Protein 3GGW (pdb70)

Secondary structure (DSSP, 8-state):
---EE--SB---EETTS-EEEEEEESS--B-TTS-B-EEEEEE-TTS-EEEEEETTTEEPTT--TTEEEEE-SSEEEEEESS--GGG-EEEEEEE-SSSS--B---EEE-EE---BPPEEEEEPPPHHHHTTTEEEEEEEEEEEBSS--EEEEEETTEEE-TTEEEEEPPPPTTT--EEEEEEEEEEHHHHHT--EEEEEEE-TT-SSPEEEEEETT-/--EEEEE--EEE-TT--EEEEEEEESS-GGGS-EEEEEEETTTEEEEEEEE--GGGTT-EEE-GGGTTTEEEEEEGGGTEEEEEE-S--GGG-EEEEEEETTTEE---EEEEE-SSPPBPPEEEEE---EEEEEEEEEEEBSS--EEEEGGGTB-TTEEEPPPEEETTEEEEEEEEEEEGGGTTTS--EEEEEEGGGTEEEEEE---/-PPEE--SBPPPEETTS-EEEEEEESS--B-TTS-B-EEEEEE-TTS--EEEEETTTEEPTT--TTEEEEE-SSEEEEEE-S--GGG-EEEEEEE-SSSSP-B---EEE-EE---BPPEEEEEPPPHHHHTTTEEEEEEEEEEEBSS--EEEEEETTEEE-TTEEEEEPPPPTTT--EEEEEEEEEEHHHHTT--EEEEEEE-TT-SS-EEEEEES---/--EEEEE---EE-TT--EEEEEEEESS-GGGS-EEEEEEETTTEEEEEEEE--GGGTT-EEE-GGGTTTEEEEEETTTTEEEEEE-S--GGG-EEEEEEETTTEE---EEEEE-SSPPBPPEEEEE----EEEEEEEEEEEBSS--EEEEGGGTB-TTEEEPPPEEETTEEEEEEEEEEEGGGTTTS--EEEEEEGGGTEEEEEE----/-HHHHHHHHH-/-HHHHHHHHHH-

B-factor: mean 26.29, std 7.73, range [11.34, 58.55]

Structure (mmCIF, N/CA/C/O backbone):
data_3GGW
#
_entry.id   3GGW
#
_cell.length_a   66.880
_cell.length_b   69.530
_cell.length_c   110.190
_cell.angle_alpha   90.00
_cell.angle_beta   97.71
_cell.angle_gamma   90.00
#
_symmetry.space_group_name_H-M   'P 1 21 1'
#
loop_
_entity.id
_entity.type
_entity.pdbx_description
1 polymer 'FAB F22-4 LIGHT CHAIN'
2 polymer 'FAB F22-4 HEAVY CHAIN'
3 polymer 'PEPTIDE B1'
4 water water
#
loop_
_atom_site.group_PDB
_atom_site.id
_atom_site.type_symbol
_atom_site.label_atom_id
_atom_site.label_alt_id
_atom_site.label_comp_id
_atom_site.label_asym_id
_atom_site.label_entity_id
_atom_site.label_seq_id
_atom_site.pdbx_PDB_ins_code
_atom_site.Cartn_x
_atom_site.Cartn_y
_atom_site.Cartn_z
_atom_site.occupancy
_atom_site.B_iso_or_equiv
_atom_site.auth_seq_id
_atom_site.auth_comp_id
_atom_site.auth_asym_id
_atom_site.auth_atom_id
_atom_site.pdbx_PDB_model_num
ATOM 1 N N . ASP A 1 1 ? 25.411 -25.245 67.865 1.00 33.16 1 ASP A N 1
ATOM 2 C CA . ASP A 1 1 ? 24.638 -24.132 67.238 1.00 31.38 1 ASP A CA 1
ATOM 3 C C . ASP A 1 1 ? 23.300 -23.933 67.922 1.00 29.86 1 ASP A C 1
ATOM 4 O O . ASP A 1 1 ? 22.639 -24.884 68.369 1.00 32.58 1 ASP A O 1
ATOM 9 N N . ILE A 1 2 ? 22.881 -22.690 68.022 1.00 22.65 2 ILE A N 1
ATOM 10 C CA . ILE A 1 2 ? 21.618 -22.410 68.632 1.00 21.04 2 ILE A CA 1
ATOM 11 C C . ILE A 1 2 ? 20.506 -22.541 67.621 1.00 20.73 2 ILE A C 1
ATOM 12 O O . ILE A 1 2 ? 20.554 -21.954 66.534 1.00 21.75 2 ILE A O 1
ATOM 17 N N . VAL A 1 3 ? 19.471 -23.283 68.005 1.00 18.66 3 VAL A N 1
ATOM 18 C CA . VAL A 1 3 ? 18.243 -23.348 67.253 1.00 18.95 3 VAL A CA 1
ATOM 19 C C . VAL A 1 3 ? 17.246 -22.325 67.779 1.00 20.97 3 VAL A C 1
ATOM 20 O O . VAL A 1 3 ? 16.953 -22.292 68.981 1.00 20.44 3 VAL A O 1
ATOM 24 N N . MET A 1 4 ? 16.751 -21.497 66.871 1.00 19.35 4 MET A N 1
ATOM 25 C CA . MET A 1 4 ? 15.759 -20.492 67.204 1.00 19.27 4 MET A CA 1
ATOM 26 C C . MET A 1 4 ? 14.468 -20.980 66.608 1.00 21.10 4 MET A C 1
ATOM 27 O O . MET A 1 4 ? 14.385 -21.192 65.391 1.00 20.00 4 MET A O 1
ATOM 32 N N . THR A 1 5 ? 13.445 -21.175 67.446 1.00 22.14 5 THR A N 1
ATOM 33 C CA . THR A 1 5 ? 12.198 -21.782 67.010 1.00 21.99 5 THR A CA 1
ATOM 34 C C . THR A 1 5 ? 11.042 -20.783 66.984 1.00 22.08 5 THR A C 1
ATOM 35 O O . THR A 1 5 ? 10.703 -20.188 68.001 1.00 22.64 5 THR A O 1
ATOM 39 N N . GLN A 1 6 ? 10.436 -20.653 65.809 1.00 22.84 6 GLN A N 1
ATOM 40 C CA . GLN A 1 6 ? 9.229 -19.891 65.588 1.00 22.32 6 GLN A CA 1
ATOM 41 C C . GLN A 1 6 ? 8.193 -20.669 64.775 1.00 24.00 6 GLN A C 1
ATOM 42 O O . GLN A 1 6 ? 8.527 -21.370 63.802 1.00 22.65 6 GLN A O 1
ATOM 48 N N . ALA A 1 7 ? 6.933 -20.496 65.142 1.00 26.04 7 ALA A N 1
ATOM 49 C CA . ALA A 1 7 ? 5.821 -20.990 64.333 1.00 27.29 7 ALA A CA 1
ATOM 50 C C . ALA A 1 7 ? 5.712 -20.205 63.019 1.00 26.96 7 ALA A C 1
ATOM 51 O O . ALA A 1 7 ? 5.896 -18.982 62.963 1.00 26.78 7 ALA A O 1
ATOM 53 N N . ALA A 1 8 ? 5.398 -20.901 61.935 1.00 28.23 8 ALA A N 1
ATOM 54 C CA . ALA A 1 8 ? 5.315 -20.241 60.637 1.00 28.10 8 ALA A CA 1
ATOM 55 C C . ALA A 1 8 ? 4.215 -19.166 60.558 1.00 27.89 8 ALA A C 1
ATOM 56 O O . ALA A 1 8 ? 4.345 -18.167 59.849 1.00 26.59 8 ALA A O 1
ATOM 58 N N . PHE A 1 9 ? 3.136 -19.369 61.315 1.00 30.66 9 PHE A N 1
ATOM 59 C CA . PHE A 1 9 ? 1.986 -18.471 61.304 1.00 32.67 9 PHE A CA 1
ATOM 60 C C . PHE A 1 9 ? 1.471 -18.149 62.704 1.00 33.46 9 PHE A C 1
ATOM 61 O O . PHE A 1 9 ? 1.798 -18.814 63.681 1.00 31.88 9 PHE A O 1
ATOM 69 N N . SER A 1 10 ? 0.666 -17.103 62.770 1.00 35.44 10 SER A N 1
ATOM 70 C CA . SER A 1 10 ? -0.005 -16.695 64.003 1.00 37.33 10 SER A CA 1
ATOM 71 C C . SER A 1 10 ? -1.507 -16.675 63.727 1.00 38.28 10 SER A C 1
ATOM 72 O O . SER A 1 10 ? -1.921 -16.739 62.566 1.00 38.36 10 SER A O 1
ATOM 75 N N . ASN A 1 11 ? -2.325 -16.593 64.783 1.00 39.19 11 ASN A N 1
ATOM 76 C CA . ASN A 1 11 ? -3.776 -16.447 64.594 1.00 39.84 11 ASN A CA 1
ATOM 77 C C . ASN A 1 11 ? -4.024 -15.123 63.885 1.00 37.95 11 ASN A C 1
ATOM 78 O O . ASN A 1 11 ? -3.369 -14.123 64.203 1.00 37.66 11 ASN A O 1
ATOM 83 N N . PRO A 1 12 ? -4.923 -15.109 62.888 1.00 36.41 12 PRO A N 1
ATOM 84 C CA . PRO A 1 12 ? -5.170 -13.816 62.273 1.00 36.16 12 PRO A CA 1
ATOM 85 C C . PRO A 1 12 ? -5.583 -12.782 63.301 1.00 34.65 12 PRO A C 1
ATOM 86 O O . PRO A 1 12 ? -6.235 -13.107 64.291 1.00 34.07 12 PRO A O 1
ATOM 90 N N . VAL A 1 13 ? -5.160 -11.550 63.082 1.00 33.98 13 VAL A N 1
ATOM 91 C CA . VAL A 1 13 ? -5.386 -10.491 64.052 1.00 33.20 13 VAL A CA 1
ATOM 92 C C . VAL A 1 13 ? -6.258 -9.436 63.403 1.00 32.75 13 VAL A C 1
ATOM 93 O O . VAL A 1 13 ? -6.013 -9.033 62.285 1.00 32.74 13 VAL A O 1
ATOM 97 N N . THR A 1 14 ? -7.299 -9.008 64.109 1.00 32.44 14 THR A N 1
ATOM 98 C CA . THR A 1 14 ? -8.111 -7.900 63.659 1.00 32.14 14 THR A CA 1
ATOM 99 C C . THR A 1 14 ? -7.347 -6.587 63.773 1.00 31.94 14 THR A C 1
ATOM 100 O O . THR A 1 14 ? -6.616 -6.352 64.735 1.00 31.71 14 THR A O 1
ATOM 104 N N . LEU A 1 15 ? -7.528 -5.715 62.802 1.00 32.36 15 LEU A N 1
ATOM 105 C CA . LEU A 1 15 ? -6.939 -4.390 62.867 1.00 33.32 15 LEU A CA 1
ATOM 106 C C . LEU A 1 15 ? -7.265 -3.667 64.161 1.00 33.72 15 LEU A C 1
ATOM 107 O O . LEU A 1 15 ? -8.393 -3.694 64.630 1.00 34.02 15 LEU A O 1
ATOM 112 N N . GLY A 1 16 ? -6.263 -2.999 64.715 1.00 33.53 16 GLY A N 1
ATOM 113 C CA . GLY A 1 16 ? -6.426 -2.249 65.955 1.00 32.84 16 GLY A CA 1
ATOM 114 C C . GLY A 1 16 ? -6.271 -3.069 67.212 1.00 33.14 16 GLY A C 1
ATOM 115 O O . GLY A 1 16 ? -6.254 -2.513 68.312 1.00 35.49 16 GLY A O 1
ATOM 116 N N . THR A 1 17 ? -6.160 -4.384 67.083 1.00 30.95 17 THR A N 1
ATOM 117 C CA . THR A 1 17 ? -5.980 -5.240 68.248 1.00 31.11 17 THR A CA 1
ATOM 118 C C . THR A 1 17 ? -4.533 -5.729 68.325 1.00 30.41 17 THR A C 1
ATOM 119 O O . THR A 1 17 ? -3.718 -5.449 67.439 1.00 28.79 17 THR A O 1
ATOM 123 N N . SER A 1 18 ? -4.230 -6.465 69.392 1.00 29.57 18 SER A N 1
ATOM 124 C CA . SER A 1 18 ? -2.866 -6.863 69.679 1.00 29.41 18 SER A CA 1
ATOM 125 C C . SER A 1 18 ? -2.509 -8.227 69.070 1.00 29.47 18 SER A C 1
ATOM 126 O O . SER A 1 18 ? -3.280 -9.195 69.187 1.00 28.43 18 SER A O 1
ATOM 129 N N . ALA A 1 19 ? -1.329 -8.284 68.440 1.00 28.22 19 ALA A N 1
ATOM 130 C CA . ALA A 1 19 ? -0.736 -9.548 67.965 1.00 27.64 19 ALA A CA 1
ATOM 131 C C . ALA A 1 19 ? 0.499 -9.912 68.781 1.00 27.06 19 ALA A C 1
ATOM 132 O O . ALA A 1 19 ? 1.257 -9.024 69.120 1.00 25.73 19 ALA A O 1
ATOM 134 N N . SER A 1 20 ? 0.689 -11.203 69.091 1.00 26.41 20 SER A N 1
ATOM 135 C CA . SER A 1 20 ? 1.878 -11.686 69.794 1.00 27.78 20 SER A CA 1
ATOM 136 C C . SER A 1 20 ? 2.629 -12.722 68.916 1.00 28.43 20 SER A C 1
ATOM 137 O O . SER A 1 20 ? 2.004 -13.627 68.376 1.00 30.50 20 SER A O 1
ATOM 140 N N . ILE A 1 21 ? 3.932 -12.522 68.734 1.00 26.77 21 ILE A N 1
ATOM 141 C CA . ILE A 1 21 ? 4.786 -13.423 67.931 1.00 26.94 21 ILE A CA 1
ATOM 142 C C . ILE A 1 21 ? 5.830 -13.995 68.859 1.00 26.06 21 ILE A C 1
ATOM 143 O O . ILE A 1 21 ? 6.504 -13.261 69.570 1.00 25.74 21 ILE A O 1
ATOM 148 N N . SER A 1 22 ? 5.962 -15.321 68.887 1.00 24.82 22 SER A N 1
ATOM 149 C CA . SER A 1 22 ? 6.807 -15.965 69.868 1.00 26.36 22 SER A CA 1
ATOM 150 C C . SER A 1 22 ? 8.043 -16.558 69.227 1.00 24.55 22 SER A C 1
ATOM 151 O O . SER A 1 22 ? 8.066 -16.809 68.030 1.00 24.57 22 SER A O 1
ATOM 154 N N . CYS A 1 23 ? 9.047 -16.769 70.055 1.00 23.16 23 CYS A N 1
ATOM 155 C CA . CYS A 1 23 ? 10.300 -17.330 69.646 1.00 22.98 23 CYS A CA 1
ATOM 156 C C . CYS A 1 23 ? 10.871 -18.002 70.853 1.00 24.23 23 CYS A C 1
ATOM 157 O O . CYS A 1 23 ? 10.630 -17.553 71.981 1.00 23.77 23 CYS A O 1
ATOM 160 N N . ARG A 1 24 ? 11.600 -19.089 70.644 1.00 24.40 24 ARG A N 1
ATOM 161 C CA . ARG A 1 24 ? 12.363 -19.680 71.732 1.00 25.63 24 ARG A CA 1
ATOM 162 C C . ARG A 1 24 ? 13.750 -20.061 71.254 1.00 24.24 24 ARG A C 1
ATOM 163 O O . ARG A 1 24 ? 13.991 -20.313 70.066 1.00 24.13 24 ARG A O 1
ATOM 171 N N . SER A 1 25 ? 14.682 -20.095 72.173 1.00 23.19 25 SER A N 1
ATOM 172 C CA . SER A 1 25 ? 16.032 -20.503 71.844 1.00 23.50 25 SER A CA 1
ATOM 173 C C . SER A 1 25 ? 16.398 -21.741 72.618 1.00 23.79 25 SER A C 1
ATOM 174 O O . SER A 1 25 ? 15.926 -21.951 73.733 1.00 25.84 25 SER A O 1
ATOM 177 N N . SER A 1 26 ? 17.296 -22.532 72.041 1.00 24.42 26 SER A N 1
ATOM 178 C CA . SER A 1 26 ? 17.739 -23.781 72.627 1.00 24.54 26 SER A CA 1
ATOM 179 C C . SER A 1 26 ? 18.796 -23.545 73.721 1.00 24.10 26 SER A C 1
ATOM 180 O O . SER A 1 26 ? 19.185 -24.491 74.418 1.00 25.87 26 SER A O 1
ATOM 183 N N . LYS A 1 27 ? 19.290 -22.305 73.838 1.00 23.41 27 LYS A N 1
ATOM 184 C CA . LYS A 1 27 ? 20.237 -21.948 74.880 1.00 24.21 27 LYS A CA 1
ATOM 185 C C . LYS A 1 27 ? 19.814 -20.608 75.414 1.00 23.26 27 LYS A C 1
ATOM 186 O O . LYS A 1 27 ? 19.291 -19.785 74.673 1.00 24.65 27 LYS A O 1
ATOM 192 N N . SER A 1 28 A 20.079 -20.356 76.693 1.00 23.05 27 SER A N 1
ATOM 193 C CA . SER A 1 28 A 19.808 -19.020 77.236 1.00 21.22 27 SER A CA 1
ATOM 194 C C . SER A 1 28 A 20.636 -17.951 76.529 1.00 19.87 27 SER A C 1
ATOM 195 O O . SER A 1 28 A 21.853 -18.119 76.309 1.00 19.79 27 SER A O 1
ATOM 198 N N . LEU A 1 29 B 19.969 -16.831 76.256 1.00 19.96 27 LEU A N 1
ATOM 199 C CA . LEU A 1 29 B 20.585 -15.656 75.642 1.00 19.71 27 LEU A CA 1
ATOM 200 C C . LEU A 1 29 B 20.897 -14.571 76.653 1.00 20.59 27 LEU A C 1
ATOM 201 O O . LEU A 1 29 B 21.397 -13.491 76.301 1.00 19.69 27 LEU A O 1
ATOM 206 N N . LEU A 1 30 C 20.608 -14.860 77.917 1.00 21.17 27 LEU A N 1
ATOM 207 C CA . LEU A 1 30 C 21.018 -13.972 79.013 1.00 22.05 27 LEU A CA 1
ATOM 208 C C . LEU A 1 30 C 22.530 -14.115 79.254 1.00 22.60 27 LEU A C 1
ATOM 209 O O . LEU A 1 30 C 23.056 -15.227 79.448 1.00 24.59 27 LEU A O 1
ATOM 214 N N . HIS A 1 31 D 23.217 -12.977 79.263 1.00 22.08 27 HIS A N 1
ATOM 215 C CA . HIS A 1 31 D 24.614 -12.895 79.560 1.00 22.14 27 HIS A CA 1
ATOM 216 C C . HIS A 1 31 D 24.852 -12.363 80.978 1.00 22.40 27 HIS A C 1
ATOM 217 O O . HIS A 1 31 D 23.948 -11.840 81.610 1.00 23.02 27 HIS A O 1
ATOM 224 N N . SER A 1 32 E 26.075 -12.537 81.451 1.00 25.90 27 SER A N 1
ATOM 225 C CA . SER A 1 32 E 26.466 -12.150 82.811 1.00 26.92 27 SER A CA 1
ATOM 226 C C . SER A 1 32 E 26.442 -10.644 83.048 1.00 26.11 27 SER A C 1
ATOM 227 O O . SER A 1 32 E 26.464 -10.217 84.215 1.00 27.44 27 SER A O 1
ATOM 230 N N . ASP A 1 33 ? 26.393 -9.855 81.965 1.00 23.71 28 ASP A N 1
ATOM 231 C CA . ASP A 1 33 ? 26.167 -8.410 82.016 1.00 23.46 28 ASP A CA 1
ATOM 232 C C . ASP A 1 33 ? 24.715 -8.001 82.230 1.00 21.39 28 ASP A C 1
ATOM 233 O O . ASP A 1 33 ? 24.404 -6.818 82.283 1.00 25.38 28 ASP A O 1
ATOM 238 N N . GLY A 1 34 ? 23.816 -8.961 82.361 1.00 22.81 29 GLY A N 1
ATOM 239 C CA . GLY A 1 34 ? 22.432 -8.641 82.607 1.00 21.60 29 GLY A CA 1
ATOM 240 C C . GLY A 1 34 ? 21.627 -8.375 81.359 1.00 21.94 29 GLY A C 1
ATOM 241 O O . GLY A 1 34 ? 20.430 -8.166 81.448 1.00 22.89 29 GLY A O 1
ATOM 242 N N . ILE A 1 35 ? 22.282 -8.411 80.203 1.00 22.14 30 ILE A N 1
ATOM 243 C CA . ILE A 1 35 ? 21.612 -8.184 78.930 1.00 20.15 30 ILE A CA 1
ATOM 244 C C . ILE A 1 35 ? 21.263 -9.545 78.306 1.00 19.89 30 ILE A C 1
ATOM 245 O O . ILE A 1 35 ? 22.023 -10.531 78.409 1.00 20.81 30 ILE A O 1
ATOM 250 N N . THR A 1 36 ? 20.116 -9.574 77.659 1.00 19.55 31 THR A N 1
ATOM 251 C CA . THR A 1 36 ? 19.654 -10.775 76.942 1.00 18.26 31 THR A CA 1
ATOM 252 C C . THR A 1 36 ? 19.744 -10.416 75.468 1.00 18.41 31 THR A C 1
ATOM 253 O O . THR A 1 36 ? 19.044 -9.509 75.003 1.00 17.27 31 THR A O 1
ATOM 257 N N . TYR A 1 37 ? 20.635 -11.112 74.755 1.00 17.58 32 TYR A N 1
ATOM 258 C CA . TYR A 1 37 ? 21.030 -10.731 73.398 1.00 17.34 32 TYR A CA 1
ATOM 259 C C . TYR A 1 37 ? 20.077 -11.352 72.361 1.00 18.30 32 TYR A C 1
ATOM 260 O O . TYR A 1 37 ? 20.470 -12.223 71.553 1.00 16.57 32 TYR A O 1
ATOM 269 N N . LEU A 1 38 ? 18.818 -10.918 72.431 1.00 18.58 33 LEU A N 1
ATOM 270 C CA . LEU A 1 38 ? 17.729 -11.375 71.571 1.00 18.36 33 LEU A CA 1
ATOM 271 C C . LEU A 1 38 ? 17.302 -10.180 70.739 1.00 18.22 33 LEU A C 1
ATOM 272 O O . LEU A 1 38 ? 17.093 -9.091 71.265 1.00 18.31 33 LEU A O 1
ATOM 277 N N . TYR A 1 39 ? 17.140 -10.403 69.440 1.00 18.82 34 TYR A N 1
ATOM 278 C CA . TYR A 1 39 ? 16.804 -9.368 68.470 1.00 18.21 34 TYR A CA 1
ATOM 279 C C . TYR A 1 39 ? 15.588 -9.800 67.635 1.00 18.67 34 TYR A C 1
ATOM 280 O O . TYR A 1 39 ? 15.384 -11.019 67.387 1.00 18.56 34 TYR A O 1
ATOM 289 N N . TRP A 1 40 ? 14.804 -8.797 67.218 1.00 17.86 35 TRP A N 1
ATOM 290 C CA . TRP A 1 40 ? 13.688 -8.993 66.296 1.00 17.55 35 TRP A CA 1
ATOM 291 C C . TRP A 1 40 ? 13.859 -8.191 65.033 1.00 16.76 35 TRP A C 1
ATOM 292 O O . TRP A 1 40 ? 14.213 -6.985 65.069 1.00 17.40 35 TRP A O 1
ATOM 303 N N . TYR A 1 41 ? 13.572 -8.840 63.904 1.00 17.68 36 TYR A N 1
ATOM 304 C CA . TYR A 1 41 ? 13.588 -8.193 62.586 1.00 17.21 36 TYR A CA 1
ATOM 305 C C . TYR A 1 41 ? 12.241 -8.418 61.903 1.00 18.78 36 TYR A C 1
ATOM 306 O O . TYR A 1 41 ? 11.590 -9.428 62.130 1.00 18.65 36 TYR A O 1
ATOM 315 N N . LEU A 1 42 ? 11.864 -7.477 61.052 1.00 19.26 37 LEU A N 1
ATOM 316 C CA . LEU A 1 42 ? 10.717 -7.580 60.169 1.00 19.28 37 LEU A CA 1
ATOM 317 C C . LEU A 1 42 ? 11.159 -7.514 58.716 1.00 19.68 37 LEU A C 1
ATOM 318 O O . LEU A 1 42 ? 11.906 -6.610 58.306 1.00 21.10 37 LEU A O 1
ATOM 323 N N . GLN A 1 43 ? 10.675 -8.490 57.957 1.00 21.67 38 GLN A N 1
ATOM 324 C CA . GLN A 1 43 ? 10.838 -8.518 56.525 1.00 23.25 38 GLN A CA 1
ATOM 325 C C . GLN A 1 43 ? 9.485 -8.395 55.851 1.00 23.73 38 GLN A C 1
ATOM 326 O O . GLN A 1 43 ? 8.679 -9.307 55.889 1.00 24.79 38 GLN A O 1
ATOM 332 N N . LYS A 1 44 ? 9.286 -7.258 55.219 1.00 27.51 39 LYS A N 1
ATOM 333 C CA . LYS A 1 44 ? 8.061 -6.979 54.463 1.00 30.44 39 LYS A CA 1
ATOM 334 C C . LYS A 1 44 ? 8.222 -7.582 53.080 1.00 31.90 39 LYS A C 1
ATOM 335 O O . LYS A 1 44 ? 9.348 -7.798 52.628 1.00 30.34 39 LYS A O 1
ATOM 341 N N . PRO A 1 45 ? 7.093 -7.917 52.415 1.00 35.28 40 PRO A N 1
ATOM 342 C CA . PRO A 1 45 ? 7.196 -8.486 51.064 1.00 36.87 40 PRO A CA 1
ATOM 343 C C . PRO A 1 45 ? 8.021 -7.632 50.107 1.00 37.46 40 PRO A C 1
ATOM 344 O O . PRO A 1 45 ? 7.829 -6.419 50.039 1.00 38.92 40 PRO A O 1
ATOM 348 N N . GLY A 1 46 ? 8.963 -8.271 49.420 1.00 37.75 41 GLY A N 1
ATOM 349 C CA . GLY A 1 46 ? 9.821 -7.613 48.435 1.00 38.12 41 GLY A CA 1
ATOM 350 C C . GLY A 1 46 ? 11.006 -6.862 49.008 1.00 38.54 41 GLY A C 1
ATOM 351 O O . GLY A 1 46 ? 11.739 -6.196 48.278 1.00 40.49 41 GLY A O 1
ATOM 352 N N . GLN A 1 47 ? 11.211 -6.982 50.319 1.00 36.92 42 GLN A N 1
ATOM 353 C CA . GLN A 1 47 ? 12.206 -6.186 51.022 1.00 35.77 42 GLN A CA 1
ATOM 354 C C . GLN A 1 47 ? 13.169 -7.048 51.827 1.00 32.72 42 GLN A C 1
ATOM 355 O O . GLN A 1 47 ? 12.996 -8.268 51.971 1.00 31.47 42 GLN A O 1
ATOM 361 N N . SER A 1 48 ? 14.205 -6.407 52.331 1.00 31.15 43 SER A N 1
ATOM 362 C CA . SER A 1 48 ? 15.125 -7.089 53.245 1.00 31.12 43 SER A CA 1
ATOM 363 C C . SER A 1 48 ? 14.623 -7.043 54.690 1.00 27.95 43 SER A C 1
ATOM 364 O O . SER A 1 48 ? 13.691 -6.298 55.036 1.00 27.26 43 SER A O 1
ATOM 367 N N . PRO A 1 49 ? 15.222 -7.860 55.557 1.00 25.72 44 PRO A N 1
ATOM 368 C CA . PRO A 1 49 ? 14.820 -7.686 56.950 1.00 23.61 44 PRO A CA 1
ATOM 369 C C . PRO A 1 49 ? 15.238 -6.307 57.460 1.00 23.23 44 PRO A C 1
ATOM 370 O O . PRO A 1 49 ? 16.159 -5.699 56.905 1.00 24.07 44 PRO A O 1
ATOM 374 N N . HIS A 1 50 ? 14.536 -5.775 58.440 1.00 21.03 45 HIS A N 1
ATOM 375 C CA . HIS A 1 50 ? 14.978 -4.549 59.113 1.00 22.01 45 HIS A CA 1
ATOM 376 C C . HIS A 1 50 ? 14.771 -4.691 60.607 1.00 19.92 45 HIS A C 1
ATOM 377 O O . HIS A 1 50 ? 13.859 -5.370 61.044 1.00 19.71 45 HIS A O 1
ATOM 384 N N . LEU A 1 51 ? 15.697 -4.101 61.358 1.00 19.85 46 LEU A N 1
ATOM 385 C CA . LEU A 1 51 ? 15.764 -4.291 62.808 1.00 18.58 46 LEU A CA 1
ATOM 386 C C . LEU A 1 51 ? 14.643 -3.578 63.538 1.00 18.22 46 LEU A C 1
ATOM 387 O O . LEU A 1 51 ? 14.433 -2.376 63.310 1.00 19.58 46 LEU A O 1
ATOM 392 N N . LEU A 1 52 ? 13.944 -4.302 64.419 1.00 19.34 47 LEU A N 1
ATOM 393 C CA . LEU A 1 52 ? 12.863 -3.710 65.241 1.00 18.91 47 LEU A CA 1
ATOM 394 C C . LEU A 1 52 ? 13.266 -3.544 66.693 1.00 18.29 47 LEU A C 1
ATOM 395 O O . LEU A 1 52 ? 13.021 -2.506 67.323 1.00 19.55 47 LEU A O 1
ATOM 400 N N . ILE A 1 53 ? 13.823 -4.604 67.246 1.00 18.43 48 ILE A N 1
ATOM 401 C CA . ILE A 1 53 ? 14.153 -4.643 68.648 1.00 18.20 48 ILE A CA 1
ATOM 402 C C . ILE A 1 53 ? 15.536 -5.199 68.843 1.00 18.89 48 ILE A C 1
ATOM 403 O O . ILE A 1 53 ? 15.895 -6.206 68.214 1.00 17.35 48 ILE A O 1
ATOM 408 N N . TYR A 1 54 ? 16.274 -4.638 69.800 1.00 17.87 49 TYR A N 1
ATOM 409 C CA . TYR A 1 54 ? 17.552 -5.199 70.236 1.00 17.58 49 TYR A CA 1
ATOM 410 C C . TYR A 1 54 ? 17.592 -5.407 71.762 1.00 17.67 49 TYR A C 1
ATOM 411 O O . TYR A 1 54 ? 16.797 -4.811 72.506 1.00 17.90 49 TYR A O 1
ATOM 420 N N . HIS A 1 55 ? 18.446 -6.331 72.189 1.00 17.41 50 HIS A N 1
ATOM 421 C CA . HIS A 1 55 ? 18.635 -6.643 73.610 1.00 18.22 50 HIS A CA 1
ATOM 422 C C . HIS A 1 55 ? 17.287 -6.898 74.314 1.00 19.84 50 HIS A C 1
ATOM 423 O O . HIS A 1 55 ? 16.955 -6.285 75.350 1.00 20.15 50 HIS A O 1
ATOM 430 N N . LEU A 1 56 ? 16.487 -7.783 73.702 1.00 19.18 51 LEU A N 1
ATOM 431 C CA . LEU A 1 56 ? 15.214 -8.274 74.241 1.00 19.95 51 LEU A CA 1
ATOM 432 C C . LEU A 1 56 ? 14.021 -7.304 74.138 1.00 20.00 51 LEU A C 1
ATOM 433 O O . LEU A 1 56 ? 12.948 -7.694 73.743 1.00 18.59 51 LEU A O 1
ATOM 438 N N . SER A 1 57 ? 14.188 -6.040 74.529 1.00 20.02 52 SER A N 1
ATOM 439 C CA . SER A 1 57 ? 13.046 -5.185 74.671 1.00 20.88 52 SER A CA 1
ATOM 440 C C . SER A 1 57 ? 13.263 -3.760 74.194 1.00 20.26 52 SER A C 1
ATOM 441 O O . SER A 1 57 ? 12.338 -2.945 74.251 1.00 22.04 52 SER A O 1
ATOM 444 N N . ASN A 1 58 ? 14.454 -3.453 73.710 1.00 19.62 53 ASN A N 1
ATOM 445 C CA . ASN A 1 58 ? 14.715 -2.086 73.259 1.00 20.71 53 ASN A CA 1
ATOM 446 C C . ASN A 1 58 ? 14.375 -1.839 71.808 1.00 20.61 53 ASN A C 1
ATOM 447 O O . ASN A 1 58 ? 14.809 -2.584 70.924 1.00 21.11 53 ASN A O 1
ATOM 452 N N . LEU A 1 59 ? 13.622 -0.766 71.582 1.00 20.50 54 LEU A N 1
ATOM 453 C CA . LEU A 1 59 ? 13.167 -0.398 70.258 1.00 21.58 54 LEU A CA 1
ATOM 454 C C . LEU A 1 59 ? 14.274 0.298 69.487 1.00 21.94 54 LEU A C 1
ATOM 455 O O . LEU A 1 59 ? 14.965 1.194 70.010 1.00 22.50 54 LEU A O 1
ATOM 460 N N . ALA A 1 60 ? 14.466 -0.121 68.228 1.00 21.65 55 ALA A N 1
ATOM 461 C CA . ALA A 1 60 ? 15.382 0.535 67.338 1.00 20.34 55 ALA A CA 1
ATOM 462 C C . ALA A 1 60 ? 14.819 1.903 66.984 1.00 21.55 55 ALA A C 1
ATOM 463 O O . ALA A 1 60 ? 13.613 2.133 67.095 1.00 20.46 55 ALA A O 1
ATOM 465 N N . SER A 1 61 ? 15.706 2.794 66.597 1.00 22.95 56 SER A N 1
ATOM 466 C CA . SER A 1 61 ? 15.315 4.176 66.314 1.00 25.44 56 SER A CA 1
ATOM 467 C C . SER A 1 61 ? 14.220 4.201 65.276 1.00 25.98 56 SER A C 1
ATOM 468 O O . SER A 1 61 ? 14.303 3.513 64.274 1.00 27.43 56 SER A O 1
ATOM 471 N N . GLY A 1 62 ? 13.176 4.993 65.512 1.00 27.13 57 GLY A N 1
ATOM 472 C CA . GLY A 1 62 ? 12.137 5.176 64.507 1.00 26.31 57 GLY A CA 1
ATOM 473 C C . GLY A 1 62 ? 11.074 4.095 64.496 1.00 25.88 57 GLY A C 1
ATOM 474 O O . GLY A 1 62 ? 10.051 4.265 63.863 1.00 26.39 57 GLY A O 1
ATOM 475 N N . VAL A 1 63 ? 11.279 2.997 65.221 1.00 26.39 58 VAL A N 1
ATOM 476 C CA . VAL A 1 63 ? 10.226 1.995 65.369 1.00 26.62 58 VAL A CA 1
ATOM 477 C C . VAL A 1 63 ? 9.050 2.507 66.231 1.00 27.91 58 VAL A C 1
ATOM 478 O O . VAL A 1 63 ? 9.250 2.948 67.352 1.00 27.39 58 VAL A O 1
ATOM 482 N N . PRO A 1 64 ? 7.809 2.387 65.724 1.00 31.36 59 PRO A N 1
ATOM 483 C CA . PRO A 1 64 ? 6.670 2.859 66.502 1.00 32.36 59 PRO A CA 1
ATOM 484 C C . PRO A 1 64 ? 6.497 2.176 67.863 1.00 32.49 59 PRO A C 1
ATOM 485 O O . PRO A 1 64 ? 6.792 1.003 68.011 1.00 30.28 59 PRO A O 1
ATOM 489 N N . ASP A 1 65 ? 6.002 2.942 68.831 1.00 34.13 60 ASP A N 1
ATOM 490 C CA . ASP A 1 65 ? 5.643 2.467 70.176 1.00 35.22 60 ASP A CA 1
ATOM 491 C C . ASP A 1 65 ? 4.575 1.373 70.198 1.00 33.69 60 ASP A C 1
ATOM 492 O O . ASP A 1 65 ? 4.333 0.753 71.218 1.00 34.12 60 ASP A O 1
ATOM 497 N N . ARG A 1 66 ? 3.942 1.127 69.065 1.00 34.23 61 ARG A N 1
ATOM 498 C CA . ARG A 1 66 ? 3.057 -0.016 68.917 1.00 33.06 61 ARG A CA 1
ATOM 499 C C . ARG A 1 66 ? 3.816 -1.345 69.167 1.00 31.62 61 ARG A C 1
ATOM 500 O O . ARG A 1 66 ? 3.235 -2.315 69.630 1.00 29.78 61 ARG A O 1
ATOM 508 N N . PHE A 1 67 ? 5.128 -1.349 68.910 1.00 29.51 62 PHE A N 1
ATOM 509 C CA . PHE A 1 67 ? 5.942 -2.565 69.086 1.00 27.43 62 PHE A CA 1
ATOM 510 C C . PHE A 1 67 ? 6.576 -2.642 70.467 1.00 26.87 62 PHE A C 1
ATOM 511 O O . PHE A 1 67 ? 7.155 -1.671 70.911 1.00 27.04 62 PHE A O 1
ATOM 519 N N . SER A 1 68 ? 6.488 -3.803 71.119 1.00 25.31 63 SER A N 1
ATOM 520 C CA . SER A 1 68 ? 7.214 -4.049 72.348 1.00 25.13 63 SER A CA 1
ATOM 521 C C . SER A 1 68 ? 7.600 -5.506 72.419 1.00 24.21 63 SER A C 1
ATOM 522 O O . SER A 1 68 ? 7.074 -6.321 71.663 1.00 24.64 63 SER A O 1
ATOM 525 N N . SER A 1 69 ? 8.475 -5.841 73.343 1.00 22.78 64 SER A N 1
ATOM 526 C CA . SER A 1 69 ? 8.973 -7.229 73.423 1.00 22.88 64 SER A CA 1
ATOM 527 C C . SER A 1 69 ? 9.445 -7.559 74.837 1.00 22.48 64 SER A C 1
ATOM 528 O O . SER A 1 69 ? 9.996 -6.700 75.503 1.00 21.14 64 SER A O 1
ATOM 531 N N . SER A 1 70 ? 9.251 -8.796 75.319 1.00 21.44 65 SER A N 1
ATOM 532 C CA . SER A 1 70 ? 9.955 -9.255 76.545 1.00 23.26 65 SER A CA 1
ATOM 533 C C . SER A 1 70 ? 10.202 -10.746 76.401 1.00 22.63 65 SER A C 1
ATOM 534 O O . SER A 1 70 ? 10.066 -11.296 75.306 1.00 23.15 65 SER A O 1
ATOM 537 N N . GLY A 1 71 ? 10.653 -11.356 77.482 1.00 22.58 66 GLY A N 1
ATOM 538 C CA . GLY A 1 71 ? 11.011 -12.739 77.502 1.00 22.25 66 GLY A CA 1
ATOM 539 C C . GLY A 1 71 ? 11.888 -13.083 78.667 1.00 21.14 66 GLY A C 1
ATOM 540 O O . GLY A 1 71 ? 12.251 -12.211 79.458 1.00 22.23 66 GLY A O 1
ATOM 541 N N . SER A 1 72 ? 12.159 -14.371 78.772 1.00 21.27 67 SER A N 1
ATOM 542 C CA . SER A 1 72 ? 13.123 -14.947 79.692 1.00 21.57 67 SER A CA 1
ATOM 543 C C . SER A 1 72 ? 14.486 -15.019 78.981 1.00 21.42 67 SER A C 1
ATOM 544 O O . SER A 1 72 ? 14.699 -14.293 78.034 1.00 22.70 67 SER A O 1
ATOM 547 N N . GLY A 1 73 ? 15.391 -15.903 79.390 1.00 23.38 68 GLY A N 1
ATOM 548 C CA . GLY A 1 73 ? 16.598 -16.160 78.606 1.00 22.03 68 GLY A CA 1
ATOM 549 C C . GLY A 1 73 ? 16.337 -17.049 77.376 1.00 21.69 68 GLY A C 1
ATOM 550 O O . GLY A 1 73 ? 17.151 -17.113 76.488 1.00 22.32 68 GLY A O 1
ATOM 551 N N . THR A 1 74 ? 15.207 -17.759 77.367 1.00 21.05 69 THR A N 1
ATOM 552 C CA . THR A 1 74 ? 14.911 -18.754 76.347 1.00 20.44 69 THR A CA 1
ATOM 553 C C . THR A 1 74 ? 13.588 -18.621 75.615 1.00 20.49 69 THR A C 1
ATOM 554 O O . THR A 1 74 ? 13.383 -19.272 74.582 1.00 20.50 69 THR A O 1
ATOM 558 N N . ASP A 1 75 ? 12.659 -17.827 76.114 1.00 19.93 70 ASP A N 1
ATOM 559 C CA . ASP A 1 75 ? 11.308 -17.746 75.540 1.00 20.77 70 ASP A CA 1
ATOM 560 C C . ASP A 1 75 ? 10.950 -16.322 75.398 1.00 22.17 70 ASP A C 1
ATOM 561 O O . ASP A 1 75 ? 10.977 -15.582 76.395 1.00 25.48 70 ASP A O 1
ATOM 566 N N . PHE A 1 76 ? 10.604 -15.906 74.191 1.00 20.56 71 PHE A N 1
ATOM 567 C CA . PHE A 1 76 ? 10.475 -14.476 73.920 1.00 20.18 71 PHE A CA 1
ATOM 568 C C . PHE A 1 76 ? 9.204 -14.195 73.169 1.00 22.16 71 PHE A C 1
ATOM 569 O O . PHE A 1 76 ? 8.697 -15.055 72.423 1.00 22.74 71 PHE A O 1
ATOM 577 N N . THR A 1 77 ? 8.687 -12.989 73.355 1.00 21.36 72 THR A N 1
ATOM 578 C CA . THR A 1 77 ? 7.454 -12.583 72.714 1.00 22.32 72 THR A CA 1
ATOM 579 C C . THR A 1 77 ? 7.495 -11.131 72.236 1.00 23.00 72 THR A C 1
ATOM 580 O O . THR A 1 77 ? 7.754 -10.206 73.007 1.00 23.80 72 THR A O 1
ATOM 584 N N . LEU A 1 78 ? 7.267 -10.950 70.940 1.00 22.94 73 LEU A N 1
ATOM 585 C CA . LEU A 1 78 ? 7.087 -9.638 70.323 1.00 23.71 73 LEU A CA 1
ATOM 586 C C . LEU A 1 78 ? 5.592 -9.354 70.292 1.00 25.07 73 LEU A C 1
ATOM 587 O O . LEU A 1 78 ? 4.795 -10.224 69.908 1.00 25.21 73 LEU A O 1
ATOM 592 N N . ARG A 1 79 ? 5.209 -8.159 70.753 1.00 25.25 74 ARG A N 1
ATOM 593 C CA . ARG A 1 79 ? 3.817 -7.719 70.757 1.00 25.97 74 ARG A CA 1
ATOM 594 C C . ARG A 1 79 ? 3.689 -6.556 69.814 1.00 25.66 74 ARG A C 1
ATOM 595 O O . ARG A 1 79 ? 4.487 -5.635 69.873 1.00 26.10 74 ARG A O 1
ATOM 603 N N . ILE A 1 80 ? 2.669 -6.601 68.957 1.00 26.14 75 ILE A N 1
ATOM 604 C CA . ILE A 1 80 ? 2.246 -5.452 68.149 1.00 26.72 75 ILE A CA 1
ATOM 605 C C . ILE A 1 80 ? 0.866 -5.110 68.707 1.00 27.82 75 ILE A C 1
ATOM 606 O O . ILE A 1 80 ? -0.096 -5.837 68.501 1.00 26.20 75 ILE A O 1
ATOM 611 N N . SER A 1 81 ? 0.790 -4.041 69.487 1.00 29.33 76 SER A N 1
ATOM 612 C CA . SER A 1 81 ? -0.369 -3.852 70.376 1.00 31.25 76 SER A CA 1
ATOM 613 C C . SER A 1 81 ? -1.641 -3.416 69.648 1.00 33.09 76 SER A C 1
ATOM 614 O O . SER A 1 81 ? -2.752 -3.792 70.071 1.00 35.37 76 SER A O 1
ATOM 617 N N . ARG A 1 82 ? -1.474 -2.607 68.600 1.00 33.94 77 ARG A N 1
ATOM 618 C CA . ARG A 1 82 ? -2.590 -2.103 67.784 1.00 33.85 77 ARG A CA 1
ATOM 619 C C . ARG A 1 82 ? -2.238 -2.279 66.325 1.00 32.89 77 ARG A C 1
ATOM 620 O O . ARG A 1 82 ? -1.752 -1.356 65.683 1.00 32.40 77 ARG A O 1
ATOM 628 N N . VAL A 1 83 ? -2.484 -3.467 65.793 1.00 31.64 78 VAL A N 1
ATOM 629 C CA . VAL A 1 83 ? -1.975 -3.783 64.446 1.00 31.98 78 VAL A CA 1
ATOM 630 C C . VAL A 1 83 ? -2.584 -2.902 63.344 1.00 31.37 78 VAL A C 1
ATOM 631 O O . VAL A 1 83 ? -3.790 -2.588 63.348 1.00 29.98 78 VAL A O 1
ATOM 635 N N . GLU A 1 84 ? -1.725 -2.524 62.408 1.00 30.57 79 GLU A N 1
ATOM 636 C CA . GLU A 1 84 ? -2.120 -1.808 61.208 1.00 31.13 79 GLU A CA 1
ATOM 637 C C . GLU A 1 84 ? -1.905 -2.712 59.993 1.00 30.98 79 GLU A C 1
ATOM 638 O O . GLU A 1 84 ? -1.147 -3.674 60.047 1.00 29.87 79 GLU A O 1
ATOM 644 N N . ALA A 1 85 ? -2.532 -2.372 58.877 1.00 30.71 80 ALA A N 1
ATOM 645 C CA . ALA A 1 85 ? -2.472 -3.239 57.704 1.00 31.36 80 ALA A CA 1
ATOM 646 C C . ALA A 1 85 ? -1.050 -3.394 57.161 1.00 30.57 80 ALA A C 1
ATOM 647 O O . ALA A 1 85 ? -0.683 -4.478 56.677 1.00 30.44 80 ALA A O 1
ATOM 649 N N . GLU A 1 86 ? -0.255 -2.339 57.293 1.00 30.08 81 GLU A N 1
ATOM 650 C CA . GLU A 1 86 ? 1.129 -2.283 56.794 1.00 30.71 81 GLU A CA 1
ATOM 651 C C . GLU A 1 86 ? 2.095 -3.168 57.580 1.00 29.19 81 GLU A C 1
ATOM 652 O O . GLU A 1 86 ? 3.243 -3.356 57.183 1.00 29.50 81 GLU A O 1
ATOM 658 N N . ASP A 1 87 ? 1.645 -3.722 58.698 1.00 27.34 82 ASP A N 1
ATOM 659 C CA . ASP A 1 87 ? 2.522 -4.536 59.528 1.00 27.29 82 ASP A CA 1
ATOM 660 C C . ASP A 1 87 ? 2.624 -5.970 59.000 1.00 25.15 82 ASP A C 1
ATOM 661 O O . ASP A 1 87 ? 3.384 -6.760 59.535 1.00 25.81 82 ASP A O 1
ATOM 666 N N . VAL A 1 88 ? 1.836 -6.335 57.984 1.00 25.69 83 VAL A N 1
ATOM 667 C CA . VAL A 1 88 ? 1.976 -7.670 57.410 1.00 24.84 83 VAL A CA 1
ATOM 668 C C . VAL A 1 88 ? 3.413 -7.872 56.936 1.00 23.30 83 VAL A C 1
ATOM 669 O O . VAL A 1 88 ? 4.055 -6.954 56.405 1.00 21.43 83 VAL A O 1
ATOM 673 N N . GLY A 1 89 ? 3.910 -9.085 57.166 1.00 22.38 84 GLY A N 1
ATOM 674 C CA . GLY A 1 89 ? 5.295 -9.425 56.877 1.00 20.88 84 GLY A CA 1
ATOM 675 C C . GLY A 1 89 ? 5.695 -10.630 57.673 1.00 21.43 84 GLY A C 1
ATOM 676 O O . GLY A 1 89 ? 4.869 -11.253 58.320 1.00 22.74 84 GLY A O 1
ATOM 677 N N . ILE A 1 90 ? 6.978 -10.963 57.643 1.00 20.76 85 ILE A N 1
ATOM 678 C CA . ILE A 1 90 ? 7.495 -12.080 58.417 1.00 21.60 85 ILE A CA 1
ATOM 679 C C . ILE A 1 90 ? 8.436 -11.496 59.473 1.00 20.73 85 ILE A C 1
ATOM 680 O O . ILE A 1 90 ? 9.297 -10.669 59.149 1.00 22.16 85 ILE A O 1
ATOM 685 N N . TYR A 1 91 ? 8.248 -11.934 60.713 1.00 21.07 86 TYR A N 1
ATOM 686 C CA . TYR A 1 91 ? 8.980 -11.416 61.862 1.00 19.71 86 TYR A CA 1
ATOM 687 C C . TYR A 1 91 ? 9.915 -12.519 62.290 1.00 19.09 86 TYR A C 1
ATOM 688 O O . TYR A 1 91 ? 9.457 -13.641 62.539 1.00 19.90 86 TYR A O 1
ATOM 697 N N . TYR A 1 92 ? 11.208 -12.189 62.351 1.00 18.88 87 TYR A N 1
ATOM 698 C CA . TYR A 1 92 ? 12.287 -13.109 62.680 1.00 18.75 87 TYR A CA 1
ATOM 699 C C . TYR A 1 92 ? 12.976 -12.783 63.992 1.00 18.81 87 TYR A C 1
ATOM 700 O O . TYR A 1 92 ? 13.298 -11.622 64.244 1.00 19.89 87 TYR A O 1
ATOM 709 N N . CYS A 1 93 ? 13.257 -13.797 64.795 1.00 18.62 88 CYS A N 1
ATOM 710 C CA . CYS A 1 93 ? 14.131 -13.617 65.935 1.00 19.81 88 CYS A CA 1
ATOM 711 C C . CYS A 1 93 ? 15.556 -14.068 65.600 1.00 20.14 88 CYS A C 1
ATOM 712 O O . CYS A 1 93 ? 15.795 -14.901 64.711 1.00 18.70 88 CYS A O 1
ATOM 715 N N . ALA A 1 94 ? 16.515 -13.474 66.301 1.00 18.36 89 ALA A N 1
ATOM 716 C CA . ALA A 1 94 ? 17.906 -13.842 66.185 1.00 19.40 89 ALA A CA 1
ATOM 717 C C . ALA A 1 94 ? 18.594 -13.631 67.504 1.00 19.97 89 ALA A C 1
ATOM 718 O O . ALA A 1 94 ? 18.196 -12.748 68.266 1.00 19.23 89 ALA A O 1
ATOM 720 N N . HIS A 1 95 ? 19.672 -14.372 67.723 1.00 17.93 90 HIS A N 1
ATOM 721 C CA . HIS A 1 95 ? 20.484 -14.202 68.905 1.00 19.04 90 HIS A CA 1
ATOM 722 C C . HIS A 1 95 ? 21.762 -13.484 68.495 1.00 18.77 90 HIS A C 1
ATOM 723 O O . HIS A 1 95 ? 22.099 -13.435 67.291 1.00 19.43 90 HIS A O 1
ATOM 730 N N . ASN A 1 96 ? 22.497 -12.995 69.496 1.00 19.58 91 ASN A N 1
ATOM 731 C CA . ASN A 1 96 ? 23.848 -12.481 69.305 1.00 18.66 91 ASN A CA 1
ATOM 732 C C . ASN A 1 96 ? 24.750 -12.897 70.496 1.00 18.97 91 ASN A C 1
ATOM 733 O O . ASN A 1 96 ? 25.332 -12.052 71.169 1.00 17.54 91 ASN A O 1
ATOM 738 N N . VAL A 1 97 ? 24.880 -14.211 70.729 1.00 18.31 92 VAL A N 1
ATOM 739 C CA . VAL A 1 97 ? 25.671 -14.757 71.831 1.00 18.78 92 VAL A CA 1
ATOM 740 C C . VAL A 1 97 ? 26.825 -15.633 71.422 1.00 18.47 92 VAL A C 1
ATOM 741 O O . VAL A 1 97 ? 27.676 -15.952 72.254 1.00 19.76 92 VAL A O 1
ATOM 745 N N . GLU A 1 98 ? 26.850 -16.032 70.147 1.00 18.53 93 GLU A N 1
ATOM 746 C CA . GLU A 1 98 ? 27.915 -16.822 69.602 1.00 18.84 93 GLU A CA 1
ATOM 747 C C . GLU A 1 98 ? 27.802 -16.859 68.079 1.00 19.04 93 GLU A C 1
ATOM 748 O O . GLU A 1 98 ? 26.822 -16.358 67.505 1.00 20.29 93 GLU A O 1
ATOM 754 N N . LEU A 1 99 ? 28.790 -17.494 67.466 1.00 19.50 94 LEU A N 1
ATOM 755 C CA . LEU A 1 99 ? 28.749 -17.870 66.067 1.00 18.86 94 LEU A CA 1
ATOM 756 C C . LEU A 1 99 ? 28.576 -19.377 66.038 1.00 20.43 94 LEU A C 1
ATOM 757 O O . LEU A 1 99 ? 29.122 -20.067 66.885 1.00 21.96 94 LEU A O 1
ATOM 762 N N . PRO A 1 100 ? 27.836 -19.880 65.060 1.00 19.88 95 PRO A N 1
ATOM 763 C CA . PRO A 1 100 ? 27.233 -19.169 63.948 1.00 19.14 95 PRO A CA 1
ATOM 764 C C . PRO A 1 100 ? 26.036 -18.338 64.381 1.00 17.98 95 PRO A C 1
ATOM 765 O O . PRO A 1 100 ? 25.361 -18.671 65.349 1.00 17.08 95 PRO A O 1
ATOM 769 N N . ARG A 1 101 ? 25.806 -17.204 63.712 1.00 17.47 96 ARG A N 1
ATOM 770 C CA . ARG A 1 101 ? 24.582 -16.473 63.880 1.00 17.65 96 ARG A CA 1
ATOM 771 C C . ARG A 1 101 ? 23.448 -17.303 63.320 1.00 17.22 96 ARG A C 1
ATOM 772 O O . ARG A 1 101 ? 23.605 -17.921 62.240 1.00 17.41 96 ARG A O 1
ATOM 780 N N . THR A 1 102 ? 22.349 -17.377 64.050 1.00 16.77 97 THR A N 1
ATOM 781 C CA . THR A 1 102 ? 21.179 -18.127 63.603 1.00 18.06 97 THR A CA 1
ATOM 782 C C . THR A 1 102 ? 19.920 -17.306 63.842 1.00 19.34 97 THR A C 1
ATOM 783 O O . THR A 1 102 ? 19.891 -16.391 64.694 1.00 18.27 97 THR A O 1
ATOM 787 N N . PHE A 1 103 ? 18.904 -17.629 63.050 1.00 17.58 98 PHE A N 1
ATOM 788 C CA . PHE A 1 103 ? 17.650 -16.899 62.942 1.00 18.48 98 PHE A CA 1
ATOM 789 C C . PHE A 1 103 ? 16.525 -17.886 63.126 1.00 17.95 98 PHE A C 1
ATOM 790 O O . PHE A 1 103 ? 16.661 -19.090 62.818 1.00 18.61 98 PHE A O 1
ATOM 798 N N . GLY A 1 104 ? 15.387 -17.387 63.558 1.00 18.22 99 GLY A N 1
ATOM 799 C CA . GLY A 1 104 ? 14.231 -18.222 63.614 1.00 19.17 99 GLY A CA 1
ATOM 800 C C . GLY A 1 104 ? 13.619 -18.280 62.219 1.00 21.03 99 GLY A C 1
ATOM 801 O O . GLY A 1 104 ? 14.107 -17.597 61.284 1.00 20.00 99 GLY A O 1
ATOM 802 N N . GLY A 1 105 ? 12.668 -19.196 62.039 1.00 21.13 100 GLY A N 1
ATOM 803 C CA . GLY A 1 105 ? 12.258 -19.574 60.686 1.00 22.44 100 GLY A CA 1
ATOM 804 C C . GLY A 1 105 ? 11.314 -18.450 60.210 1.00 21.01 100 GLY A C 1
ATOM 805 O O . GLY A 1 105 ? 10.947 -18.394 59.048 1.00 21.41 100 GLY A O 1
ATOM 806 N N . GLY A 1 106 ? 10.915 -17.511 61.088 1.00 21.86 101 GLY A N 1
ATOM 807 C CA . GLY A 1 106 ? 10.026 -16.408 60.706 1.00 22.38 101 GLY A CA 1
ATOM 808 C C . GLY A 1 106 ? 8.551 -16.757 60.931 1.00 23.76 101 GLY A C 1
ATOM 809 O O . GLY A 1 106 ? 8.116 -17.872 60.638 1.00 23.83 101 GLY A O 1
ATOM 810 N N . THR A 1 107 ? 7.786 -15.819 61.501 1.00 23.35 102 THR A N 1
ATOM 811 C CA . THR A 1 107 ? 6.343 -15.967 61.694 1.00 23.06 102 THR A CA 1
ATOM 812 C C . THR A 1 107 ? 5.663 -14.911 60.851 1.00 23.80 102 THR A C 1
ATOM 813 O O . THR A 1 107 ? 5.936 -13.720 60.979 1.00 22.31 102 THR A O 1
ATOM 817 N N . LYS A 1 108 ? 4.772 -15.337 59.963 1.00 25.10 103 LYS A N 1
ATOM 818 C CA . LYS A 1 108 ? 4.039 -14.387 59.136 1.00 24.59 103 LYS A CA 1
ATOM 819 C C . LYS A 1 108 ? 2.816 -13.868 59.870 1.00 25.89 103 LYS A C 1
ATOM 820 O O . LYS A 1 108 ? 2.008 -14.651 60.389 1.00 25.94 103 LYS A O 1
ATOM 826 N N . LEU A 1 109 ? 2.679 -12.555 59.908 1.00 26.07 104 LEU A N 1
ATOM 827 C CA . LEU A 1 109 ? 1.500 -11.944 60.496 1.00 27.49 104 LEU A CA 1
ATOM 828 C C . LEU A 1 109 ? 0.379 -11.929 59.474 1.00 29.53 104 LEU A C 1
ATOM 829 O O . LEU A 1 109 ? 0.546 -11.379 58.375 1.00 29.97 104 LEU A O 1
ATOM 834 N N . GLU A 1 110 ? -0.760 -12.517 59.838 1.00 31.66 105 GLU A N 1
ATOM 835 C CA . GLU A 1 110 ? -1.974 -12.405 58.998 1.00 33.10 105 GLU A CA 1
ATOM 836 C C . GLU A 1 110 ? -3.033 -11.532 59.656 1.00 33.71 105 GLU A C 1
ATOM 837 O O . GLU A 1 110 ? -3.410 -11.799 60.780 1.00 31.83 105 GLU A O 1
ATOM 843 N N . ILE A 1 111 ? -3.479 -10.496 58.943 1.00 34.44 106 ILE A N 1
ATOM 844 C CA . ILE A 1 111 ? -4.573 -9.630 59.388 1.00 35.54 106 ILE A CA 1
ATOM 845 C C . ILE A 1 111 ? -5.913 -10.294 59.091 1.00 36.41 106 ILE A C 1
ATOM 846 O O . ILE A 1 111 ? -6.142 -10.790 57.967 1.00 36.49 106 ILE A O 1
ATOM 851 N N . LYS A 1 112 ? -6.813 -10.264 60.069 1.00 37.06 107 LYS A N 1
ATOM 852 C CA . LYS A 1 112 ? -8.199 -10.704 59.871 1.00 37.27 107 LYS A CA 1
ATOM 853 C C . LYS A 1 112 ? -9.069 -9.505 59.533 1.00 36.75 107 LYS A C 1
ATOM 854 O O . LYS A 1 112 ? -9.078 -8.500 60.241 1.00 36.50 107 LYS A O 1
ATOM 860 N N . ARG A 1 113 ? -9.792 -9.613 58.426 1.00 36.74 108 ARG A N 1
ATOM 861 C CA . ARG A 1 113 ? -10.699 -8.560 57.995 1.00 35.65 108 ARG A CA 1
ATOM 862 C C . ARG A 1 113 ? -12.011 -9.174 57.559 1.00 35.28 108 ARG A C 1
ATOM 863 O O . ARG A 1 113 ? -12.198 -10.401 57.628 1.00 32.92 108 ARG A O 1
ATOM 871 N N . ALA A 1 114 ? -12.939 -8.313 57.141 1.00 36.28 109 ALA A N 1
ATOM 872 C CA . ALA A 1 114 ? -14.273 -8.753 56.757 1.00 36.78 109 ALA A CA 1
ATOM 873 C C . ALA A 1 114 ? -14.172 -9.517 55.458 1.00 36.65 109 ALA A C 1
ATOM 874 O O . ALA A 1 114 ? -13.517 -9.065 54.537 1.00 36.63 109 ALA A O 1
ATOM 876 N N . ASP A 1 115 ? -14.824 -10.672 55.401 1.00 36.07 110 ASP A N 1
ATOM 877 C CA . ASP A 1 115 ? -14.903 -11.438 54.161 1.00 36.20 110 ASP A CA 1
ATOM 878 C C . ASP A 1 115 ? -15.276 -10.545 52.977 1.00 35.18 110 ASP A C 1
ATOM 879 O O . ASP A 1 115 ? -16.075 -9.630 53.105 1.00 34.95 110 ASP A O 1
ATOM 884 N N . ALA A 1 116 ? -14.635 -10.802 51.836 1.00 33.92 111 ALA A N 1
ATOM 885 C CA . ALA A 1 116 ? -14.816 -10.015 50.622 1.00 32.72 111 ALA A CA 1
ATOM 886 C C . ALA A 1 116 ? -14.728 -10.976 49.446 1.00 32.67 111 ALA A C 1
ATOM 887 O O . ALA A 1 116 ? -13.822 -11.810 49.405 1.00 31.85 111 ALA A O 1
ATOM 889 N N . ALA A 1 117 ? -15.708 -10.916 48.538 1.00 32.31 112 ALA A N 1
ATOM 890 C CA . ALA A 1 117 ? -15.728 -11.816 47.379 1.00 30.18 112 ALA A CA 1
ATOM 891 C C . ALA A 1 117 ? -14.681 -11.340 46.353 1.00 29.34 112 ALA A C 1
ATOM 892 O O . ALA A 1 117 ? -14.335 -10.148 46.281 1.00 26.17 112 ALA A O 1
ATOM 894 N N . PRO A 1 118 ? -14.177 -12.263 45.528 1.00 28.08 113 PRO A N 1
ATOM 895 C CA . PRO A 1 118 ? -13.220 -11.846 44.518 1.00 28.72 113 PRO A CA 1
ATOM 896 C C . PRO A 1 118 ? -13.810 -11.043 43.346 1.00 28.01 113 PRO A C 1
ATOM 897 O O . PRO A 1 118 ? -14.986 -11.202 43.006 1.00 31.00 113 PRO A O 1
ATOM 901 N N . THR A 1 119 ? -13.012 -10.162 42.769 1.00 29.27 114 THR A N 1
ATOM 902 C CA . THR A 1 119 ? -13.290 -9.585 41.461 1.00 28.79 114 THR A CA 1
ATOM 903 C C . THR A 1 119 ? -12.597 -10.478 40.426 1.00 28.72 114 THR A C 1
ATOM 904 O O . THR A 1 119 ? -11.346 -10.582 40.413 1.00 26.44 114 THR A O 1
ATOM 908 N N . VAL A 1 120 ? -13.421 -11.099 39.576 1.00 27.42 115 VAL A N 1
ATOM 909 C CA . VAL A 1 120 ? -12.976 -12.056 38.562 1.00 26.01 115 VAL A CA 1
ATOM 910 C C . VAL A 1 120 ? -12.883 -11.449 37.153 1.00 26.64 115 VAL A C 1
ATOM 911 O O . VAL A 1 120 ? -13.823 -10.828 36.661 1.00 26.96 115 VAL A O 1
ATOM 915 N N . SER A 1 121 ? -11.740 -11.648 36.498 1.00 24.63 116 SER A N 1
ATOM 916 C CA . SER A 1 121 ? -11.501 -11.153 35.144 1.00 25.26 116 SER A CA 1
ATOM 917 C C . SER A 1 121 ? -10.818 -12.248 34.314 1.00 25.43 116 SER A C 1
ATOM 918 O O . SER A 1 121 ? -9.879 -12.883 34.786 1.00 24.02 116 SER A O 1
ATOM 921 N N . ILE A 1 122 ? -11.295 -12.428 33.084 1.00 24.85 117 ILE A N 1
ATOM 922 C CA . ILE A 1 122 ? -10.808 -13.467 32.180 1.00 24.97 117 ILE A CA 1
ATOM 923 C C . ILE A 1 122 ? -10.249 -12.800 30.923 1.00 24.22 117 ILE A C 1
ATOM 924 O O . ILE A 1 122 ? -10.741 -11.724 30.474 1.00 22.99 117 ILE A O 1
ATOM 929 N N . PHE A 1 123 ? -9.166 -13.403 30.398 1.00 21.74 118 PHE A N 1
ATOM 930 C CA . PHE A 1 123 ? -8.423 -12.856 29.273 1.00 23.93 118 PHE A CA 1
ATOM 931 C C . PHE A 1 123 ? -8.110 -13.988 28.324 1.00 23.22 118 PHE A C 1
ATOM 932 O O . PHE A 1 123 ? -7.531 -14.986 28.733 1.00 23.16 118 PHE A O 1
ATOM 940 N N . PRO A 1 124 ? -8.493 -13.844 27.051 1.00 23.53 119 PRO A N 1
ATOM 941 C CA . PRO A 1 124 ? -8.076 -14.835 26.079 1.00 23.29 119 PRO A CA 1
ATOM 942 C C . PRO A 1 124 ? -6.591 -14.700 25.726 1.00 22.75 119 PRO A C 1
ATOM 943 O O . PRO A 1 124 ? -5.957 -13.687 26.049 1.00 24.14 119 PRO A O 1
ATOM 947 N N . PRO A 1 125 ? -6.026 -15.729 25.090 1.00 24.18 120 PRO A N 1
ATOM 948 C CA . PRO A 1 125 ? -4.668 -15.653 24.571 1.00 25.01 120 PRO A CA 1
ATOM 949 C C . PRO A 1 125 ? -4.536 -14.446 23.684 1.00 26.07 120 PRO A C 1
ATOM 950 O O . PRO A 1 125 ? -5.413 -14.179 22.871 1.00 26.46 120 PRO A O 1
ATOM 954 N N . SER A 1 126 ? -3.443 -13.713 23.828 1.00 26.56 121 SER A N 1
ATOM 955 C CA . SER A 1 126 ? -3.215 -12.555 22.976 1.00 28.47 121 SER A CA 1
ATOM 956 C C . SER A 1 126 ? -2.896 -13.016 21.561 1.00 29.47 121 SER A C 1
ATOM 957 O O . SER A 1 126 ? -2.448 -14.140 21.345 1.00 30.27 121 SER A O 1
ATOM 960 N N . SER A 1 127 ? -3.130 -12.130 20.602 1.00 32.45 122 SER A N 1
ATOM 961 C CA . SER A 1 127 ? -2.841 -12.424 19.199 1.00 33.94 122 SER A CA 1
ATOM 962 C C . SER A 1 127 ? -1.359 -12.739 19.056 1.00 33.25 122 SER A C 1
ATOM 963 O O . SER A 1 127 ? -0.989 -13.693 18.401 1.00 32.62 122 SER A O 1
ATOM 966 N N . GLU A 1 128 ? -0.528 -11.962 19.746 1.00 34.89 123 GLU A N 1
ATOM 967 C CA . GLU A 1 128 ? 0.932 -12.136 19.693 1.00 34.11 123 GLU A CA 1
ATOM 968 C C . GLU A 1 128 ? 1.325 -13.544 20.094 1.00 32.21 123 GLU A C 1
ATOM 969 O O . GLU A 1 128 ? 2.103 -14.196 19.410 1.00 32.75 123 GLU A O 1
ATOM 975 N N . GLN A 1 129 ? 0.765 -14.047 21.186 1.00 30.81 124 GLN A N 1
ATOM 976 C CA . GLN A 1 129 ? 1.088 -15.411 21.597 1.00 30.28 124 GLN A CA 1
ATOM 977 C C . GLN A 1 129 ? 0.573 -16.418 20.585 1.00 30.76 124 GLN A C 1
ATOM 978 O O . GLN A 1 129 ? 1.234 -17.397 20.311 1.00 30.26 124 GLN A O 1
ATOM 984 N N . LEU A 1 130 ? -0.624 -16.183 20.057 1.00 33.75 125 LEU A N 1
ATOM 985 C CA . LEU A 1 130 ? -1.195 -17.097 19.071 1.00 35.57 125 LEU A CA 1
ATOM 986 C C . LEU A 1 130 ? -0.311 -17.204 17.841 1.00 37.62 125 LEU A C 1
ATOM 987 O O . LEU A 1 130 ? -0.229 -18.277 17.235 1.00 39.46 125 LEU A O 1
ATOM 992 N N . THR A 1 131 ? 0.361 -16.109 17.476 1.00 39.33 126 THR A N 1
ATOM 993 C CA . THR A 1 131 ? 1.351 -16.184 16.387 1.00 39.97 126 THR A CA 1
ATOM 994 C C . THR A 1 131 ? 2.433 -17.237 16.634 1.00 39.97 126 THR A C 1
ATOM 995 O O . THR A 1 131 ? 3.116 -17.622 15.698 1.00 40.64 126 THR A O 1
ATOM 999 N N . SER A 1 132 ? 2.612 -17.664 17.885 1.00 40.24 127 SER A N 1
ATOM 1000 C CA . SER A 1 132 ? 3.707 -18.558 18.287 1.00 40.59 127 SER A CA 1
ATOM 1001 C C . SER A 1 132 ? 3.342 -20.024 18.545 1.00 40.33 127 SER A C 1
ATOM 1002 O O . SER A 1 132 ? 4.219 -20.815 18.900 1.00 41.49 127 SER A O 1
ATOM 1005 N N . GLY A 1 133 ? 2.076 -20.406 18.429 1.00 39.19 128 GLY A N 1
ATOM 1006 C CA . GLY A 1 133 ? 1.729 -21.833 18.638 1.00 38.42 128 GLY A CA 1
ATOM 1007 C C . GLY A 1 133 ? 1.437 -22.316 20.063 1.00 37.15 128 GLY A C 1
ATOM 1008 O O . GLY A 1 133 ? 1.249 -23.517 20.303 1.00 36.68 128 GLY A O 1
ATOM 1009 N N . GLY A 1 134 ? 1.396 -21.385 21.018 1.00 35.41 129 GLY A N 1
ATOM 1010 C CA . GLY A 1 134 ? 0.874 -21.662 22.360 1.00 33.42 129 GLY A CA 1
ATOM 1011 C C . GLY A 1 134 ? -0.298 -20.740 22.646 1.00 30.68 129 GLY A C 1
ATOM 1012 O O . GLY A 1 134 ? -0.525 -19.753 21.932 1.00 29.85 129 GLY A O 1
ATOM 1013 N N . ALA A 1 135 ? -1.060 -21.081 23.685 1.00 28.01 130 ALA A N 1
ATOM 1014 C CA . ALA A 1 135 ? -2.278 -20.350 24.016 1.00 26.95 130 ALA A CA 1
ATOM 1015 C C . ALA A 1 135 ? -2.526 -20.402 25.496 1.00 25.84 130 ALA A C 1
ATOM 1016 O O . ALA A 1 135 ? -2.938 -21.437 26.011 1.00 26.47 130 ALA A O 1
ATOM 1018 N N . SER A 1 136 ? -2.288 -19.282 26.169 1.00 24.30 131 SER A N 1
ATOM 1019 C CA . SER A 1 136 ? -2.490 -19.153 27.605 1.00 23.15 131 SER A CA 1
ATOM 1020 C C . SER A 1 136 ? -3.746 -18.329 27.896 1.00 22.75 131 SER A C 1
ATOM 1021 O O . SER A 1 136 ? -3.882 -17.205 27.413 1.00 22.33 131 SER A O 1
ATOM 1024 N N . VAL A 1 137 ? -4.663 -18.937 28.642 1.00 20.65 132 VAL A N 1
ATOM 1025 C CA . VAL A 1 137 ? -5.873 -18.319 29.067 1.00 19.16 132 VAL A CA 1
ATOM 1026 C C . VAL A 1 137 ? -5.666 -17.927 30.531 1.00 18.59 132 VAL A C 1
ATOM 1027 O O . VAL A 1 137 ? -5.252 -18.759 31.343 1.00 18.84 132 VAL A O 1
ATOM 1031 N N . VAL A 1 138 ? -5.992 -16.678 30.849 1.00 19.02 133 VAL A N 1
ATOM 1032 C CA . VAL A 1 138 ? -5.676 -16.099 32.159 1.00 21.62 133 VAL A CA 1
ATOM 1033 C C . VAL A 1 138 ? -6.952 -15.610 32.861 1.00 22.33 133 VAL A C 1
ATOM 1034 O O . VAL A 1 138 ? -7.842 -14.999 32.258 1.00 22.53 133 VAL A O 1
ATOM 1038 N N . CYS A 1 139 ? -7.053 -15.924 34.138 1.00 22.73 134 CYS A N 1
ATOM 1039 C CA A CYS A 1 139 ? -8.157 -15.473 34.949 0.50 22.64 134 CYS A CA 1
ATOM 1040 C CA B CYS A 1 139 ? -8.181 -15.504 34.961 0.50 23.15 134 CYS A CA 1
ATOM 1041 C C . CYS A 1 139 ? -7.618 -14.961 36.272 1.00 23.07 134 CYS A C 1
ATOM 1042 O O . CYS A 1 139 ? -6.879 -15.657 36.953 1.00 22.88 134 CYS A O 1
ATOM 1047 N N . PHE A 1 140 ? -7.974 -13.725 36.623 1.00 23.74 135 PHE A N 1
ATOM 1048 C CA . PHE A 1 140 ? -7.560 -13.167 37.905 1.00 24.91 135 PHE A CA 1
ATOM 1049 C C . PHE A 1 140 ? -8.748 -13.270 38.844 1.00 25.80 135 PHE A C 1
ATOM 1050 O O . PHE A 1 140 ? -9.857 -12.920 38.446 1.00 26.00 135 PHE A O 1
ATOM 1058 N N . LEU A 1 141 ? -8.502 -13.777 40.058 1.00 26.17 136 LEU A N 1
ATOM 1059 C CA . LEU A 1 141 ? -9.449 -13.714 41.193 1.00 26.33 136 LEU A CA 1
ATOM 1060 C C . LEU A 1 141 ? -8.833 -12.764 42.204 1.00 27.61 136 LEU A C 1
ATOM 1061 O O . LEU A 1 141 ? -7.939 -13.169 42.962 1.00 27.87 136 LEU A O 1
ATOM 1066 N N . ASN A 1 142 ? -9.278 -11.508 42.212 1.00 27.85 137 ASN A N 1
ATOM 1067 C CA . ASN A 1 142 ? -8.563 -10.441 42.912 1.00 28.07 137 ASN A CA 1
ATOM 1068 C C . ASN A 1 142 ? -9.262 -9.917 44.161 1.00 29.46 137 ASN A C 1
ATOM 1069 O O . ASN A 1 142 ? -10.474 -9.836 44.200 1.00 31.34 137 ASN A O 1
ATOM 1074 N N . ASN A 1 143 ? -8.465 -9.603 45.186 1.00 29.67 138 ASN A N 1
ATOM 1075 C CA . ASN A 1 143 ? -8.912 -8.835 46.376 1.00 30.55 138 ASN A CA 1
ATOM 1076 C C . ASN A 1 143 ? -10.041 -9.468 47.135 1.00 29.45 138 ASN A C 1
ATOM 1077 O O . ASN A 1 143 ? -11.094 -8.868 47.325 1.00 30.23 138 ASN A O 1
ATOM 1082 N N . PHE A 1 144 ? -9.810 -10.699 47.550 1.00 30.47 139 PHE A N 1
ATOM 1083 C CA . PHE A 1 144 ? -10.756 -11.441 48.339 1.00 30.29 139 PHE A CA 1
ATOM 1084 C C . PHE A 1 144 ? -10.193 -11.743 49.724 1.00 31.55 139 PHE A C 1
ATOM 1085 O O . PHE A 1 144 ? -8.980 -11.700 49.951 1.00 30.78 139 PHE A O 1
ATOM 1093 N N . TYR A 1 145 ? -11.094 -12.025 50.652 1.00 33.28 140 TYR A N 1
ATOM 1094 C CA . TYR A 1 145 ? -10.719 -12.466 51.996 1.00 33.64 140 TYR A CA 1
ATOM 1095 C C . TYR A 1 145 ? -11.801 -13.388 52.486 1.00 33.09 140 TYR A C 1
ATOM 1096 O O . TYR A 1 145 ? -12.969 -13.072 52.338 1.00 32.20 140 TYR A O 1
ATOM 1105 N N . PRO A 1 146 ? -11.430 -14.545 53.062 1.00 33.81 141 PRO A N 1
ATOM 1106 C CA . PRO A 1 146 ? -10.112 -15.121 53.359 1.00 33.94 141 PRO A CA 1
ATOM 1107 C C . PRO A 1 146 ? -9.433 -15.723 52.116 1.00 33.45 141 PRO A C 1
ATOM 1108 O O . PRO A 1 146 ? -10.010 -15.701 51.020 1.00 32.22 141 PRO A O 1
ATOM 1112 N N . LYS A 1 147 ? -8.237 -16.276 52.325 1.00 33.46 142 LYS A N 1
ATOM 1113 C CA . LYS A 1 147 ? -7.342 -16.743 51.264 1.00 32.65 142 LYS A CA 1
ATOM 1114 C C . LYS A 1 147 ? -7.854 -17.978 50.517 1.00 31.82 142 LYS A C 1
ATOM 1115 O O . LYS A 1 147 ? -7.488 -18.207 49.358 1.00 30.25 142 LYS A O 1
ATOM 1121 N N . ASP A 1 148 ? -8.662 -18.793 51.183 1.00 30.39 143 ASP A N 1
ATOM 1122 C CA . ASP A 1 148 ? -9.134 -20.039 50.594 1.00 31.56 143 ASP A CA 1
ATOM 1123 C C . ASP A 1 148 ? -10.129 -19.765 49.452 1.00 30.81 143 ASP A C 1
ATOM 1124 O O . ASP A 1 148 ? -11.119 -19.052 49.638 1.00 27.99 143 ASP A O 1
ATOM 1129 N N . ILE A 1 149 ? -9.889 -20.382 48.299 1.00 29.09 144 ILE A N 1
ATOM 1130 C CA . ILE A 1 149 ? -10.714 -20.140 47.114 1.00 28.54 144 ILE A CA 1
ATOM 1131 C C . ILE A 1 149 ? -10.497 -21.243 46.098 1.00 29.06 144 ILE A C 1
ATOM 1132 O O . ILE A 1 149 ? -9.425 -21.849 46.051 1.00 28.98 144 ILE A O 1
ATOM 1137 N N . ASN A 1 150 ? -11.511 -21.512 45.285 1.00 28.35 145 ASN A N 1
ATOM 1138 C CA . ASN A 1 150 ? -11.413 -22.559 44.261 1.00 29.38 145 ASN A CA 1
ATOM 1139 C C . ASN A 1 150 ? -11.653 -21.836 42.930 1.00 27.41 145 ASN A C 1
ATOM 1140 O O . ASN A 1 150 ? -12.617 -21.096 42.765 1.00 27.21 145 ASN A O 1
ATOM 1145 N N . VAL A 1 151 ? -10.831 -22.176 41.952 1.00 26.93 146 VAL A N 1
ATOM 1146 C CA . VAL A 1 151 ? -11.211 -21.959 40.533 1.00 25.51 146 VAL A CA 1
ATOM 1147 C C . VAL A 1 151 ? -11.418 -23.163 39.675 1.00 25.16 146 VAL A C 1
ATOM 1148 O O . VAL A 1 151 ? -10.763 -24.196 39.863 1.00 26.14 146 VAL A O 1
ATOM 1152 N N . LYS A 1 152 ? -12.339 -23.023 38.719 1.00 24.72 147 LYS A N 1
ATOM 1153 C CA . LYS A 1 152 ? -12.648 -24.062 37.774 1.00 25.03 147 LYS A CA 1
ATOM 1154 C C . LYS A 1 152 ? -12.638 -23.489 36.368 1.00 23.86 147 LYS A C 1
ATOM 1155 O O . LYS A 1 152 ? -13.095 -22.380 36.144 1.00 26.00 147 LYS A O 1
ATOM 1161 N N . TRP A 1 153 ? -12.101 -24.270 35.437 1.00 22.44 148 TRP A N 1
ATOM 1162 C CA . TRP A 1 153 ? -12.113 -23.961 34.015 1.00 21.98 148 TRP A CA 1
ATOM 1163 C C . TRP A 1 153 ? -13.068 -24.927 33.296 1.00 22.64 148 TRP A C 1
ATOM 1164 O O . TRP A 1 153 ? -12.981 -26.165 33.456 1.00 22.89 148 TRP A O 1
ATOM 1175 N N . LYS A 1 154 ? -13.984 -24.349 32.519 1.00 22.16 149 LYS A N 1
ATOM 1176 C CA . LYS A 1 154 ? -14.887 -25.110 31.666 1.00 24.30 149 LYS A CA 1
ATOM 1177 C C . LYS A 1 154 ? -14.731 -24.582 30.238 1.00 23.30 149 LYS A C 1
ATOM 1178 O O . LYS A 1 154 ? -14.735 -23.353 29.988 1.00 23.30 149 LYS A O 1
ATOM 1184 N N . ILE A 1 155 ? -14.546 -25.535 29.337 1.00 23.53 150 ILE A N 1
ATOM 1185 C CA . ILE A 1 155 ? -14.375 -25.295 27.932 1.00 23.40 150 ILE A CA 1
ATOM 1186 C C . ILE A 1 155 ? -15.543 -25.994 27.225 1.00 24.07 150 ILE A C 1
ATOM 1187 O O . ILE A 1 155 ? -15.666 -27.211 27.273 1.00 22.85 150 ILE A O 1
ATOM 1192 N N . ASP A 1 156 ? -16.393 -25.218 26.559 1.00 22.32 151 ASP A N 1
ATOM 1193 C CA . ASP A 1 156 ? -17.582 -25.777 25.893 1.00 23.64 151 ASP A CA 1
ATOM 1194 C C . ASP A 1 156 ? -18.355 -26.672 26.851 1.00 23.15 151 ASP A C 1
ATOM 1195 O O . ASP A 1 156 ? -18.764 -27.788 26.506 1.00 25.14 151 ASP A O 1
ATOM 1200 N N . GLY A 1 157 ? -18.459 -26.240 28.091 1.00 25.25 152 GLY A N 1
ATOM 1201 C CA . GLY A 1 157 ? -19.191 -27.007 29.092 1.00 27.85 152 GLY A CA 1
ATOM 1202 C C . GLY A 1 157 ? -18.435 -28.065 29.877 1.00 28.99 152 GLY A C 1
ATOM 1203 O O . GLY A 1 157 ? -18.963 -28.556 30.874 1.00 31.28 152 GLY A O 1
ATOM 1204 N N . SER A 1 158 ? -17.231 -28.432 29.441 1.00 28.88 153 SER A N 1
ATOM 1205 C CA . SER A 1 158 ? -16.472 -29.523 30.088 1.00 29.91 153 SER A CA 1
ATOM 1206 C C . SER A 1 158 ? -15.398 -28.946 30.993 1.00 29.33 153 SER A C 1
ATOM 1207 O O . SER A 1 158 ? -14.681 -28.039 30.590 1.00 27.79 153 SER A O 1
ATOM 1210 N N . GLU A 1 159 ? -15.291 -29.469 32.212 1.00 29.22 154 GLU A N 1
ATOM 1211 C CA . GLU A 1 159 ? -14.249 -29.042 33.131 1.00 28.74 154 GLU A CA 1
ATOM 1212 C C . GLU A 1 159 ? -12.900 -29.462 32.577 1.00 28.43 154 GLU A C 1
ATOM 1213 O O . GLU A 1 159 ? -12.755 -30.565 32.053 1.00 27.17 154 GLU A O 1
ATOM 1219 N N . ARG A 1 160 ? -11.932 -28.559 32.663 1.00 27.21 155 ARG A N 1
ATOM 1220 C CA . ARG A 1 160 ? -10.551 -28.832 32.281 1.00 28.64 155 ARG A CA 1
ATOM 1221 C C . ARG A 1 160 ? -9.663 -28.637 33.507 1.00 28.38 155 ARG A C 1
ATOM 1222 O O . ARG A 1 160 ? -9.674 -27.571 34.126 1.00 27.60 155 ARG A O 1
ATOM 1230 N N . GLN A 1 161 ? -8.916 -29.674 33.873 1.00 30.53 156 GLN A N 1
ATOM 1231 C CA . GLN A 1 161 ? -7.914 -29.538 34.927 1.00 31.73 156 GLN A CA 1
ATOM 1232 C C . GLN A 1 161 ? -6.473 -29.585 34.398 1.00 29.70 156 GLN A C 1
ATOM 1233 O O . GLN A 1 161 ? -5.587 -28.929 34.975 1.00 31.00 156 GLN A O 1
ATOM 1239 N N . ASN A 1 162 ? -6.243 -30.306 33.305 1.00 28.17 157 ASN A N 1
ATOM 1240 C CA A ASN A 1 162 ? -4.896 -30.399 32.760 0.50 28.43 157 ASN A CA 1
ATOM 1241 C CA B ASN A 1 162 ? -4.910 -30.419 32.657 0.50 27.88 157 ASN A CA 1
ATOM 1242 C C . ASN A 1 162 ? -4.436 -29.042 32.215 1.00 27.39 157 ASN A C 1
ATOM 1243 O O . ASN A 1 162 ? -5.151 -28.361 31.510 1.00 27.20 157 ASN A O 1
ATOM 1252 N N . GLY A 1 163 ? -3.237 -28.638 32.625 1.00 26.47 158 GLY A N 1
ATOM 1253 C CA . GLY A 1 163 ? -2.637 -27.383 32.153 1.00 24.65 158 GLY A CA 1
ATOM 1254 C C . GLY A 1 163 ? -2.950 -26.127 32.921 1.00 23.51 158 GLY A C 1
ATOM 1255 O O . GLY A 1 163 ? -2.613 -25.037 32.470 1.00 22.71 158 GLY A O 1
ATOM 1256 N N . VAL A 1 164 ? -3.560 -26.275 34.085 1.00 24.25 159 VAL A N 1
ATOM 1257 C CA . VAL A 1 164 ? -3.903 -25.140 34.925 1.00 23.25 159 VAL A CA 1
ATOM 1258 C C . VAL A 1 164 ? -2.918 -24.976 36.054 1.00 23.82 159 VAL A C 1
ATOM 1259 O O . VAL A 1 164 ? -2.632 -25.933 36.783 1.00 24.27 159 VAL A O 1
ATOM 1263 N N . LEU A 1 165 ? -2.437 -23.749 36.224 1.00 22.84 160 LEU A N 1
ATOM 1264 C CA . LEU A 1 165 ? -1.509 -23.416 37.288 1.00 22.46 160 LEU A CA 1
ATOM 1265 C C . LEU A 1 165 ? -1.956 -22.152 37.986 1.00 22.40 160 LEU A C 1
ATOM 1266 O O . LEU A 1 165 ? -2.231 -21.153 37.321 1.00 22.17 160 LEU A O 1
ATOM 1271 N N . ASN A 1 166 ? -2.013 -22.224 39.321 1.00 23.93 161 ASN A N 1
ATOM 1272 C CA . ASN A 1 166 ? -2.509 -21.146 40.167 1.00 23.43 161 ASN A CA 1
ATOM 1273 C C . ASN A 1 166 ? -1.431 -20.487 41.035 1.00 24.83 161 ASN A C 1
ATOM 1274 O O . ASN A 1 166 ? -0.568 -21.186 41.575 1.00 26.76 161 ASN A O 1
ATOM 1279 N N . SER A 1 167 ? -1.498 -19.163 41.192 1.00 23.08 162 SER A N 1
ATOM 1280 C CA . SER A 1 167 ? -0.520 -18.433 42.012 1.00 24.76 162 SER A CA 1
ATOM 1281 C C . SER A 1 167 ? -1.207 -17.437 42.908 1.00 25.00 162 SER A C 1
ATOM 1282 O O . SER A 1 167 ? -1.868 -16.531 42.411 1.00 24.76 162 SER A O 1
ATOM 1285 N N . TRP A 1 168 ? -1.009 -17.578 44.217 1.00 25.49 163 TRP A N 1
ATOM 1286 C CA . TRP A 1 168 ? -1.511 -16.595 45.207 1.00 26.54 163 TRP A CA 1
ATOM 1287 C C . TRP A 1 168 ? -0.529 -15.491 45.582 1.00 27.61 163 TRP A C 1
ATOM 1288 O O . TRP A 1 168 ? 0.669 -15.732 45.776 1.00 27.12 163 TRP A O 1
ATOM 1299 N N . THR A 1 169 ? -1.027 -14.267 45.726 1.00 26.54 164 THR A N 1
ATOM 1300 C CA . THR A 1 169 ? -0.224 -13.211 46.305 1.00 27.70 164 THR A CA 1
ATOM 1301 C C . THR A 1 169 ? -0.141 -13.324 47.832 1.00 27.61 164 THR A C 1
ATOM 1302 O O . THR A 1 169 ? -0.853 -14.084 48.485 1.00 27.73 164 THR A O 1
ATOM 1306 N N . ASP A 1 170 ? 0.801 -12.569 48.359 1.00 29.22 165 ASP A N 1
ATOM 1307 C CA . ASP A 1 170 ? 0.894 -12.303 49.768 1.00 30.35 165 ASP A CA 1
ATOM 1308 C C . ASP A 1 170 ? -0.260 -11.402 50.156 1.00 30.11 165 ASP A C 1
ATOM 1309 O O . ASP A 1 170 ? -0.832 -10.722 49.302 1.00 30.37 165 ASP A O 1
ATOM 1314 N N . GLN A 1 171 ? -0.576 -11.362 51.444 1.00 29.63 166 GLN A N 1
ATOM 1315 C CA . GLN A 1 171 ? -1.632 -10.446 51.914 1.00 30.52 166 GLN A CA 1
ATOM 1316 C C . GLN A 1 171 ? -1.308 -8.985 51.588 1.00 30.88 166 GLN A C 1
ATOM 1317 O O . GLN A 1 171 ? -0.196 -8.513 51.823 1.00 29.97 166 GLN A O 1
ATOM 1323 N N . ASP A 1 172 ? -2.276 -8.265 51.017 1.00 31.75 167 ASP A N 1
ATOM 1324 C CA . ASP A 1 172 ? -2.060 -6.885 50.587 1.00 32.21 167 ASP A CA 1
ATOM 1325 C C . ASP A 1 172 ? -1.850 -5.964 51.806 1.00 33.28 167 ASP A C 1
ATOM 1326 O O . ASP A 1 172 ? -2.578 -6.063 52.806 1.00 33.06 167 ASP A O 1
ATOM 1331 N N . SER A 1 173 ? -0.856 -5.082 51.706 1.00 34.43 168 SER A N 1
ATOM 1332 C CA . SER A 1 173 ? -0.439 -4.215 52.803 1.00 35.47 168 SER A CA 1
ATOM 1333 C C . SER A 1 173 ? -1.409 -3.063 53.008 1.00 35.99 168 SER A C 1
ATOM 1334 O O . SER A 1 173 ? -1.306 -2.379 54.016 1.00 36.19 168 SER A O 1
ATOM 1337 N N . LYS A 1 174 ? -2.324 -2.857 52.052 1.00 36.16 169 LYS A N 1
ATOM 1338 C CA . LYS A 1 174 ? -3.323 -1.779 52.120 1.00 36.88 169 LYS A CA 1
ATOM 1339 C C . LYS A 1 174 ? -4.707 -2.230 52.556 1.00 36.28 169 LYS A C 1
ATOM 1340 O O . LYS A 1 174 ? -5.290 -1.626 53.476 1.00 37.28 169 LYS A O 1
ATOM 1346 N N . ASP A 1 175 ? -5.236 -3.264 51.905 1.00 34.41 170 ASP A N 1
ATOM 1347 C CA . ASP A 1 175 ? -6.599 -3.720 52.164 1.00 33.69 170 ASP A CA 1
ATOM 1348 C C . ASP A 1 175 ? -6.699 -5.109 52.742 1.00 32.49 170 ASP A C 1
ATOM 1349 O O . ASP A 1 175 ? -7.800 -5.605 52.939 1.00 31.66 170 ASP A O 1
ATOM 1354 N N . SER A 1 176 ? -5.560 -5.754 53.002 1.00 30.96 171 SER A N 1
ATOM 1355 C CA . SER A 1 176 ? -5.533 -6.999 53.773 1.00 29.25 171 SER A CA 1
ATOM 1356 C C . SER A 1 176 ? -6.230 -8.186 53.083 1.00 27.27 171 SER A C 1
ATOM 1357 O O . SER A 1 176 ? -6.540 -9.190 53.711 1.00 27.67 171 SER A O 1
ATOM 1360 N N . THR A 1 177 ? -6.443 -8.053 51.772 1.00 29.54 172 THR A N 1
ATOM 1361 C CA . THR A 1 177 ? -6.972 -9.120 50.917 1.00 28.86 172 THR A CA 1
ATOM 1362 C C . THR A 1 177 ? -5.890 -9.908 50.203 1.00 29.31 172 THR A C 1
ATOM 1363 O O . THR A 1 177 ? -4.715 -9.529 50.186 1.00 30.65 172 THR A O 1
ATOM 1367 N N . TYR A 1 178 ? -6.325 -11.012 49.615 1.00 28.61 173 TYR A N 1
ATOM 1368 C CA . TYR A 1 178 ? -5.491 -11.813 48.745 1.00 28.38 173 TYR A CA 1
ATOM 1369 C C . TYR A 1 178 ? -5.961 -11.731 47.296 1.00 28.83 173 TYR A C 1
ATOM 1370 O O . TYR A 1 178 ? -7.080 -11.300 46.996 1.00 26.92 173 TYR A O 1
ATOM 1379 N N . SER A 1 179 ? -5.081 -12.159 46.394 1.00 28.59 174 SER A N 1
ATOM 1380 C CA . SER A 1 179 ? -5.436 -12.339 44.982 1.00 27.25 174 SER A CA 1
ATOM 1381 C C . SER A 1 179 ? -4.851 -13.654 44.502 1.00 27.30 174 SER A C 1
ATOM 1382 O O . SER A 1 179 ? -3.945 -14.204 45.137 1.00 25.13 174 SER A O 1
ATOM 1385 N N . MET A 1 180 ? -5.388 -14.167 43.401 1.00 27.15 175 MET A N 1
ATOM 1386 C CA . MET A 1 180 ? -4.921 -15.426 42.842 1.00 27.10 175 MET A CA 1
ATOM 1387 C C . MET A 1 180 ? -4.981 -15.286 41.335 1.00 25.41 175 MET A C 1
ATOM 1388 O O . MET A 1 180 ? -5.890 -14.656 40.818 1.00 23.75 175 MET A O 1
ATOM 1393 N N . SER A 1 181 ? -3.991 -15.827 40.630 1.00 23.24 176 SER A N 1
ATOM 1394 C CA . SER A 1 181 ? -4.136 -15.946 39.170 1.00 21.36 176 SER A CA 1
ATOM 1395 C C . SER A 1 181 ? -4.261 -17.422 38.857 1.00 21.55 176 SER A C 1
ATOM 1396 O O . SER A 1 181 ? -3.689 -18.298 39.532 1.00 20.83 176 SER A O 1
ATOM 1399 N N . SER A 1 182 ? -5.038 -17.704 37.837 1.00 20.16 177 SER A N 1
ATOM 1400 C CA . SER A 1 182 ? -5.158 -19.066 37.334 1.00 20.45 177 SER A CA 1
ATOM 1401 C C . SER A 1 182 ? -4.864 -18.937 35.857 1.00 20.57 177 SER A C 1
ATOM 1402 O O . SER A 1 182 ? -5.438 -18.097 35.161 1.00 21.45 177 SER A O 1
ATOM 1405 N N . THR A 1 183 ? -3.919 -19.739 35.386 1.00 20.69 178 THR A N 1
ATOM 1406 C CA . THR A 1 183 ? -3.462 -19.659 34.015 1.00 21.23 178 THR A CA 1
ATOM 1407 C C . THR A 1 183 ? -3.591 -21.058 33.427 1.00 20.85 178 THR A C 1
ATOM 1408 O O . THR A 1 183 ? -3.003 -22.002 33.942 1.00 19.91 178 THR A O 1
ATOM 1412 N N . LEU A 1 184 ? -4.359 -21.159 32.353 1.00 20.99 179 LEU A N 1
ATOM 1413 C CA . LEU A 1 184 ? -4.566 -22.385 31.601 1.00 22.40 179 LEU A CA 1
ATOM 1414 C C . LEU A 1 184 ? -3.735 -22.337 30.332 1.00 22.45 179 LEU A C 1
ATOM 1415 O O . LEU A 1 184 ? -3.992 -21.504 29.460 1.00 22.19 179 LEU A O 1
ATOM 1420 N N . THR A 1 185 ? -2.760 -23.236 30.227 1.00 23.28 180 THR A N 1
ATOM 1421 C CA . THR A 1 185 ? -1.896 -23.240 29.065 1.00 23.66 180 THR A CA 1
ATOM 1422 C C . THR A 1 185 ? -2.217 -24.407 28.145 1.00 22.77 180 THR A C 1
ATOM 1423 O O . THR A 1 185 ? -2.197 -25.569 28.568 1.00 23.35 180 THR A O 1
ATOM 1427 N N . LEU A 1 186 ? -2.500 -24.070 26.895 1.00 21.58 181 LEU A N 1
ATOM 1428 C CA . LEU A 1 186 ? -2.943 -25.000 25.844 1.00 23.72 181 LEU A CA 1
ATOM 1429 C C . LEU A 1 186 ? -2.022 -24.871 24.657 1.00 23.92 181 LEU A C 1
ATOM 1430 O O . LEU A 1 186 ? -1.310 -23.875 24.501 1.00 24.74 181 LEU A O 1
ATOM 1435 N N . THR A 1 187 ? -2.042 -25.870 23.777 1.00 25.66 182 THR A N 1
ATOM 1436 C CA . THR A 1 187 ? -1.405 -25.705 22.487 1.00 25.57 182 THR A CA 1
ATOM 1437 C C . THR A 1 187 ? -2.339 -24.862 21.644 1.00 25.02 182 THR A C 1
ATOM 1438 O O . THR A 1 187 ? -3.549 -24.839 21.881 1.00 23.74 182 THR A O 1
ATOM 1442 N N . LYS A 1 188 ? -1.804 -24.138 20.673 1.00 26.01 183 LYS A N 1
ATOM 1443 C CA . LYS A 1 188 ? -2.648 -23.437 19.713 1.00 26.34 183 LYS A CA 1
ATOM 1444 C C . LYS A 1 188 ? -3.783 -24.314 19.117 1.00 25.82 183 LYS A C 1
ATOM 1445 O O . LYS A 1 188 ? -4.950 -23.951 19.156 1.00 24.65 183 LYS A O 1
ATOM 1451 N N . ASP A 1 189 ? -3.441 -25.485 18.594 1.00 25.52 184 ASP A N 1
ATOM 1452 C CA . ASP A 1 189 ? -4.450 -26.392 18.048 1.00 24.35 184 ASP A CA 1
ATOM 1453 C C . ASP A 1 189 ? -5.575 -26.716 19.040 1.00 22.38 184 ASP A C 1
ATOM 1454 O O . ASP A 1 189 ? -6.752 -26.659 18.680 1.00 22.22 184 ASP A O 1
ATOM 1459 N N . GLU A 1 190 ? -5.224 -26.971 20.301 1.00 21.43 185 GLU A N 1
ATOM 1460 C CA . GLU A 1 190 ? -6.217 -27.367 21.293 1.00 20.95 185 GLU A CA 1
ATOM 1461 C C . GLU A 1 190 ? -7.107 -26.183 21.592 1.00 22.49 185 GLU A C 1
ATOM 1462 O O . GLU A 1 190 ? -8.329 -26.328 21.671 1.00 20.68 185 GLU A O 1
ATOM 1468 N N . TYR A 1 191 ? -6.499 -25.007 21.716 1.00 21.82 186 TYR A N 1
ATOM 1469 C CA . TYR A 1 191 ? -7.267 -23.779 21.899 1.00 21.96 186 TYR A CA 1
ATOM 1470 C C . TYR A 1 191 ? -8.271 -23.548 20.765 1.00 23.11 186 TYR A C 1
ATOM 1471 O O . TYR A 1 191 ? -9.443 -23.239 21.005 1.00 23.08 186 TYR A O 1
ATOM 1480 N N . GLU A 1 192 ? -7.816 -23.743 19.535 1.00 22.94 187 GLU A N 1
ATOM 1481 C CA . GLU A 1 192 ? -8.649 -23.526 18.354 1.00 23.27 187 GLU A CA 1
ATOM 1482 C C . GLU A 1 192 ? -9.740 -24.589 18.154 1.00 24.54 187 GLU A C 1
ATOM 1483 O O . GLU A 1 192 ? -10.673 -24.397 17.357 1.00 23.39 187 GLU A O 1
ATOM 1489 N N . ARG A 1 193 ? -9.610 -25.698 18.863 1.00 24.72 188 ARG A N 1
ATOM 1490 C CA . ARG A 1 193 ? -10.582 -26.771 18.787 1.00 25.42 188 ARG A CA 1
ATOM 1491 C C . ARG A 1 193 ? -11.837 -26.457 19.581 1.00 24.88 188 ARG A C 1
ATOM 1492 O O . ARG A 1 193 ? -12.798 -27.215 19.493 1.00 25.73 188 ARG A O 1
ATOM 1500 N N . HIS A 1 194 ? -11.841 -25.385 20.392 1.00 21.37 189 HIS A N 1
ATOM 1501 C CA . HIS A 1 194 ? -12.985 -25.072 21.233 1.00 20.78 189 HIS A CA 1
ATOM 1502 C C . HIS A 1 194 ? -13.233 -23.590 21.235 1.00 21.10 189 HIS A C 1
ATOM 1503 O O . HIS A 1 194 ? -12.321 -22.824 20.980 1.00 22.79 189 HIS A O 1
ATOM 1510 N N . ASN A 1 195 ? -14.478 -23.184 21.468 1.00 22.48 190 ASN A N 1
ATOM 1511 C CA . ASN A 1 195 ? -14.817 -21.774 21.301 1.00 22.72 190 ASN A CA 1
ATOM 1512 C C . ASN A 1 195 ? -15.238 -21.033 22.576 1.00 21.81 190 ASN A C 1
ATOM 1513 O O . ASN A 1 195 ? -14.989 -19.833 22.666 1.00 22.70 190 ASN A O 1
ATOM 1518 N N . SER A 1 196 ? -15.857 -21.711 23.541 1.00 21.87 191 SER A N 1
ATOM 1519 C CA . SER A 1 196 ? -16.403 -21.042 24.739 1.00 21.31 191 SER A CA 1
ATOM 1520 C C . SER A 1 196 ? -15.597 -21.393 25.999 1.00 21.36 191 SER A C 1
ATOM 1521 O O . SER A 1 196 ? -15.532 -22.574 26.408 1.00 22.13 191 SER A O 1
ATOM 1524 N N . TYR A 1 197 ? -14.969 -20.373 26.577 1.00 19.64 192 TYR A N 1
ATOM 1525 C CA . TYR A 1 197 ? -14.056 -20.500 27.720 1.00 20.45 192 TYR A CA 1
ATOM 1526 C C . TYR A 1 197 ? -14.625 -19.820 28.919 1.00 20.04 192 TYR A C 1
ATOM 1527 O O . TYR A 1 197 ? -15.005 -18.656 28.856 1.00 19.87 192 TYR A O 1
ATOM 1536 N N . THR A 1 198 ? -14.616 -20.527 30.037 1.00 20.18 193 THR A N 1
ATOM 1537 C CA . THR A 1 198 ? -15.192 -19.997 31.260 1.00 20.30 193 THR A CA 1
ATOM 1538 C C . THR A 1 198 ? -14.248 -20.255 32.435 1.00 19.95 193 THR A C 1
ATOM 1539 O O . THR A 1 198 ? -13.682 -21.343 32.564 1.00 20.61 193 THR A O 1
ATOM 1543 N N . CYS A 1 199 ? -14.082 -19.241 33.266 1.00 20.11 194 CYS A N 1
ATOM 1544 C CA A CYS A 1 199 ? -13.448 -19.332 34.576 0.50 20.29 194 CYS A CA 1
ATOM 1545 C CA B CYS A 1 199 ? -13.476 -19.434 34.580 0.50 21.91 194 CYS A CA 1
ATOM 1546 C C . CYS A 1 199 ? -14.522 -19.117 35.645 1.00 22.63 194 CYS A C 1
ATOM 1547 O O . CYS A 1 199 ? -15.267 -18.150 35.545 1.00 22.22 194 CYS A O 1
ATOM 1552 N N . GLU A 1 200 ? -14.582 -19.996 36.649 1.00 24.47 195 GLU A N 1
ATOM 1553 C CA . GLU A 1 200 ? -15.583 -19.952 37.704 1.00 25.72 195 GLU A CA 1
ATOM 1554 C C . GLU A 1 200 ? -14.832 -19.950 39.022 1.00 26.05 195 GLU A C 1
ATOM 1555 O O . GLU A 1 200 ? -13.980 -20.803 39.280 1.00 25.96 195 GLU A O 1
ATOM 1561 N N . ALA A 1 201 ? -15.162 -18.972 39.835 1.00 25.38 196 ALA A N 1
ATOM 1562 C CA . ALA A 1 201 ? -14.563 -18.804 41.155 1.00 25.71 196 ALA A CA 1
ATOM 1563 C C . ALA A 1 201 ? -15.584 -19.097 42.238 1.00 26.89 196 ALA A C 1
ATOM 1564 O O . ALA A 1 201 ? -16.685 -18.549 42.214 1.00 27.89 196 ALA A O 1
ATOM 1566 N N . THR A 1 202 ? -15.218 -19.956 43.187 1.00 28.56 197 THR A N 1
ATOM 1567 C CA . THR A 1 202 ? -16.106 -20.337 44.275 1.00 29.62 197 THR A CA 1
ATOM 1568 C C . THR A 1 202 ? -15.407 -19.910 45.551 1.00 30.78 197 THR A C 1
ATOM 1569 O O . THR A 1 202 ? -14.305 -20.365 45.825 1.00 30.48 197 THR A O 1
ATOM 1573 N N . HIS A 1 203 ? -16.033 -19.000 46.291 1.00 31.86 198 HIS A N 1
ATOM 1574 C CA . HIS A 1 203 ? -15.475 -18.423 47.521 1.00 32.55 198 HIS A CA 1
ATOM 1575 C C . HIS A 1 203 ? -16.534 -18.479 48.622 1.00 33.57 198 HIS A C 1
ATOM 1576 O O . HIS A 1 203 ? -17.708 -18.476 48.315 1.00 33.61 198 HIS A O 1
ATOM 1583 N N . LYS A 1 204 ? -16.120 -18.514 49.894 1.00 35.42 199 LYS A N 1
ATOM 1584 C CA . LYS A 1 204 ? -17.079 -18.698 51.007 1.00 37.40 199 LYS A CA 1
ATOM 1585 C C . LYS A 1 204 ? -18.142 -17.599 51.052 1.00 38.23 199 LYS A C 1
ATOM 1586 O O . LYS A 1 204 ? -19.201 -17.773 51.659 1.00 40.33 199 LYS A O 1
ATOM 1592 N N . THR A 1 205 ? -17.845 -16.462 50.431 1.00 38.55 200 THR A N 1
ATOM 1593 C CA . THR A 1 205 ? -18.757 -15.330 50.396 1.00 38.87 200 THR A CA 1
ATOM 1594 C C . THR A 1 205 ? -20.016 -15.544 49.546 1.00 39.54 200 THR A C 1
ATOM 1595 O O . THR A 1 205 ? -20.908 -14.681 49.531 1.00 40.10 200 THR A O 1
ATOM 1599 N N . SER A 1 206 ? -20.098 -16.666 48.840 1.00 38.84 201 SER A N 1
ATOM 1600 C CA . SER A 1 206 ? -21.356 -17.073 48.226 1.00 38.63 201 SER A CA 1
ATOM 1601 C C . SER A 1 206 ? -21.383 -18.542 47.820 1.00 38.09 201 SER A C 1
ATOM 1602 O O . SER A 1 206 ? -20.364 -19.155 47.458 1.00 37.94 201 SER A O 1
ATOM 1605 N N . THR A 1 207 ? -22.575 -19.109 47.883 1.00 38.02 202 THR A N 1
ATOM 1606 C CA . THR A 1 207 ? -22.810 -20.459 47.381 1.00 38.21 202 THR A CA 1
ATOM 1607 C C . THR A 1 207 ? -22.829 -20.445 45.846 1.00 36.32 202 THR A C 1
ATOM 1608 O O . THR A 1 207 ? -22.746 -21.484 45.222 1.00 36.64 202 THR A O 1
ATOM 1612 N N . SER A 1 208 ? -22.960 -19.268 45.252 1.00 34.82 203 SER A N 1
ATOM 1613 C CA . SER A 1 208 ? -22.971 -19.126 43.800 1.00 35.91 203 SER A CA 1
ATOM 1614 C C . SER A 1 208 ? -21.558 -18.875 43.272 1.00 34.10 203 SER A C 1
ATOM 1615 O O . SER A 1 208 ? -20.938 -17.899 43.654 1.00 34.49 203 SER A O 1
ATOM 1618 N N . PRO A 1 209 ? -21.050 -19.742 42.383 1.00 33.05 204 PRO A N 1
ATOM 1619 C CA . PRO A 1 209 ? -19.771 -19.333 41.785 1.00 32.16 204 PRO A CA 1
ATOM 1620 C C . PRO A 1 209 ? -19.896 -18.070 40.954 1.00 30.99 204 PRO A C 1
ATOM 1621 O O . PRO A 1 209 ? -20.961 -17.777 40.415 1.00 31.30 204 PRO A O 1
ATOM 1625 N N . ILE A 1 210 ? -18.820 -17.306 40.889 1.00 28.52 205 ILE A N 1
ATOM 1626 C CA . ILE A 1 210 ? -18.747 -16.124 40.058 1.00 27.83 205 ILE A CA 1
ATOM 1627 C C . ILE A 1 210 ? -18.153 -16.532 38.720 1.00 27.89 205 ILE A C 1
ATOM 1628 O O . ILE A 1 210 ? -17.072 -17.096 38.671 1.00 25.02 205 ILE A O 1
ATOM 1633 N N . VAL A 1 211 ? -18.868 -16.259 37.630 1.00 29.06 206 VAL A N 1
ATOM 1634 C CA . VAL A 1 211 ? -18.536 -16.834 36.319 1.00 29.06 206 VAL A CA 1
ATOM 1635 C C . VAL A 1 211 ? -18.109 -15.728 35.362 1.00 29.24 206 VAL A C 1
ATOM 1636 O O . VAL A 1 211 ? -18.764 -14.690 35.283 1.00 30.45 206 VAL A O 1
ATOM 1640 N N . LYS A 1 212 ? -16.995 -15.944 34.651 1.00 26.26 207 LYS A N 1
ATOM 1641 C CA . LYS A 1 212 ? -16.567 -15.028 33.602 1.00 25.94 207 LYS A CA 1
ATOM 1642 C C . LYS A 1 212 ? -16.254 -15.866 32.357 1.00 24.53 207 LYS A C 1
ATOM 1643 O O . LYS A 1 212 ? -15.726 -16.956 32.462 1.00 24.22 207 LYS A O 1
ATOM 1649 N N . SER A 1 213 ? -16.651 -15.369 31.196 1.00 23.52 208 SER A N 1
ATOM 1650 C CA . SER A 1 213 ? -16.543 -16.146 29.957 1.00 22.26 208 SER A CA 1
ATOM 1651 C C . SER A 1 213 ? -16.112 -15.296 28.783 1.00 21.08 208 SER A C 1
ATOM 1652 O O . SER A 1 213 ? -16.228 -14.057 28.795 1.00 18.99 208 SER A O 1
ATOM 1655 N N . PHE A 1 214 ? -15.552 -15.960 27.779 1.00 20.55 209 PHE A N 1
ATOM 1656 C CA . PHE A 1 214 ? -15.360 -15.357 26.460 1.00 21.36 209 PHE A CA 1
ATOM 1657 C C . PHE A 1 214 ? -15.553 -16.401 25.380 1.00 19.04 209 PHE A C 1
ATOM 1658 O O . PHE A 1 214 ? -15.519 -17.617 25.642 1.00 21.99 209 PHE A O 1
ATOM 1666 N N . ASN A 1 215 ? -15.745 -15.916 24.167 1.00 19.67 210 ASN A N 1
ATOM 1667 C CA . ASN A 1 215 ? -15.762 -16.773 23.014 1.00 20.99 210 ASN A CA 1
ATOM 1668 C C . ASN A 1 215 ? -14.590 -16.480 22.112 1.00 21.48 210 ASN A C 1
ATOM 1669 O O . ASN A 1 215 ? -14.336 -15.330 21.755 1.00 17.91 210 ASN A O 1
ATOM 1674 N N . ARG A 1 216 ? -13.919 -17.538 21.696 1.00 21.11 211 ARG A N 1
ATOM 1675 C CA . ARG A 1 216 ? -12.724 -17.438 20.874 1.00 22.51 211 ARG A CA 1
ATOM 1676 C C . ARG A 1 216 ? -12.935 -16.644 19.565 1.00 23.82 211 ARG A C 1
ATOM 1677 O O . ARG A 1 216 ? -12.040 -15.908 19.144 1.00 23.42 211 ARG A O 1
ATOM 1685 N N . ASN A 1 217 ? -14.094 -16.791 18.934 1.00 24.54 212 ASN A N 1
ATOM 1686 C CA . ASN A 1 217 ? -14.332 -16.182 17.608 1.00 27.59 212 ASN A CA 1
ATOM 1687 C C . ASN A 1 217 ? -14.891 -14.744 17.647 1.00 28.27 212 ASN A C 1
ATOM 1688 O O . ASN A 1 217 ? -15.220 -14.193 16.602 1.00 30.25 212 ASN A O 1
ATOM 1693 N N . GLU A 1 218 ? -14.998 -14.132 18.826 1.00 28.27 213 GLU A N 1
ATOM 1694 C CA . GLU A 1 218 ? -15.610 -12.805 18.927 1.00 29.06 213 GLU A CA 1
ATOM 1695 C C . GLU A 1 218 ? -14.570 -11.698 18.923 1.00 29.89 213 GLU A C 1
ATOM 1696 O O . GLU A 1 218 ? -13.588 -11.836 19.637 1.00 32.66 213 GLU A O 1
ATOM 1702 N N . GLU B 2 1 ? 20.300 7.638 55.322 1.00 22.55 1 GLU B N 1
ATOM 1703 C CA . GLU B 2 1 ? 20.841 6.725 56.358 1.00 22.12 1 GLU B CA 1
ATOM 1704 C C . GLU B 2 1 ? 21.984 5.846 55.844 1.00 21.54 1 GLU B C 1
ATOM 1705 O O . GLU B 2 1 ? 22.352 5.887 54.672 1.00 20.93 1 GLU B O 1
ATOM 1711 N N . VAL B 2 2 ? 22.531 5.054 56.753 1.00 21.29 2 VAL B N 1
ATOM 1712 C CA . VAL B 2 2 ? 23.439 3.980 56.409 1.00 21.39 2 VAL B CA 1
ATOM 1713 C C . VAL B 2 2 ? 22.772 3.181 55.277 1.00 21.25 2 VAL B C 1
ATOM 1714 O O . VAL B 2 2 ? 21.580 2.927 55.299 1.00 21.31 2 VAL B O 1
ATOM 1718 N N . LYS B 2 3 ? 23.550 2.830 54.271 1.00 20.81 3 LYS B N 1
ATOM 1719 C CA . LYS B 2 3 ? 23.022 2.122 53.135 1.00 21.56 3 LYS B CA 1
ATOM 1720 C C . LYS B 2 3 ? 23.993 1.008 52.698 1.00 19.60 3 LYS B C 1
ATOM 1721 O O . LYS B 2 3 ? 25.192 1.215 52.578 1.00 19.23 3 LYS B O 1
ATOM 1727 N N . VAL B 2 4 ? 23.430 -0.178 52.500 1.00 20.77 4 VAL B N 1
ATOM 1728 C CA . VAL B 2 4 ? 24.198 -1.346 52.127 1.00 18.41 4 VAL B CA 1
ATOM 1729 C C . VAL B 2 4 ? 23.647 -1.773 50.748 1.00 16.57 4 VAL B C 1
ATOM 1730 O O . VAL B 2 4 ? 22.445 -1.949 50.583 1.00 16.80 4 VAL B O 1
ATOM 1734 N N . GLU B 2 5 ? 24.514 -1.911 49.754 1.00 18.56 5 GLU B N 1
ATOM 1735 C CA . GLU B 2 5 ? 24.059 -2.273 48.398 1.00 18.79 5 GLU B CA 1
ATOM 1736 C C . GLU B 2 5 ? 24.916 -3.344 47.749 1.00 15.93 5 GLU B C 1
ATOM 1737 O O . GLU B 2 5 ? 26.065 -3.124 47.397 1.00 14.85 5 GLU B O 1
ATOM 1743 N N . GLU B 2 6 ? 24.311 -4.515 47.545 1.00 17.74 6 GLU B N 1
ATOM 1744 C CA . GLU B 2 6 ? 25.007 -5.636 46.939 1.00 17.23 6 GLU B CA 1
ATOM 1745 C C . GLU B 2 6 ? 24.932 -5.583 45.419 1.00 16.67 6 GLU B C 1
ATOM 1746 O O . GLU B 2 6 ? 24.054 -4.922 44.823 1.00 17.92 6 GLU B O 1
ATOM 1752 N N . SER B 2 7 ? 25.855 -6.292 44.789 1.00 18.42 7 SER B N 1
ATOM 1753 C CA . SER B 2 7 ? 25.868 -6.494 43.355 1.00 18.38 7 SER B CA 1
ATOM 1754 C C . SER B 2 7 ? 26.619 -7.756 43.012 1.00 16.70 7 SER B C 1
ATOM 1755 O O . SER B 2 7 ? 27.269 -8.346 43.886 1.00 19.00 7 SER B O 1
ATOM 1758 N N . GLY B 2 8 ? 26.501 -8.175 41.752 1.00 17.51 8 GLY B N 1
ATOM 1759 C CA . GLY B 2 8 ? 27.275 -9.304 41.233 1.00 18.39 8 GLY B CA 1
ATOM 1760 C C . GLY B 2 8 ? 26.569 -10.653 41.004 1.00 18.46 8 GLY B C 1
ATOM 1761 O O . GLY B 2 8 ? 27.199 -11.577 40.504 1.00 19.70 8 GLY B O 1
ATOM 1762 N N . GLY B 2 9 ? 25.308 -10.745 41.395 1.00 18.56 9 GLY B N 1
ATOM 1763 C CA . GLY B 2 9 ? 24.485 -11.948 41.225 1.00 18.09 9 GLY B CA 1
ATOM 1764 C C . GLY B 2 9 ? 24.209 -12.253 39.758 1.00 17.77 9 GLY B C 1
ATOM 1765 O O . GLY B 2 9 ? 24.558 -11.470 38.846 1.00 20.47 9 GLY B O 1
ATOM 1766 N N . GLY B 2 10 ? 23.593 -13.406 39.516 1.00 18.09 10 GLY B N 1
ATOM 1767 C CA . GLY B 2 10 ? 23.362 -13.920 38.195 1.00 16.56 10 GLY B CA 1
ATOM 1768 C C . GLY B 2 10 ? 23.397 -15.416 38.301 1.00 15.48 10 GLY B C 1
ATOM 1769 O O . GLY B 2 10 ? 23.356 -15.959 39.370 1.00 14.95 10 GLY B O 1
ATOM 1770 N N . LEU B 2 11 ? 23.542 -16.037 37.150 1.00 17.15 11 LEU B N 1
ATOM 1771 C CA . LEU B 2 11 ? 23.510 -17.480 37.006 1.00 17.93 11 LEU B CA 1
ATOM 1772 C C . LEU B 2 11 ? 24.889 -18.087 36.753 1.00 18.22 11 LEU B C 1
ATOM 1773 O O . LEU B 2 11 ? 25.720 -17.500 36.071 1.00 15.01 11 LEU B O 1
ATOM 1778 N N . VAL B 2 12 ? 25.136 -19.256 37.349 1.00 18.32 12 VAL B N 1
ATOM 1779 C CA . VAL B 2 12 ? 26.311 -20.081 36.991 1.00 16.96 12 VAL B CA 1
ATOM 1780 C C . VAL B 2 12 ? 25.929 -21.551 37.133 1.00 17.05 12 VAL B C 1
ATOM 1781 O O . VAL B 2 12 ? 24.928 -21.885 37.744 1.00 16.91 12 VAL B O 1
ATOM 1785 N N . GLN B 2 13 ? 26.708 -22.374 36.474 1.00 15.86 13 GLN B N 1
ATOM 1786 C CA . GLN B 2 13 ? 26.481 -23.824 36.423 1.00 15.47 13 GLN B CA 1
ATOM 1787 C C . GLN B 2 13 ? 27.007 -24.459 37.682 1.00 16.40 13 GLN B C 1
ATOM 1788 O O . GLN B 2 13 ? 27.953 -23.991 38.299 1.00 15.02 13 GLN B O 1
ATOM 1794 N N . PRO B 2 14 ? 26.428 -25.590 38.066 1.00 16.03 14 PRO B N 1
ATOM 1795 C CA . PRO B 2 14 ? 26.996 -26.296 39.223 1.00 16.77 14 PRO B CA 1
ATOM 1796 C C . PRO B 2 14 ? 28.481 -26.610 39.023 1.00 16.70 14 PRO B C 1
ATOM 1797 O O . PRO B 2 14 ? 28.887 -26.981 37.923 1.00 18.38 14 PRO B O 1
ATOM 1801 N N . GLY B 2 15 ? 29.285 -26.409 40.068 1.00 16.07 15 GLY B N 1
ATOM 1802 C CA . GLY B 2 15 ? 30.698 -26.622 40.048 1.00 16.74 15 GLY B CA 1
ATOM 1803 C C . GLY B 2 15 ? 31.433 -25.349 39.720 1.00 15.10 15 GLY B C 1
ATOM 1804 O O . GLY B 2 15 ? 32.613 -25.275 39.904 1.00 16.68 15 GLY B O 1
ATOM 1805 N N . GLY B 2 16 ? 30.682 -24.354 39.262 1.00 16.84 16 GLY B N 1
ATOM 1806 C CA . GLY B 2 16 ? 31.245 -23.058 38.946 1.00 16.43 16 GLY B CA 1
ATOM 1807 C C . GLY B 2 16 ? 31.344 -22.127 40.131 1.00 16.66 16 GLY B C 1
ATOM 1808 O O . GLY B 2 16 ? 31.145 -22.523 41.270 1.00 16.74 16 GLY B O 1
ATOM 1809 N N . SER B 2 17 ? 31.628 -20.863 39.832 1.00 16.19 17 SER B N 1
ATOM 1810 C CA . SER B 2 17 ? 32.007 -19.902 40.829 1.00 18.07 17 SER B CA 1
ATOM 1811 C C . SER B 2 17 ? 31.288 -18.586 40.584 1.00 18.13 17 SER B C 1
ATOM 1812 O O . SER B 2 17 ? 30.854 -18.279 39.479 1.00 18.37 17 SER B O 1
ATOM 1815 N N . MET B 2 18 ? 31.176 -17.806 41.643 1.00 17.15 18 MET B N 1
ATOM 1816 C CA . MET B 2 18 ? 30.650 -16.443 41.513 1.00 17.55 18 MET B CA 1
ATOM 1817 C C . MET B 2 18 ? 31.412 -15.577 42.463 1.00 17.12 18 MET B C 1
ATOM 1818 O O . MET B 2 18 ? 31.865 -16.019 43.476 1.00 16.97 18 MET B O 1
ATOM 1823 N N . LYS B 2 19 ? 31.501 -14.294 42.156 1.00 17.36 19 LYS B N 1
ATOM 1824 C CA . LYS B 2 19 ? 32.073 -13.373 43.116 1.00 17.38 19 LYS B CA 1
ATOM 1825 C C . LYS B 2 19 ? 31.084 -12.203 43.228 1.00 16.33 19 LYS B C 1
ATOM 1826 O O . LYS B 2 19 ? 30.750 -11.541 42.237 1.00 19.47 19 LYS B O 1
ATOM 1832 N N . ILE B 2 20 ? 30.554 -12.005 44.425 1.00 14.36 20 ILE B N 1
ATOM 1833 C CA . ILE B 2 20 ? 29.603 -10.906 44.664 1.00 13.53 20 ILE B CA 1
ATOM 1834 C C . ILE B 2 20 ? 30.258 -9.907 45.634 1.00 14.22 20 ILE B C 1
ATOM 1835 O O . ILE B 2 20 ? 31.247 -10.218 46.321 1.00 12.27 20 ILE B O 1
ATOM 1840 N N . SER B 2 21 ? 29.679 -8.714 45.739 1.00 16.24 21 SER B N 1
ATOM 1841 C CA . SER B 2 21 ? 30.211 -7.668 46.629 1.00 17.55 21 SER B CA 1
ATOM 1842 C C . SER B 2 21 ? 29.076 -6.748 47.144 1.00 15.53 21 SER B C 1
ATOM 1843 O O . SER B 2 21 ? 27.920 -6.804 46.687 1.00 17.36 21 SER B O 1
ATOM 1846 N N . CYS B 2 22 ? 29.412 -5.912 48.126 1.00 15.21 22 CYS B N 1
ATOM 1847 C CA . CYS B 2 22 ? 28.499 -4.877 48.533 1.00 16.34 22 CYS B CA 1
ATOM 1848 C C . CYS B 2 22 ? 29.327 -3.674 48.926 1.00 16.54 22 CYS B C 1
ATOM 1849 O O . CYS B 2 22 ? 30.452 -3.814 49.378 1.00 15.71 22 CYS B O 1
ATOM 1852 N N . VAL B 2 23 ? 28.735 -2.498 48.735 1.00 17.83 23 VAL B N 1
ATOM 1853 C CA . VAL B 2 23 ? 29.342 -1.232 49.166 1.00 17.60 23 VAL B CA 1
ATOM 1854 C C . VAL B 2 23 ? 28.481 -0.674 50.289 1.00 14.63 23 VAL B C 1
ATOM 1855 O O . VAL B 2 23 ? 27.256 -0.745 50.246 1.00 15.83 23 VAL B O 1
ATOM 1859 N N . VAL B 2 24 ? 29.123 -0.191 51.347 1.00 18.10 24 VAL B N 1
ATOM 1860 C CA . VAL B 2 24 ? 28.399 0.384 52.457 1.00 18.55 24 VAL B CA 1
ATOM 1861 C C . VAL B 2 24 ? 28.785 1.873 52.562 1.00 19.50 24 VAL B C 1
ATOM 1862 O O . VAL B 2 24 ? 29.977 2.241 52.565 1.00 24.33 24 VAL B O 1
ATOM 1866 N N . SER B 2 25 ? 27.758 2.690 52.615 1.00 19.75 25 SER B N 1
ATOM 1867 C CA . SER B 2 25 ? 27.908 4.136 52.750 1.00 19.48 25 SER B CA 1
ATOM 1868 C C . SER B 2 25 ? 27.203 4.627 54.012 1.00 18.47 25 SER B C 1
ATOM 1869 O O . SER B 2 25 ? 26.395 3.940 54.595 1.00 20.38 25 SER B O 1
ATOM 1872 N N . GLY B 2 26 ? 27.486 5.857 54.428 1.00 18.98 26 GLY B N 1
ATOM 1873 C CA . GLY B 2 26 ? 26.835 6.370 55.609 1.00 17.85 26 GLY B CA 1
ATOM 1874 C C . GLY B 2 26 ? 27.476 6.084 56.956 1.00 17.16 26 GLY B C 1
ATOM 1875 O O . GLY B 2 26 ? 26.919 6.478 57.988 1.00 18.70 26 GLY B O 1
ATOM 1876 N N . LEU B 2 27 ? 28.666 5.486 56.961 1.00 17.78 27 LEU B N 1
ATOM 1877 C CA . LEU B 2 27 ? 29.433 5.229 58.145 1.00 18.59 27 LEU B CA 1
ATOM 1878 C C . LEU B 2 27 ? 30.834 4.945 57.693 1.00 19.70 27 LEU B C 1
ATOM 1879 O O . LEU B 2 27 ? 31.095 4.929 56.473 1.00 21.46 27 LEU B O 1
ATOM 1884 N N . THR B 2 28 ? 31.747 4.699 58.630 1.00 17.78 28 THR B N 1
ATOM 1885 C CA . THR B 2 28 ? 33.103 4.395 58.281 1.00 19.39 28 THR B CA 1
ATOM 1886 C C . THR B 2 28 ? 33.182 2.885 58.221 1.00 19.82 28 THR B C 1
ATOM 1887 O O . THR B 2 28 ? 33.260 2.251 59.270 1.00 20.97 28 THR B O 1
ATOM 1891 N N . PHE B 2 29 ? 33.214 2.351 57.003 1.00 19.98 29 PHE B N 1
ATOM 1892 C CA . PHE B 2 29 ? 33.172 0.890 56.766 1.00 19.91 29 PHE B CA 1
ATOM 1893 C C . PHE B 2 29 ? 34.220 0.092 57.524 1.00 19.81 29 PHE B C 1
ATOM 1894 O O . PHE B 2 29 ? 33.909 -0.945 58.135 1.00 17.87 29 PHE B O 1
ATOM 1902 N N . SER B 2 30 ? 35.461 0.573 57.519 1.00 20.16 30 SER B N 1
ATOM 1903 C CA . SER B 2 30 ? 36.586 -0.085 58.180 1.00 21.02 30 SER B CA 1
ATOM 1904 C C . SER B 2 30 ? 36.441 -0.348 59.687 1.00 19.52 30 SER B C 1
ATOM 1905 O O . SER B 2 30 ? 37.193 -1.172 60.257 1.00 21.62 30 SER B O 1
ATOM 1908 N N . ASN B 2 31 ? 35.491 0.288 60.337 1.00 19.22 31 ASN B N 1
ATOM 1909 C CA . ASN B 2 31 ? 35.325 0.100 61.769 1.00 19.86 31 ASN B CA 1
ATOM 1910 C C . ASN B 2 31 ? 34.269 -0.920 62.173 1.00 20.56 31 ASN B C 1
ATOM 1911 O O . ASN B 2 31 ? 33.981 -1.033 63.365 1.00 20.80 31 ASN B O 1
ATOM 1916 N N . TYR B 2 32 ? 33.698 -1.654 61.200 1.00 18.65 32 TYR B N 1
ATOM 1917 C CA . TYR B 2 32 ? 32.592 -2.560 61.460 1.00 17.57 32 TYR B CA 1
ATOM 1918 C C . TYR B 2 32 ? 32.874 -3.999 61.003 1.00 15.70 32 TYR B C 1
ATOM 1919 O O . TYR B 2 32 ? 33.424 -4.229 59.941 1.00 16.25 32 TYR B O 1
ATOM 1928 N N . TRP B 2 33 ? 32.467 -4.932 61.844 1.00 15.03 33 TRP B N 1
ATOM 1929 C CA . TRP B 2 33 ? 32.357 -6.349 61.415 1.00 15.25 33 TRP B CA 1
ATOM 1930 C C . TRP B 2 33 ? 31.265 -6.421 60.359 1.00 15.09 33 TRP B C 1
ATOM 1931 O O . TRP B 2 33 ? 30.263 -5.705 60.416 1.00 15.58 33 TRP B O 1
ATOM 1942 N N . MET B 2 34 ? 31.453 -7.295 59.380 1.00 14.56 34 MET B N 1
ATOM 1943 C CA . MET B 2 34 ? 30.586 -7.390 58.256 1.00 15.35 34 MET B CA 1
ATOM 1944 C C . MET B 2 34 ? 30.397 -8.888 57.968 1.00 13.84 34 MET B C 1
ATOM 1945 O O . MET B 2 34 ? 31.329 -9.674 58.165 1.00 13.86 34 MET B O 1
ATOM 1950 N N . SER B 2 35 ? 29.214 -9.188 57.507 1.00 14.53 35 SER B N 1
ATOM 1951 C CA . SER B 2 35 ? 28.796 -10.587 57.214 1.00 15.12 35 SER B CA 1
ATOM 1952 C C . SER B 2 35 ? 27.945 -10.712 55.969 1.00 14.88 35 SER B C 1
ATOM 1953 O O . SER B 2 35 ? 27.443 -9.727 55.442 1.00 14.15 35 SER B O 1
ATOM 1956 N N . TRP B 2 36 ? 27.842 -11.963 55.465 1.00 13.38 36 TRP B N 1
ATOM 1957 C CA . TRP B 2 36 ? 26.913 -12.326 54.430 1.00 12.78 36 TRP B CA 1
ATOM 1958 C C . TRP B 2 36 ? 25.928 -13.272 55.036 1.00 12.53 36 TRP B C 1
ATOM 1959 O O . TRP B 2 36 ? 26.339 -14.228 55.782 1.00 13.24 36 TRP B O 1
ATOM 1970 N N . VAL B 2 37 ? 24.679 -13.023 54.738 1.00 13.22 37 VAL B N 1
ATOM 1971 C CA . VAL B 2 37 ? 23.545 -13.848 55.135 1.00 14.18 37 VAL B CA 1
ATOM 1972 C C . VAL B 2 37 ? 22.745 -14.113 53.859 1.00 15.72 37 VAL B C 1
ATOM 1973 O O . VAL B 2 37 ? 22.389 -13.187 53.123 1.00 14.42 37 VAL B O 1
ATOM 1977 N N . ARG B 2 38 ? 22.501 -15.385 53.544 1.00 15.11 38 ARG B N 1
ATOM 1978 C CA . ARG B 2 38 ? 21.670 -15.719 52.388 1.00 15.08 38 ARG B CA 1
ATOM 1979 C C . ARG B 2 38 ? 20.257 -16.195 52.805 1.00 14.02 38 ARG B C 1
ATOM 1980 O O . ARG B 2 38 ? 20.023 -16.609 53.925 1.00 14.95 38 ARG B O 1
ATOM 1988 N N . GLN B 2 39 ? 19.318 -16.075 51.899 1.00 16.13 39 GLN B N 1
ATOM 1989 C CA . GLN B 2 39 ? 17.952 -16.526 52.118 1.00 17.91 39 GLN B CA 1
ATOM 1990 C C . GLN B 2 39 ? 17.440 -17.401 50.970 1.00 19.62 39 GLN B C 1
ATOM 1991 O O . GLN B 2 39 ? 17.628 -17.087 49.803 1.00 16.57 39 GLN B O 1
ATOM 1997 N N . SER B 2 40 ? 16.843 -18.526 51.362 1.00 20.52 40 SER B N 1
ATOM 1998 C CA . SER B 2 40 ? 16.277 -19.547 50.465 1.00 23.23 40 SER B CA 1
ATOM 1999 C C . SER B 2 40 ? 15.070 -20.183 51.140 1.00 24.48 40 SER B C 1
ATOM 2000 O O . SER B 2 40 ? 14.938 -20.106 52.353 1.00 20.94 40 SER B O 1
ATOM 2003 N N . PRO B 2 41 ? 14.170 -20.813 50.352 1.00 27.14 41 PRO B N 1
ATOM 2004 C CA . PRO B 2 41 ? 13.042 -21.586 50.896 1.00 28.58 41 PRO B CA 1
ATOM 2005 C C . PRO B 2 41 ? 13.455 -22.685 51.884 1.00 28.58 41 PRO B C 1
ATOM 2006 O O . PRO B 2 41 ? 12.911 -22.732 52.986 1.00 29.04 41 PRO B O 1
ATOM 2010 N N . GLU B 2 42 ? 14.430 -23.525 51.530 1.00 29.56 42 GLU B N 1
ATOM 2011 C CA . GLU B 2 42 ? 14.719 -24.704 52.335 1.00 29.84 42 GLU B CA 1
ATOM 2012 C C . GLU B 2 42 ? 15.382 -24.389 53.666 1.00 29.75 42 GLU B C 1
ATOM 2013 O O . GLU B 2 42 ? 15.061 -25.021 54.675 1.00 29.87 42 GLU B O 1
ATOM 2019 N N . LYS B 2 43 ? 16.267 -23.386 53.692 1.00 27.22 43 LYS B N 1
ATOM 2020 C CA . LYS B 2 43 ? 17.058 -23.112 54.878 1.00 25.20 43 LYS B CA 1
ATOM 2021 C C . LYS B 2 43 ? 16.789 -21.749 55.497 1.00 23.91 43 LYS B C 1
ATOM 2022 O O . LYS B 2 43 ? 17.397 -21.453 56.521 1.00 23.03 43 LYS B O 1
ATOM 2028 N N . GLY B 2 44 ? 15.860 -20.968 54.917 1.00 22.99 44 GLY B N 1
ATOM 2029 C CA . GLY B 2 44 ? 15.487 -19.640 55.429 1.00 21.33 44 GLY B CA 1
ATOM 2030 C C . GLY B 2 44 ? 16.680 -18.689 55.477 1.00 20.46 44 GLY B C 1
ATOM 2031 O O . GLY B 2 44 ? 17.579 -18.739 54.598 1.00 18.03 44 GLY B O 1
ATOM 2032 N N . LEU B 2 45 ? 16.747 -17.833 56.508 1.00 16.47 45 LEU B N 1
ATOM 2033 C CA . LEU B 2 45 ? 17.927 -16.961 56.686 1.00 17.20 45 LEU B CA 1
ATOM 2034 C C . LEU B 2 45 ? 19.091 -17.742 57.252 1.00 17.14 45 LEU B C 1
ATOM 2035 O O . LEU B 2 45 ? 19.009 -18.313 58.342 1.00 19.26 45 LEU B O 1
ATOM 2040 N N . GLU B 2 46 ? 20.196 -17.694 56.527 1.00 15.07 46 GLU B N 1
ATOM 2041 C CA . GLU B 2 46 ? 21.384 -18.426 56.791 1.00 16.97 46 GLU B CA 1
ATOM 2042 C C . GLU B 2 46 ? 22.639 -17.568 56.698 1.00 16.24 46 GLU B C 1
ATOM 2043 O O . GLU B 2 46 ? 23.132 -17.219 55.630 1.00 15.18 46 GLU B O 1
ATOM 2049 N N . TRP B 2 47 ? 23.184 -17.215 57.864 1.00 14.38 47 TRP B N 1
ATOM 2050 C CA . TRP B 2 47 ? 24.490 -16.614 57.968 1.00 15.70 47 TRP B CA 1
ATOM 2051 C C . TRP B 2 47 ? 25.532 -17.530 57.400 1.00 15.96 47 TRP B C 1
ATOM 2052 O O . TRP B 2 47 ? 25.533 -18.737 57.699 1.00 17.99 47 TRP B O 1
ATOM 2063 N N . VAL B 2 48 ? 26.388 -16.997 56.545 1.00 14.84 48 VAL B N 1
ATOM 2064 C CA . VAL B 2 48 ? 27.419 -17.826 55.922 1.00 14.71 48 VAL B CA 1
ATOM 2065 C C . VAL B 2 48 ? 28.857 -17.444 56.172 1.00 15.26 48 VAL B C 1
ATOM 2066 O O . VAL B 2 48 ? 29.751 -18.284 56.184 1.00 16.16 48 VAL B O 1
ATOM 2070 N N . ALA B 2 49 ? 29.126 -16.143 56.366 1.00 14.45 49 ALA B N 1
ATOM 2071 C CA . ALA B 2 49 ? 30.516 -15.724 56.505 1.00 14.45 49 ALA B CA 1
ATOM 2072 C C . ALA B 2 49 ? 30.606 -14.354 57.132 1.00 15.32 49 ALA B C 1
ATOM 2073 O O . ALA B 2 49 ? 29.634 -13.598 57.062 1.00 14.66 49 ALA B O 1
ATOM 2075 N N . GLU B 2 50 ? 31.727 -14.126 57.811 1.00 16.39 50 GLU B N 1
ATOM 2076 C CA . GLU B 2 50 ? 31.920 -12.889 58.563 1.00 15.05 50 GLU B CA 1
ATOM 2077 C C . GLU B 2 50 ? 33.390 -12.508 58.652 1.00 16.05 50 GLU B C 1
ATOM 2078 O O . GLU B 2 50 ? 34.265 -13.369 58.649 1.00 13.54 50 GLU B O 1
ATOM 2084 N N . ILE B 2 51 ? 33.652 -11.196 58.724 1.00 15.57 51 ILE B N 1
ATOM 2085 C CA . ILE B 2 51 ? 35.005 -10.675 58.744 1.00 16.10 51 ILE B CA 1
ATOM 2086 C C . ILE B 2 51 ? 35.064 -9.495 59.732 1.00 16.57 51 ILE B C 1
ATOM 2087 O O . ILE B 2 51 ? 34.131 -8.669 59.783 1.00 15.23 51 ILE B O 1
ATOM 2092 N N . ARG B 2 52 ? 36.129 -9.496 60.526 1.00 16.97 52 ARG B N 1
ATOM 2093 C CA . ARG B 2 52 ? 36.401 -8.464 61.524 1.00 18.59 52 ARG B CA 1
ATOM 2094 C C . ARG B 2 52 ? 37.352 -7.439 60.943 1.00 18.18 52 ARG B C 1
ATOM 2095 O O . ARG B 2 52 ? 37.396 -7.259 59.763 1.00 17.40 52 ARG B O 1
ATOM 2103 N N . LEU B 2 53 A 38.085 -6.721 61.790 1.00 20.08 52 LEU B N 1
ATOM 2104 C CA . LEU 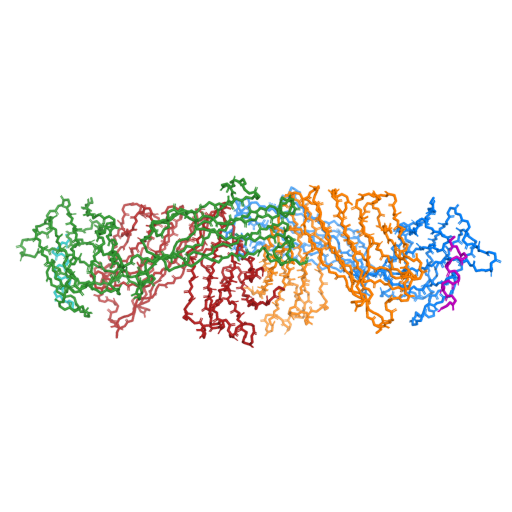B 2 53 A 38.740 -5.512 61.366 1.00 20.41 52 LEU B CA 1
ATOM 2105 C C . LEU B 2 53 A 40.231 -5.744 61.118 1.00 21.41 52 LEU B C 1
ATOM 2106 O O . LEU B 2 53 A 40.807 -6.776 61.467 1.00 23.35 52 LEU B O 1
ATOM 2111 N N . LYS B 2 54 B 40.850 -4.757 60.500 1.00 23.49 52 LYS B N 1
ATOM 2112 C CA . LYS B 2 54 B 42.281 -4.740 60.303 1.00 25.27 52 LYS B CA 1
ATOM 2113 C C . LYS B 2 54 B 43.026 -5.027 61.609 1.00 25.16 52 LYS B C 1
ATOM 2114 O O . LYS B 2 54 B 43.963 -5.834 61.628 1.00 25.52 52 LYS B O 1
ATOM 2120 N N . SER B 2 55 C 42.566 -4.419 62.705 1.00 25.59 52 SER B N 1
ATOM 2121 C CA . SER B 2 55 C 43.151 -4.617 64.024 1.00 26.60 52 SER B CA 1
ATOM 2122 C C . SER B 2 55 C 42.975 -6.036 64.568 1.00 26.40 52 SER B C 1
ATOM 2123 O O . SER B 2 55 C 43.650 -6.428 65.509 1.00 26.86 52 SER B O 1
ATOM 2126 N N . ASP B 2 56 ? 42.111 -6.826 63.926 1.00 25.30 53 ASP B N 1
ATOM 2127 C CA . ASP B 2 56 ? 41.926 -8.253 64.252 1.00 25.91 53 ASP B CA 1
ATOM 2128 C C . ASP B 2 56 ? 42.606 -9.158 63.216 1.00 25.19 53 ASP B C 1
ATOM 2129 O O . ASP B 2 56 ? 42.347 -10.372 63.117 1.00 24.62 53 ASP B O 1
ATOM 2134 N N . ASN B 2 57 ? 43.520 -8.565 62.455 1.00 25.35 54 ASN B N 1
ATOM 2135 C CA . ASN B 2 57 ? 44.139 -9.198 61.315 1.00 27.20 54 ASN B CA 1
ATOM 2136 C C . ASN B 2 57 ? 43.086 -9.766 60.374 1.00 24.39 54 ASN B C 1
ATOM 2137 O O . ASN B 2 57 ? 43.254 -10.848 59.833 1.00 22.81 54 ASN B O 1
ATOM 2142 N N . TYR B 2 58 ? 41.983 -9.035 60.218 1.00 23.03 55 TYR B N 1
ATOM 2143 C CA . TYR B 2 58 ? 40.947 -9.417 59.261 1.00 23.38 55 TYR B CA 1
ATOM 2144 C C . TYR B 2 58 ? 40.465 -10.854 59.483 1.00 22.19 55 TYR B C 1
ATOM 2145 O O . TYR B 2 58 ? 40.249 -11.593 58.526 1.00 20.44 55 TYR B O 1
ATOM 2154 N N . ALA B 2 59 ? 40.228 -11.190 60.743 1.00 22.51 56 ALA B N 1
ATOM 2155 C CA . ALA B 2 59 ? 39.781 -12.524 61.120 1.00 21.84 56 ALA B CA 1
ATOM 2156 C C . ALA B 2 59 ? 38.442 -12.864 60.443 1.00 20.78 56 ALA B C 1
ATOM 2157 O O . ALA B 2 59 ? 37.546 -12.042 60.380 1.00 20.45 56 ALA B O 1
ATOM 2159 N N . THR B 2 60 ? 38.380 -14.073 59.870 1.00 21.21 57 THR B N 1
ATOM 2160 C CA . THR B 2 60 ? 37.220 -14.546 59.159 1.00 18.56 57 THR B CA 1
ATOM 2161 C C . THR B 2 60 ? 36.616 -15.749 59.831 1.00 18.67 57 THR B C 1
ATOM 2162 O O . THR B 2 60 ? 37.281 -16.465 60.625 1.00 19.50 57 THR B O 1
ATOM 2166 N N . TYR B 2 61 ? 35.331 -15.901 59.544 1.00 19.05 58 TYR B N 1
ATOM 2167 C CA . TYR B 2 61 ? 34.430 -16.883 60.171 1.00 17.33 58 TYR B CA 1
ATOM 2168 C C . TYR B 2 61 ? 33.460 -17.374 59.104 1.00 18.07 58 TYR B C 1
ATOM 2169 O O . TYR B 2 61 ? 33.005 -16.605 58.280 1.00 16.88 58 TYR B O 1
ATOM 2178 N N . TYR B 2 62 ? 33.136 -18.668 59.143 1.00 16.68 59 TYR B N 1
ATOM 2179 C CA . TYR B 2 62 ? 32.316 -19.324 58.125 1.00 17.25 59 TYR B CA 1
ATOM 2180 C C . TYR B 2 62 ? 31.358 -20.296 58.786 1.00 16.94 59 TYR B C 1
ATOM 2181 O O . TYR B 2 62 ? 31.705 -20.897 59.822 1.00 17.60 59 TYR B O 1
ATOM 2190 N N . ALA B 2 63 ? 30.160 -20.401 58.202 1.00 15.16 60 ALA B N 1
ATOM 2191 C CA . ALA B 2 63 ? 29.184 -21.440 58.524 1.00 14.84 60 ALA B CA 1
ATOM 2192 C C . ALA B 2 63 ? 29.751 -22.714 57.970 1.00 15.26 60 ALA B C 1
ATOM 2193 O O . ALA B 2 63 ? 30.399 -22.700 56.953 1.00 16.70 60 ALA B O 1
ATOM 2195 N N . GLU B 2 64 ? 29.503 -23.823 58.666 1.00 15.90 61 GLU B N 1
ATOM 2196 C CA . GLU B 2 64 ? 30.036 -25.115 58.213 1.00 19.00 61 GLU B CA 1
ATOM 2197 C C . GLU B 2 64 ? 29.649 -25.414 56.788 1.00 18.19 61 GLU B C 1
ATOM 2198 O O . GLU B 2 64 ? 30.478 -25.912 56.040 1.00 19.35 61 GLU B O 1
ATOM 2204 N N . SER B 2 65 ? 28.410 -25.073 56.446 1.00 17.94 62 SER B N 1
ATOM 2205 C CA . SER B 2 65 ? 27.841 -25.299 55.102 1.00 19.44 62 SER B CA 1
ATOM 2206 C C . SER B 2 65 ? 28.820 -24.865 54.022 1.00 20.27 62 SER B C 1
ATOM 2207 O O . SER B 2 65 ? 29.027 -25.562 53.021 1.00 19.21 62 SER B O 1
ATOM 2210 N N . VAL B 2 66 ? 29.471 -23.723 54.214 1.00 19.62 63 VAL B N 1
ATOM 2211 C CA . VAL B 2 66 ? 30.256 -23.127 53.143 1.00 18.38 63 VAL B CA 1
ATOM 2212 C C . VAL B 2 66 ? 31.777 -23.149 53.346 1.00 18.92 63 VAL B C 1
ATOM 2213 O O . VAL B 2 66 ? 32.554 -22.685 52.518 1.00 17.86 63 VAL B O 1
ATOM 2217 N N . LYS B 2 67 ? 32.225 -23.712 54.460 1.00 21.48 64 LYS B N 1
ATOM 2218 C CA . LYS B 2 67 ? 33.653 -23.789 54.748 1.00 22.03 64 LYS B CA 1
ATOM 2219 C C . LYS B 2 67 ? 34.322 -24.530 53.620 1.00 22.18 64 LYS B C 1
ATOM 2220 O O . LYS B 2 67 ? 33.792 -25.535 53.134 1.00 22.80 64 LYS B O 1
ATOM 2226 N N . GLY B 2 68 ? 35.449 -24.021 53.162 1.00 21.84 65 GLY B N 1
ATOM 2227 C CA . GLY B 2 68 ? 36.141 -24.577 51.987 1.00 23.37 65 GLY B CA 1
ATOM 2228 C C . GLY B 2 68 ? 35.647 -24.152 50.614 1.00 24.30 65 GLY B C 1
ATOM 2229 O O . GLY B 2 68 ? 36.331 -24.413 49.619 1.00 27.29 65 GLY B O 1
ATOM 2230 N N . LYS B 2 69 ? 34.456 -23.556 50.543 1.00 20.55 66 LYS B N 1
ATOM 2231 C CA . LYS B 2 69 ? 33.825 -23.153 49.305 1.00 20.17 66 LYS B CA 1
ATOM 2232 C C . LYS B 2 69 ? 33.802 -21.622 49.150 1.00 18.08 66 LYS B C 1
ATOM 2233 O O . LYS B 2 69 ? 33.979 -21.093 48.032 1.00 18.72 66 LYS B O 1
ATOM 2239 N N . PHE B 2 70 ? 33.597 -20.937 50.272 1.00 16.52 67 PHE B N 1
ATOM 2240 C CA . PHE B 2 70 ? 33.428 -19.453 50.257 1.00 15.56 67 PHE B CA 1
ATOM 2241 C C . PHE B 2 70 ? 34.613 -18.763 50.923 1.00 16.23 67 PHE B C 1
ATOM 2242 O O . PHE B 2 70 ? 35.168 -19.250 51.931 1.00 15.99 67 PHE B O 1
ATOM 2250 N N . THR B 2 71 ? 34.973 -17.595 50.402 1.00 16.31 68 THR B N 1
ATOM 2251 C CA . THR B 2 71 ? 35.949 -16.730 51.059 1.00 16.79 68 THR B CA 1
ATOM 2252 C C . THR B 2 71 ? 35.448 -15.300 51.132 1.00 15.54 68 THR B C 1
ATOM 2253 O O . THR B 2 71 ? 35.158 -14.702 50.099 1.00 17.18 68 THR B O 1
ATOM 2257 N N . ILE B 2 72 ? 35.372 -14.780 52.349 1.00 15.43 69 ILE B N 1
ATOM 2258 C CA . ILE B 2 72 ? 34.927 -13.385 52.559 1.00 15.14 69 ILE B CA 1
ATOM 2259 C C . ILE B 2 72 ? 36.193 -12.517 52.627 1.00 16.30 69 ILE B C 1
ATOM 2260 O O . ILE B 2 72 ? 37.203 -12.917 53.216 1.00 16.76 69 ILE B O 1
ATOM 2265 N N . SER B 2 73 ? 36.095 -11.288 52.107 1.00 16.44 70 SER B N 1
ATOM 2266 C CA . SER B 2 73 ? 37.219 -10.387 52.133 1.00 16.22 70 SER B CA 1
ATOM 2267 C C . SER B 2 73 ? 36.643 -8.988 52.115 1.00 15.24 70 SER B C 1
ATOM 2268 O O . SER B 2 73 ? 35.454 -8.792 51.819 1.00 14.81 70 SER B O 1
ATOM 2271 N N . ARG B 2 74 ? 37.494 -8.033 52.439 1.00 16.98 71 ARG B N 1
ATOM 2272 C CA . ARG B 2 74 ? 37.063 -6.627 52.497 1.00 16.57 71 ARG B CA 1
ATOM 2273 C C . ARG B 2 74 ? 38.158 -5.713 51.911 1.00 16.38 71 ARG B C 1
ATOM 2274 O O . ARG B 2 74 ? 39.348 -5.986 52.053 1.00 18.62 71 ARG B O 1
ATOM 2282 N N . ASP B 2 75 ? 37.736 -4.647 51.252 1.00 18.10 72 ASP B N 1
ATOM 2283 C CA . ASP B 2 75 ? 38.646 -3.602 50.818 1.00 18.85 72 ASP B CA 1
ATOM 2284 C C . ASP B 2 75 ? 38.185 -2.298 51.456 1.00 17.86 72 ASP B C 1
ATOM 2285 O O . ASP B 2 75 ? 37.228 -1.682 50.986 1.00 20.80 72 ASP B O 1
ATOM 2290 N N . ASP B 2 76 ? 38.815 -1.966 52.568 1.00 19.85 73 ASP B N 1
ATOM 2291 C CA . ASP B 2 76 ? 38.403 -0.835 53.405 1.00 19.80 73 ASP B CA 1
ATOM 2292 C C . ASP B 2 76 ? 38.454 0.462 52.634 1.00 21.65 73 ASP B C 1
ATOM 2293 O O . ASP B 2 76 ? 37.647 1.355 52.872 1.00 22.84 73 ASP B O 1
ATOM 2298 N N . SER B 2 77 ? 39.393 0.535 51.703 1.00 23.31 74 SER B N 1
ATOM 2299 C CA . SER B 2 77 ? 39.586 1.766 50.917 1.00 24.26 74 SER B CA 1
ATOM 2300 C C . SER B 2 77 ? 38.433 2.017 49.966 1.00 24.93 74 SER B C 1
ATOM 2301 O O . SER B 2 77 ? 38.197 3.177 49.555 1.00 28.22 74 SER B O 1
ATOM 2304 N N . LYS B 2 78 ? 37.711 0.948 49.584 1.00 22.26 75 LYS B N 1
ATOM 2305 C CA . LYS B 2 78 ? 36.532 1.062 48.736 1.00 21.33 75 LYS B CA 1
ATOM 2306 C C . LYS B 2 78 ? 35.196 0.905 49.453 1.00 20.34 75 LYS B C 1
ATOM 2307 O O . LYS B 2 78 ? 34.140 0.951 48.815 1.00 19.06 75 LYS B O 1
ATOM 2313 N N . SER B 2 79 ? 35.251 0.732 50.770 1.00 19.73 76 SER B N 1
ATOM 2314 C CA . SER B 2 79 ? 34.083 0.424 51.576 1.00 19.45 76 SER B CA 1
ATOM 2315 C C . SER B 2 79 ? 33.353 -0.770 50.993 1.00 18.70 76 SER B C 1
ATOM 2316 O O . SER B 2 79 ? 32.131 -0.766 50.908 1.00 18.59 76 SER B O 1
ATOM 2319 N N . ARG B 2 80 ? 34.108 -1.772 50.555 1.00 18.05 77 ARG B N 1
ATOM 2320 C CA . ARG B 2 80 ? 33.508 -2.873 49.818 1.00 19.20 77 ARG B CA 1
ATOM 2321 C C . ARG B 2 80 ? 33.826 -4.201 50.508 1.00 18.30 77 ARG B C 1
ATOM 2322 O O . ARG B 2 80 ? 34.940 -4.400 50.960 1.00 18.89 77 ARG B O 1
ATOM 2330 N N . LEU B 2 81 ? 32.795 -5.030 50.622 1.00 18.10 78 LEU B N 1
ATOM 2331 C CA . LEU B 2 81 ? 32.862 -6.424 51.072 1.00 15.53 78 LEU B CA 1
ATOM 2332 C C . LEU B 2 81 ? 32.691 -7.351 49.883 1.00 15.30 78 LEU B C 1
ATOM 2333 O O . LEU B 2 81 ? 31.885 -7.103 48.982 1.00 16.98 78 LEU B O 1
ATOM 2338 N N . TYR B 2 82 ? 33.428 -8.453 49.903 1.00 15.75 79 TYR B N 1
ATOM 2339 C CA . TYR B 2 82 ? 33.329 -9.452 48.844 1.00 15.75 79 TYR B CA 1
ATOM 2340 C C . TYR B 2 82 ? 33.030 -10.838 49.376 1.00 15.32 79 TYR B C 1
ATOM 2341 O O . TYR B 2 82 ? 33.367 -11.167 50.494 1.00 14.96 79 TYR B O 1
ATOM 2350 N N . LEU B 2 83 ? 32.444 -11.648 48.506 1.00 15.58 80 LEU B N 1
ATOM 2351 C CA . LEU B 2 83 ? 32.290 -13.094 48.769 1.00 15.03 80 LEU B CA 1
ATOM 2352 C C . LEU B 2 83 ? 32.641 -13.847 47.494 1.00 14.70 80 LEU B C 1
ATOM 2353 O O . LEU B 2 83 ? 31.967 -13.717 46.477 1.00 16.34 80 LEU B O 1
ATOM 2358 N N . GLN B 2 84 ? 33.737 -14.575 47.554 1.00 15.43 81 GLN B N 1
ATOM 2359 C CA . GLN B 2 84 ? 34.133 -15.477 46.442 1.00 16.53 81 GLN B CA 1
ATOM 2360 C C . GLN B 2 84 ? 33.497 -16.821 46.772 1.00 15.56 81 GLN B C 1
ATOM 2361 O O . GLN B 2 84 ? 33.761 -17.353 47.842 1.00 17.38 81 GLN B O 1
ATOM 2367 N N . MET B 2 85 ? 32.741 -17.389 45.826 1.00 15.05 82 MET B N 1
ATOM 2368 C CA . MET B 2 85 ? 31.899 -18.533 46.062 1.00 17.00 82 MET B CA 1
ATOM 2369 C C . MET B 2 85 ? 32.273 -19.602 45.040 1.00 16.96 82 MET B C 1
ATOM 2370 O O . MET B 2 85 ? 31.952 -19.469 43.873 1.00 16.30 82 MET B O 1
ATOM 2375 N N . ASN B 2 86 A 32.967 -20.659 45.471 1.00 17.87 82 ASN B N 1
ATOM 2376 C CA . ASN B 2 86 A 33.466 -21.675 44.551 1.00 16.43 82 ASN B CA 1
ATOM 2377 C C . ASN B 2 86 A 32.784 -23.011 44.709 1.00 16.69 82 ASN B C 1
ATOM 2378 O O . ASN B 2 86 A 32.146 -23.275 45.707 1.00 16.35 82 ASN B O 1
ATOM 2383 N N . ASN B 2 87 B 32.941 -23.828 43.680 1.00 17.07 82 ASN B N 1
ATOM 2384 C CA . ASN B 2 87 B 32.408 -25.203 43.669 1.00 18.08 82 ASN B CA 1
ATOM 2385 C C . ASN B 2 87 B 30.914 -25.252 44.088 1.00 18.07 82 ASN B C 1
ATOM 2386 O O . ASN B 2 87 B 30.459 -26.051 44.959 1.00 17.38 82 ASN B O 1
ATOM 2391 N N . LEU B 2 88 C 30.134 -24.392 43.434 1.00 17.23 82 LEU B N 1
ATOM 2392 C CA . LEU B 2 88 C 28.751 -24.184 43.818 1.00 16.47 82 LEU B CA 1
ATOM 2393 C C . LEU B 2 88 C 27.870 -25.358 43.483 1.00 16.90 82 LEU B C 1
ATOM 2394 O O . LEU B 2 88 C 28.083 -26.090 42.486 1.00 17.45 82 LEU B O 1
ATOM 2399 N N . ARG B 2 89 ? 26.881 -25.553 44.336 1.00 17.38 83 ARG B N 1
ATOM 2400 C CA . ARG B 2 89 ? 25.853 -26.558 44.127 1.00 17.61 83 ARG B CA 1
ATOM 2401 C C . ARG B 2 89 ? 24.485 -25.883 43.995 1.00 17.69 83 ARG B C 1
ATOM 2402 O O . ARG B 2 89 ? 24.313 -24.696 44.354 1.00 17.41 83 ARG B O 1
ATOM 2410 N N . THR B 2 90 ? 23.476 -26.620 43.543 1.00 18.12 84 THR B N 1
ATOM 2411 C CA . THR B 2 90 ? 22.181 -25.989 43.321 1.00 20.04 84 THR B CA 1
ATOM 2412 C C . THR B 2 90 ? 21.665 -25.354 44.609 1.00 18.88 84 THR B C 1
ATOM 2413 O O . THR B 2 90 ? 20.972 -24.301 44.555 1.00 18.69 84 THR B O 1
ATOM 2417 N N . GLU B 2 91 ? 21.973 -25.945 45.775 1.00 17.47 85 GLU B N 1
ATOM 2418 C CA . GLU B 2 91 ? 21.500 -25.388 47.041 1.00 18.19 85 GLU B CA 1
ATOM 2419 C C . GLU B 2 91 ? 22.136 -24.080 47.430 1.00 16.43 85 GLU B C 1
ATOM 2420 O O . GLU B 2 91 ? 21.694 -23.473 48.415 1.00 19.56 85 GLU B O 1
ATOM 2426 N N . ASP B 2 92 ? 23.178 -23.648 46.714 1.00 15.55 86 ASP B N 1
ATOM 2427 C CA . ASP B 2 92 ? 23.732 -22.326 46.947 1.00 15.66 86 ASP B CA 1
ATOM 2428 C C . ASP B 2 92 ? 22.924 -21.216 46.260 1.00 16.46 86 ASP B C 1
ATOM 2429 O O . ASP B 2 92 ? 23.218 -20.017 46.425 1.00 16.74 86 ASP B O 1
ATOM 2434 N N . THR B 2 93 ? 21.920 -21.601 45.507 1.00 16.48 87 THR B N 1
ATOM 2435 C CA . THR B 2 93 ? 20.937 -20.640 45.004 1.00 16.53 87 THR B CA 1
ATOM 2436 C C . THR B 2 93 ? 20.253 -19.879 46.150 1.00 17.09 87 THR B C 1
ATOM 2437 O O . THR B 2 93 ? 19.791 -20.472 47.126 1.00 15.89 87 THR B O 1
ATOM 2441 N N . GLY B 2 94 ? 20.132 -18.547 46.024 1.00 14.02 88 GLY B N 1
ATOM 2442 C CA . GLY B 2 94 ? 19.424 -17.800 47.046 1.00 14.58 88 GLY B CA 1
ATOM 2443 C C . GLY B 2 94 ? 19.716 -16.331 46.873 1.00 14.58 88 GLY B C 1
ATOM 2444 O O . GLY B 2 94 ? 20.439 -15.954 45.969 1.00 14.32 88 GLY B O 1
ATOM 2445 N N . ILE B 2 95 ? 19.080 -15.538 47.744 1.00 14.70 89 ILE B N 1
ATOM 2446 C CA . ILE B 2 95 ? 19.362 -14.097 47.782 1.00 13.74 89 ILE B CA 1
ATOM 2447 C C . ILE B 2 95 ? 20.451 -13.842 48.793 1.00 12.57 89 ILE B C 1
ATOM 2448 O O . ILE B 2 95 ? 20.323 -14.259 49.950 1.00 15.03 89 ILE B O 1
ATOM 2453 N N . TYR B 2 96 ? 21.503 -13.133 48.392 1.00 14.52 90 TYR B N 1
ATOM 2454 C CA . TYR B 2 96 ? 22.647 -12.927 49.259 1.00 12.54 90 TYR B CA 1
ATOM 2455 C C . TYR B 2 96 ? 22.631 -11.494 49.738 1.00 14.98 90 TYR B C 1
ATOM 2456 O O . TYR B 2 96 ? 22.604 -10.594 48.900 1.00 15.68 90 TYR B O 1
ATOM 2465 N N . TYR B 2 97 ? 22.613 -11.326 51.067 1.00 15.69 91 TYR B N 1
ATOM 2466 C CA . TYR B 2 97 ? 22.624 -10.002 51.758 1.00 15.55 91 TYR B CA 1
ATOM 2467 C C . TYR B 2 97 ? 23.932 -9.758 52.453 1.00 17.12 91 TYR B C 1
ATOM 2468 O O . TYR B 2 97 ? 24.528 -10.674 53.081 1.00 14.98 91 TYR B O 1
ATOM 2477 N N . CYS B 2 98 ? 24.426 -8.518 52.337 1.00 14.69 92 CYS B N 1
ATOM 2478 C CA . CYS B 2 98 ? 25.382 -8.074 53.311 1.00 15.67 92 CYS B CA 1
ATOM 2479 C C . CYS B 2 98 ? 24.558 -7.655 54.562 1.00 13.61 92 CYS B C 1
ATOM 2480 O O . CYS B 2 98 ? 23.509 -7.004 54.437 1.00 13.85 92 CYS B O 1
ATOM 2483 N N . PHE B 2 99 ? 25.019 -8.100 55.730 1.00 13.22 93 PHE B N 1
ATOM 2484 C CA . PHE B 2 99 ? 24.483 -7.808 57.051 1.00 13.42 93 PHE B CA 1
ATOM 2485 C C . PHE B 2 99 ? 25.606 -7.293 57.933 1.00 15.22 93 PHE B C 1
ATOM 2486 O O . PHE B 2 99 ? 26.572 -7.957 58.198 1.00 14.77 93 PHE B O 1
ATOM 2494 N N . LEU B 2 100 ? 25.491 -6.039 58.357 1.00 15.72 94 LEU B N 1
ATOM 2495 C CA . LEU B 2 100 ? 26.353 -5.486 59.344 1.00 14.67 94 LEU B CA 1
ATOM 2496 C C . LEU B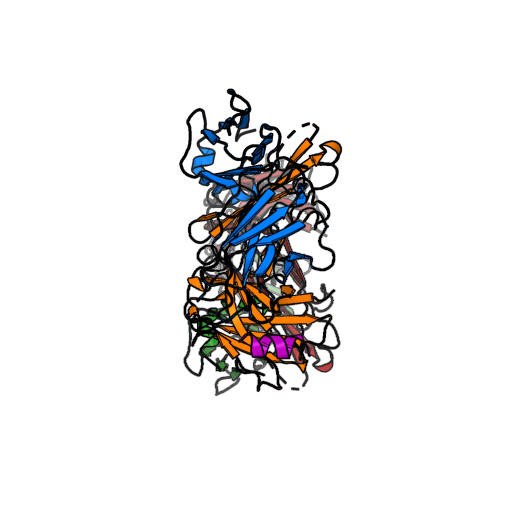 2 100 ? 25.755 -5.785 60.727 1.00 14.97 94 LEU B C 1
ATOM 2497 O O . LEU B 2 100 ? 24.757 -5.172 61.120 1.00 14.38 94 LEU B O 1
ATOM 2502 N N . PRO B 2 101 ? 26.293 -6.806 61.440 1.00 13.86 95 PRO B N 1
ATOM 2503 C CA . PRO B 2 101 ? 25.663 -7.214 62.677 1.00 15.36 95 PRO B CA 1
ATOM 2504 C C . PRO B 2 101 ? 25.644 -6.062 63.682 1.00 14.76 95 PRO B C 1
ATOM 2505 O O . PRO B 2 101 ? 26.682 -5.438 63.892 1.00 17.09 95 PRO B O 1
ATOM 2509 N N . MET B 2 102 ? 24.502 -5.784 64.308 1.00 16.59 96 MET B N 1
ATOM 2510 C CA . MET B 2 102 ? 23.240 -6.484 64.148 1.00 15.86 96 MET B CA 1
ATOM 2511 C C . MET B 2 102 ? 22.174 -5.592 63.503 1.00 17.78 96 MET B C 1
ATOM 2512 O O . MET B 2 102 ? 20.979 -5.904 63.457 1.00 18.91 96 MET B O 1
ATOM 2517 N N . ASP B 2 103 ? 22.651 -4.385 63.010 1.00 17.51 101 ASP B N 1
ATOM 2518 C CA . ASP B 2 103 ? 21.774 -3.250 62.647 1.00 17.93 101 ASP B CA 1
ATOM 2519 C C . ASP B 2 103 ? 21.332 -3.152 61.186 1.00 16.96 101 ASP B C 1
ATOM 2520 O O . ASP B 2 103 ? 20.289 -2.538 60.965 1.00 17.68 101 ASP B O 1
ATOM 2525 N N . TYR B 2 104 ? 22.132 -3.570 60.192 1.00 16.74 102 TYR B N 1
ATOM 2526 C CA . TYR B 2 104 ? 21.898 -3.066 58.817 1.00 16.35 102 TYR B CA 1
ATOM 2527 C C . TYR B 2 104 ? 21.934 -4.249 57.809 1.00 16.52 102 TYR B C 1
ATOM 2528 O O . TYR B 2 104 ? 22.840 -5.085 57.839 1.00 16.17 102 TYR B O 1
ATOM 2537 N N . TRP B 2 105 ? 20.976 -4.261 56.891 1.00 15.66 103 TRP B N 1
ATOM 2538 C CA . TRP B 2 105 ? 20.920 -5.229 55.775 1.00 16.20 103 TRP B CA 1
ATOM 2539 C C . TRP B 2 105 ? 20.882 -4.478 54.454 1.00 16.65 103 TRP B C 1
ATOM 2540 O O . TRP B 2 105 ? 20.317 -3.367 54.365 1.00 16.54 103 TRP B O 1
ATOM 2551 N N . GLY B 2 106 ? 21.443 -5.102 53.426 1.00 16.90 104 GLY B N 1
ATOM 2552 C CA . GLY B 2 106 ? 21.340 -4.623 52.023 1.00 16.67 104 GLY B CA 1
ATOM 2553 C C . GLY B 2 106 ? 20.031 -4.987 51.382 1.00 16.93 104 GLY B C 1
ATOM 2554 O O . GLY B 2 106 ? 19.120 -5.453 52.079 1.00 17.96 104 GLY B O 1
ATOM 2555 N N . GLN B 2 107 ? 19.889 -4.746 50.078 1.00 17.39 105 GLN B N 1
ATOM 2556 C CA . GLN B 2 107 ? 18.698 -5.147 49.330 1.00 17.85 105 GLN B CA 1
ATOM 2557 C C . GLN B 2 107 ? 18.747 -6.584 48.818 1.00 17.34 105 GLN B C 1
ATOM 2558 O O . GLN B 2 107 ? 17.728 -7.100 48.427 1.00 18.67 105 GLN B O 1
ATOM 2564 N N . GLY B 2 108 ? 19.936 -7.162 48.814 1.00 17.97 10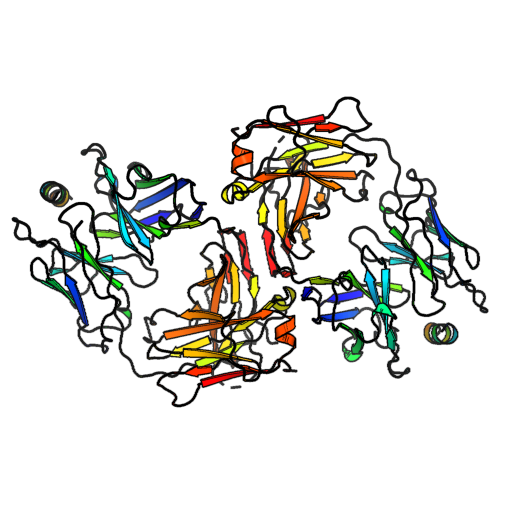6 GLY B N 1
ATOM 2565 C CA . GLY B 2 108 ? 20.167 -8.550 48.364 1.00 16.57 106 GLY B CA 1
ATOM 2566 C C . GLY B 2 108 ? 20.501 -8.622 46.894 1.00 17.38 106 GLY B C 1
ATOM 2567 O O . GLY B 2 108 ? 20.024 -7.787 46.097 1.00 18.34 106 GLY B O 1
ATOM 2568 N N . THR B 2 109 ? 21.349 -9.582 46.502 1.00 15.63 107 THR B N 1
ATOM 2569 C CA . THR B 2 109 ? 21.602 -9.855 45.116 1.00 15.36 107 THR B CA 1
ATOM 2570 C C . THR B 2 109 ? 21.321 -11.343 44.903 1.00 15.72 107 THR B C 1
ATOM 2571 O O . THR B 2 109 ? 21.662 -12.140 45.768 1.00 14.87 107 THR B O 1
ATOM 2575 N N . SER B 2 110 ? 20.657 -11.676 43.814 1.00 15.77 108 SER B N 1
ATOM 2576 C CA . SER B 2 110 ? 20.167 -13.049 43.591 1.00 15.24 108 SER B CA 1
ATOM 2577 C C . SER B 2 110 ? 21.208 -13.863 42.852 1.00 15.29 108 SER B C 1
ATOM 2578 O O . SER B 2 110 ? 21.707 -13.445 41.819 1.00 15.07 108 SER B O 1
ATOM 2581 N N . VAL B 2 111 ? 21.435 -15.100 43.335 1.00 15.39 109 VAL B N 1
ATOM 2582 C CA . VAL B 2 111 ? 22.391 -16.030 42.769 1.00 16.27 109 VAL B CA 1
ATOM 2583 C C . VAL B 2 111 ? 21.619 -17.330 42.461 1.00 15.31 109 VAL B C 1
ATOM 2584 O O . VAL B 2 111 ? 20.944 -17.848 43.322 1.00 14.32 109 VAL B O 1
ATOM 2588 N N . THR B 2 112 ? 21.692 -17.760 41.212 1.00 15.28 110 THR B N 1
ATOM 2589 C CA . THR B 2 112 ? 21.094 -19.028 40.776 1.00 15.07 110 THR B CA 1
ATOM 2590 C C . THR B 2 112 ? 22.215 -19.944 40.289 1.00 14.47 110 THR B C 1
ATOM 2591 O O . THR B 2 112 ? 23.098 -19.533 39.539 1.00 14.59 110 THR B O 1
ATOM 2595 N N . VAL B 2 113 ? 22.181 -21.195 40.761 1.00 13.71 111 VAL B N 1
ATOM 2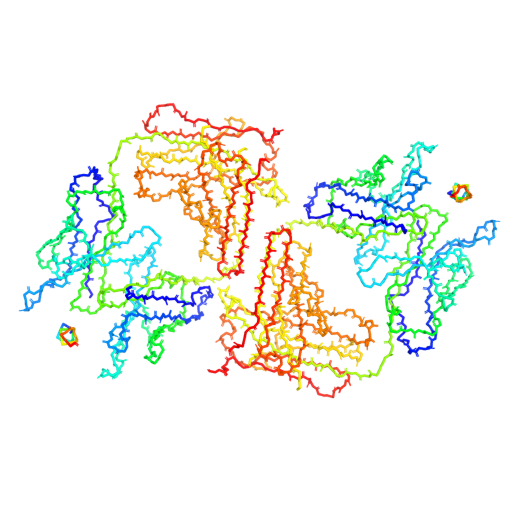596 C CA . VAL B 2 113 ? 23.156 -22.205 40.362 1.00 15.27 111 VAL B CA 1
ATOM 2597 C C . VAL B 2 113 ? 22.334 -23.285 39.661 1.00 17.85 111 VAL B C 1
ATOM 2598 O O . VAL B 2 113 ? 21.502 -23.989 40.284 1.00 17.62 111 VAL B O 1
ATOM 2602 N N . SER B 2 114 ? 22.535 -23.385 38.358 1.00 16.61 112 SER B N 1
ATOM 2603 C CA . SER B 2 114 ? 21.724 -24.268 37.493 1.00 17.63 112 SER B CA 1
ATOM 2604 C C . SER B 2 114 ? 22.393 -24.503 36.159 1.00 19.40 112 SER B C 1
ATOM 2605 O O . SER B 2 114 ? 23.086 -23.652 35.641 1.00 18.73 112 SER B O 1
ATOM 2608 N N . SER B 2 115 ? 22.156 -25.678 35.575 1.00 19.83 113 SER B N 1
ATOM 2609 C CA . SER B 2 115 ? 22.583 -25.897 34.191 1.00 21.90 113 SER B CA 1
ATOM 2610 C C . SER B 2 115 ? 21.602 -25.397 33.122 1.00 20.66 113 SER B C 1
ATOM 2611 O O . SER B 2 115 ? 21.940 -25.363 31.923 1.00 22.24 113 SER B O 1
ATOM 2614 N N . ALA B 2 116 ? 20.419 -24.949 33.535 1.00 19.58 114 ALA B N 1
ATOM 2615 C CA . ALA B 2 116 ? 19.418 -24.468 32.599 1.00 20.13 114 ALA B CA 1
ATOM 2616 C C . ALA B 2 116 ? 19.889 -23.148 32.002 1.00 21.23 114 ALA B C 1
ATOM 2617 O O . ALA B 2 116 ? 20.637 -22.412 32.628 1.00 22.24 114 ALA B O 1
ATOM 2619 N N . LYS B 2 117 ? 19.393 -22.837 30.820 1.00 22.21 115 LYS B N 1
ATOM 2620 C CA A LYS B 2 117 ? 19.851 -21.661 30.099 0.50 22.22 115 LYS B CA 1
ATOM 2621 C CA B LYS B 2 117 ? 19.861 -21.659 30.110 0.50 22.37 115 LYS B CA 1
ATOM 2622 C C . LYS B 2 117 ? 19.032 -20.423 30.402 1.00 22.28 115 LYS B C 1
ATOM 2623 O O . LYS B 2 117 ? 17.800 -20.486 30.586 1.00 21.52 115 LYS B O 1
ATOM 2634 N N . THR B 2 118 ? 19.719 -19.296 30.414 1.00 21.40 116 THR B N 1
ATOM 2635 C CA . THR B 2 118 ? 19.070 -18.028 30.568 1.00 20.99 116 THR B CA 1
ATOM 2636 C C . THR B 2 118 ? 18.246 -17.815 29.318 1.00 21.08 116 THR B C 1
ATOM 2637 O O . THR B 2 118 ? 18.734 -17.970 28.203 1.00 22.88 116 THR B O 1
ATOM 2641 N N . THR B 2 119 ? 16.997 -17.419 29.531 1.00 22.05 117 THR B N 1
ATOM 2642 C CA . THR B 2 119 ? 16.017 -17.197 28.483 1.00 20.61 117 THR B CA 1
ATOM 2643 C C . THR B 2 119 ? 15.231 -15.936 28.852 1.00 19.57 117 THR B C 1
ATOM 2644 O O . THR B 2 119 ? 14.712 -15.860 29.960 1.00 18.64 117 THR B O 1
ATOM 2648 N N . PRO B 2 120 ? 15.146 -14.925 27.960 1.00 18.59 118 PRO B N 1
ATOM 2649 C CA . PRO B 2 120 ? 14.287 -13.804 28.325 1.00 18.28 118 PRO B CA 1
ATOM 2650 C C . PRO B 2 120 ? 12.783 -14.186 28.216 1.00 18.15 118 PRO B C 1
ATOM 2651 O O . PRO B 2 120 ? 12.442 -15.139 27.464 1.00 18.91 118 PRO B O 1
ATOM 2655 N N . PRO B 2 121 ? 11.909 -13.450 28.918 1.00 20.04 119 PRO B N 1
ATOM 2656 C CA . PRO B 2 121 ? 10.482 -13.687 28.844 1.00 20.84 119 PRO B CA 1
ATOM 2657 C C . PRO B 2 121 ? 9.876 -13.215 27.545 1.00 21.74 119 PRO B C 1
ATOM 2658 O O . PRO B 2 121 ? 10.377 -12.269 26.935 1.00 22.19 119 PRO B O 1
ATOM 2662 N N . SER B 2 122 ? 8.828 -13.917 27.109 1.00 22.39 120 SER B N 1
ATOM 2663 C CA . SER B 2 122 ? 7.875 -13.329 26.180 1.00 22.67 120 SER B CA 1
ATOM 2664 C C . SER B 2 122 ? 6.840 -12.588 26.995 1.00 24.28 120 SER B C 1
ATOM 2665 O O . SER B 2 122 ? 6.362 -13.092 27.997 1.00 24.75 120 SER B O 1
ATOM 2668 N N . VAL B 2 123 ? 6.499 -11.377 26.579 1.00 22.82 121 VAL B N 1
ATOM 2669 C CA . VAL B 2 123 ? 5.615 -10.512 27.316 1.00 24.64 121 VAL B CA 1
ATOM 2670 C C . VAL B 2 123 ? 4.377 -10.236 26.449 1.00 25.57 121 VAL B C 1
ATOM 2671 O O . VAL B 2 123 ? 4.508 -9.718 25.339 1.00 26.39 121 VAL B O 1
ATOM 2675 N N . TYR B 2 124 ? 3.206 -10.623 26.958 1.00 24.43 122 TYR B N 1
ATOM 2676 C CA . TYR B 2 124 ? 1.945 -10.535 26.214 1.00 25.11 122 TYR B CA 1
ATOM 2677 C C . TYR B 2 124 ? 0.927 -9.681 26.898 1.00 27.36 122 TYR B C 1
ATOM 2678 O O . TYR B 2 124 ? 0.706 -9.814 28.101 1.00 25.86 122 TYR B O 1
ATOM 2687 N N . PRO B 2 125 ? 0.228 -8.837 26.113 1.00 31.08 123 PRO B N 1
ATOM 2688 C CA . PRO B 2 125 ? -0.775 -7.945 26.671 1.00 31.68 123 PRO B CA 1
ATOM 2689 C C . PRO B 2 125 ? -1.996 -8.744 27.041 1.00 31.81 123 PRO B C 1
ATOM 2690 O O . PRO B 2 125 ? -2.363 -9.663 26.317 1.00 34.65 123 PRO B O 1
ATOM 2694 N N . LEU B 2 126 ? -2.594 -8.424 28.174 1.00 30.92 124 LEU B N 1
ATOM 2695 C CA . LEU B 2 126 ? -3.871 -8.976 28.541 1.00 31.66 124 LEU B CA 1
ATOM 2696 C C . LEU B 2 126 ? -4.896 -7.830 28.527 1.00 32.40 124 LEU B C 1
ATOM 2697 O O . LEU B 2 126 ? -5.017 -7.061 29.482 1.00 30.19 124 LEU B O 1
ATOM 2702 N N . ALA B 2 127 ? -5.623 -7.732 27.415 1.00 35.32 125 ALA B N 1
ATOM 2703 C CA . ALA B 2 127 ? -6.648 -6.701 27.249 1.00 35.90 125 ALA B CA 1
ATOM 2704 C C . ALA B 2 127 ? -8.021 -7.351 27.388 1.00 37.65 125 ALA B C 1
ATOM 2705 O O . ALA B 2 127 ? -8.229 -8.491 26.941 1.00 38.35 125 ALA B O 1
ATOM 2707 N N . PRO B 2 128 ? -8.967 -6.645 28.017 1.00 39.69 126 PRO B N 1
ATOM 2708 C CA . PRO B 2 128 ? -10.328 -7.141 28.029 1.00 40.55 126 PRO B CA 1
ATOM 2709 C C . PRO B 2 128 ? -11.012 -6.878 26.689 1.00 41.78 126 PRO B C 1
ATOM 2710 O O . PRO B 2 128 ? -10.731 -5.851 26.047 1.00 43.50 126 PRO B O 1
ATOM 2714 N N . SER B 2 136 ? -16.691 1.395 35.066 1.00 51.53 136 SER B N 1
ATOM 2715 C CA . SER B 2 136 ? -16.460 1.678 36.488 1.00 51.29 136 SER B CA 1
ATOM 2716 C C . SER B 2 136 ? -14.977 1.488 36.849 1.00 50.48 136 SER B C 1
ATOM 2717 O O . SER B 2 136 ? -14.218 2.461 36.950 1.00 50.10 136 SER B O 1
ATOM 2720 N N . MET B 2 137 ? -14.585 0.229 37.049 1.00 49.34 137 MET B N 1
ATOM 2721 C CA . MET B 2 137 ? -13.176 -0.151 37.162 1.00 48.05 137 MET B CA 1
ATOM 2722 C C . MET B 2 137 ? -12.886 -1.161 36.058 1.00 46.08 137 MET B C 1
ATOM 2723 O O . MET B 2 137 ? -13.751 -1.955 35.696 1.00 45.67 137 MET B O 1
ATOM 2728 N N . VAL B 2 138 ? -11.672 -1.119 35.514 1.00 43.54 138 VAL B N 1
ATOM 2729 C CA . VAL B 2 138 ? -11.265 -2.044 34.454 1.00 40.75 138 VAL B CA 1
ATOM 2730 C C . VAL B 2 138 ? -9.951 -2.703 34.891 1.00 38.48 138 VAL B C 1
ATOM 2731 O O . VAL B 2 138 ? -9.049 -2.021 35.387 1.00 36.44 138 VAL B O 1
ATOM 2735 N N . THR B 2 139 ? -9.878 -4.030 34.752 1.00 35.44 139 THR B N 1
ATOM 2736 C CA . THR B 2 139 ? -8.666 -4.770 35.110 1.00 33.88 139 THR B CA 1
ATOM 2737 C C . THR B 2 139 ? -7.937 -5.172 33.843 1.00 33.10 139 THR B C 1
ATOM 2738 O O . THR B 2 139 ? -8.537 -5.738 32.925 1.00 33.18 139 THR B O 1
ATOM 2742 N N . LEU B 2 140 ? -6.656 -4.799 33.777 1.00 32.01 140 LEU B N 1
ATOM 2743 C CA . LEU B 2 140 ? -5.762 -5.180 32.683 1.00 31.23 140 LEU B CA 1
ATOM 2744 C C . LEU B 2 140 ? -4.614 -6.068 33.207 1.00 28.84 140 LEU B C 1
ATOM 2745 O O . LEU B 2 140 ? -4.455 -6.248 34.429 1.00 26.81 140 LEU B O 1
ATOM 2750 N N . GLY B 2 141 ? -3.803 -6.583 32.291 1.00 27.43 141 GLY B N 1
ATOM 2751 C CA . GLY B 2 141 ? -2.585 -7.279 32.686 1.00 27.04 141 GLY B CA 1
ATOM 2752 C C . GLY B 2 141 ? -1.533 -7.548 31.627 1.00 25.36 141 GLY B C 1
ATOM 2753 O O . GLY B 2 141 ? -1.675 -7.194 30.446 1.00 25.73 141 GLY B O 1
ATOM 2754 N N . CYS B 2 142 ? -0.441 -8.158 32.070 1.00 26.20 142 CYS B N 1
ATOM 2755 C CA A CYS B 2 142 ? 0.572 -8.735 31.190 0.50 25.42 142 CYS B CA 1
ATOM 2756 C CA B CYS B 2 142 ? 0.445 -8.810 31.114 0.50 25.94 142 CYS B CA 1
ATOM 2757 C C . CYS B 2 142 ? 0.972 -10.127 31.654 1.00 24.88 142 CYS B C 1
ATOM 2758 O O . CYS B 2 142 ? 1.074 -10.362 32.874 1.00 21.91 142 CYS B O 1
ATOM 2763 N N . LEU B 2 143 ? 1.222 -10.984 30.682 1.00 22.57 143 LEU B N 1
ATOM 2764 C CA . LEU B 2 143 ? 1.648 -12.332 30.874 1.00 22.85 143 LEU B CA 1
ATOM 2765 C C . LEU B 2 143 ? 3.133 -12.346 30.552 1.00 20.89 143 LEU B C 1
ATOM 2766 O O . LEU B 2 143 ? 3.552 -11.957 29.456 1.00 19.84 143 LEU B O 1
ATOM 2771 N N . VAL B 2 144 ? 3.927 -12.794 31.524 1.00 19.56 144 VAL B N 1
ATOM 2772 C CA . VAL B 2 144 ? 5.369 -12.809 31.391 1.00 18.84 144 VAL B CA 1
ATOM 2773 C C . VAL B 2 144 ? 5.779 -14.278 31.376 1.00 18.55 144 VAL B C 1
ATOM 2774 O O . VAL B 2 144 ? 5.968 -14.880 32.443 1.00 18.22 144 VAL B O 1
ATOM 2778 N N . LYS B 2 145 ? 5.968 -14.826 30.182 1.00 17.33 145 LYS B N 1
ATOM 2779 C CA . LYS B 2 145 ? 6.039 -16.279 30.023 1.00 19.19 145 LYS B CA 1
ATOM 2780 C C . LYS B 2 145 ? 7.395 -16.762 29.554 1.00 17.46 145 LYS B C 1
ATOM 2781 O O . LYS B 2 145 ? 7.992 -16.247 28.602 1.00 18.51 145 LYS B O 1
ATOM 2787 N N . GLY B 2 146 ? 7.864 -17.801 30.229 1.00 15.99 146 GLY B N 1
ATOM 2788 C CA . GLY B 2 146 ? 8.963 -18.622 29.736 1.00 16.35 146 GLY B CA 1
ATOM 2789 C C . GLY B 2 146 ? 10.338 -18.001 29.861 1.00 16.89 146 GLY B C 1
ATOM 2790 O O . GLY B 2 146 ? 11.085 -17.966 28.883 1.00 17.54 146 GLY B O 1
ATOM 2791 N N . TYR B 2 147 ? 10.664 -17.499 31.053 1.00 16.07 147 TYR B N 1
ATOM 2792 C CA . TYR B 2 147 ? 11.987 -16.914 31.313 1.00 15.88 147 TYR B CA 1
ATOM 2793 C C . TYR B 2 147 ? 12.795 -17.773 32.323 1.00 17.01 147 TYR B C 1
ATOM 2794 O O . TYR B 2 147 ? 12.263 -18.629 33.067 1.00 18.43 147 TYR B O 1
ATOM 2803 N N . PHE B 2 148 ? 14.108 -17.588 32.313 1.00 15.30 148 PHE B N 1
ATOM 2804 C CA . PHE B 2 148 ? 14.960 -18.199 33.298 1.00 16.01 148 PHE B CA 1
ATOM 2805 C C . PHE B 2 148 ? 16.280 -17.407 33.373 1.00 16.56 148 PHE B C 1
ATOM 2806 O O . PHE B 2 148 ? 16.755 -16.940 32.329 1.00 16.54 148 PHE B O 1
ATOM 2814 N N . PRO B 2 149 ? 16.859 -17.244 34.578 1.00 16.86 149 PRO B N 1
ATOM 2815 C CA . PRO B 2 149 ? 16.372 -17.553 35.930 1.00 17.11 149 PRO B CA 1
ATOM 2816 C C . PRO B 2 149 ? 15.480 -16.408 36.434 1.00 16.25 149 PRO B C 1
ATOM 2817 O O . PRO B 2 149 ? 15.271 -15.465 35.717 1.00 16.79 149 PRO B O 1
ATOM 2821 N N . GLU B 2 150 ? 14.945 -16.558 37.633 1.00 18.36 150 GLU B N 1
ATOM 2822 C CA . GLU B 2 150 ? 14.440 -15.429 38.382 1.00 18.21 150 GLU B CA 1
ATOM 2823 C C . GLU B 2 150 ? 15.582 -14.501 38.697 1.00 18.67 150 GLU B C 1
ATOM 2824 O O . GLU B 2 150 ? 16.740 -14.914 38.773 1.00 19.71 150 GLU B O 1
ATOM 2830 N N . PRO B 2 151 ? 15.275 -13.206 38.899 1.00 19.84 151 PRO B N 1
ATOM 2831 C CA . PRO B 2 151 ? 14.004 -12.549 38.883 1.00 18.90 151 PRO B CA 1
ATOM 2832 C C . PRO B 2 151 ? 13.690 -11.788 37.603 1.00 17.93 151 PRO B C 1
ATOM 2833 O O . PRO B 2 151 ? 14.548 -11.663 36.741 1.00 17.67 151 PRO B O 1
ATOM 2837 N N . VAL B 2 152 ? 12.451 -11.304 37.514 1.00 20.19 152 VAL B N 1
ATOM 2838 C CA . VAL B 2 152 ? 12.026 -10.211 36.608 1.00 19.55 152 VAL B CA 1
ATOM 2839 C C . VAL B 2 152 ? 11.643 -9.061 37.539 1.00 20.67 152 VAL B C 1
ATOM 2840 O O . VAL B 2 152 ? 11.245 -9.284 38.675 1.00 21.68 152 VAL B O 1
ATOM 2844 N N . THR B 2 153 ? 11.636 -7.855 37.034 1.00 21.21 153 THR B N 1
ATOM 2845 C CA . THR B 2 153 ? 10.823 -6.802 37.640 1.00 24.37 153 THR B CA 1
ATOM 2846 C C . THR B 2 153 ? 9.823 -6.231 36.698 1.00 23.59 153 THR B C 1
ATOM 2847 O O . THR B 2 153 ? 10.150 -5.865 35.562 1.00 23.56 153 THR B O 1
ATOM 2851 N N . VAL B 2 154 ? 8.601 -6.191 37.192 1.00 25.30 154 VAL B N 1
ATOM 2852 C CA . VAL B 2 154 ? 7.459 -5.723 36.436 1.00 26.25 154 VAL B CA 1
ATOM 2853 C C . VAL B 2 154 ? 7.015 -4.388 37.045 1.00 26.84 154 VAL B C 1
ATOM 2854 O O . VAL B 2 154 ? 6.846 -4.270 38.276 1.00 26.09 154 VAL B O 1
ATOM 2858 N N . THR B 2 155 ? 6.832 -3.410 36.175 1.00 28.57 155 THR B N 1
ATOM 2859 C CA . THR B 2 155 ? 6.232 -2.129 36.562 1.00 29.95 155 THR B CA 1
ATOM 2860 C C . THR B 2 155 ? 5.125 -1.760 35.578 1.00 30.94 155 THR B C 1
ATOM 2861 O O . THR B 2 155 ? 5.021 -2.342 34.494 1.00 31.32 155 THR B O 1
ATOM 2865 N N . TRP B 2 156 ? 4.301 -0.782 35.968 1.00 32.81 156 TRP B N 1
ATOM 2866 C CA . TRP B 2 156 ? 3.330 -0.213 35.060 1.00 33.12 156 TRP B CA 1
ATOM 2867 C C . TRP B 2 156 ? 3.570 1.289 34.889 1.00 35.27 156 TRP B C 1
ATOM 2868 O O . TRP B 2 156 ? 3.859 1.989 35.856 1.00 35.23 156 TRP B O 1
ATOM 2879 N N . ASN B 2 157 ? 3.451 1.759 33.655 1.00 37.40 157 ASN B N 1
ATOM 2880 C CA . ASN B 2 157 ? 3.701 3.165 33.327 1.00 39.27 157 ASN B CA 1
ATOM 2881 C C . ASN B 2 157 ? 4.999 3.641 33.978 1.00 40.43 157 ASN B C 1
ATOM 2882 O O . ASN B 2 157 ? 5.037 4.665 34.693 1.00 38.90 157 ASN B O 1
ATOM 2887 N N . SER B 2 158 ? 6.049 2.856 33.732 1.00 41.82 158 SER B N 1
ATOM 2888 C CA . SER B 2 158 ? 7.404 3.123 34.228 1.00 42.20 158 SER B CA 1
ATOM 2889 C C . SER B 2 158 ? 7.473 3.312 35.743 1.00 42.55 158 SER B C 1
ATOM 2890 O O . SER B 2 158 ? 8.383 3.961 36.235 1.00 42.99 158 SER B O 1
ATOM 2893 N N . GLY B 2 159 ? 6.533 2.729 36.481 1.00 43.07 159 GLY B N 1
ATOM 2894 C CA . GLY B 2 159 ? 6.510 2.860 37.940 1.00 43.29 159 GLY B CA 1
ATOM 2895 C C . GLY B 2 159 ? 5.520 3.895 38.459 1.00 43.73 159 GLY B C 1
ATOM 2896 O O . GLY B 2 159 ? 5.235 3.939 39.665 1.00 43.57 159 GLY B O 1
ATOM 2897 N N . SER B 2 160 ? 4.989 4.718 37.555 1.00 44.54 160 SER B N 1
ATOM 2898 C CA . SER B 2 160 ? 3.957 5.725 37.897 1.00 44.92 160 SER B CA 1
ATOM 2899 C C . SER B 2 160 ? 2.691 5.079 38.437 1.00 44.68 160 SER B C 1
ATOM 2900 O O . SER B 2 160 ? 2.067 5.579 39.380 1.00 44.21 160 SER B O 1
ATOM 2903 N N . LEU B 2 161 ? 2.319 3.961 37.822 1.00 43.95 161 LEU B N 1
ATOM 2904 C CA . LEU B 2 161 ? 1.117 3.257 38.178 1.00 42.85 161 LEU B CA 1
ATOM 2905 C C . LEU B 2 161 ? 1.531 2.140 39.121 1.00 42.80 161 LEU B C 1
ATOM 2906 O O . LEU B 2 161 ? 2.160 1.174 38.695 1.00 41.72 161 LEU B O 1
ATOM 2911 N N . SER B 2 162 ? 1.192 2.294 40.399 1.00 42.22 162 SER B N 1
ATOM 2912 C CA . SER B 2 162 ? 1.683 1.414 41.456 1.00 41.98 162 SER B CA 1
ATOM 2913 C C . SER B 2 162 ? 0.558 0.813 42.266 1.00 41.40 162 SER B C 1
ATOM 2914 O O . SER B 2 162 ? 0.620 -0.354 42.653 1.00 41.49 162 SER B O 1
ATOM 2917 N N . SER B 2 163 ? -0.459 1.618 42.557 1.00 40.21 163 SER B N 1
ATOM 2918 C CA . SER B 2 163 ? -1.620 1.130 43.271 1.00 40.05 163 SER B CA 1
ATOM 2919 C C . SER B 2 163 ? -2.537 0.330 42.340 1.00 38.60 163 SER B C 1
ATOM 2920 O O . SER B 2 163 ? -2.565 0.533 41.123 1.00 37.33 163 SER B O 1
ATOM 2923 N N . GLY B 2 164 ? -3.277 -0.584 42.943 1.00 37.55 164 GLY B N 1
ATOM 2924 C CA . GLY B 2 164 ? -4.165 -1.469 42.219 1.00 37.39 164 GLY B CA 1
ATOM 2925 C C . GLY B 2 164 ? -3.462 -2.578 41.451 1.00 36.60 164 GLY B C 1
ATOM 2926 O O . GLY B 2 164 ? -4.099 -3.217 40.608 1.00 36.78 164 GLY B O 1
ATOM 2927 N N . VAL B 2 165 ? -2.170 -2.798 41.739 1.00 35.57 165 VAL B N 1
ATOM 2928 C CA . VAL B 2 165 ? -1.329 -3.767 41.009 1.00 34.05 165 VAL B CA 1
ATOM 2929 C C . VAL B 2 165 ? -1.159 -5.089 41.770 1.00 32.89 165 VAL B C 1
ATOM 2930 O O . VAL B 2 165 ? -0.923 -5.109 42.978 1.00 31.62 165 VAL B O 1
ATOM 2934 N N . HIS B 2 166 ? -1.288 -6.199 41.051 1.00 31.94 166 HIS B N 1
ATOM 2935 C CA . HIS B 2 166 ? -0.993 -7.512 41.592 1.00 31.52 166 HIS B CA 1
ATOM 2936 C C . HIS B 2 166 ? -0.032 -8.235 40.655 1.00 29.94 166 HIS B C 1
ATOM 2937 O O . HIS B 2 166 ? -0.431 -8.661 39.590 1.00 28.26 166 HIS B O 1
ATOM 2944 N N . THR B 2 167 ? 1.231 -8.356 41.066 1.00 28.44 167 THR B N 1
ATOM 2945 C CA . THR B 2 167 ? 2.197 -9.184 40.336 1.00 26.79 167 THR B CA 1
ATOM 2946 C C . THR B 2 167 ? 2.349 -10.489 41.085 1.00 24.35 167 THR B C 1
ATOM 2947 O O . THR B 2 167 ? 2.763 -10.509 42.235 1.00 26.43 167 THR B O 1
ATOM 2951 N N . PHE B 2 168 ? 1.964 -11.582 40.446 1.00 22.34 168 PHE B N 1
ATOM 2952 C CA . PHE B 2 168 ? 1.866 -12.860 41.087 1.00 22.74 168 PHE B CA 1
ATOM 2953 C C . PHE B 2 168 ? 3.232 -13.558 41.153 1.00 22.97 168 PHE B C 1
ATOM 2954 O O . PHE B 2 168 ? 4.057 -13.359 40.286 1.00 23.79 168 PHE B O 1
ATOM 2962 N N . PRO B 2 169 ? 3.458 -14.381 42.183 1.00 22.37 169 PRO B N 1
ATOM 2963 C CA . PRO B 2 169 ? 4.678 -15.201 42.181 1.00 22.24 169 PRO B CA 1
ATOM 2964 C C . PRO B 2 169 ? 4.772 -16.084 40.989 1.00 21.15 169 PRO B C 1
ATOM 2965 O O . PRO B 2 169 ? 3.767 -16.642 40.574 1.00 21.94 169 PRO B O 1
ATOM 2969 N N . ALA B 2 170 ? 5.982 -16.268 40.485 1.00 19.58 170 ALA B N 1
ATOM 2970 C CA . ALA B 2 170 ? 6.207 -17.086 39.310 1.00 18.43 170 ALA B CA 1
ATOM 2971 C C . ALA B 2 170 ? 6.022 -18.549 39.642 1.00 19.27 170 ALA B C 1
ATOM 2972 O O . ALA B 2 170 ? 6.102 -18.982 40.823 1.00 19.70 170 ALA B O 1
ATOM 2974 N N . VAL B 2 171 ? 5.701 -19.290 38.608 1.00 20.06 171 VAL B N 1
ATOM 2975 C CA . VAL B 2 171 ? 5.717 -20.723 38.689 1.00 21.10 171 VAL B CA 1
ATOM 2976 C C . VAL B 2 171 ? 6.770 -21.252 37.741 1.00 21.51 171 VAL B C 1
ATOM 2977 O O . VAL B 2 171 ? 6.907 -20.756 36.631 1.00 20.76 171 VAL B O 1
ATOM 2981 N N . LEU B 2 172 ? 7.471 -22.300 38.199 1.00 21.98 172 LEU B N 1
ATOM 2982 C CA . LEU B 2 172 ? 8.497 -22.974 37.448 1.00 22.75 172 LEU B CA 1
ATOM 2983 C C . LEU B 2 172 ? 7.926 -24.256 36.808 1.00 23.21 172 LEU B C 1
ATOM 2984 O O . LEU B 2 172 ? 7.319 -25.082 37.478 1.00 23.98 172 LEU B O 1
ATOM 2989 N N . GLN B 2 173 ? 8.141 -24.413 35.516 1.00 23.85 173 GLN B N 1
ATOM 2990 C CA . GLN B 2 173 ? 7.735 -25.612 34.783 1.00 25.65 173 GLN B CA 1
ATOM 2991 C C . GLN B 2 173 ? 8.794 -25.849 33.720 1.00 26.76 173 GLN B C 1
ATOM 2992 O O . GLN B 2 173 ? 9.056 -24.983 32.897 1.00 24.29 173 GLN B O 1
ATOM 2998 N N . SER B 2 174 ? 9.431 -27.016 33.730 1.00 28.19 174 SER B N 1
ATOM 2999 C CA . SER B 2 174 ? 10.366 -27.380 32.637 1.00 28.58 174 SER B CA 1
ATOM 3000 C C . SER B 2 174 ? 11.474 -26.345 32.442 1.00 27.84 174 SER B C 1
ATOM 3001 O O . SER B 2 174 ? 11.788 -25.916 31.322 1.00 27.80 174 SER B O 1
ATOM 3004 N N . ASP B 2 175 ? 12.034 -25.955 33.571 1.00 26.95 175 ASP B N 1
ATOM 3005 C CA . ASP B 2 175 ? 13.111 -24.983 33.653 1.00 25.96 175 ASP B CA 1
ATOM 3006 C C . ASP B 2 175 ? 12.779 -23.635 33.090 1.00 21.99 175 ASP B C 1
ATOM 3007 O O . ASP B 2 175 ? 13.666 -22.911 32.719 1.00 20.41 175 ASP B O 1
ATOM 3012 N N . LEU B 2 176 ? 11.493 -23.290 33.039 1.00 21.16 176 LEU B N 1
ATOM 3013 C CA . LEU B 2 176 ? 11.085 -21.920 32.663 1.00 18.24 176 LEU B CA 1
ATOM 3014 C C . LEU B 2 176 ? 10.050 -21.414 33.657 1.00 18.29 176 LEU B C 1
ATOM 3015 O O . LEU B 2 176 ? 9.206 -22.168 34.133 1.00 18.53 176 LEU B O 1
ATOM 3020 N N . TYR B 2 177 ? 10.149 -20.126 33.970 1.00 16.98 177 TYR B N 1
ATOM 3021 C CA . TYR B 2 177 ? 9.210 -19.449 34.861 1.00 16.88 177 TYR B CA 1
ATOM 3022 C C . TYR B 2 177 ? 8.164 -18.654 34.071 1.00 14.92 177 TYR B C 1
ATOM 3023 O O . TYR B 2 177 ? 8.432 -18.154 32.981 1.00 15.09 177 TYR B O 1
ATOM 3032 N N . THR B 2 178 ? 6.978 -18.550 34.664 1.00 15.95 178 THR B N 1
ATOM 3033 C CA . THR B 2 178 ? 5.892 -17.726 34.163 1.00 16.04 178 THR B CA 1
ATOM 3034 C C . THR B 2 178 ? 5.172 -17.018 35.292 1.00 17.38 178 THR B C 1
ATOM 3035 O O . THR B 2 178 ? 4.882 -17.597 36.348 1.00 16.58 178 THR B O 1
ATOM 3039 N N . LEU B 2 179 ? 4.896 -15.746 35.077 1.00 17.88 179 LEU B N 1
ATOM 3040 C CA . LEU B 2 179 ? 4.003 -14.990 35.973 1.00 18.52 179 LEU B CA 1
ATOM 3041 C C . LEU B 2 179 ? 3.108 -14.010 35.181 1.00 18.94 179 LEU B C 1
ATOM 3042 O O . LEU B 2 179 ? 3.341 -13.735 34.029 1.00 19.93 179 LEU B O 1
ATOM 3047 N N . SER B 2 180 ? 2.083 -13.489 35.839 1.00 19.55 180 SER B N 1
ATOM 3048 C CA . SER B 2 180 ? 1.288 -12.399 35.293 1.00 19.87 180 SER B CA 1
ATOM 3049 C C . SER B 2 180 ? 1.226 -11.299 36.298 1.00 21.33 180 SER B C 1
ATOM 3050 O O . SER B 2 180 ? 1.441 -11.523 37.494 1.00 20.76 180 SER B O 1
ATOM 3053 N N . SER B 2 181 ? 0.883 -10.122 35.802 1.00 22.19 181 SER B N 1
ATOM 3054 C CA . SER B 2 181 ? 0.622 -8.981 36.646 1.00 24.81 181 SER B CA 1
ATOM 3055 C C . SER B 2 181 ? -0.708 -8.408 36.193 1.00 24.76 181 SER B C 1
ATOM 3056 O O . SER B 2 181 ? -0.940 -8.315 34.997 1.00 25.17 181 SER B O 1
ATOM 3059 N N . SER B 2 182 ? -1.567 -8.052 37.148 1.00 26.80 182 SER B N 1
ATOM 3060 C CA . SER B 2 182 ? -2.805 -7.330 36.823 1.00 28.16 182 SER B CA 1
ATOM 3061 C C . SER B 2 182 ? -2.668 -5.925 37.340 1.00 29.95 182 SER B C 1
ATOM 3062 O O . SER B 2 182 ? -1.969 -5.682 38.320 1.00 30.02 182 SER B O 1
ATOM 3065 N N . VAL B 2 183 ? -3.317 -5.005 36.652 1.00 32.26 183 VAL B N 1
ATOM 3066 C CA . VAL B 2 183 ? -3.570 -3.692 37.205 1.00 34.55 183 VAL B CA 1
ATOM 3067 C C . VAL B 2 183 ? -5.056 -3.357 37.040 1.00 34.98 183 VAL B C 1
ATOM 3068 O O . VAL B 2 183 ? -5.634 -3.601 35.987 1.00 34.84 183 VAL B O 1
ATOM 3072 N N . THR B 2 184 ? -5.654 -2.807 38.095 1.00 36.39 184 THR B N 1
ATOM 3073 C CA . THR B 2 184 ? -7.035 -2.321 38.079 1.00 37.03 184 THR B CA 1
ATOM 3074 C C . THR B 2 184 ? -7.040 -0.795 38.144 1.00 38.26 184 THR B C 1
ATOM 3075 O O . THR B 2 184 ? -6.441 -0.201 39.043 1.00 38.46 184 THR B O 1
ATOM 3079 N N . VAL B 2 185 ? -7.700 -0.158 37.185 1.00 39.42 185 VAL B N 1
ATOM 3080 C CA . VAL B 2 185 ? -7.751 1.301 37.155 1.00 40.74 185 VAL B CA 1
ATOM 3081 C C . VAL B 2 185 ? -9.181 1.791 36.924 1.00 41.99 185 VAL B C 1
ATOM 3082 O O . VAL B 2 185 ? -10.057 1.007 36.542 1.00 40.99 185 VAL B O 1
ATOM 3086 N N . PRO B 2 186 ? -9.440 3.085 37.183 1.00 43.34 186 PRO B N 1
ATOM 3087 C CA . PRO B 2 186 ? -10.741 3.610 36.759 1.00 44.28 186 PRO B CA 1
ATOM 3088 C C . PRO B 2 186 ? -10.940 3.510 35.239 1.00 45.53 186 PRO B C 1
ATOM 3089 O O . PRO B 2 186 ? -10.012 3.800 34.462 1.00 44.80 186 PRO B O 1
ATOM 3093 N N . SER B 2 187 ? -12.139 3.101 34.822 1.00 46.76 187 SER B N 1
ATOM 3094 C CA . SER B 2 187 ? -12.487 3.056 33.398 1.00 47.61 187 SER B CA 1
ATOM 3095 C C . SER B 2 187 ? -12.326 4.433 32.752 1.00 48.52 187 SER B C 1
ATOM 3096 O O . SER B 2 187 ? -11.970 4.545 31.576 1.00 47.51 187 SER B O 1
ATOM 3099 N N . SER B 2 188 ? -12.601 5.477 33.539 1.00 49.51 188 SER B N 1
ATOM 3100 C CA . SER B 2 188 ? -12.395 6.862 33.108 1.00 49.73 188 SER B CA 1
ATOM 3101 C C . SER B 2 188 ? -10.920 7.149 32.768 1.00 49.94 188 SER B C 1
ATOM 3102 O O . SER B 2 188 ? -10.623 8.127 32.076 1.00 50.64 188 SER B O 1
ATOM 3105 N N . THR B 2 189 ? -10.011 6.286 33.244 1.00 49.25 189 THR B N 1
ATOM 3106 C CA . THR B 2 189 ? -8.576 6.411 32.964 1.00 48.08 189 THR B CA 1
ATOM 3107 C C . THR B 2 189 ? -8.044 5.581 31.779 1.00 46.70 189 THR B C 1
ATOM 3108 O O . THR B 2 189 ? -6.986 5.910 31.256 1.00 46.75 189 THR B O 1
ATOM 3112 N N . TRP B 2 190 ? -8.754 4.523 31.366 1.00 44.48 190 TRP B N 1
ATOM 3113 C CA . TRP B 2 190 ? -8.310 3.657 30.236 1.00 41.74 190 TRP B CA 1
ATOM 3114 C C . TRP B 2 190 ? -9.478 3.285 29.266 1.00 36.82 190 TRP B C 1
ATOM 3115 O O . TRP B 2 190 ? -10.570 3.026 29.755 1.00 39.01 190 TRP B O 1
ATOM 3126 N N . PRO B 2 191 ? -9.245 3.194 27.902 1.00 27.61 191 PRO B N 1
ATOM 3127 C CA . PRO B 2 191 ? -8.071 3.349 27.115 1.00 27.96 191 PRO B CA 1
ATOM 3128 C C . PRO B 2 191 ? -7.619 4.748 26.774 1.00 28.10 191 PRO B C 1
ATOM 3129 O O . PRO B 2 191 ? -7.011 4.936 25.724 1.00 29.59 191 PRO B O 1
ATOM 3133 N N . SER B 2 192 ? -7.868 5.715 27.630 1.00 30.17 192 SER B N 1
ATOM 3134 C CA . SER B 2 192 ? -7.850 7.085 27.174 1.00 30.02 192 SER B CA 1
ATOM 3135 C C . SER B 2 192 ? -6.709 7.885 27.704 1.00 31.19 192 SER B C 1
ATOM 3136 O O . SER B 2 192 ? -6.280 8.860 27.073 1.00 32.36 192 SER B O 1
ATOM 3139 N N . GLU B 2 193 ? -6.106 7.446 28.796 1.00 31.92 193 GLU B N 1
ATOM 3140 C CA . GLU B 2 193 ? -4.665 7.383 28.897 1.00 31.31 193 GLU B CA 1
ATOM 3141 C C . GLU B 2 193 ? -4.111 6.006 29.003 1.00 32.44 193 GLU B C 1
ATOM 3142 O O . GLU B 2 193 ? -4.783 5.048 29.495 1.00 31.57 193 GLU B O 1
ATOM 3148 N N . THR B 2 194 ? -2.864 5.908 28.592 1.00 31.00 194 THR B N 1
ATOM 3149 C CA . THR B 2 194 ? -2.372 4.633 28.142 1.00 31.57 194 THR B CA 1
ATOM 3150 C C . THR B 2 194 ? -1.984 3.860 29.382 1.00 31.38 194 THR B C 1
ATOM 3151 O O . THR B 2 194 ? -1.816 4.425 30.434 1.00 29.79 194 THR B O 1
ATOM 3155 N N . VAL B 2 195 ? -1.944 2.531 29.350 1.00 36.38 195 VAL B N 1
ATOM 3156 C CA . VAL B 2 195 ? -1.419 1.764 30.464 1.00 37.83 195 VAL B CA 1
ATOM 3157 C C . VAL B 2 195 ? -0.401 0.853 29.816 1.00 37.42 195 VAL B C 1
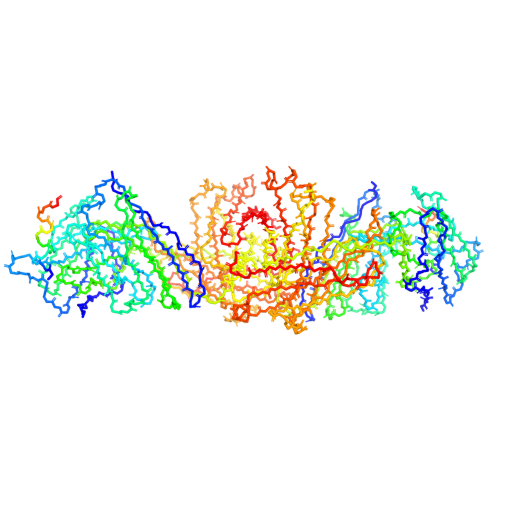ATOM 3158 O O . VAL B 2 195 ? -0.705 0.210 28.813 1.00 37.56 195 VAL B O 1
ATOM 3162 N N . THR B 2 196 ? 0.814 0.853 30.358 1.00 36.95 196 THR B N 1
ATOM 3163 C CA . THR B 2 196 ? 1.920 0.067 29.812 1.00 36.37 196 THR B CA 1
ATOM 3164 C C . THR B 2 196 ? 2.591 -0.791 30.889 1.00 35.06 196 THR B C 1
ATOM 3165 O O . THR B 2 196 ? 2.872 -0.295 31.985 1.00 33.90 196 THR B O 1
ATOM 3169 N N . CYS B 2 197 ? 2.846 -2.072 30.589 1.00 33.82 197 CYS B N 1
ATOM 3170 C CA A CYS B 2 197 ? 3.659 -2.912 31.488 0.50 32.90 197 CYS B CA 1
ATOM 3171 C CA B CYS B 2 197 ? 3.647 -2.907 31.499 0.50 33.26 197 CYS B CA 1
ATOM 3172 C C . CYS B 2 197 ? 5.107 -2.914 31.013 1.00 32.26 197 CYS B C 1
ATOM 3173 O O . CYS B 2 197 ? 5.381 -2.974 29.813 1.00 32.59 197 CYS B O 1
ATOM 3178 N N . ASN B 2 198 ? 6.035 -2.786 31.957 1.00 31.29 198 ASN B N 1
ATOM 3179 C CA . ASN B 2 198 ? 7.454 -2.778 31.664 1.00 29.26 198 ASN B CA 1
ATOM 3180 C C . ASN B 2 198 ? 8.050 -3.972 32.391 1.00 27.02 198 ASN B C 1
ATOM 3181 O O . ASN B 2 198 ? 7.796 -4.167 33.594 1.00 26.04 198 ASN B O 1
ATOM 3186 N N . VAL B 2 199 ? 8.851 -4.743 31.673 1.00 25.41 199 VAL B N 1
ATOM 3187 C CA . VAL B 2 199 ? 9.407 -5.988 32.216 1.00 24.47 199 VAL B CA 1
ATOM 3188 C C . VAL B 2 199 ? 10.902 -6.037 31.982 1.00 23.69 199 VAL B C 1
ATOM 3189 O O . VAL B 2 199 ? 11.346 -6.154 30.852 1.00 23.90 199 VAL B O 1
ATOM 3193 N N . ALA B 2 200 ? 11.666 -5.936 33.067 1.00 21.97 200 ALA B N 1
ATOM 3194 C CA . ALA B 2 200 ? 13.116 -6.127 33.013 1.00 21.76 200 ALA B CA 1
ATOM 3195 C C . ALA B 2 200 ? 13.511 -7.529 33.468 1.00 20.73 200 ALA B C 1
ATOM 3196 O O . ALA B 2 200 ? 13.015 -8.021 34.479 1.00 20.80 200 ALA B O 1
ATOM 3198 N N . HIS B 2 201 ? 14.431 -8.135 32.730 1.00 20.63 201 HIS B N 1
ATOM 3199 C CA . HIS B 2 201 ? 15.018 -9.427 33.115 1.00 20.42 201 HIS B CA 1
ATOM 3200 C C . HIS B 2 201 ? 16.551 -9.275 33.175 1.00 20.07 201 HIS B C 1
ATOM 3201 O O . HIS B 2 201 ? 17.240 -9.377 32.159 1.00 19.89 201 HIS B O 1
ATOM 3208 N N . PRO B 2 202 ? 17.082 -9.008 34.373 1.00 20.38 202 PRO B N 1
ATOM 3209 C CA . PRO B 2 202 ? 18.497 -8.742 34.531 1.00 21.83 202 PRO B CA 1
ATOM 3210 C C . PRO B 2 202 ? 19.430 -9.805 33.942 1.00 20.71 202 PRO B C 1
ATOM 3211 O O . PRO B 2 202 ? 20.434 -9.467 33.309 1.00 20.07 202 PRO B O 1
ATOM 3215 N N . ALA B 2 203 ? 19.122 -11.091 34.126 1.00 19.05 203 ALA B N 1
ATOM 3216 C CA . ALA B 2 203 ? 20.022 -12.107 33.609 1.00 19.11 203 ALA B CA 1
ATOM 3217 C C . ALA B 2 203 ? 20.252 -12.058 32.101 1.00 19.05 203 ALA B C 1
ATOM 3218 O O . ALA B 2 203 ? 21.321 -12.440 31.629 1.00 20.73 203 ALA B O 1
ATOM 3220 N N . SER B 2 204 ? 19.262 -11.624 31.336 1.00 18.57 204 SER B N 1
ATOM 3221 C CA . SER B 2 204 ? 19.371 -11.578 29.876 1.00 18.62 204 SER B CA 1
ATOM 3222 C C . SER B 2 204 ? 19.659 -10.159 29.404 1.00 20.57 204 SER B C 1
ATOM 3223 O O . SER B 2 204 ? 19.800 -9.917 28.210 1.00 23.35 204 SER B O 1
ATOM 3226 N N . SER B 2 205 ? 19.777 -9.242 30.340 1.00 20.92 205 SER B N 1
ATOM 3227 C CA . SER B 2 205 ? 19.983 -7.822 30.013 1.00 22.75 205 SER B CA 1
ATOM 3228 C C . SER B 2 205 ? 18.877 -7.243 29.113 1.00 23.64 205 SER B C 1
ATOM 3229 O O . SER B 2 205 ? 19.137 -6.422 28.216 1.00 24.17 205 SER B O 1
ATOM 3232 N N . THR B 2 206 ? 17.630 -7.647 29.345 1.00 22.26 206 THR B N 1
ATOM 3233 C CA . THR B 2 206 ? 16.522 -7.224 28.459 1.00 23.15 206 THR B CA 1
ATOM 3234 C C . THR B 2 206 ? 15.509 -6.410 29.244 1.00 24.16 206 THR B C 1
ATOM 3235 O O . THR B 2 206 ? 15.353 -6.601 30.447 1.00 23.17 206 THR B O 1
ATOM 3239 N N . LYS B 2 207 ? 14.892 -5.449 28.567 1.00 25.53 207 LYS B N 1
ATOM 3240 C CA . LYS B 2 207 ? 13.766 -4.703 29.114 1.00 29.08 207 LYS B CA 1
ATOM 3241 C C . LYS B 2 207 ? 12.739 -4.544 28.004 1.00 29.90 207 LYS B C 1
ATOM 3242 O O . LYS B 2 207 ? 13.081 -4.214 26.868 1.00 28.80 207 LYS B O 1
ATOM 3248 N N . VAL B 2 208 ? 11.480 -4.773 28.308 1.00 31.13 208 VAL B N 1
ATOM 3249 C CA . VAL B 2 208 ? 10.476 -4.600 27.280 1.00 34.13 208 VAL B CA 1
ATOM 3250 C C . VAL B 2 208 ? 9.243 -3.926 27.845 1.00 35.84 208 VAL B C 1
ATOM 3251 O O . VAL B 2 208 ? 8.916 -4.085 29.024 1.00 34.60 208 VAL B O 1
ATOM 3255 N N . ASP B 2 209 ? 8.588 -3.133 26.999 1.00 37.89 209 ASP B N 1
ATOM 3256 C CA . ASP B 2 209 ? 7.342 -2.484 27.362 1.00 39.32 209 ASP B CA 1
ATOM 3257 C C . ASP B 2 209 ? 6.259 -3.025 26.446 1.00 39.55 209 ASP B C 1
ATOM 3258 O O . ASP B 2 209 ? 6.509 -3.279 25.276 1.00 39.67 209 ASP B O 1
ATOM 3263 N N . LYS B 2 210 ? 5.058 -3.186 26.986 1.00 40.05 210 LYS B N 1
ATOM 3264 C CA . LYS B 2 210 ? 3.910 -3.583 26.194 1.00 40.06 210 LYS B CA 1
ATOM 3265 C C . LYS B 2 210 ? 2.726 -2.733 26.554 1.00 40.05 210 LYS B C 1
ATOM 3266 O O . LYS B 2 210 ? 2.265 -2.781 27.692 1.00 37.20 210 LYS B O 1
ATOM 3272 N N . LYS B 2 211 ? 2.245 -1.948 25.584 1.00 41.51 211 LYS B N 1
ATOM 3273 C CA . LYS B 2 211 ? 1.043 -1.134 25.780 1.00 42.02 211 LYS B CA 1
ATOM 3274 C C . LYS B 2 211 ? -0.176 -2.036 25.699 1.00 41.63 211 LYS B C 1
ATOM 3275 O O . LYS B 2 211 ? -0.304 -2.838 24.774 1.00 41.09 211 LYS B O 1
ATOM 3281 N N . ILE B 2 212 ? -1.063 -1.920 26.683 1.00 41.79 212 ILE B N 1
ATOM 3282 C CA . ILE B 2 212 ? -2.321 -2.671 26.658 1.00 42.18 212 ILE B CA 1
ATOM 3283 C C . ILE B 2 212 ? -3.266 -1.903 25.736 1.00 42.99 212 ILE B C 1
ATOM 3284 O O . ILE B 2 212 ? -3.676 -0.784 26.065 1.00 42.68 212 ILE B O 1
ATOM 3289 N N . VAL B 2 213 ? -3.577 -2.480 24.579 1.00 44.32 213 VAL B N 1
ATOM 3290 C CA . VAL B 2 213 ? -4.540 -1.864 23.649 1.00 45.53 213 VAL B CA 1
ATOM 3291 C C . VAL B 2 213 ? -5.783 -2.742 23.424 1.00 46.20 213 VAL B C 1
ATOM 3292 O O . VAL B 2 213 ? -5.666 -3.971 23.310 1.00 46.08 213 VAL B O 1
ATOM 3296 N N . PRO B 2 214 ? -6.977 -2.117 23.360 1.00 47.17 214 PRO B N 1
ATOM 3297 C CA . PRO B 2 214 ? -8.221 -2.842 23.035 1.00 47.68 214 PRO B CA 1
ATOM 3298 C C . PRO B 2 214 ? -8.104 -3.813 21.849 1.00 48.09 214 PRO B C 1
ATOM 3299 O O . PRO B 2 214 ? -7.390 -3.530 20.877 1.00 48.32 214 PRO B O 1
ATOM 3303 N N . ASP C 1 1 ? 9.758 -24.438 -17.925 1.00 35.41 1 ASP C N 1
ATOM 3304 C CA . ASP C 1 1 ? 10.414 -23.178 -17.492 1.00 34.08 1 ASP C CA 1
ATOM 3305 C C . ASP C 1 1 ? 11.747 -22.956 -18.201 1.00 32.20 1 ASP C C 1
ATOM 3306 O O . ASP C 1 1 ? 12.588 -23.861 -18.254 1.00 33.10 1 ASP C O 1
ATOM 3311 N N . ILE C 1 2 ? 11.956 -21.743 -18.701 1.00 29.16 2 ILE C N 1
ATOM 3312 C CA . ILE C 1 2 ? 13.265 -21.389 -19.211 1.00 28.26 2 ILE C CA 1
ATOM 3313 C C . ILE C 1 2 ? 14.284 -21.379 -18.070 1.00 26.32 2 ILE C C 1
ATOM 3314 O O . ILE C 1 2 ? 14.081 -20.733 -17.011 1.00 27.18 2 ILE C O 1
ATOM 3319 N N . VAL C 1 3 ? 15.389 -22.064 -18.294 1.00 24.18 3 VAL C N 1
ATOM 3320 C CA . VAL C 1 3 ? 16.521 -22.043 -17.376 1.00 23.92 3 VAL C CA 1
ATOM 3321 C C . VAL C 1 3 ? 17.591 -21.030 -17.803 1.00 23.92 3 VAL C C 1
ATOM 3322 O O . VAL C 1 3 ? 18.155 -21.104 -18.900 1.00 22.38 3 VAL C O 1
ATOM 3326 N N . MET C 1 4 ? 17.853 -20.068 -16.916 1.00 24.18 4 MET C N 1
ATOM 3327 C CA . MET C 1 4 ? 18.885 -19.072 -17.136 1.00 21.91 4 MET C CA 1
ATOM 3328 C C . MET C 1 4 ? 20.113 -19.382 -16.311 1.00 23.02 4 MET C C 1
ATOM 3329 O O . MET C 1 4 ? 20.064 -19.403 -15.070 1.00 22.17 4 MET C O 1
ATOM 3334 N N . THR C 1 5 ? 21.228 -19.653 -16.994 1.00 21.89 5 THR C N 1
ATOM 3335 C CA . THR C 1 5 ? 22.448 -20.107 -16.328 1.00 21.00 5 THR C CA 1
ATOM 3336 C C . THR C 1 5 ? 23.558 -19.069 -16.248 1.00 20.76 5 THR C C 1
ATOM 3337 O O . THR C 1 5 ? 24.079 -18.617 -17.282 1.00 21.84 5 THR C O 1
ATOM 3341 N N . GLN C 1 6 ? 23.905 -18.722 -15.005 1.00 22.16 6 GLN C N 1
ATOM 3342 C CA . GLN C 1 6 ? 25.028 -17.865 -14.680 1.00 22.48 6 GLN C CA 1
ATOM 3343 C C . GLN C 1 6 ? 25.969 -18.459 -13.653 1.00 23.44 6 GLN C C 1
ATOM 3344 O O . GLN C 1 6 ? 25.520 -19.097 -12.720 1.00 23.76 6 GLN C O 1
ATOM 3350 N N . ALA C 1 7 ? 27.264 -18.186 -13.766 1.00 23.25 7 ALA C N 1
ATOM 3351 C CA . ALA C 1 7 ? 28.200 -18.515 -12.702 1.00 24.17 7 ALA C CA 1
ATOM 3352 C C . ALA C 1 7 ? 27.968 -17.620 -11.509 1.00 24.91 7 ALA C C 1
ATOM 3353 O O . ALA C 1 7 ? 27.645 -16.423 -11.651 1.00 25.09 7 ALA C O 1
ATOM 3355 N N . ALA C 1 8 ? 28.175 -18.166 -10.326 1.00 22.89 8 ALA C N 1
ATOM 3356 C CA . ALA C 1 8 ? 27.972 -17.397 -9.089 1.00 22.83 8 ALA C CA 1
ATOM 3357 C C . ALA C 1 8 ? 28.979 -16.255 -8.893 1.00 23.73 8 ALA C C 1
ATOM 3358 O O . ALA C 1 8 ? 28.632 -15.251 -8.272 1.00 23.16 8 ALA C O 1
ATOM 3360 N N . PHE C 1 9 ? 30.234 -16.429 -9.347 1.00 26.13 9 PHE C N 1
ATOM 3361 C CA . PHE C 1 9 ? 31.272 -15.384 -9.218 1.00 27.92 9 PHE C CA 1
ATOM 3362 C C . PHE C 1 9 ? 32.011 -15.041 -10.515 1.00 28.46 9 PHE C C 1
ATOM 3363 O O . PHE C 1 9 ? 32.143 -15.859 -11.434 1.00 29.42 9 PHE C O 1
ATOM 3371 N N . SER C 1 10 ? 32.455 -13.780 -10.581 1.00 29.97 10 SER C N 1
ATOM 3372 C CA . SER C 1 10 ? 33.347 -13.279 -11.632 1.00 30.24 10 SER C CA 1
ATOM 3373 C C . SER C 1 10 ? 34.776 -13.650 -11.223 1.00 31.06 10 SER C C 1
ATOM 3374 O O . SER C 1 10 ? 35.044 -13.835 -10.026 1.00 31.73 10 SER C O 1
ATOM 3377 N N . ASN C 1 11 ? 35.704 -13.740 -12.171 1.00 32.21 11 ASN C N 1
ATOM 3378 C CA . ASN C 1 11 ? 37.123 -13.649 -11.773 1.00 34.40 11 ASN C CA 1
ATOM 3379 C C . ASN C 1 11 ? 37.320 -12.235 -11.208 1.00 33.65 11 ASN C C 1
ATOM 3380 O O . ASN C 1 11 ? 36.671 -11.293 -11.700 1.00 32.56 11 ASN C O 1
ATOM 3385 N N . PRO C 1 12 ? 38.145 -12.087 -10.146 1.00 32.02 12 PRO C N 1
ATOM 3386 C CA . PRO C 1 12 ? 38.472 -10.748 -9.664 1.00 31.36 12 PRO C CA 1
ATOM 3387 C C . PRO C 1 12 ? 38.972 -9.865 -10.778 1.00 29.62 12 PRO C C 1
ATOM 3388 O O . PRO C 1 12 ? 39.832 -10.277 -11.548 1.00 29.95 12 PRO C O 1
ATOM 3392 N N . VAL C 1 13 ? 38.399 -8.672 -10.843 1.00 27.99 13 VAL C N 1
ATOM 3393 C CA . VAL C 1 13 ? 38.617 -7.716 -11.914 1.00 27.83 13 VAL C CA 1
ATOM 3394 C C . VAL C 1 13 ? 39.421 -6.538 -11.433 1.00 27.57 13 VAL C C 1
ATOM 3395 O O . VAL C 1 13 ? 39.052 -5.885 -10.473 1.00 27.54 13 VAL C O 1
ATOM 3399 N N . THR C 1 14 ? 40.514 -6.237 -12.134 1.00 27.61 14 THR C N 1
ATOM 3400 C CA . THR C 1 14 ? 41.340 -5.075 -11.827 1.00 29.36 14 THR C CA 1
ATOM 3401 C C . THR C 1 14 ? 40.595 -3.781 -12.111 1.00 28.29 14 THR C C 1
ATOM 3402 O O . THR C 1 14 ? 39.979 -3.673 -13.162 1.00 25.51 14 THR C O 1
ATOM 3406 N N . LEU C 1 15 ? 40.692 -2.801 -11.210 1.00 26.88 15 LEU C N 1
ATOM 3407 C CA . LEU C 1 15 ? 40.002 -1.520 -11.409 1.00 27.87 15 LEU C CA 1
ATOM 3408 C C . LEU C 1 15 ? 40.434 -0.900 -12.735 1.00 28.78 15 LEU C C 1
ATOM 3409 O O . LEU C 1 15 ? 41.594 -1.004 -13.137 1.00 28.47 15 LEU C O 1
ATOM 3414 N N . GLY C 1 16 ? 39.469 -0.305 -13.426 1.00 29.32 16 GLY C N 1
ATOM 3415 C CA . GLY C 1 16 ? 39.697 0.333 -14.736 1.00 28.24 16 GLY C CA 1
ATOM 3416 C C . GLY C 1 16 ? 39.685 -0.555 -15.951 1.00 28.29 16 GLY C C 1
ATOM 3417 O O . GLY C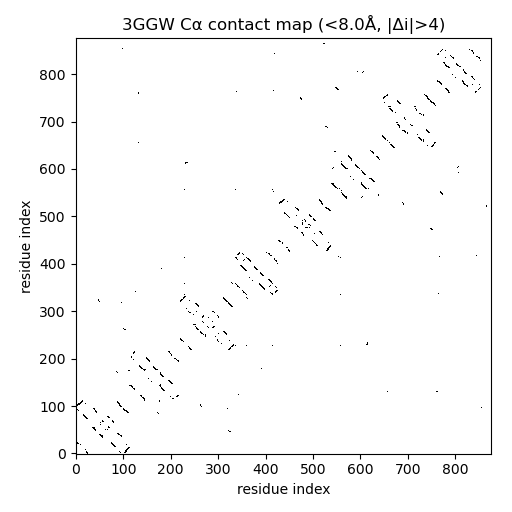 1 16 ? 39.681 -0.053 -17.081 1.00 29.89 16 GLY C O 1
ATOM 3418 N N . THR C 1 17 ? 39.665 -1.868 -15.747 1.00 27.05 17 THR C N 1
ATOM 3419 C CA . THR C 1 17 ? 39.608 -2.820 -16.848 1.00 27.78 17 THR C CA 1
ATOM 3420 C C . THR C 1 17 ? 38.146 -3.253 -17.085 1.00 26.55 17 THR C C 1
ATOM 3421 O O . THR C 1 17 ? 37.246 -2.853 -16.350 1.00 24.26 17 THR C O 1
ATOM 3425 N N . SER C 1 18 ? 37.906 -4.097 -18.076 1.00 26.65 18 SER C N 1
ATOM 3426 C CA . SER C 1 18 ? 36.546 -4.491 -18.400 1.00 26.54 18 SER C CA 1
ATOM 3427 C C . SER C 1 18 ? 36.202 -5.812 -17.732 1.00 26.56 18 SER C C 1
ATOM 3428 O O . SER C 1 18 ? 36.985 -6.755 -17.780 1.00 26.72 18 SER C O 1
ATOM 3431 N N . ALA C 1 19 ? 35.026 -5.884 -17.128 1.00 25.75 19 ALA C N 1
ATOM 3432 C CA . ALA C 1 19 ? 34.509 -7.161 -16.604 1.00 25.42 19 ALA C CA 1
ATOM 3433 C C . ALA C 1 19 ? 33.511 -7.693 -17.567 1.00 26.26 19 ALA C C 1
ATOM 3434 O O . ALA C 1 19 ? 32.818 -6.926 -18.236 1.00 24.14 19 ALA C O 1
ATOM 3436 N N . SER C 1 20 ? 33.411 -9.009 -17.661 1.00 26.72 20 SER C N 1
ATOM 3437 C CA . SER C 1 20 ? 32.384 -9.592 -18.489 1.00 28.10 20 SER C CA 1
ATOM 3438 C C . SER C 1 20 ? 31.586 -10.557 -17.654 1.00 29.10 20 SER C C 1
ATOM 3439 O O . SER C 1 20 ? 32.148 -11.300 -16.841 1.00 31.07 20 SER C O 1
ATOM 3442 N N . ILE C 1 21 ? 30.276 -10.521 -17.842 1.00 27.32 21 ILE C N 1
ATOM 3443 C CA . ILE C 1 21 ? 29.373 -11.400 -17.138 1.00 26.22 21 ILE C CA 1
ATOM 3444 C C . ILE C 1 21 ? 28.535 -12.170 -18.137 1.00 25.41 21 ILE C C 1
ATOM 3445 O O . ILE C 1 21 ? 27.892 -11.609 -19.020 1.00 23.38 21 ILE C O 1
ATOM 3450 N N . SER C 1 22 ? 28.587 -13.486 -17.992 1.00 26.32 22 SER C N 1
ATOM 3451 C CA . SER C 1 22 ? 27.920 -14.393 -18.912 1.00 26.84 22 SER C CA 1
ATOM 3452 C C . SER C 1 22 ? 26.567 -14.884 -18.400 1.00 23.86 22 SER C C 1
ATOM 3453 O O . SER C 1 22 ? 26.352 -15.078 -17.199 1.00 22.34 22 SER C O 1
ATOM 3456 N N . CYS C 1 23 ? 25.655 -15.083 -19.345 1.00 21.91 23 CYS C N 1
ATOM 3457 C CA . CYS C 1 23 ? 24.408 -15.750 -19.106 1.00 23.42 23 CYS C CA 1
ATOM 3458 C C . CYS C 1 23 ? 24.083 -16.608 -20.318 1.00 21.85 23 CYS C C 1
ATOM 3459 O O . CYS C 1 23 ? 24.394 -16.228 -21.442 1.00 21.00 23 CYS C O 1
ATOM 3462 N N . ARG C 1 24 ? 23.520 -17.785 -20.068 1.00 22.46 24 ARG C N 1
ATOM 3463 C CA . ARG C 1 24 ? 22.972 -18.626 -21.138 1.00 24.46 24 ARG C CA 1
ATOM 3464 C C . ARG C 1 24 ? 21.514 -18.993 -20.843 1.00 24.92 24 ARG C C 1
ATOM 3465 O O . ARG C 1 24 ? 21.132 -19.182 -19.696 1.00 25.40 24 ARG C O 1
ATOM 3473 N N . SER C 1 25 ? 20.687 -19.088 -21.879 1.00 24.69 25 SER C N 1
ATOM 3474 C CA . SER C 1 25 ? 19.325 -19.534 -21.715 1.00 25.41 25 SER C CA 1
ATOM 3475 C C . SER C 1 25 ? 19.129 -20.879 -22.406 1.00 26.11 25 SER C C 1
ATOM 3476 O O . SER C 1 25 ? 19.785 -21.174 -23.416 1.00 27.09 25 SER C O 1
ATOM 3479 N N . SER C 1 26 ? 18.225 -21.672 -21.836 1.00 26.26 26 SER C N 1
ATOM 3480 C CA . SER C 1 26 ? 17.890 -22.987 -22.344 1.00 26.67 26 SER C CA 1
ATOM 3481 C C . SER C 1 26 ? 17.104 -22.931 -23.640 1.00 27.72 26 SER C C 1
ATOM 3482 O O . SER C 1 26 ? 17.026 -23.940 -24.350 1.00 30.06 26 SER C O 1
ATOM 3485 N N . LYS C 1 27 ? 16.493 -21.787 -23.932 1.00 28.15 27 LYS C N 1
ATOM 3486 C CA . LYS C 1 27 ? 15.678 -21.579 -25.128 1.00 28.53 27 LYS C CA 1
ATOM 3487 C C . LYS C 1 27 ? 16.094 -20.265 -25.775 1.00 28.28 27 LYS C C 1
ATOM 3488 O O . LYS C 1 27 ? 16.440 -19.310 -25.070 1.00 28.21 27 LYS C O 1
ATOM 3494 N N . SER C 1 28 A 16.068 -20.198 -27.109 1.00 26.68 27 SER C N 1
ATOM 3495 C CA . SER C 1 28 A 16.385 -18.930 -27.783 1.00 25.44 27 SER C CA 1
ATOM 3496 C C . SER C 1 28 A 15.388 -17.858 -27.385 1.00 24.01 27 SER C C 1
ATOM 3497 O O . SER C 1 28 A 14.203 -18.129 -27.282 1.00 24.83 27 SER C O 1
ATOM 3500 N N . LEU C 1 29 B 15.884 -16.642 -27.133 1.00 25.21 27 LEU C N 1
ATOM 3501 C CA . LEU C 1 29 B 15.041 -15.508 -26.730 1.00 24.94 27 LEU C CA 1
ATOM 3502 C C . LEU C 1 29 B 14.818 -14.545 -27.881 1.00 25.90 27 LEU C C 1
ATOM 3503 O O . LEU C 1 29 B 14.210 -13.497 -27.693 1.00 25.01 27 LEU C O 1
ATOM 3508 N N . LEU C 1 30 C 15.310 -14.914 -29.070 1.00 27.48 27 LEU C N 1
ATOM 3509 C CA . LEU C 1 30 C 15.059 -14.158 -30.291 1.00 28.87 27 LEU C CA 1
ATOM 3510 C C . LEU C 1 30 C 13.647 -14.445 -30.762 1.00 30.07 27 LEU C C 1
ATOM 3511 O O . LEU C 1 30 C 13.243 -15.606 -30.889 1.00 32.18 27 LEU C O 1
ATOM 3516 N N . HIS C 1 31 D 12.888 -13.393 -31.018 1.00 29.85 27 HIS C N 1
ATOM 3517 C CA . HIS C 1 31 D 11.511 -13.507 -31.456 1.00 30.89 27 HIS C CA 1
ATOM 3518 C C . HIS C 1 31 D 11.479 -13.166 -32.953 1.00 31.01 27 HIS C C 1
ATOM 3519 O O . HIS C 1 31 D 12.475 -12.725 -33.524 1.00 29.83 27 HIS C O 1
ATOM 3526 N N . SER C 1 32 E 10.316 -13.369 -33.551 1.00 33.28 27 SER C N 1
ATOM 3527 C CA . SER C 1 32 E 10.079 -13.119 -34.976 1.00 33.74 27 SER C CA 1
ATOM 3528 C C . SER C 1 32 E 10.045 -11.642 -35.337 1.00 33.69 27 SER C C 1
ATOM 3529 O O . SER C 1 32 E 10.142 -11.296 -36.515 1.00 34.81 27 SER C O 1
ATOM 3532 N N . ASP C 1 33 ? 9.907 -10.763 -34.346 1.00 32.00 28 ASP C N 1
ATOM 3533 C CA . ASP C 1 33 ? 10.052 -9.324 -34.596 1.00 31.25 28 ASP C CA 1
ATOM 3534 C C . ASP C 1 33 ? 11.520 -8.880 -34.682 1.00 30.48 28 ASP C C 1
ATOM 3535 O O . ASP C 1 33 ? 11.823 -7.709 -34.943 1.00 29.60 28 ASP C O 1
ATOM 3540 N N . GLY C 1 34 ? 12.450 -9.807 -34.469 1.00 29.91 29 GLY C N 1
ATOM 3541 C CA . GLY C 1 34 ? 13.861 -9.492 -34.559 1.00 29.41 29 GLY C CA 1
ATOM 3542 C C . GLY C 1 34 ? 14.493 -9.084 -33.241 1.00 28.91 29 GLY C C 1
ATOM 3543 O O . GLY C 1 34 ? 15.691 -8.819 -33.176 1.00 30.37 29 GLY C O 1
ATOM 3544 N N . ILE C 1 35 ? 13.660 -8.986 -32.209 1.00 29.45 30 ILE C N 1
ATOM 3545 C CA . ILE C 1 35 ? 14.118 -8.594 -30.877 1.00 27.66 30 ILE C CA 1
ATOM 3546 C C . ILE C 1 35 ? 14.470 -9.854 -30.074 1.00 26.26 30 ILE C C 1
ATOM 3547 O O . ILE C 1 35 ? 13.747 -10.858 -30.109 1.00 28.01 30 ILE C O 1
ATOM 3552 N N . THR C 1 36 ? 15.584 -9.762 -29.353 1.00 25.78 31 THR C N 1
ATOM 3553 C CA . THR C 1 36 ? 16.034 -10.757 -28.403 1.00 25.65 31 THR C CA 1
ATOM 3554 C C . THR C 1 36 ? 15.681 -10.217 -27.009 1.00 24.64 31 THR C C 1
ATOM 3555 O O . THR C 1 36 ? 16.226 -9.186 -26.564 1.00 25.21 31 THR C O 1
ATOM 3559 N N . TYR C 1 37 ? 14.775 -10.934 -26.339 1.00 23.43 32 TYR C N 1
ATOM 3560 C CA . TYR C 1 37 ? 14.095 -10.410 -25.143 1.00 22.64 32 TYR C CA 1
ATOM 3561 C C . TYR C 1 37 ? 14.920 -10.801 -23.921 1.00 21.40 32 TYR C C 1
ATOM 3562 O O . TYR C 1 37 ? 14.498 -11.599 -23.079 1.00 20.02 32 TYR C O 1
ATOM 3571 N N . LEU C 1 38 ? 16.115 -10.241 -23.882 1.00 19.46 33 LEU C N 1
ATOM 3572 C CA . LEU C 1 38 ? 17.114 -10.501 -22.829 1.00 19.32 33 LEU C CA 1
ATOM 3573 C C . LEU C 1 38 ? 17.335 -9.191 -22.087 1.00 17.97 33 LEU C C 1
ATOM 3574 O O . LEU C 1 38 ? 17.590 -8.152 -22.683 1.00 18.52 33 LEU C O 1
ATOM 3579 N N . TYR C 1 39 ? 17.298 -9.285 -20.756 1.00 17.07 34 TYR C N 1
ATOM 3580 C CA . TYR C 1 39 ? 17.429 -8.160 -19.859 1.00 17.65 34 TYR C CA 1
ATOM 3581 C C . TYR C 1 39 ? 18.496 -8.432 -18.803 1.00 17.33 34 TYR C C 1
ATOM 3582 O O . TYR C 1 39 ? 18.615 -9.581 -18.335 1.00 17.44 34 TYR C O 1
ATOM 3591 N N . TRP C 1 40 ? 19.215 -7.372 -18.408 1.00 14.94 35 TRP C N 1
ATOM 3592 C CA . TRP C 1 40 ? 20.168 -7.407 -17.312 1.00 17.47 35 TRP C CA 1
ATOM 3593 C C . TRP C 1 40 ? 19.732 -6.494 -16.166 1.00 17.27 35 TRP C C 1
ATOM 3594 O O . TRP C 1 40 ? 19.359 -5.327 -16.394 1.00 14.63 35 TRP C O 1
ATOM 3605 N N . TYR C 1 41 ? 19.856 -7.008 -14.941 1.00 16.33 36 TYR C N 1
ATOM 3606 C CA . TYR C 1 41 ? 19.607 -6.264 -13.682 1.00 17.23 36 TYR C CA 1
ATOM 3607 C C . TYR C 1 41 ? 20.829 -6.349 -12.771 1.00 17.75 36 TYR C C 1
ATOM 3608 O O . TYR C 1 41 ? 21.595 -7.299 -12.834 1.00 16.52 36 TYR C O 1
ATOM 3617 N N . LEU C 1 42 ? 20.989 -5.331 -11.936 1.00 17.14 37 LEU C N 1
ATOM 3618 C CA . LEU C 1 42 ? 22.006 -5.296 -10.919 1.00 17.44 37 LEU C CA 1
ATOM 3619 C C . LEU C 1 42 ? 21.325 -5.081 -9.559 1.00 18.05 37 LEU C C 1
ATOM 3620 O O . LEU C 1 42 ? 20.467 -4.191 -9.420 1.00 18.27 37 LEU C O 1
ATOM 3625 N N . GLN C 1 43 ? 21.744 -5.864 -8.564 1.00 18.37 38 GLN C N 1
ATOM 3626 C CA . GLN C 1 43 ? 21.392 -5.602 -7.173 1.00 19.52 38 GLN C CA 1
ATOM 3627 C C . GLN C 1 43 ? 22.663 -5.386 -6.366 1.00 20.02 38 GLN C C 1
ATOM 3628 O O . GLN C 1 43 ? 23.489 -6.297 -6.195 1.00 19.32 38 GLN C O 1
ATOM 3634 N N . LYS C 1 44 ? 22.851 -4.145 -5.930 1.00 20.91 39 LYS C N 1
ATOM 3635 C CA . LYS C 1 44 ? 23.905 -3.818 -5.002 1.00 24.12 39 LYS C CA 1
ATOM 3636 C C . LYS C 1 44 ? 23.417 -4.194 -3.614 1.00 25.91 39 LYS C C 1
ATOM 3637 O O . LYS C 1 44 ? 22.219 -4.262 -3.369 1.00 26.95 39 LYS C O 1
ATOM 3643 N N . PRO C 1 45 ? 24.346 -4.474 -2.695 1.00 30.65 40 PRO C N 1
ATOM 3644 C CA . PRO C 1 45 ? 23.965 -4.876 -1.330 1.00 32.94 40 PRO C CA 1
ATOM 3645 C C . PRO C 1 45 ? 22.993 -3.960 -0.643 1.00 34.53 40 PRO C C 1
ATOM 3646 O O . PRO C 1 45 ? 23.253 -2.753 -0.531 1.00 35.26 40 PRO C O 1
ATOM 3650 N N . GLY C 1 46 ? 21.870 -4.536 -0.217 1.00 37.27 41 GLY C N 1
ATOM 3651 C CA . GLY C 1 46 ? 20.805 -3.798 0.474 1.00 38.00 41 GLY C CA 1
ATOM 3652 C C . GLY C 1 46 ? 19.952 -2.877 -0.374 1.00 39.04 41 GLY C C 1
ATOM 3653 O O . GLY C 1 46 ? 19.142 -2.113 0.164 1.00 40.65 41 GLY C O 1
ATOM 3654 N N . GLN C 1 47 ? 20.117 -2.937 -1.693 1.00 37.43 42 GLN C N 1
ATOM 3655 C CA . GLN C 1 47 ? 19.435 -2.011 -2.596 1.00 37.29 42 GLN C CA 1
ATOM 3656 C C . GLN C 1 47 ? 18.406 -2.797 -3.386 1.00 35.72 42 GLN C C 1
ATOM 3657 O O . GLN C 1 47 ? 18.445 -4.018 -3.386 1.00 35.46 42 GLN C O 1
ATOM 3663 N N . SER C 1 48 ? 17.479 -2.091 -4.037 1.00 35.35 43 SER C N 1
ATOM 3664 C CA . SER C 1 48 ? 16.555 -2.767 -4.958 1.00 34.06 43 SER C CA 1
ATOM 3665 C C . SER C 1 48 ? 17.323 -3.156 -6.225 1.00 32.24 43 SER C C 1
ATOM 3666 O O . SER C 1 48 ? 18.205 -2.411 -6.636 1.00 32.62 43 SER C O 1
ATOM 3669 N N . PRO C 1 49 ? 16.954 -4.285 -6.863 1.00 29.95 44 PRO C N 1
ATOM 3670 C CA . PRO C 1 49 ? 17.469 -4.553 -8.212 1.00 26.99 44 PRO C CA 1
ATOM 3671 C C . PRO C 1 49 ? 17.072 -3.409 -9.120 1.00 25.67 44 PRO C C 1
ATOM 3672 O O . PRO C 1 49 ? 16.054 -2.760 -8.899 1.00 26.39 44 PRO C O 1
ATOM 3676 N N . HIS C 1 50 ? 17.881 -3.128 -10.119 1.00 23.06 45 HIS C N 1
ATOM 3677 C CA . HIS C 1 50 ? 17.513 -2.154 -11.110 1.00 23.88 45 HIS C CA 1
ATOM 3678 C C . HIS C 1 50 ? 17.979 -2.565 -12.468 1.00 20.37 45 HIS C C 1
ATOM 3679 O O . HIS C 1 50 ? 18.975 -3.314 -12.635 1.00 18.41 45 HIS C O 1
ATOM 3686 N N . LEU C 1 51 ? 17.235 -2.086 -13.440 1.00 18.80 46 LEU C N 1
ATOM 3687 C CA . LEU C 1 51 ? 17.421 -2.477 -14.823 1.00 18.75 46 LEU C CA 1
ATOM 3688 C C . LEU C 1 51 ? 18.665 -1.822 -15.351 1.00 18.52 46 LEU C C 1
ATOM 3689 O O . LEU C 1 51 ? 18.865 -0.584 -15.170 1.00 18.04 46 LEU C O 1
ATOM 3694 N N . LEU C 1 52 ? 19.496 -2.634 -16.004 1.00 18.08 47 LEU C N 1
ATOM 3695 C CA . LEU C 1 52 ? 20.693 -2.144 -16.728 1.00 20.07 47 LEU C CA 1
ATOM 3696 C C . LEU C 1 52 ? 20.531 -2.102 -18.234 1.00 19.79 47 LEU C C 1
ATOM 3697 O O . LEU C 1 52 ? 20.918 -1.138 -18.888 1.00 20.31 47 LEU C O 1
ATOM 3702 N N . ILE C 1 53 ? 20.060 -3.202 -18.789 1.00 19.75 48 ILE C N 1
ATOM 3703 C CA . ILE C 1 53 ? 19.979 -3.410 -20.217 1.00 20.10 48 ILE C CA 1
ATOM 3704 C C . ILE C 1 53 ? 18.654 -4.096 -20.558 1.00 19.26 48 ILE C C 1
ATOM 3705 O O . ILE C 1 53 ? 18.275 -5.058 -19.904 1.00 20.65 48 ILE C O 1
ATOM 3710 N N . TYR C 1 54 ? 17.971 -3.640 -21.620 1.00 19.26 49 TYR C N 1
ATOM 3711 C CA . TYR C 1 54 ? 16.765 -4.297 -22.119 1.00 21.31 49 TYR C CA 1
ATOM 3712 C C . TYR C 1 54 ? 16.974 -4.652 -23.596 1.00 20.97 49 TYR C C 1
ATOM 3713 O O . TYR C 1 54 ? 17.838 -4.051 -24.268 1.00 20.19 49 TYR C O 1
ATOM 3722 N N . HIS C 1 55 ? 16.254 -5.672 -24.036 1.00 22.01 50 HIS C N 1
ATOM 3723 C CA . HIS C 1 55 ? 16.286 -6.162 -25.411 1.00 23.45 50 HIS C CA 1
ATOM 3724 C C . HIS C 1 55 ? 17.693 -6.518 -25.847 1.00 22.96 50 HIS C C 1
ATOM 3725 O O . HIS C 1 55 ? 18.135 -6.135 -26.923 1.00 24.75 50 HIS C O 1
ATOM 3732 N N . LEU C 1 56 ? 18.415 -7.239 -25.004 1.00 22.79 51 LEU C N 1
ATOM 3733 C CA . LEU C 1 56 ? 19.792 -7.676 -25.339 1.00 22.43 51 LEU C CA 1
ATOM 3734 C C . LEU C 1 56 ? 20.900 -6.595 -25.317 1.00 22.32 51 LEU C C 1
ATOM 3735 O O . LEU C 1 56 ? 21.930 -6.787 -24.690 1.00 20.33 51 LEU C O 1
ATOM 3740 N N . SER C 1 57 ? 20.706 -5.448 -25.940 1.00 22.52 52 SER C N 1
ATOM 3741 C CA . SER C 1 57 ? 21.826 -4.535 -26.126 1.00 23.57 52 SER C CA 1
ATOM 3742 C C . SER C 1 57 ? 21.484 -3.112 -25.841 1.00 23.60 52 SER C C 1
ATOM 3743 O O . SER C 1 57 ? 22.338 -2.231 -26.005 1.00 23.80 52 SER C O 1
ATOM 3746 N N . ASN C 1 58 ? 20.262 -2.842 -25.377 1.00 24.36 53 ASN C N 1
ATOM 3747 C CA . ASN C 1 58 ? 19.859 -1.466 -25.188 1.00 25.80 53 ASN C CA 1
ATOM 3748 C C . ASN C 1 58 ? 20.031 -1.000 -23.757 1.00 25.89 53 ASN C C 1
ATOM 3749 O O . ASN C 1 58 ? 19.574 -1.645 -22.812 1.00 24.71 53 ASN C O 1
ATOM 3754 N N . LEU C 1 59 ? 20.676 0.150 -23.618 1.00 24.89 54 LEU C N 1
ATOM 3755 C CA . LEU C 1 59 ? 21.005 0.734 -22.327 1.00 25.95 54 LEU C CA 1
ATOM 3756 C C . LEU C 1 59 ? 19.776 1.341 -21.634 1.00 27.34 54 LEU C C 1
ATOM 3757 O O . LEU C 1 59 ? 19.045 2.126 -22.239 1.00 26.86 54 LEU C O 1
ATOM 3762 N N . ALA C 1 60 ? 19.582 1.009 -20.361 1.00 27.50 55 ALA C N 1
ATOM 3763 C CA . ALA C 1 60 ? 18.434 1.512 -19.596 1.00 27.00 55 ALA C CA 1
ATOM 3764 C C . ALA C 1 60 ? 18.669 2.917 -19.056 1.00 28.02 55 ALA C C 1
ATOM 3765 O O . ALA C 1 60 ? 19.792 3.405 -18.988 1.00 25.08 55 ALA C O 1
ATOM 3767 N N . SER C 1 61 ? 17.583 3.559 -18.650 1.00 29.42 56 SER C N 1
ATOM 3768 C CA . SER C 1 61 ? 17.664 4.865 -18.011 1.00 30.20 56 SER C CA 1
ATOM 3769 C C . SER C 1 61 ? 18.556 4.837 -16.798 1.00 29.81 56 SER C C 1
ATOM 3770 O O . SER C 1 61 ? 18.555 3.852 -16.037 1.00 31.31 56 SER C O 1
ATOM 3773 N N . GLY C 1 62 ? 19.347 5.892 -16.633 1.00 28.05 57 GLY C N 1
ATOM 3774 C CA . GLY C 1 62 ? 20.224 6.031 -15.479 1.00 27.04 57 GLY C CA 1
ATOM 3775 C C . GLY C 1 62 ? 21.493 5.206 -15.492 1.00 26.43 57 GLY C C 1
ATOM 3776 O O . GLY C 1 62 ? 22.204 5.144 -14.498 1.00 27.79 57 GLY C O 1
ATOM 3777 N N . VAL C 1 63 ? 21.779 4.543 -16.612 1.00 24.12 58 VAL C N 1
ATOM 3778 C CA . VAL C 1 63 ? 22.923 3.660 -16.714 1.00 23.91 58 VAL C CA 1
ATOM 3779 C C . VAL C 1 63 ? 23.946 4.290 -17.671 1.00 21.03 58 VAL C C 1
ATOM 3780 O O . VAL C 1 63 ? 23.585 4.608 -18.803 1.00 21.11 58 VAL C O 1
ATOM 3784 N N . PRO C 1 64 ? 25.218 4.441 -17.227 1.00 21.51 59 PRO C N 1
ATOM 3785 C CA . PRO C 1 64 ? 26.228 5.069 -18.088 1.00 19.34 59 PRO C CA 1
ATOM 3786 C C . PRO C 1 64 ? 26.662 4.156 -19.203 1.00 20.14 59 PRO C C 1
ATOM 3787 O O . PRO C 1 64 ? 26.594 2.933 -19.050 1.00 19.12 59 PRO C O 1
ATOM 3791 N N . ASP C 1 65 ? 27.083 4.746 -20.321 1.00 19.22 60 ASP C N 1
ATOM 3792 C CA . ASP C 1 65 ? 27.417 3.953 -21.524 1.00 19.39 60 ASP C CA 1
ATOM 3793 C C . ASP C 1 65 ? 28.661 3.025 -21.443 1.00 19.68 60 ASP C C 1
ATOM 3794 O O . ASP C 1 65 ? 28.990 2.369 -22.415 1.00 20.70 60 ASP C O 1
ATOM 3799 N N . ARG C 1 66 ? 29.340 2.965 -20.297 1.00 19.52 61 ARG C N 1
ATOM 3800 C CA . ARG C 1 66 ? 30.383 1.953 -20.078 1.00 21.09 61 ARG C CA 1
ATOM 3801 C C . ARG C 1 66 ? 29.795 0.572 -19.891 1.00 20.40 61 ARG C C 1
ATOM 3802 O O . ARG C 1 66 ? 30.535 -0.384 -19.927 1.00 21.97 61 ARG C O 1
ATOM 3810 N N . PHE C 1 67 ? 28.482 0.484 -19.716 1.00 18.94 62 PHE C N 1
ATOM 3811 C CA . PHE C 1 67 ? 27.783 -0.809 -19.739 1.00 18.56 62 PHE C CA 1
ATOM 3812 C C . PHE C 1 67 ? 27.323 -1.091 -21.174 1.00 18.54 62 PHE C C 1
ATOM 3813 O O . PHE C 1 67 ? 26.745 -0.229 -21.843 1.00 20.51 62 PHE C O 1
ATOM 3821 N N . SER C 1 68 ? 27.578 -2.290 -21.644 1.00 17.02 63 SER C N 1
ATOM 3822 C CA . SER C 1 68 ? 27.091 -2.734 -22.922 1.00 18.13 63 SER C CA 1
ATOM 3823 C C . SER C 1 68 ? 26.823 -4.223 -22.836 1.00 16.67 63 SER C C 1
ATOM 3824 O O . SER C 1 68 ? 27.275 -4.896 -21.911 1.00 17.19 63 SER C O 1
ATOM 3827 N N . SER C 1 69 ? 26.095 -4.721 -23.812 1.00 17.18 64 SER C N 1
ATOM 3828 C CA . SER C 1 69 ? 25.789 -6.177 -23.850 1.00 15.96 64 SER C CA 1
ATOM 3829 C C . SER C 1 69 ? 25.601 -6.669 -25.261 1.00 17.86 64 SER C C 1
ATOM 3830 O O . SER C 1 69 ? 25.147 -5.938 -26.136 1.00 21.04 64 SER C O 1
ATOM 3833 N N . SER C 1 70 ? 25.869 -7.963 -25.463 1.00 18.54 65 SER C N 1
ATOM 3834 C CA . SER C 1 70 ? 25.714 -8.559 -26.760 1.00 17.77 65 SER C CA 1
ATOM 3835 C C . SER C 1 70 ? 25.365 -10.002 -26.571 1.00 19.55 65 SER C C 1
ATOM 3836 O O . SER C 1 70 ? 25.562 -10.554 -25.487 1.00 19.78 65 SER C O 1
ATOM 3839 N N . GLY C 1 71 ? 24.906 -10.630 -27.647 1.00 18.22 66 GLY C N 1
ATOM 3840 C CA . GLY C 1 71 ? 24.695 -12.053 -27.592 1.00 19.03 66 GLY C CA 1
ATOM 3841 C C . GLY C 1 71 ? 23.966 -12.635 -28.762 1.00 20.49 66 GLY C C 1
ATOM 3842 O O . GLY C 1 71 ? 23.440 -11.933 -29.611 1.00 19.45 66 GLY C O 1
ATOM 3843 N N . SER C 1 72 ? 23.948 -13.965 -28.771 1.00 21.60 67 SER C N 1
ATOM 3844 C CA . SER C 1 72 ? 23.094 -14.721 -29.685 1.00 22.44 67 SER C CA 1
ATOM 3845 C C . SER C 1 72 ? 21.691 -14.788 -29.069 1.00 22.90 67 SER C C 1
ATOM 3846 O O . SER C 1 72 ? 21.323 -13.923 -28.235 1.00 24.51 67 SER C O 1
ATOM 3849 N N . GLY C 1 73 ? 20.904 -15.791 -29.469 1.00 24.04 68 GLY C N 1
ATOM 3850 C CA . GLY C 1 73 ? 19.582 -16.006 -28.883 1.00 23.35 68 GLY C CA 1
ATOM 3851 C C . GLY C 1 73 ? 19.662 -16.701 -27.537 1.00 23.24 68 GLY C C 1
ATOM 3852 O O . GLY C 1 73 ? 18.703 -16.669 -26.788 1.00 23.92 68 GLY C O 1
ATOM 3853 N N . THR C 1 74 ? 20.793 -17.350 -27.261 1.00 22.51 69 THR C N 1
ATOM 3854 C CA . THR C 1 74 ? 20.995 -18.192 -26.060 1.00 23.66 69 THR C CA 1
ATOM 3855 C C . THR C 1 74 ? 22.241 -17.926 -25.213 1.00 22.00 69 THR C C 1
ATOM 3856 O O . THR C 1 74 ? 22.379 -18.514 -24.124 1.00 22.07 69 THR C O 1
ATOM 3860 N N . ASP C 1 75 ? 23.154 -17.075 -25.682 1.00 21.78 70 ASP C N 1
ATOM 3861 C CA . ASP C 1 75 ? 24.442 -16.892 -25.056 1.00 21.74 70 ASP C CA 1
ATOM 3862 C C . ASP C 1 75 ? 24.762 -15.398 -25.012 1.00 21.86 70 ASP C C 1
ATOM 3863 O O . ASP C 1 75 ? 24.943 -14.799 -26.046 1.00 21.47 70 ASP C O 1
ATOM 3868 N N . PHE C 1 76 ? 24.787 -14.817 -23.820 1.00 21.50 71 PHE C N 1
ATOM 3869 C CA . PHE C 1 76 ? 24.768 -13.351 -23.654 1.00 20.50 71 PHE C CA 1
ATOM 3870 C C . PHE C 1 76 ? 25.939 -12.882 -22.799 1.00 19.72 71 PHE C C 1
ATOM 3871 O O . PHE C 1 76 ? 26.364 -13.558 -21.867 1.00 19.61 71 PHE C O 1
ATOM 3879 N N . THR C 1 77 ? 26.511 -11.746 -23.133 1.00 17.75 72 THR C N 1
ATOM 3880 C CA . THR C 1 77 ? 27.592 -11.212 -22.326 1.00 18.92 72 THR C CA 1
ATOM 3881 C C . THR C 1 77 ? 27.363 -9.726 -21.979 1.00 20.01 72 THR C C 1
ATOM 3882 O O . THR C 1 77 ? 27.263 -8.867 -22.866 1.00 21.48 72 THR C O 1
ATOM 3886 N N . LEU C 1 78 ? 27.310 -9.447 -20.684 1.00 19.81 73 LEU C N 1
ATOM 3887 C CA . LEU C 1 78 ? 27.325 -8.063 -20.211 1.00 19.27 73 LEU C CA 1
ATOM 3888 C C . LEU C 1 78 ? 28.758 -7.624 -20.052 1.00 19.87 73 LEU C C 1
ATOM 3889 O O . LEU C 1 78 ? 29.534 -8.257 -19.361 1.00 19.21 73 LEU C O 1
ATOM 3894 N N . ARG C 1 79 ? 29.105 -6.468 -20.607 1.00 18.17 74 ARG C N 1
ATOM 3895 C CA . ARG C 1 79 ? 30.442 -5.975 -20.480 1.00 19.30 74 ARG C CA 1
ATOM 3896 C C . ARG C 1 79 ? 30.411 -4.685 -19.679 1.00 21.18 74 ARG C C 1
ATOM 3897 O O . ARG C 1 79 ? 29.685 -3.768 -20.016 1.00 20.55 74 ARG C O 1
ATOM 3905 N N . ILE C 1 80 ? 31.226 -4.637 -18.637 1.00 20.50 75 ILE C N 1
ATOM 3906 C CA . ILE C 1 80 ? 31.384 -3.442 -17.817 1.00 20.80 75 ILE C CA 1
ATOM 3907 C C . ILE C 1 80 ? 32.766 -2.905 -18.038 1.00 22.70 75 ILE C C 1
ATOM 3908 O O . ILE C 1 80 ? 33.748 -3.457 -17.556 1.00 20.89 75 ILE C O 1
ATOM 3913 N N . SER C 1 81 ? 32.860 -1.809 -18.786 1.00 22.03 76 SER C N 1
ATOM 3914 C CA . SER C 1 81 ? 34.137 -1.189 -19.044 1.00 24.48 76 SER C CA 1
ATOM 3915 C C . SER C 1 81 ? 34.491 -0.245 -17.904 1.00 23.41 76 SER C C 1
ATOM 3916 O O . SER C 1 81 ? 33.626 0.238 -17.195 1.00 22.11 76 SER C O 1
ATOM 3919 N N . ARG C 1 82 ? 35.775 -0.004 -17.728 1.00 22.73 77 ARG C N 1
ATOM 3920 C CA . ARG C 1 82 ? 36.277 0.856 -16.683 1.00 23.39 77 ARG C CA 1
ATOM 3921 C C . ARG C 1 82 ? 35.632 0.556 -15.318 1.00 23.09 77 ARG C C 1
ATOM 3922 O O . ARG C 1 82 ? 35.036 1.423 -14.673 1.00 22.78 77 ARG C O 1
ATOM 3930 N N . VAL C 1 83 ? 35.777 -0.692 -14.898 1.00 22.43 78 VAL C N 1
ATOM 3931 C CA . VAL C 1 83 ? 35.201 -1.124 -13.644 1.00 22.21 78 VAL C CA 1
ATOM 3932 C C . VAL C 1 83 ? 35.696 -0.269 -12.482 1.00 21.94 78 VAL C C 1
ATOM 3933 O O . VAL C 1 83 ? 36.893 0.115 -12.417 1.00 20.63 78 VAL C O 1
ATOM 3937 N N . GLU C 1 84 ? 34.744 0.058 -11.604 1.00 21.98 79 GLU C N 1
ATOM 3938 C CA . GLU C 1 84 ? 34.981 0.840 -10.392 1.00 23.41 79 GLU C CA 1
ATOM 3939 C C . GLU C 1 84 ? 34.680 -0.024 -9.181 1.00 23.35 79 GLU C C 1
ATOM 3940 O O . GLU C 1 84 ? 33.929 -1.012 -9.266 1.00 20.01 79 GLU C O 1
ATOM 3946 N N . ALA C 1 85 ? 35.225 0.398 -8.046 1.00 24.54 80 ALA C N 1
ATOM 3947 C CA . ALA C 1 85 ? 35.002 -0.291 -6.768 1.00 24.52 80 ALA C CA 1
ATOM 3948 C C . ALA C 1 85 ? 33.515 -0.404 -6.464 1.00 24.60 80 ALA C C 1
ATOM 3949 O O . ALA C 1 85 ? 33.031 -1.430 -5.972 1.00 22.74 80 ALA C O 1
ATOM 3951 N N . GLU C 1 86 ? 32.780 0.668 -6.767 1.00 23.47 81 GLU C N 1
ATOM 3952 C CA . GLU C 1 86 ? 31.328 0.719 -6.537 1.00 23.79 81 GLU C CA 1
ATOM 3953 C C . GLU C 1 86 ? 30.463 -0.203 -7.418 1.00 22.18 81 GLU C C 1
ATOM 3954 O O . GLU C 1 86 ? 29.253 -0.288 -7.206 1.00 20.79 81 GLU C O 1
ATOM 3960 N N . ASP C 1 87 ? 31.067 -0.913 -8.376 1.00 21.27 82 ASP C N 1
ATOM 3961 C CA . ASP C 1 87 ? 30.330 -1.794 -9.285 1.00 21.85 82 ASP C CA 1
ATOM 3962 C C . ASP C 1 87 ? 30.103 -3.138 -8.599 1.00 19.36 82 ASP C C 1
ATOM 3963 O O . ASP C 1 87 ? 29.476 -4.033 -9.163 1.00 19.14 82 ASP C O 1
ATOM 3968 N N . VAL C 1 88 ? 30.627 -3.307 -7.388 1.00 19.41 83 VAL C N 1
ATOM 3969 C CA . VAL C 1 88 ? 30.363 -4.592 -6.719 1.00 19.88 83 VAL C CA 1
ATOM 3970 C C . VAL C 1 88 ? 28.871 -4.773 -6.520 1.00 19.72 83 VAL C C 1
ATOM 3971 O O . VAL C 1 88 ? 28.144 -3.849 -6.170 1.00 19.01 83 VAL C O 1
ATOM 3975 N N . GLY C 1 89 ? 28.427 -6.014 -6.714 1.00 17.47 84 GLY C N 1
ATOM 3976 C CA . GLY C 1 89 ? 27.055 -6.368 -6.600 1.00 17.89 84 GLY C CA 1
ATOM 3977 C C . GLY C 1 89 ? 26.831 -7.648 -7.379 1.00 18.38 84 GLY C C 1
ATOM 3978 O O . GLY C 1 89 ? 27.789 -8.229 -7.893 1.00 19.07 84 GLY C O 1
ATOM 3979 N N . ILE C 1 90 ? 25.558 -8.016 -7.500 1.00 18.90 85 ILE C N 1
ATOM 3980 C CA . ILE C 1 90 ? 25.127 -9.220 -8.208 1.00 17.95 85 ILE C CA 1
ATOM 3981 C C . ILE C 1 90 ? 24.329 -8.829 -9.471 1.00 18.69 85 ILE C C 1
ATOM 3982 O O . ILE C 1 90 ? 23.301 -8.117 -9.384 1.00 16.48 85 ILE C O 1
ATOM 3987 N N . TYR C 1 91 ? 24.788 -9.339 -10.619 1.00 17.11 86 TYR C N 1
ATOM 3988 C CA . TYR C 1 91 ? 24.269 -8.983 -11.945 1.00 14.82 86 TYR C CA 1
ATOM 3989 C C . TYR C 1 91 ? 23.437 -10.158 -12.400 1.00 16.93 86 TYR C C 1
ATOM 3990 O O . TYR C 1 91 ? 23.972 -11.250 -12.414 1.00 18.82 86 TYR C O 1
ATOM 3999 N N . TYR C 1 92 ? 22.157 -9.929 -12.721 1.00 17.25 87 TYR C N 1
ATOM 4000 C CA . TYR C 1 92 ? 21.185 -10.970 -13.082 1.00 15.84 87 TYR C CA 1
ATOM 4001 C C . TYR C 1 92 ? 20.703 -10.804 -14.515 1.00 16.93 87 TYR C C 1
ATOM 4002 O O . TYR C 1 92 ? 20.397 -9.682 -14.926 1.00 17.29 87 TYR C O 1
ATOM 4011 N N . CYS C 1 93 ? 20.591 -11.929 -15.231 1.00 18.14 88 CYS C N 1
ATOM 4012 C CA . CYS C 1 93 ? 19.910 -11.988 -16.512 1.00 19.18 88 CYS C CA 1
ATO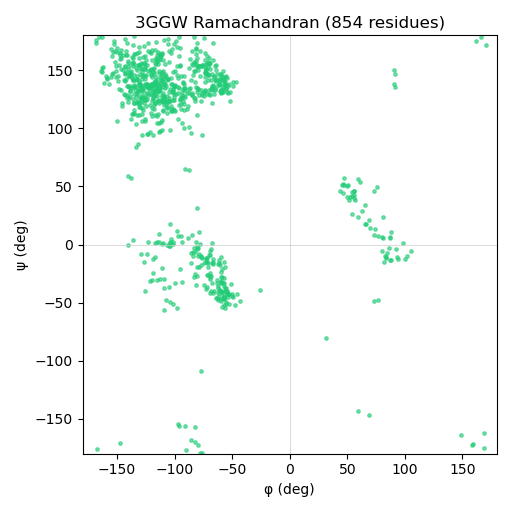M 4013 C C . CYS C 1 93 ? 18.459 -12.438 -16.290 1.00 18.99 88 CYS C C 1
ATOM 4014 O O . CYS C 1 93 ? 18.124 -13.073 -15.265 1.00 19.77 88 CYS C O 1
ATOM 4017 N N . ALA C 1 94 ? 17.596 -12.048 -17.227 1.00 18.92 89 ALA C N 1
ATOM 4018 C CA . ALA C 1 94 ? 16.186 -12.370 -17.229 1.00 20.04 89 ALA C CA 1
ATOM 4019 C C . ALA C 1 94 ? 15.684 -12.434 -18.667 1.00 19.23 89 ALA C C 1
ATOM 4020 O O . ALA C 1 94 ? 16.136 -11.641 -19.491 1.00 19.83 89 ALA C O 1
ATOM 4022 N N . HIS C 1 95 ? 14.748 -13.348 -18.942 1.00 19.39 90 HIS C N 1
ATOM 4023 C CA . HIS C 1 95 ? 14.009 -13.339 -20.204 1.00 20.91 90 HIS C CA 1
ATOM 4024 C C . HIS C 1 95 ? 12.640 -12.625 -20.093 1.00 20.98 90 HIS C C 1
ATOM 4025 O O . HIS C 1 95 ? 12.097 -12.390 -18.990 1.00 21.57 90 HIS C O 1
ATOM 4032 N N . ASN C 1 96 ? 12.084 -12.262 -21.236 1.00 21.50 91 ASN C N 1
ATOM 4033 C CA . ASN C 1 96 ? 10.699 -11.775 -21.333 1.00 22.06 91 ASN C CA 1
ATOM 4034 C C . ASN C 1 96 ? 9.990 -12.372 -22.573 1.00 23.19 91 ASN C C 1
ATOM 4035 O O . ASN C 1 96 ? 9.483 -11.657 -23.413 1.00 25.44 91 ASN C O 1
ATOM 4040 N N . VAL C 1 97 ? 9.943 -13.694 -22.649 1.00 24.16 92 VAL C N 1
ATOM 4041 C CA . VAL C 1 97 ? 9.355 -14.413 -23.793 1.00 25.50 92 VAL C CA 1
ATOM 4042 C C . VAL C 1 97 ? 8.251 -15.378 -23.412 1.00 27.32 92 VAL C C 1
ATOM 4043 O O . VAL C 1 97 ? 7.609 -15.941 -24.296 1.00 28.42 92 VAL C O 1
ATOM 4047 N N . GLU C 1 98 ? 8.050 -15.601 -22.117 1.00 27.28 93 GLU C N 1
ATOM 4048 C CA . GLU C 1 98 ? 6.901 -16.368 -21.646 1.00 28.07 93 GLU C CA 1
ATOM 4049 C C . GLU C 1 98 ? 6.746 -16.231 -20.147 1.00 27.84 93 GLU C C 1
ATOM 4050 O O . GLU C 1 98 ? 7.604 -15.637 -19.457 1.00 26.93 93 GLU C O 1
ATOM 4056 N N . LEU C 1 99 ? 5.641 -16.782 -19.645 1.00 28.37 94 LEU C N 1
ATOM 4057 C CA . LEU C 1 99 ? 5.494 -17.028 -18.225 1.00 27.74 94 LEU C CA 1
ATOM 4058 C C . LEU C 1 99 ? 5.716 -18.526 -17.984 1.00 28.25 94 LEU C C 1
ATOM 4059 O O . LEU C 1 99 ? 5.314 -19.338 -18.807 1.00 30.70 94 LEU C O 1
ATOM 4064 N N . PRO C 1 100 ? 6.359 -18.896 -16.863 1.00 28.35 95 PRO C N 1
ATOM 4065 C CA . PRO C 1 100 ? 6.758 -17.999 -15.785 1.00 26.88 95 PRO C CA 1
ATOM 4066 C C . PRO C 1 100 ? 7.972 -17.189 -16.138 1.00 26.16 95 PRO C C 1
ATOM 4067 O O . PRO C 1 100 ? 8.799 -17.610 -16.951 1.00 25.15 95 PRO C O 1
ATOM 4071 N N . ARG C 1 101 ? 8.083 -16.037 -15.492 1.00 25.00 96 ARG C N 1
ATOM 4072 C CA . ARG C 1 101 ? 9.265 -15.239 -15.627 1.00 23.01 96 ARG C CA 1
ATOM 4073 C C . ARG C 1 101 ? 10.363 -15.944 -14.845 1.00 22.20 96 ARG C C 1
ATOM 4074 O O . ARG C 1 101 ? 10.131 -16.385 -13.729 1.00 25.35 96 ARG C O 1
ATOM 4082 N N . THR C 1 102 ? 11.543 -16.099 -15.439 1.00 21.81 97 THR C N 1
ATOM 4083 C CA . THR C 1 102 ? 12.706 -16.635 -14.725 1.00 20.97 97 THR C CA 1
ATOM 4084 C C . THR C 1 102 ? 13.977 -15.825 -14.888 1.00 21.91 97 THR C C 1
ATOM 4085 O O . THR C 1 102 ? 14.150 -15.077 -15.847 1.00 20.95 97 THR C O 1
ATOM 4089 N N . PHE C 1 103 ? 14.886 -16.053 -13.945 1.00 21.38 98 PHE C N 1
ATOM 4090 C CA . PHE C 1 103 ? 16.087 -15.270 -13.755 1.00 21.12 98 PHE C CA 1
ATOM 4091 C C . PHE C 1 103 ? 17.261 -16.195 -13.650 1.00 21.10 98 PHE C C 1
ATOM 4092 O O . PHE C 1 103 ? 17.138 -17.348 -13.212 1.00 19.99 98 PHE C O 1
ATOM 4100 N N . GLY C 1 104 ? 18.437 -15.686 -14.000 1.00 20.15 99 GLY C N 1
ATOM 4101 C CA . GLY C 1 104 ? 19.626 -16.456 -13.751 1.00 20.32 99 GLY C CA 1
ATOM 4102 C C . GLY C 1 104 ? 20.005 -16.274 -12.286 1.00 20.18 99 GLY C C 1
ATOM 4103 O O . GLY C 1 104 ? 19.293 -15.569 -11.545 1.00 19.33 99 GLY C O 1
ATOM 4104 N N . GLY C 1 105 ? 21.013 -17.023 -11.840 1.00 20.75 100 GLY C N 1
ATOM 4105 C CA . GLY C 1 105 ? 21.210 -17.259 -10.398 1.00 20.18 100 GLY C CA 1
ATOM 4106 C C . GLY C 1 105 ? 21.999 -16.031 -9.889 1.00 19.57 100 GLY C C 1
ATOM 4107 O O . GLY C 1 105 ? 22.173 -15.839 -8.679 1.00 17.37 100 GLY C O 1
ATOM 4108 N N . GLY C 1 106 ? 22.488 -15.187 -10.819 1.00 18.79 101 GLY C N 1
ATOM 4109 C CA . GLY C 1 106 ? 23.252 -13.993 -10.478 1.00 19.08 101 GLY C CA 1
ATOM 4110 C C . GLY C 1 106 ? 24.759 -14.248 -10.398 1.00 19.96 101 GLY C C 1
ATOM 4111 O O . GLY C 1 106 ? 25.211 -15.267 -9.861 1.00 20.49 101 GLY C O 1
ATOM 4112 N N . THR C 1 107 ? 25.551 -13.328 -10.930 1.00 20.36 102 THR C N 1
ATOM 4113 C CA . THR C 1 107 ? 26.993 -13.394 -10.832 1.00 18.67 102 THR C CA 1
ATOM 4114 C C . THR C 1 107 ? 27.493 -12.232 -10.001 1.00 19.87 102 THR C C 1
ATOM 4115 O O . THR C 1 107 ? 27.249 -11.081 -10.350 1.00 16.93 102 THR C O 1
ATOM 4119 N N . LYS C 1 108 ? 28.223 -12.524 -8.936 1.00 18.58 103 LYS C N 1
ATOM 4120 C CA . LYS C 1 108 ? 28.785 -11.483 -8.111 1.00 19.64 103 LYS C CA 1
ATOM 4121 C C . LYS C 1 108 ? 30.061 -10.969 -8.724 1.00 19.21 103 LYS C C 1
ATOM 4122 O O . LYS C 1 108 ? 30.989 -11.738 -9.007 1.00 19.98 103 LYS C O 1
ATOM 4128 N N . LEU C 1 109 ? 30.144 -9.661 -8.922 1.00 18.13 104 LEU C N 1
ATOM 4129 C CA . LEU C 1 109 ? 31.353 -9.059 -9.416 1.00 19.96 104 LEU C CA 1
ATOM 4130 C C . LEU C 1 109 ? 32.289 -8.830 -8.237 1.00 20.67 104 LEU C C 1
ATOM 4131 O O . LEU C 1 109 ? 31.905 -8.188 -7.238 1.00 21.22 104 LEU C O 1
ATOM 4136 N N . GLU C 1 110 ? 33.510 -9.341 -8.353 1.00 21.97 105 GLU C N 1
ATOM 4137 C CA . GLU C 1 110 ? 34.553 -9.087 -7.368 1.00 24.06 105 GLU C CA 1
ATOM 4138 C C . GLU C 1 110 ? 35.638 -8.181 -7.952 1.00 23.11 105 GLU C C 1
ATOM 4139 O O . GLU C 1 110 ? 36.086 -8.397 -9.057 1.00 23.19 105 GLU C O 1
ATOM 4145 N N . ILE C 1 111 ? 36.062 -7.196 -7.184 1.00 23.81 106 ILE C N 1
ATOM 4146 C CA . ILE C 1 111 ? 37.170 -6.324 -7.563 1.00 24.58 106 ILE C CA 1
ATOM 4147 C C . ILE C 1 111 ? 38.507 -6.861 -7.010 1.00 26.49 106 ILE C C 1
ATOM 4148 O O . ILE C 1 111 ? 38.585 -7.333 -5.856 1.00 25.68 106 ILE C O 1
ATOM 4153 N N . LYS C 1 112 ? 39.546 -6.775 -7.840 1.00 26.78 107 LYS C N 1
ATOM 4154 C CA . LYS C 1 112 ? 40.917 -7.064 -7.438 1.00 26.83 107 LYS C CA 1
ATOM 4155 C C . LYS C 1 112 ? 41.578 -5.830 -6.869 1.00 27.05 107 LYS C C 1
ATOM 4156 O O . LYS C 1 112 ? 41.484 -4.727 -7.421 1.00 26.43 107 LYS C O 1
ATOM 4162 N N . ARG C 1 113 ? 42.249 -6.023 -5.739 1.00 24.97 108 ARG C N 1
ATOM 4163 C CA . ARG C 1 113 ? 43.058 -5.012 -5.171 1.00 24.30 108 ARG C CA 1
ATOM 4164 C C . ARG C 1 113 ? 44.297 -5.633 -4.551 1.00 23.03 108 ARG C C 1
ATOM 4165 O O . ARG C 1 113 ? 44.489 -6.866 -4.592 1.00 23.28 108 ARG C O 1
ATOM 4173 N N . ALA C 1 114 ? 45.162 -4.773 -4.040 1.00 24.91 109 ALA C N 1
ATOM 4174 C CA . ALA C 1 114 ? 46.406 -5.188 -3.410 1.00 24.99 109 ALA C CA 1
ATOM 4175 C C . ALA C 1 114 ? 46.080 -5.930 -2.125 1.00 24.21 109 ALA C C 1
ATOM 4176 O O . ALA C 1 114 ? 45.095 -5.632 -1.458 1.00 22.26 109 ALA C O 1
ATOM 4178 N N . ASP C 1 115 ? 46.909 -6.910 -1.796 1.00 26.33 110 ASP C N 1
ATOM 4179 C CA . ASP C 1 115 ? 46.708 -7.693 -0.599 1.00 26.10 110 ASP C CA 1
ATOM 4180 C C . ASP C 1 115 ? 46.728 -6.755 0.599 1.00 26.47 110 ASP C C 1
ATOM 4181 O O . ASP C 1 115 ? 47.473 -5.748 0.631 1.00 24.56 110 ASP C O 1
ATOM 4186 N N . ALA C 1 116 ? 45.899 -7.080 1.585 1.00 26.28 111 ALA C N 1
ATOM 4187 C CA . ALA C 1 116 ? 45.793 -6.302 2.801 1.00 25.49 111 ALA C CA 1
ATOM 4188 C C . ALA C 1 116 ? 45.626 -7.260 3.979 1.00 25.97 111 ALA C C 1
ATOM 4189 O O . ALA C 1 116 ? 44.773 -8.149 3.967 1.00 23.78 111 ALA C O 1
ATOM 4191 N N . ALA C 1 117 ? 46.474 -7.059 4.979 1.00 25.55 112 ALA C N 1
ATOM 4192 C CA . ALA C 1 117 ? 46.462 -7.867 6.190 1.00 25.46 112 ALA C CA 1
ATOM 4193 C C . ALA C 1 117 ? 45.251 -7.465 7.024 1.00 24.40 112 ALA C C 1
ATOM 4194 O O . ALA C 1 117 ? 44.911 -6.289 7.090 1.00 22.66 112 ALA C O 1
ATOM 4196 N N . PRO C 1 118 ? 44.611 -8.434 7.707 1.00 22.29 113 PRO C N 1
ATOM 4197 C CA . PRO C 1 118 ? 43.514 -7.970 8.541 1.00 22.53 113 PRO C CA 1
ATOM 4198 C C . PRO C 1 118 ? 43.987 -7.238 9.781 1.00 22.07 113 PRO C C 1
ATOM 4199 O O . PRO C 1 118 ? 45.068 -7.522 10.325 1.00 23.95 113 PRO C O 1
ATOM 4203 N N . THR C 1 119 ? 43.211 -6.265 10.213 1.00 20.49 114 THR C N 1
ATOM 4204 C CA . THR C 1 119 ? 43.405 -5.712 11.539 1.00 19.85 114 THR C CA 1
ATOM 4205 C C . THR C 1 119 ? 42.564 -6.527 12.516 1.00 18.16 114 THR C C 1
ATOM 4206 O O . THR C 1 119 ? 41.361 -6.546 12.397 1.00 19.10 114 THR C O 1
ATOM 4210 N N . VAL C 1 120 ? 43.226 -7.204 13.449 1.00 19.67 115 VAL C N 1
ATOM 4211 C CA . VAL C 1 120 ? 42.544 -8.096 14.371 1.00 17.90 115 VAL C CA 1
ATOM 4212 C C . VAL C 1 120 ? 42.407 -7.522 15.768 1.00 19.87 115 VAL C C 1
ATOM 4213 O O . VAL C 1 120 ? 43.362 -7.002 16.325 1.00 18.58 115 VAL C O 1
ATOM 4217 N N . SER C 1 121 ? 41.185 -7.582 16.313 1.00 18.44 116 SER C N 1
ATOM 4218 C CA . SER C 1 121 ? 40.835 -6.998 17.601 1.00 18.88 116 SER C CA 1
ATOM 4219 C C . SER C 1 121 ? 40.075 -8.087 18.356 1.00 17.47 116 SER C C 1
ATOM 4220 O O . SER C 1 121 ? 39.207 -8.673 17.783 1.00 17.94 116 SER C O 1
ATOM 4223 N N . ILE C 1 122 ? 40.421 -8.312 19.620 1.00 16.59 117 ILE C N 1
ATOM 4224 C CA . ILE C 1 122 ? 39.750 -9.298 20.472 1.00 17.41 117 ILE C CA 1
ATOM 4225 C C . ILE C 1 122 ? 39.095 -8.583 21.665 1.00 17.40 117 ILE C C 1
ATOM 4226 O O . ILE C 1 122 ? 39.609 -7.554 22.187 1.00 18.00 117 ILE C O 1
ATOM 4231 N N . PHE C 1 123 ? 37.972 -9.130 22.139 1.00 15.30 118 PHE C N 1
ATOM 4232 C CA . PHE C 1 123 ? 37.185 -8.530 23.206 1.00 15.52 118 PHE C CA 1
ATOM 4233 C C . PHE C 1 123 ? 36.706 -9.597 24.153 1.00 16.47 118 PHE C C 1
ATOM 4234 O O . PHE C 1 123 ? 36.159 -10.586 23.705 1.00 16.86 118 PHE C O 1
ATOM 4242 N N . PRO C 1 124 ? 36.877 -9.384 25.459 1.00 16.69 119 PRO C N 1
ATOM 4243 C CA . PRO C 1 124 ? 36.435 -10.356 26.434 1.00 15.82 119 PRO C CA 1
ATOM 4244 C C . PRO C 1 124 ? 34.956 -10.230 26.704 1.00 16.64 119 PRO C C 1
ATOM 4245 O O . PRO C 1 124 ? 34.331 -9.200 26.376 1.00 17.96 119 PRO C O 1
ATOM 4249 N N . PRO C 1 125 ? 34.389 -11.234 27.396 1.00 17.79 120 PRO C N 1
ATOM 4250 C CA . PRO C 1 125 ? 33.022 -11.158 27.848 1.00 18.31 120 PRO C CA 1
ATOM 4251 C C . PRO C 1 125 ? 32.750 -9.932 28.695 1.00 16.96 120 PRO C C 1
ATOM 4252 O O . PRO C 1 125 ? 33.500 -9.614 29.585 1.00 16.20 120 PRO C O 1
ATOM 4256 N N . SER C 1 126 ? 31.624 -9.301 28.450 1.00 18.36 121 SER C N 1
ATOM 4257 C CA . SER C 1 126 ? 31.148 -8.261 29.312 1.00 19.83 121 SER C CA 1
ATOM 4258 C C . SER C 1 126 ? 30.652 -8.757 30.657 1.00 20.80 121 SER C C 1
ATOM 4259 O O . SER C 1 126 ? 30.102 -9.858 30.772 1.00 20.52 121 SER C O 1
ATOM 4262 N N . SER C 1 127 ? 30.733 -7.885 31.665 1.00 22.09 122 SER C N 1
ATOM 4263 C CA . SER C 1 127 ? 30.070 -8.175 32.935 1.00 22.19 122 SER C CA 1
ATOM 4264 C C . SER C 1 127 ? 28.595 -8.455 32.727 1.00 21.98 122 SER C C 1
ATOM 4265 O O . SER C 1 127 ? 28.075 -9.357 33.352 1.00 22.77 122 SER C O 1
ATOM 4268 N N . GLU C 1 128 ? 27.935 -7.696 31.827 1.00 22.46 123 GLU C N 1
ATOM 4269 C CA . GLU C 1 128 ? 26.515 -7.855 31.544 1.00 22.77 123 GLU C CA 1
ATOM 4270 C C . GLU C 1 128 ? 26.206 -9.278 31.098 1.00 22.33 123 GLU C C 1
ATOM 4271 O O . GLU C 1 128 ? 25.255 -9.888 31.545 1.00 21.02 123 GLU C O 1
ATOM 4277 N N . GLN C 1 129 ? 27.024 -9.785 30.189 1.00 18.16 124 GLN C N 1
ATOM 4278 C CA . GLN C 1 129 ? 26.799 -11.129 29.695 1.00 18.24 124 GLN C CA 1
ATOM 4279 C C . GLN C 1 129 ? 27.068 -12.160 30.757 1.00 17.69 124 GLN C C 1
ATOM 4280 O O . GLN C 1 129 ? 26.353 -13.171 30.842 1.00 15.77 124 GLN C O 1
ATOM 4286 N N . LEU C 1 130 ? 28.115 -11.967 31.542 1.00 16.86 125 LEU C N 1
ATOM 4287 C CA . LEU C 1 130 ? 28.443 -13.013 32.521 1.00 16.72 125 LEU C CA 1
ATOM 4288 C C . LEU C 1 130 ? 27.281 -13.285 33.486 1.00 16.35 125 LEU C C 1
ATOM 4289 O O . LEU C 1 130 ? 27.147 -14.416 33.975 1.00 16.79 125 LEU C O 1
ATOM 4294 N N . THR C 1 131 ? 26.414 -12.288 33.754 1.00 17.17 126 THR C N 1
ATOM 4295 C CA . THR C 1 131 ? 25.163 -12.511 34.519 1.00 17.81 126 THR C CA 1
ATOM 4296 C C . THR C 1 131 ? 24.314 -13.653 34.006 1.00 19.21 126 THR C C 1
ATOM 4297 O O . THR C 1 131 ? 23.669 -14.370 34.797 1.00 20.33 126 THR C O 1
ATOM 4301 N N . SER C 1 132 ? 24.328 -13.850 32.697 1.00 15.78 127 SER C N 1
ATOM 4302 C CA . SER C 1 132 ? 23.555 -14.861 32.042 1.00 16.31 127 SER C CA 1
ATOM 4303 C C . SER C 1 132 ? 24.083 -16.264 32.284 1.00 17.45 127 SER C C 1
ATOM 4304 O O . SER C 1 132 ? 23.430 -17.237 31.874 1.00 17.21 127 SER C O 1
ATOM 4307 N N . GLY C 1 133 ? 25.295 -16.367 32.824 1.00 14.81 128 GLY C N 1
ATOM 4308 C CA . GLY C 1 133 ? 25.999 -17.675 32.926 1.00 14.03 128 GLY C CA 1
ATOM 4309 C C . GLY C 1 133 ? 26.665 -18.137 31.649 1.00 16.09 128 GLY C C 1
ATOM 4310 O O . GLY C 1 133 ? 27.111 -19.240 31.568 1.00 16.32 128 GLY C O 1
ATOM 4311 N N . GLY C 1 134 ? 26.675 -17.297 30.629 1.00 15.32 129 GLY C N 1
ATOM 4312 C CA . GLY C 1 134 ? 27.327 -17.539 29.348 1.00 16.18 129 GLY C CA 1
ATOM 4313 C C . GLY C 1 134 ? 28.463 -16.515 29.186 1.00 14.85 129 GLY C C 1
ATOM 4314 O O . GLY C 1 134 ? 28.488 -15.453 29.824 1.00 15.22 129 GLY C O 1
ATOM 4315 N N . ALA C 1 135 ? 29.423 -16.839 28.344 1.00 15.33 130 ALA C N 1
ATOM 4316 C CA . ALA C 1 135 ? 30.555 -15.959 28.045 1.00 15.69 130 ALA C CA 1
ATOM 4317 C C . ALA C 1 135 ? 30.925 -16.023 26.582 1.00 16.71 130 ALA C C 1
ATOM 4318 O O . ALA C 1 135 ? 31.247 -17.079 26.085 1.00 17.61 130 ALA C O 1
ATOM 4320 N N . SER C 1 136 ? 30.977 -14.878 25.903 1.00 15.14 131 SER C N 1
ATOM 4321 C CA . SER C 1 136 ? 31.405 -14.846 24.533 1.00 14.89 131 SER C CA 1
ATOM 4322 C C . SER C 1 136 ? 32.660 -13.968 24.380 1.00 15.11 131 SER C C 1
ATOM 4323 O O . SER C 1 136 ? 32.739 -12.881 24.988 1.00 16.95 131 SER C O 1
ATOM 4326 N N . VAL C 1 137 ? 33.638 -14.474 23.655 1.00 13.96 132 VAL C N 1
ATOM 4327 C CA . VAL C 1 137 ? 34.877 -13.764 23.277 1.00 14.74 132 VAL C CA 1
ATOM 4328 C C . VAL C 1 137 ? 34.727 -13.437 21.796 1.00 14.78 132 VAL C C 1
ATOM 4329 O O . VAL C 1 137 ? 34.391 -14.310 20.965 1.00 16.00 132 VAL C O 1
ATOM 4333 N N . VAL C 1 138 ? 34.926 -12.156 21.453 1.00 14.77 133 VAL C N 1
ATOM 4334 C CA . VAL C 1 138 ? 34.705 -11.721 20.084 1.00 14.76 133 VAL C CA 1
ATOM 4335 C C . VAL C 1 138 ? 36.024 -11.327 19.443 1.00 15.10 133 VAL C C 1
ATOM 4336 O O . VAL C 1 138 ? 36.836 -10.600 20.053 1.00 16.04 133 VAL C O 1
ATOM 4340 N N . CYS C 1 139 ? 36.190 -11.722 18.186 1.00 15.43 134 CYS C N 1
ATOM 4341 C CA A CYS C 1 139 ? 37.326 -11.308 17.369 0.50 15.84 134 CYS C CA 1
ATOM 4342 C CA B CYS C 1 139 ? 37.330 -11.254 17.369 0.50 16.68 134 CYS C CA 1
ATOM 4343 C C . CYS C 1 139 ? 36.821 -10.648 16.065 1.00 16.12 134 CYS C C 1
ATOM 4344 O O . CYS C 1 139 ? 36.018 -11.258 15.362 1.00 15.39 134 CYS C O 1
ATOM 4349 N N . PHE C 1 140 ? 37.239 -9.406 15.789 1.00 17.21 135 PHE C N 1
ATOM 4350 C CA . PHE C 1 140 ? 37.031 -8.763 14.476 1.00 14.87 135 PHE C CA 1
ATOM 4351 C C . PHE C 1 140 ? 38.347 -8.879 13.691 1.00 16.32 135 PHE C C 1
ATOM 4352 O O . PHE C 1 140 ? 39.423 -8.724 14.251 1.00 15.63 135 PHE C O 1
ATOM 4360 N N . LEU C 1 141 ? 38.242 -9.216 12.418 1.00 15.94 136 LEU C N 1
ATOM 4361 C CA . LEU C 1 141 ? 39.352 -9.349 11.511 1.00 16.13 136 LEU C CA 1
ATOM 4362 C C . LEU C 1 141 ? 38.949 -8.499 10.347 1.00 16.51 136 LEU C C 1
ATOM 4363 O O . LEU C 1 141 ? 38.211 -8.927 9.502 1.00 14.84 136 LEU C O 1
ATOM 4368 N N . ASN C 1 142 ? 39.390 -7.244 10.368 1.00 17.91 137 ASN C N 1
ATOM 4369 C CA . ASN C 1 142 ? 38.813 -6.225 9.482 1.00 17.24 137 ASN C CA 1
ATOM 4370 C C . ASN C 1 142 ? 39.735 -5.773 8.328 1.00 17.20 137 ASN C C 1
ATOM 4371 O O . ASN C 1 142 ? 40.965 -5.764 8.448 1.00 17.08 137 ASN C O 1
ATOM 4376 N N . ASN C 1 143 ? 39.095 -5.480 7.199 1.00 19.66 138 ASN C N 1
ATOM 4377 C CA . ASN C 1 143 ? 39.684 -4.721 6.051 1.00 20.27 138 ASN C CA 1
ATOM 4378 C C . ASN C 1 143 ? 40.878 -5.425 5.454 1.00 19.08 138 ASN C C 1
ATOM 4379 O O . ASN C 1 143 ? 41.984 -4.842 5.288 1.00 19.07 138 ASN C O 1
ATOM 4384 N N . PHE C 1 144 ? 40.621 -6.681 5.108 1.00 19.01 139 PHE C N 1
ATOM 4385 C CA . PHE C 1 144 ? 41.605 -7.534 4.480 1.00 20.27 139 PHE C CA 1
ATOM 4386 C C . PHE C 1 144 ? 41.279 -7.901 3.031 1.00 18.17 139 PHE C C 1
ATOM 4387 O O . PHE C 1 144 ? 40.165 -7.728 2.557 1.00 18.26 139 PHE C O 1
ATOM 4395 N N . TYR C 1 145 ? 42.312 -8.365 2.331 1.00 21.12 140 TYR C N 1
ATOM 4396 C CA . TYR C 1 145 ? 42.200 -8.866 0.977 1.00 21.61 140 TYR C CA 1
ATOM 4397 C C . TYR C 1 145 ? 43.369 -9.813 0.712 1.00 21.79 140 TYR C C 1
ATOM 4398 O O . TYR C 1 145 ? 44.491 -9.515 1.087 1.00 24.40 140 TYR C O 1
ATOM 4407 N N . PRO C 1 146 ? 43.119 -10.942 0.059 1.00 22.13 141 PRO C N 1
ATOM 4408 C CA . PRO C 1 146 ? 41.921 -11.447 -0.545 1.00 22.30 141 PRO C CA 1
ATOM 4409 C C . PRO C 1 146 ? 40.942 -11.944 0.513 1.00 23.08 141 PRO C C 1
ATOM 4410 O O . PRO C 1 146 ? 41.260 -11.927 1.718 1.00 20.92 141 PRO C O 1
ATOM 4414 N N . LYS C 1 147 ? 39.775 -12.385 0.060 1.00 22.09 142 LYS C N 1
ATOM 4415 C CA . LYS C 1 147 ? 38.666 -12.715 0.958 1.00 23.74 142 LYS C CA 1
ATOM 4416 C C . LYS C 1 147 ? 38.870 -13.990 1.768 1.00 23.64 142 LYS C C 1
ATOM 4417 O O . LYS C 1 147 ? 38.315 -14.156 2.862 1.00 22.83 142 LYS C O 1
ATOM 4423 N N . ASP C 1 148 ? 39.670 -14.885 1.231 1.00 22.85 143 ASP C N 1
ATOM 4424 C CA . ASP C 1 148 ? 39.901 -16.189 1.840 1.00 23.41 143 ASP C CA 1
ATOM 4425 C C . ASP C 1 148 ? 40.664 -16.038 3.175 1.00 21.44 143 ASP C C 1
ATOM 4426 O O . ASP C 1 148 ? 41.747 -15.534 3.207 1.00 19.55 143 ASP C O 1
ATOM 4431 N N . ILE C 1 149 ? 40.084 -16.517 4.269 1.00 20.32 144 ILE C N 1
ATOM 4432 C CA . ILE C 1 149 ? 40.740 -16.489 5.560 1.00 20.20 144 ILE C CA 1
ATOM 4433 C C . ILE C 1 149 ? 40.232 -17.656 6.417 1.00 22.14 144 ILE C C 1
ATOM 4434 O O . ILE C 1 149 ? 39.122 -18.151 6.192 1.00 23.73 144 ILE C O 1
ATOM 4439 N N . ASN C 1 150 ? 41.027 -18.067 7.400 1.00 23.81 145 ASN C N 1
ATOM 4440 C CA . ASN C 1 150 ? 40.635 -19.182 8.294 1.00 24.20 145 ASN C CA 1
ATOM 4441 C C . ASN C 1 150 ? 40.974 -18.621 9.672 1.00 22.96 145 ASN C C 1
ATOM 4442 O O . ASN C 1 150 ? 42.140 -18.335 9.922 1.00 21.26 145 ASN C O 1
ATOM 4447 N N . VAL C 1 151 ? 39.990 -18.650 10.562 1.00 21.77 146 VAL C N 1
ATOM 4448 C CA . VAL C 1 151 ? 40.217 -18.570 12.014 1.00 19.77 146 VAL C CA 1
ATOM 4449 C C . VAL C 1 151 ? 39.973 -19.773 12.867 1.00 20.24 146 VAL C C 1
ATOM 4450 O O . VAL C 1 151 ? 39.036 -20.524 12.622 1.00 19.34 146 VAL C O 1
ATOM 4454 N N . LYS C 1 152 ? 40.836 -19.944 13.871 1.00 20.22 147 LYS C N 1
ATOM 4455 C CA . LYS C 1 152 ? 40.668 -20.955 14.886 1.00 20.20 147 LYS C CA 1
ATOM 4456 C C . LYS C 1 152 ? 40.705 -20.251 16.236 1.00 20.05 147 LYS C C 1
ATOM 4457 O O . LYS C 1 152 ? 41.423 -19.271 16.411 1.00 20.11 147 LYS C O 1
ATOM 4463 N N . TRP C 1 153 ? 39.924 -20.778 17.164 1.00 18.01 148 TRP C N 1
ATOM 4464 C CA . TRP C 1 153 ? 39.920 -20.357 18.531 1.00 16.67 148 TRP C CA 1
ATOM 4465 C C . TRP C 1 153 ? 40.648 -21.381 19.356 1.00 18.24 148 TRP C C 1
ATOM 4466 O O . TRP C 1 153 ? 40.363 -22.566 19.249 1.00 19.07 148 TRP C O 1
ATOM 4477 N N . LYS C 1 154 ? 41.520 -20.923 20.229 1.00 17.66 149 LYS C N 1
ATOM 4478 C CA . LYS C 1 154 ? 42.176 -21.841 21.169 1.00 19.46 149 LYS C CA 1
ATOM 4479 C C . LYS C 1 154 ? 42.091 -21.324 22.587 1.00 20.07 149 LYS C C 1
ATOM 4480 O O . LYS C 1 154 ? 42.032 -20.101 22.837 1.00 17.69 149 LYS C O 1
ATOM 4486 N N . ILE C 1 155 ? 42.000 -22.271 23.499 1.00 18.07 150 ILE C N 1
ATOM 4487 C CA . ILE C 1 155 ? 41.828 -21.995 24.903 1.00 18.21 150 ILE C CA 1
ATOM 4488 C C . ILE C 1 155 ? 43.025 -22.628 25.586 1.00 17.96 150 ILE C C 1
ATOM 4489 O O . ILE C 1 155 ? 43.225 -23.843 25.547 1.00 16.27 150 ILE C O 1
ATOM 4494 N N . ASP C 1 156 ? 43.862 -21.761 26.141 1.00 18.15 151 ASP C N 1
ATOM 4495 C CA . ASP C 1 156 ? 45.145 -22.147 26.663 1.00 18.23 151 ASP C CA 1
ATOM 4496 C C . ASP C 1 156 ? 45.894 -23.067 25.672 1.00 18.83 151 ASP C C 1
ATOM 4497 O O . ASP C 1 156 ? 46.450 -24.073 26.061 1.00 20.99 151 ASP C O 1
ATOM 4502 N N . GLY C 1 157 ? 45.869 -22.702 24.400 1.00 18.17 152 GLY C N 1
ATOM 4503 C CA . GLY C 1 157 ? 46.525 -23.472 23.355 1.00 19.92 152 GLY C CA 1
ATOM 4504 C C . GLY C 1 157 ? 45.780 -24.641 22.764 1.00 20.61 152 GLY C C 1
ATOM 4505 O O . GLY C 1 157 ? 46.210 -25.158 21.743 1.00 22.90 152 GLY C O 1
ATOM 4506 N N . SER C 1 158 ? 44.667 -25.072 23.355 1.00 21.81 153 SER C N 1
ATOM 4507 C CA . SER C 1 158 ? 43.886 -26.190 22.785 1.00 21.82 153 SER C CA 1
ATOM 4508 C C . SER C 1 158 ? 42.741 -25.650 21.915 1.00 19.82 153 SER C C 1
ATOM 4509 O O . SER C 1 158 ? 41.935 -24.825 22.358 1.00 19.58 153 SER C O 1
ATOM 4512 N N . GLU C 1 159 ? 42.688 -26.097 20.670 1.00 20.02 154 GLU C N 1
ATOM 4513 C CA . GLU C 1 159 ? 41.634 -25.644 19.773 1.00 19.91 154 GLU C CA 1
ATOM 4514 C C . GLU C 1 159 ? 40.216 -26.081 20.199 1.00 20.02 154 GLU C C 1
ATOM 4515 O O . GLU C 1 159 ? 39.969 -27.242 20.563 1.00 18.44 154 GLU C O 1
ATOM 4521 N N . ARG C 1 160 ? 39.298 -25.126 20.171 1.00 19.64 155 ARG C N 1
ATOM 4522 C CA . ARG C 1 160 ? 37.874 -25.347 20.374 1.00 19.81 155 ARG C CA 1
ATOM 4523 C C . ARG C 1 160 ? 37.126 -24.962 19.096 1.00 21.18 155 ARG C C 1
ATOM 4524 O O . ARG C 1 160 ? 37.232 -23.824 18.625 1.00 18.50 155 ARG C O 1
ATOM 4532 N N . GLN C 1 161 ? 36.388 -25.919 18.533 1.00 20.90 156 GLN C N 1
ATOM 4533 C CA . GLN C 1 161 ? 35.568 -25.684 17.340 1.00 22.55 156 GLN C CA 1
ATOM 4534 C C . GLN C 1 161 ? 34.075 -25.444 17.605 1.00 21.91 156 GLN C C 1
ATOM 4535 O O . GLN C 1 161 ? 33.411 -24.700 16.891 1.00 23.73 156 GLN C O 1
ATOM 4541 N N . ASN C 1 162 ? 33.519 -26.071 18.622 1.00 20.56 157 ASN C N 1
ATOM 4542 C CA . ASN C 1 162 ? 32.116 -25.854 18.893 1.00 21.54 157 ASN C CA 1
ATOM 4543 C C . ASN C 1 162 ? 31.907 -24.563 19.632 1.00 19.83 157 ASN C C 1
ATOM 4544 O O . ASN C 1 162 ? 32.748 -24.145 20.437 1.00 18.42 157 ASN C O 1
ATOM 4549 N N . GLY C 1 163 ? 30.751 -23.978 19.397 1.00 18.81 158 GLY C N 1
ATOM 4550 C CA . GLY C 1 163 ? 30.370 -22.739 20.024 1.00 15.91 158 GLY C CA 1
ATOM 4551 C C . GLY C 1 163 ? 30.979 -21.542 19.346 1.00 16.74 158 GLY C C 1
ATOM 4552 O O . GLY C 1 163 ? 31.065 -20.493 19.946 1.00 15.24 158 GLY C O 1
ATOM 4553 N N . VAL C 1 164 ? 31.328 -21.704 18.082 1.00 17.35 159 VAL C N 1
ATOM 4554 C CA . VAL C 1 164 ? 31.939 -20.613 17.289 1.00 17.69 159 VAL C CA 1
ATOM 4555 C C . VAL C 1 164 ? 30.924 -20.104 16.281 1.00 19.00 159 VAL C C 1
ATOM 4556 O O . VAL C 1 164 ? 30.226 -20.882 15.633 1.00 17.14 159 VAL C O 1
ATOM 4560 N N . LEU C 1 165 ? 30.829 -18.782 16.138 1.00 16.18 160 LEU C N 1
ATOM 4561 C CA . LEU C 1 165 ? 29.891 -18.193 15.164 1.00 18.26 160 LEU C CA 1
ATOM 4562 C C . LEU C 1 165 ? 30.677 -17.188 14.340 1.00 18.87 160 LEU C C 1
ATOM 4563 O O . LEU C 1 165 ? 31.239 -16.249 14.897 1.00 18.47 160 LEU C O 1
ATOM 4568 N N . ASN C 1 166 ? 30.693 -17.406 13.028 1.00 17.43 161 ASN C N 1
ATOM 4569 C CA . ASN C 1 166 ? 31.461 -16.588 12.092 1.00 18.33 161 ASN C CA 1
ATOM 4570 C C . ASN C 1 166 ? 30.533 -15.894 11.119 1.00 18.23 161 ASN C C 1
ATOM 4571 O O . ASN C 1 166 ? 29.554 -16.470 10.663 1.00 18.70 161 ASN C O 1
ATOM 4576 N N . SER C 1 167 ? 30.849 -14.650 10.796 1.00 16.77 162 SER C N 1
ATOM 4577 C CA . SER C 1 167 ? 30.080 -13.880 9.816 1.00 17.89 162 SER C CA 1
ATOM 4578 C C . SER C 1 167 ? 31.040 -13.022 9.009 1.00 17.08 162 SER C C 1
ATOM 4579 O O . SER C 1 167 ? 32.056 -12.609 9.526 1.00 16.94 162 SER C O 1
ATOM 4582 N N . TRP C 1 168 ? 30.705 -12.785 7.738 1.00 17.92 163 TRP C N 1
ATOM 4583 C CA . TRP C 1 168 ? 31.604 -12.152 6.782 1.00 19.25 163 TRP C CA 1
ATOM 4584 C C . TRP C 1 168 ? 30.867 -11.024 6.124 1.00 18.57 163 TRP C C 1
ATOM 4585 O O . TRP C 1 168 ? 29.672 -11.168 5.830 1.00 19.80 163 TRP C O 1
ATOM 4596 N N . THR C 1 169 ? 31.513 -9.879 5.952 1.00 20.32 164 THR C N 1
ATOM 4597 C CA . THR C 1 169 ? 30.878 -8.797 5.186 1.00 20.91 164 THR C CA 1
ATOM 4598 C C . THR C 1 169 ? 31.012 -9.021 3.663 1.00 20.81 164 THR C C 1
ATOM 4599 O O . THR C 1 169 ? 31.820 -9.803 3.199 1.00 22.78 164 THR C O 1
ATOM 4603 N N . ASP C 1 170 ? 30.152 -8.343 2.912 1.00 22.80 165 ASP C N 1
ATOM 4604 C CA . ASP C 1 170 ? 30.297 -8.194 1.468 1.00 23.37 165 ASP C CA 1
ATOM 4605 C C . ASP C 1 170 ? 31.543 -7.332 1.175 1.00 23.13 165 ASP C C 1
ATOM 4606 O O . ASP C 1 170 ? 31.970 -6.542 1.995 1.00 22.31 165 ASP C O 1
ATOM 4611 N N . GLN C 1 171 ? 32.074 -7.438 -0.034 1.00 20.56 166 GLN C N 1
ATOM 4612 C CA . GLN C 1 171 ? 33.222 -6.645 -0.410 1.00 19.94 166 GLN C CA 1
ATOM 4613 C C . GLN C 1 171 ? 32.895 -5.152 -0.304 1.00 19.45 166 GLN C C 1
ATOM 4614 O O . GLN C 1 171 ? 31.846 -4.724 -0.764 1.00 19.96 166 GLN C O 1
ATOM 4620 N N . ASP C 1 172 ? 33.779 -4.379 0.317 1.00 20.78 167 ASP C N 1
ATOM 4621 C CA . ASP C 1 172 ? 33.507 -2.986 0.595 1.00 21.53 167 ASP C CA 1
ATOM 4622 C C . ASP C 1 172 ? 33.464 -2.234 -0.732 1.00 22.69 167 ASP C C 1
ATOM 4623 O O . ASP C 1 172 ? 34.342 -2.429 -1.550 1.00 20.03 167 ASP C O 1
ATOM 4628 N N . SER C 1 173 ? 32.441 -1.389 -0.911 1.00 24.17 168 SER C N 1
ATOM 4629 C CA . SER C 1 173 ? 32.250 -0.608 -2.153 1.00 25.75 168 SER C CA 1
ATOM 4630 C C . SER C 1 173 ? 33.237 0.539 -2.308 1.00 26.08 168 SER C C 1
ATOM 4631 O O . SER C 1 173 ? 33.359 1.073 -3.403 1.00 26.97 168 SER C O 1
ATOM 4634 N N . LYS C 1 174 ? 33.928 0.911 -1.238 1.00 26.86 169 LYS C N 1
ATOM 4635 C CA . LYS C 1 174 ? 34.955 1.951 -1.287 1.00 27.50 169 LYS C CA 1
ATOM 4636 C C . LYS C 1 174 ? 36.378 1.431 -1.404 1.00 26.98 169 LYS C C 1
ATOM 4637 O O . LYS C 1 174 ? 37.126 1.848 -2.298 1.00 28.03 169 LYS C O 1
ATOM 4643 N N . ASP C 1 175 ? 36.776 0.563 -0.484 1.00 24.64 170 ASP C N 1
ATOM 4644 C CA . ASP C 1 175 ? 38.129 0.091 -0.460 1.00 23.69 170 ASP C CA 1
ATOM 4645 C C . ASP C 1 175 ? 38.292 -1.329 -0.932 1.00 22.14 170 ASP C C 1
ATOM 4646 O O . ASP C 1 175 ? 39.381 -1.786 -0.938 1.00 22.10 170 ASP C O 1
ATOM 4651 N N . SER C 1 176 ? 37.215 -2.006 -1.315 1.00 21.48 171 SER C N 1
ATOM 4652 C CA . SER C 1 176 ? 37.300 -3.333 -1.943 1.00 19.48 171 SER C CA 1
ATOM 4653 C C . SER C 1 176 ? 37.829 -4.428 -1.004 1.00 20.67 171 SER C C 1
ATOM 4654 O O . SER C 1 176 ? 38.297 -5.465 -1.469 1.00 20.45 171 SER C O 1
ATOM 4657 N N . THR C 1 177 ? 37.800 -4.170 0.301 1.00 19.61 172 THR C N 1
ATOM 4658 C CA . THR C 1 177 ? 38.309 -5.159 1.278 1.00 19.42 172 THR C CA 1
ATOM 4659 C C . THR C 1 177 ? 37.152 -5.943 1.859 1.00 17.81 172 THR C C 1
ATOM 4660 O O . THR C 1 177 ? 35.989 -5.637 1.603 1.00 16.41 172 THR C O 1
ATOM 4664 N N . TYR C 1 178 ? 37.508 -6.927 2.682 1.00 18.34 173 TYR C N 1
ATOM 4665 C CA . TYR C 1 178 ? 36.557 -7.802 3.344 1.00 17.03 173 TYR C CA 1
ATOM 4666 C C . TYR C 1 178 ? 36.804 -7.749 4.840 1.00 17.22 173 TYR C C 1
ATOM 4667 O O . TYR C 1 178 ? 37.891 -7.401 5.280 1.00 17.22 173 TYR C O 1
ATOM 4676 N N . SER C 1 179 ? 35.792 -8.120 5.614 1.00 17.13 174 SER C N 1
ATOM 4677 C CA . SER C 1 179 ? 35.893 -8.177 7.061 1.00 16.74 174 SER C CA 1
ATOM 4678 C C . SER C 1 179 ? 35.167 -9.379 7.606 1.00 18.53 174 SER C C 1
ATOM 4679 O O . SER C 1 179 ? 34.243 -9.886 6.969 1.00 16.17 174 SER C O 1
ATOM 4682 N N . MET C 1 180 ? 35.583 -9.804 8.798 1.00 17.54 175 MET C N 1
ATOM 4683 C CA . MET C 1 180 ? 35.005 -10.995 9.430 1.00 16.76 175 MET C CA 1
ATOM 4684 C C . MET C 1 180 ? 34.863 -10.785 10.931 1.00 17.51 175 MET C C 1
ATOM 4685 O O . MET C 1 180 ? 35.630 -10.060 11.557 1.00 15.45 175 MET C O 1
ATOM 4690 N N . SER C 1 181 ? 33.841 -11.415 11.495 1.00 18.13 176 SER C N 1
ATOM 4691 C CA . SER C 1 181 ? 33.649 -11.494 12.938 1.00 16.98 176 SER C CA 1
ATOM 4692 C C . SER C 1 181 ? 33.554 -12.939 13.326 1.00 17.80 176 SER C C 1
ATOM 4693 O O . SER C 1 181 ? 32.846 -13.703 12.676 1.00 18.27 176 SER C O 1
ATOM 4696 N N . SER C 1 182 ? 34.205 -13.288 14.416 1.00 16.89 177 SER C N 1
ATOM 4697 C CA . SER C 1 182 ? 34.197 -14.661 14.907 1.00 17.03 177 SER C CA 1
ATOM 4698 C C . SER C 1 182 ? 33.970 -14.552 16.403 1.00 17.11 177 SER C C 1
ATOM 4699 O O . SER C 1 182 ? 34.670 -13.781 17.058 1.00 17.60 177 SER C O 1
ATOM 4702 N N . THR C 1 183 ? 33.002 -15.298 16.928 1.00 16.56 178 THR C N 1
ATOM 4703 C CA . THR C 1 183 ? 32.616 -15.214 18.331 1.00 16.28 178 THR C CA 1
ATOM 4704 C C . THR C 1 183 ? 32.669 -16.624 18.914 1.00 16.00 178 THR C C 1
ATOM 4705 O O . THR C 1 183 ? 32.050 -17.516 18.333 1.00 16.80 178 THR C O 1
ATOM 4709 N N . LEU C 1 184 ? 33.412 -16.788 20.003 1.00 14.21 179 LEU C N 1
ATOM 4710 C CA . LEU C 1 184 ? 33.476 -18.058 20.766 1.00 14.20 179 LEU C CA 1
ATOM 4711 C C . LEU C 1 184 ? 32.576 -17.930 21.985 1.00 14.54 179 LEU C C 1
ATOM 4712 O O . LEU C 1 184 ? 32.788 -17.064 22.814 1.00 15.43 179 LEU C O 1
ATOM 4717 N N . THR C 1 185 ? 31.651 -18.876 22.175 1.00 15.17 180 THR C N 1
ATOM 4718 C CA . THR C 1 185 ? 30.750 -18.813 23.309 1.00 14.74 180 THR C CA 1
ATOM 4719 C C . THR C 1 185 ? 30.947 -20.078 24.122 1.00 15.32 180 THR C C 1
ATOM 4720 O O . THR C 1 185 ? 31.054 -21.143 23.544 1.00 14.23 180 THR C O 1
ATOM 4724 N N . LEU C 1 186 ? 31.071 -19.879 25.424 1.00 16.34 181 LEU C N 1
ATOM 4725 C CA . LEU C 1 186 ? 31.224 -20.955 26.412 1.00 18.01 181 LEU C CA 1
ATOM 4726 C C . LEU C 1 186 ? 30.358 -20.683 27.596 1.00 15.73 181 LEU C C 1
ATOM 4727 O O . LEU C 1 186 ? 29.776 -19.610 27.762 1.00 15.09 181 LEU C O 1
ATOM 4732 N N . THR C 1 187 ? 30.261 -21.664 28.494 1.00 15.76 182 THR C N 1
ATOM 4733 C CA . THR C 1 187 ? 29.611 -21.404 29.759 1.00 14.74 182 THR C CA 1
ATOM 4734 C C . THR C 1 187 ? 30.542 -20.525 30.624 1.00 13.48 182 THR C C 1
ATOM 4735 O O . THR C 1 187 ? 31.761 -20.521 30.466 1.00 15.32 182 THR C O 1
ATOM 4739 N N . LYS C 1 188 ? 29.951 -19.797 31.545 1.00 15.41 183 LYS C N 1
ATOM 4740 C CA . LYS C 1 188 ? 30.711 -19.089 32.557 1.00 15.47 183 LYS C CA 1
ATOM 4741 C C . LYS C 1 188 ? 31.645 -20.047 33.325 1.00 14.72 183 LYS C C 1
ATOM 4742 O O . LYS C 1 188 ? 32.809 -19.725 33.589 1.00 15.91 183 LYS C O 1
ATOM 4748 N N . ASP C 1 189 ? 31.152 -21.239 33.675 1.00 15.59 184 ASP C N 1
ATOM 4749 C CA . ASP C 1 189 ? 31.935 -22.178 34.459 1.00 17.12 184 ASP C CA 1
ATOM 4750 C C . ASP C 1 189 ? 33.183 -22.554 33.651 1.00 16.96 184 ASP C C 1
ATOM 4751 O O . ASP C 1 189 ? 34.303 -22.529 34.163 1.00 18.06 184 ASP C O 1
ATOM 4756 N N . GLU C 1 190 ? 33.009 -22.893 32.372 1.00 17.35 185 GLU C N 1
ATOM 4757 C CA . GLU C 1 190 ? 34.159 -23.267 31.582 1.00 16.93 185 GLU C CA 1
ATOM 4758 C C . GLU C 1 190 ? 35.149 -22.137 31.337 1.00 18.29 185 GLU C C 1
ATOM 4759 O O . GLU C 1 190 ? 36.371 -22.326 31.393 1.00 17.34 185 GLU C O 1
ATOM 4765 N N . TYR C 1 191 ? 34.599 -20.970 31.056 1.00 17.42 186 TYR C N 1
ATOM 4766 C CA . TYR C 1 191 ? 35.376 -19.765 30.790 1.00 17.52 186 TYR C CA 1
ATOM 4767 C C . TYR C 1 191 ? 36.318 -19.420 31.961 1.00 18.22 186 TYR C C 1
ATOM 4768 O O . TYR C 1 191 ? 37.487 -19.058 31.758 1.00 19.51 186 TYR C O 1
ATOM 4777 N N . GLU C 1 192 ? 35.782 -19.513 33.179 1.00 17.53 187 GLU C N 1
ATOM 4778 C CA . GLU C 1 192 ? 36.529 -19.237 34.412 1.00 18.68 187 GLU C CA 1
ATOM 4779 C C . GLU C 1 192 ? 37.470 -20.368 34.893 1.00 20.05 187 GLU C C 1
ATOM 4780 O O . GLU C 1 192 ? 38.080 -20.262 35.960 1.00 22.71 187 GLU C O 1
ATOM 4786 N N . ARG C 1 193 ? 37.674 -21.363 34.057 1.00 21.86 188 ARG C N 1
ATOM 4787 C CA . ARG C 1 193 ? 38.650 -22.424 34.309 1.00 21.83 188 ARG C CA 1
ATOM 4788 C C . ARG C 1 193 ? 39.922 -22.310 33.472 1.00 23.00 188 ARG C C 1
ATOM 4789 O O . ARG C 1 193 ? 40.827 -23.145 33.595 1.00 23.26 188 ARG C O 1
ATOM 4797 N N . HIS C 1 194 ? 39.976 -21.288 32.614 1.00 20.45 189 HIS C N 1
ATOM 4798 C CA . HIS C 1 194 ? 41.084 -21.098 31.678 1.00 19.38 189 HIS C CA 1
ATOM 4799 C C . HIS C 1 194 ? 41.506 -19.672 31.613 1.00 19.12 189 HIS C C 1
ATOM 4800 O O . HIS C 1 194 ? 40.775 -18.797 32.044 1.00 19.65 189 HIS C O 1
ATOM 4807 N N . ASN C 1 195 ? 42.713 -19.425 31.120 1.00 17.25 190 ASN C N 1
ATOM 4808 C CA . ASN C 1 195 ? 43.248 -18.066 31.118 1.00 18.29 190 ASN C CA 1
ATOM 4809 C C . ASN C 1 195 ? 43.340 -17.425 29.739 1.00 19.06 190 ASN C C 1
ATOM 4810 O O . ASN C 1 195 ? 42.802 -16.341 29.537 1.00 22.24 190 ASN C O 1
ATOM 4815 N N . SER C 1 196 ? 44.045 -18.071 28.818 1.00 19.84 191 SER C N 1
ATOM 4816 C CA . SER C 1 196 ? 44.432 -17.440 27.551 1.00 19.23 191 SER C CA 1
ATOM 4817 C C . SER C 1 196 ? 43.514 -17.876 26.419 1.00 18.84 191 SER C C 1
ATOM 4818 O O . SER C 1 196 ? 43.484 -19.055 26.021 1.00 19.93 191 SER C O 1
ATOM 4821 N N . TYR C 1 197 ? 42.801 -16.899 25.897 1.00 18.91 192 TYR C N 1
ATOM 4822 C CA . TYR C 1 197 ? 41.830 -17.089 24.809 1.00 17.94 192 TYR C CA 1
ATOM 4823 C C . TYR C 1 197 ? 42.397 -16.425 23.611 1.00 17.74 192 TYR C C 1
ATOM 4824 O O . TYR C 1 197 ? 42.709 -15.218 23.656 1.00 18.28 192 TYR C O 1
ATOM 4833 N N . THR C 1 198 ? 42.549 -17.187 22.535 1.00 16.91 193 THR C N 1
ATOM 4834 C CA . THR C 1 198 ? 43.192 -16.686 21.332 1.00 18.46 193 THR C CA 1
ATOM 4835 C C . THR C 1 198 ? 42.361 -16.913 20.085 1.00 19.03 193 THR C C 1
ATOM 4836 O O . THR C 1 198 ? 41.827 -17.989 19.865 1.00 17.26 193 THR C O 1
ATOM 4840 N N . CYS C 1 199 ? 42.295 -15.863 19.280 1.00 17.41 194 CYS C N 1
ATOM 4841 C CA A CYS C 1 199 ? 41.807 -15.878 17.903 0.50 18.45 194 CYS C CA 1
ATOM 4842 C CA B CYS C 1 199 ? 41.834 -16.044 17.913 0.50 17.93 194 CYS C CA 1
ATOM 4843 C C . CYS C 1 199 ? 43.034 -15.933 16.973 1.00 18.20 194 CYS C C 1
ATOM 4844 O O . CYS C 1 199 ? 43.869 -15.016 17.033 1.00 18.46 194 CYS C O 1
ATOM 4849 N N . GLU C 1 200 ? 43.116 -16.949 16.124 1.00 20.03 195 GLU C N 1
ATOM 4850 C CA . GLU C 1 200 ? 44.297 -17.230 15.312 1.00 20.17 195 GLU C CA 1
ATOM 4851 C C . GLU C 1 200 ? 43.870 -17.384 13.855 1.00 19.97 195 GLU C C 1
ATOM 4852 O O . GLU C 1 200 ? 43.204 -18.340 13.493 1.00 21.14 195 GLU C O 1
ATOM 4858 N N . ALA C 1 201 ? 44.291 -16.437 13.038 1.00 18.51 196 ALA C N 1
ATOM 4859 C CA . ALA C 1 201 ? 43.880 -16.335 11.656 1.00 19.51 196 ALA C CA 1
ATOM 4860 C C . ALA C 1 201 ? 45.009 -16.710 10.707 1.00 21.31 196 ALA C C 1
ATOM 4861 O O . ALA C 1 201 ? 46.153 -16.306 10.906 1.00 21.74 196 ALA C O 1
ATOM 4863 N N . THR C 1 202 ? 44.654 -17.460 9.673 1.00 21.48 197 THR C N 1
ATOM 4864 C CA . THR C 1 202 ? 45.544 -17.767 8.563 1.00 23.03 197 THR C CA 1
ATOM 4865 C C . THR C 1 202 ? 45.074 -17.025 7.317 1.00 22.32 197 THR C C 1
ATOM 4866 O O . THR C 1 202 ? 43.919 -17.161 6.883 1.00 22.07 197 THR C O 1
ATOM 4870 N N . HIS C 1 203 ? 45.981 -16.238 6.761 1.00 23.33 198 HIS C N 1
ATOM 4871 C CA . HIS C 1 203 ? 45.675 -15.387 5.622 1.00 23.44 198 HIS C CA 1
ATOM 4872 C C . HIS C 1 203 ? 46.912 -15.302 4.749 1.00 25.09 198 HIS C C 1
ATOM 4873 O O . HIS C 1 203 ? 48.027 -15.354 5.244 1.00 24.46 198 HIS C O 1
ATOM 4880 N N . LYS C 1 204 ? 46.726 -15.107 3.456 1.00 26.91 199 LYS C N 1
ATOM 4881 C CA . LYS C 1 204 ? 47.883 -15.133 2.583 1.00 29.17 199 LYS C CA 1
ATOM 4882 C C . LYS C 1 204 ? 48.944 -14.065 2.868 1.00 28.59 199 LYS C C 1
ATOM 4883 O O . LYS C 1 204 ? 50.090 -14.186 2.421 1.00 28.14 199 LYS C O 1
ATOM 4889 N N . THR C 1 205 ? 48.593 -13.035 3.626 1.00 28.16 200 THR C N 1
ATOM 4890 C CA . THR C 1 205 ? 49.529 -11.969 3.970 1.00 28.61 200 THR C CA 1
ATOM 4891 C C . THR C 1 205 ? 50.485 -12.273 5.148 1.00 30.62 200 THR C C 1
ATOM 4892 O O . THR C 1 205 ? 51.283 -11.421 5.550 1.00 32.01 200 THR C O 1
ATOM 4896 N N . SER C 1 206 ? 50.398 -13.476 5.703 1.00 32.05 201 SER C N 1
ATOM 4897 C CA . SER C 1 206 ? 51.262 -13.888 6.810 1.00 32.76 201 SER C CA 1
ATOM 4898 C C . SER C 1 206 ? 51.620 -15.333 6.574 1.00 33.06 201 SER C C 1
ATOM 4899 O O . SER C 1 206 ? 50.751 -16.122 6.246 1.00 32.11 201 SER C O 1
ATOM 4902 N N . THR C 1 207 ? 52.888 -15.680 6.775 1.00 34.67 202 THR C N 1
ATOM 4903 C CA . THR C 1 207 ? 53.323 -17.077 6.725 1.00 35.52 202 THR C CA 1
ATOM 4904 C C . THR C 1 207 ? 53.002 -17.783 8.047 1.00 35.04 202 THR C C 1
ATOM 4905 O O . THR C 1 207 ? 52.947 -18.998 8.110 1.00 35.93 202 THR C O 1
ATOM 4909 N N . SER C 1 208 ? 52.792 -17.010 9.103 1.00 33.98 203 SER C N 1
ATOM 4910 C CA . SER C 1 208 ? 52.424 -17.557 10.409 1.00 34.55 203 SER C CA 1
ATOM 4911 C C . SER C 1 208 ? 51.025 -17.105 10.807 1.00 32.95 203 SER C C 1
ATOM 4912 O O . SER C 1 208 ? 50.544 -16.063 10.335 1.00 32.57 203 SER C O 1
ATOM 4915 N N . PRO C 1 209 ? 50.388 -17.865 11.712 1.00 32.07 204 PRO C N 1
ATOM 4916 C CA . PRO C 1 209 ? 49.117 -17.447 12.265 1.00 31.14 204 PRO C CA 1
ATOM 4917 C C . PRO C 1 209 ? 49.160 -16.007 12.761 1.00 29.42 204 PRO C C 1
ATOM 4918 O O . PRO C 1 209 ? 50.146 -15.599 13.375 1.00 30.14 204 PRO C O 1
ATOM 4922 N N . ILE C 1 210 ? 48.089 -15.257 12.513 1.00 27.86 205 ILE C N 1
ATOM 4923 C CA . ILE C 1 210 ? 47.932 -13.918 13.027 1.00 26.62 205 ILE C CA 1
ATOM 4924 C C . ILE C 1 210 ? 47.137 -14.082 14.319 1.00 25.40 205 ILE C C 1
ATOM 4925 O O . ILE C 1 210 ? 46.012 -14.541 14.263 1.00 25.62 205 ILE C O 1
ATOM 4930 N N . VAL C 1 211 ? 47.715 -13.737 15.464 1.00 23.57 206 VAL C N 1
ATOM 4931 C CA . VAL C 1 211 ? 47.079 -14.058 16.741 1.00 24.16 206 VAL C CA 1
ATOM 4932 C C . VAL C 1 211 ? 46.840 -12.873 17.641 1.00 23.28 206 VAL C C 1
ATOM 4933 O O . VAL C 1 211 ? 47.708 -12.024 17.793 1.00 23.83 206 VAL C O 1
ATOM 4937 N N . LYS C 1 212 ? 45.668 -12.838 18.270 1.00 20.72 207 LYS C N 1
ATOM 4938 C CA . LYS C 1 212 ? 45.386 -11.911 19.340 1.00 22.59 207 LYS C CA 1
ATOM 4939 C C . LYS C 1 212 ? 44.848 -12.709 20.506 1.00 21.42 207 LYS C C 1
ATOM 4940 O O . LYS C 1 212 ? 44.083 -13.664 20.330 1.00 22.08 207 LYS C O 1
ATOM 4946 N N . SER C 1 213 ? 45.241 -12.306 21.698 1.00 21.24 208 SER C N 1
ATOM 4947 C CA . SER C 1 213 ? 44.855 -13.020 22.893 1.00 20.99 208 SER C CA 1
ATOM 4948 C C . SER C 1 213 ? 44.222 -12.123 23.904 1.00 20.68 208 SER C C 1
ATOM 4949 O O . SER C 1 213 ? 44.489 -10.909 23.927 1.00 22.33 208 SER C O 1
ATOM 4952 N N . PHE C 1 214 ? 43.334 -12.708 24.695 1.00 20.92 209 PHE C N 1
ATOM 4953 C CA . PHE C 1 214 ? 42.836 -12.069 25.905 1.00 21.29 209 PHE C CA 1
ATOM 4954 C C . PHE C 1 214 ? 43.136 -13.015 27.058 1.00 21.29 209 PHE C C 1
ATOM 4955 O O . PHE C 1 214 ? 42.785 -14.190 26.989 1.00 23.66 209 PHE C O 1
ATOM 4963 N N . ASN C 1 215 ? 43.774 -12.503 28.114 1.00 21.99 210 ASN C N 1
ATOM 4964 C CA . ASN C 1 215 ? 44.024 -13.265 29.321 1.00 22.03 210 ASN C CA 1
ATOM 4965 C C . ASN C 1 215 ? 43.028 -12.881 30.381 1.00 22.63 210 ASN C C 1
ATOM 4966 O O . ASN C 1 215 ? 42.857 -11.700 30.710 1.00 21.38 210 ASN C O 1
ATOM 4971 N N . ARG C 1 216 ? 42.333 -13.876 30.877 1.00 22.39 211 ARG C N 1
ATOM 4972 C CA . ARG C 1 216 ? 41.257 -13.655 31.813 1.00 23.19 211 ARG C CA 1
ATOM 4973 C C . ARG C 1 216 ? 41.758 -13.015 33.107 1.00 25.35 211 ARG C C 1
ATOM 4974 O O . ARG C 1 216 ? 41.060 -12.187 33.678 1.00 23.85 211 ARG C O 1
ATOM 4982 N N . ASN C 1 217 ? 42.938 -13.399 33.589 1.00 27.86 212 ASN C N 1
ATOM 4983 C CA . ASN C 1 217 ? 43.563 -12.625 34.679 1.00 31.55 212 ASN C CA 1
ATOM 4984 C C . ASN C 1 217 ? 44.140 -11.374 34.060 1.00 33.32 212 ASN C C 1
ATOM 4985 O O . ASN C 1 217 ? 45.251 -11.393 33.543 1.00 31.63 212 ASN C O 1
ATOM 4990 N N . GLU C 1 218 ? 43.369 -10.304 34.096 1.00 37.38 213 GLU C N 1
ATOM 4991 C CA . GLU C 1 218 ? 43.701 -9.108 33.350 1.00 41.85 213 GLU C CA 1
ATOM 4992 C C . GLU C 1 218 ? 44.061 -7.951 34.282 1.00 45.27 213 GLU C C 1
ATOM 4993 O O . GLU C 1 218 ? 44.852 -7.094 33.903 1.00 46.10 213 GLU C O 1
ATOM 4999 N N . CYS C 1 219 ? 43.481 -7.929 35.486 1.00 48.57 214 CYS C N 1
ATOM 5000 C CA . CYS C 1 219 ? 43.846 -6.940 36.511 1.00 50.77 214 CYS C CA 1
ATOM 5001 C C . CYS C 1 219 ? 43.555 -7.456 37.924 1.00 51.24 214 CYS C C 1
ATOM 5002 O O . CYS C 1 219 ? 43.369 -8.660 38.151 1.00 51.78 214 CYS C O 1
ATOM 5005 N N . GLU D 2 1 ? 9.900 10.788 -9.858 1.00 33.12 1 GLU D N 1
ATOM 5006 C CA . GLU D 2 1 ? 10.582 9.474 -9.734 1.00 32.03 1 GLU D CA 1
ATOM 5007 C C . GLU D 2 1 ? 9.543 8.401 -9.373 1.00 30.80 1 GLU D C 1
ATOM 5008 O O . GLU D 2 1 ? 8.632 8.651 -8.592 1.00 31.49 1 GLU D O 1
ATOM 5010 N N . VAL D 2 2 ? 9.697 7.214 -9.937 1.00 28.89 2 VAL D N 1
ATOM 5011 C CA . VAL D 2 2 ? 8.828 6.097 -9.597 1.00 27.74 2 VAL D CA 1
ATOM 5012 C C . VAL D 2 2 ? 9.364 5.501 -8.303 1.00 26.89 2 VAL D C 1
ATOM 5013 O O . VAL D 2 2 ? 10.580 5.351 -8.121 1.00 28.21 2 VAL D O 1
ATOM 5017 N N . LYS D 2 3 ? 8.458 5.214 -7.383 1.00 26.83 3 LYS D N 1
ATOM 5018 C CA . LYS D 2 3 ? 8.781 4.542 -6.133 1.00 27.70 3 LYS D CA 1
ATOM 5019 C C . LYS D 2 3 ? 7.797 3.376 -5.926 1.00 26.01 3 LYS D C 1
ATOM 5020 O O . LYS D 2 3 ? 6.576 3.508 -6.072 1.00 25.63 3 LYS D O 1
ATOM 5026 N N . VAL D 2 4 ? 8.378 2.230 -5.597 1.00 25.19 4 VAL D N 1
ATOM 5027 C CA . VAL D 2 4 ? 7.646 1.014 -5.300 1.00 25.16 4 VAL D CA 1
ATOM 5028 C C . VAL D 2 4 ? 8.036 0.618 -3.875 1.00 23.69 4 VAL D C 1
ATOM 5029 O O . VAL D 2 4 ? 9.226 0.439 -3.588 1.00 24.14 4 VAL D O 1
ATOM 5033 N N . GLU D 2 5 ? 7.059 0.541 -2.973 1.00 24.46 5 GLU D N 1
ATOM 5034 C CA . GLU D 2 5 ? 7.332 0.310 -1.564 1.00 25.14 5 GLU D CA 1
ATOM 5035 C C . GLU D 2 5 ? 6.442 -0.783 -0.957 1.00 23.96 5 GLU D C 1
ATOM 5036 O O . GLU D 2 5 ? 5.264 -0.586 -0.775 1.00 23.60 5 GLU D O 1
ATOM 5042 N N . GLU D 2 6 ? 7.067 -1.908 -0.619 1.00 24.86 6 GLU D N 1
ATOM 5043 C CA . GLU D 2 6 ? 6.397 -3.076 -0.066 1.00 24.21 6 GLU D CA 1
ATOM 5044 C C . GLU D 2 6 ? 6.301 -2.959 1.452 1.00 24.31 6 GLU D C 1
ATOM 5045 O O . GLU D 2 6 ? 7.143 -2.329 2.082 1.00 26.44 6 GLU D O 1
ATOM 5051 N N . SER D 2 7 ? 5.276 -3.573 2.028 1.00 25.36 7 SER D N 1
ATOM 5052 C CA . SER D 2 7 ? 5.131 -3.671 3.492 1.00 25.13 7 SER D CA 1
ATOM 5053 C C . SER D 2 7 ? 4.335 -4.919 3.883 1.00 24.58 7 SER D C 1
ATOM 5054 O O . SER D 2 7 ? 3.763 -5.614 3.031 1.00 23.84 7 SER D O 1
ATOM 5057 N N . GLY D 2 8 ? 4.275 -5.196 5.176 1.00 25.00 8 GLY D N 1
ATOM 5058 C CA . GLY D 2 8 ? 3.414 -6.280 5.673 1.00 26.00 8 GLY D CA 1
ATOM 5059 C C . GLY D 2 8 ? 4.103 -7.572 6.022 1.00 25.36 8 GLY D C 1
ATOM 5060 O O . GLY D 2 8 ? 3.502 -8.465 6.598 1.00 26.22 8 GLY D O 1
ATOM 5061 N N . GLY D 2 9 ? 5.372 -7.692 5.668 1.00 27.05 9 GLY D N 1
ATOM 5062 C CA . GLY D 2 9 ? 6.112 -8.897 5.916 1.00 25.93 9 GLY D CA 1
ATOM 5063 C C . GLY D 2 9 ? 6.420 -9.060 7.384 1.00 26.20 9 GLY D C 1
ATOM 5064 O O . GLY D 2 9 ? 6.348 -8.140 8.174 1.00 29.43 9 GLY D O 1
ATOM 5065 N N . GLY D 2 10 ? 6.757 -10.248 7.788 1.00 23.97 10 GLY D N 1
ATOM 5066 C CA . GLY D 2 10 ? 6.959 -10.440 9.204 1.00 22.95 10 GLY D CA 1
ATOM 5067 C C . GLY D 2 10 ? 7.064 -11.908 9.441 1.00 22.53 10 GLY D C 1
ATOM 5068 O O . GLY D 2 10 ? 7.271 -12.663 8.508 1.00 22.13 10 GLY D O 1
ATOM 5069 N N . LEU D 2 11 ? 6.884 -12.307 10.690 1.00 24.02 11 LEU D N 1
ATOM 5070 C CA . LEU D 2 11 ? 7.092 -13.690 11.060 1.00 23.51 11 LEU D CA 1
ATOM 5071 C C . LEU D 2 11 ? 5.731 -14.363 11.204 1.00 26.40 11 LEU D C 1
ATOM 5072 O O . LEU D 2 11 ? 4.797 -13.785 11.769 1.00 26.88 11 LEU D O 1
ATOM 5077 N N . VAL D 2 12 ? 5.648 -15.585 10.705 1.00 26.08 12 VAL D N 1
ATOM 5078 C CA . VAL D 2 12 ? 4.424 -16.334 10.734 1.00 29.23 12 VAL D CA 1
ATOM 5079 C C . VAL D 2 12 ? 4.807 -17.796 10.844 1.00 28.38 12 VAL D C 1
ATOM 5080 O O . VAL D 2 12 ? 5.839 -18.212 10.332 1.00 27.81 12 VAL D O 1
ATOM 5084 N N . GLN D 2 13 ? 4.006 -18.575 11.566 1.00 31.68 13 GLN D N 1
ATOM 5085 C CA . GLN D 2 13 ? 4.325 -19.969 11.747 1.00 31.23 13 GLN D CA 1
ATOM 5086 C C . GLN D 2 13 ? 3.876 -20.736 10.540 1.00 30.04 13 GLN D C 1
ATOM 5087 O O . GLN D 2 13 ? 2.972 -20.306 9.839 1.00 29.93 13 GLN D O 1
ATOM 5093 N N . PRO D 2 14 ? 4.470 -21.903 10.324 1.00 28.97 14 PRO D N 1
ATOM 5094 C CA . PRO D 2 14 ? 4.032 -22.738 9.235 1.00 28.94 14 PRO D CA 1
ATOM 5095 C C . PRO D 2 14 ? 2.563 -23.090 9.390 1.00 29.44 14 PRO D C 1
ATOM 5096 O O . PRO D 2 14 ? 2.080 -23.257 10.512 1.00 29.09 14 PRO D O 1
ATOM 5100 N N . GLY D 2 15 ? 1.863 -23.137 8.266 1.00 28.84 15 GLY D N 1
ATOM 5101 C CA . GLY D 2 15 ? 0.410 -23.236 8.234 1.00 29.45 15 GLY D CA 1
ATOM 5102 C C . GLY D 2 15 ? -0.300 -21.917 8.300 1.00 29.67 15 GLY D C 1
ATOM 5103 O O . GLY D 2 15 ? -1.488 -21.843 8.047 1.00 30.17 15 GLY D O 1
ATOM 5104 N N . GLY D 2 16 ? 0.418 -20.860 8.649 1.00 29.58 16 GLY D N 1
ATOM 5105 C CA . GLY D 2 16 ? -0.195 -19.552 8.822 1.00 29.70 16 GLY D CA 1
ATOM 5106 C C . GLY D 2 16 ? -0.525 -18.834 7.522 1.00 29.40 16 GLY D C 1
ATOM 5107 O O . GLY D 2 16 ? -0.285 -19.342 6.453 1.00 29.12 16 GLY D O 1
ATOM 5108 N N . SER D 2 17 ? -1.077 -17.643 7.672 1.00 30.26 17 SER D N 1
ATOM 5109 C CA . SER D 2 17 ? -1.449 -16.777 6.571 1.00 29.11 17 SER D CA 1
ATOM 5110 C C . SER D 2 17 ? -0.884 -15.397 6.783 1.00 28.32 17 SER D C 1
ATOM 5111 O O . SER D 2 17 ? -0.652 -14.953 7.933 1.00 27.96 17 SER D O 1
ATOM 5114 N N . MET D 2 18 ? -0.720 -14.695 5.671 1.00 25.70 18 MET D N 1
ATOM 5115 C CA . MET D 2 18 ? -0.216 -13.353 5.694 1.00 26.57 18 MET D CA 1
ATOM 5116 C C . MET D 2 18 ? -0.618 -12.637 4.426 1.00 25.42 18 MET D C 1
ATOM 5117 O O . MET D 2 18 ? -0.640 -13.228 3.359 1.00 25.51 18 MET D O 1
ATOM 5122 N N . LYS D 2 19 ? -0.929 -11.364 4.548 1.00 26.57 19 LYS D N 1
ATOM 5123 C CA . LYS D 2 19 ? -1.173 -10.533 3.383 1.00 26.42 19 LYS D CA 1
ATOM 5124 C C . LYS D 2 19 ? -0.146 -9.403 3.368 1.00 26.42 19 LYS D C 1
ATOM 5125 O O . LYS D 2 19 ? 0.042 -8.651 4.359 1.00 25.42 19 LYS D O 1
ATOM 5131 N N . ILE D 2 20 ? 0.563 -9.312 2.248 1.00 24.48 20 ILE D N 1
ATOM 5132 C CA . ILE D 2 20 ? 1.540 -8.239 2.054 1.00 22.72 20 ILE D CA 1
ATOM 5133 C C . ILE D 2 20 ? 1.065 -7.332 0.929 1.00 21.13 20 ILE D C 1
ATOM 5134 O O . ILE D 2 20 ? 0.199 -7.700 0.160 1.00 21.62 20 ILE D O 1
ATOM 5139 N N . SER D 2 21 ? 1.640 -6.137 0.821 1.00 22.77 21 SER D N 1
ATOM 5140 C CA . SER D 2 21 ? 1.221 -5.189 -0.217 1.00 24.26 21 SER D CA 1
ATOM 5141 C C . SER D 2 21 ? 2.376 -4.268 -0.617 1.00 23.39 21 SER D C 1
ATOM 5142 O O . SER D 2 21 ? 3.412 -4.200 0.051 1.00 21.99 21 SER D O 1
ATOM 5145 N N . CYS D 2 22 ? 2.193 -3.573 -1.728 1.00 22.76 22 CYS D N 1
ATOM 5146 C CA . CYS D 2 22 ? 3.087 -2.495 -2.083 1.00 24.84 22 CYS D CA 1
ATOM 5147 C C . CYS D 2 22 ? 2.290 -1.351 -2.670 1.00 24.71 22 CYS D C 1
ATOM 5148 O O . CYS D 2 22 ? 1.242 -1.566 -3.232 1.00 24.43 22 CYS D O 1
ATOM 5151 N N . VAL D 2 23 ? 2.795 -0.139 -2.498 1.00 25.91 23 VAL D N 1
ATOM 5152 C CA . VAL D 2 23 ? 2.180 1.029 -3.082 1.00 26.31 23 VAL D CA 1
ATOM 5153 C C . VAL D 2 23 ? 3.156 1.593 -4.082 1.00 24.90 23 VAL D C 1
ATOM 5154 O O . VAL D 2 23 ? 4.375 1.625 -3.843 1.00 25.60 23 VAL D O 1
ATOM 5158 N N . VAL D 2 24 ? 2.621 2.035 -5.213 1.00 26.62 24 VAL D N 1
ATOM 5159 C CA . VAL D 2 24 ? 3.449 2.562 -6.271 1.00 25.89 24 VAL D CA 1
ATOM 5160 C C . VAL D 2 24 ? 3.063 4.016 -6.464 1.00 27.17 24 VAL D C 1
ATOM 5161 O O . VAL D 2 24 ? 1.884 4.334 -6.508 1.00 27.59 24 VAL D O 1
ATOM 5165 N N . SER D 2 25 ? 4.071 4.860 -6.582 1.00 27.55 25 SER D N 1
ATOM 5166 C CA . SER D 2 25 ? 3.882 6.283 -6.842 1.00 28.60 25 SER D CA 1
ATOM 5167 C C . SER D 2 25 ? 4.784 6.717 -7.982 1.00 28.88 25 SER D C 1
ATOM 5168 O O . SER D 2 25 ? 5.816 6.119 -8.214 1.00 30.26 25 SER D O 1
ATOM 5171 N N . GLY D 2 26 ? 4.409 7.780 -8.688 1.00 28.58 26 GLY D N 1
ATOM 5172 C CA . GLY D 2 26 ? 5.271 8.317 -9.731 1.00 27.48 26 GLY D CA 1
ATOM 5173 C C . GLY D 2 26 ? 4.882 7.846 -11.116 1.00 27.31 26 GLY D C 1
ATOM 5174 O O . GLY D 2 26 ? 5.560 8.149 -12.090 1.00 27.14 26 GLY D O 1
ATOM 5175 N N . LEU D 2 27 ? 3.821 7.058 -11.215 1.00 26.70 27 LEU D N 1
ATOM 5176 C CA . LEU D 2 27 ? 3.260 6.697 -12.513 1.00 27.90 27 LEU D CA 1
ATOM 5177 C C . LEU D 2 27 ? 1.771 6.415 -12.335 1.00 28.39 27 LEU D C 1
ATOM 5178 O O . LEU D 2 27 ? 1.260 6.475 -11.203 1.00 30.45 27 LEU D O 1
ATOM 5183 N N . THR D 2 28 ? 1.052 6.161 -13.417 1.00 28.84 28 THR D N 1
ATOM 5184 C CA . THR D 2 28 ? -0.364 5.775 -13.287 1.00 29.80 28 THR D CA 1
ATOM 5185 C C . THR D 2 28 ? -0.488 4.284 -13.059 1.00 29.04 28 THR D C 1
ATOM 5186 O O . THR D 2 28 ? -0.489 3.496 -14.015 1.00 28.21 28 THR D O 1
ATOM 5190 N N . PHE D 2 29 ? -0.603 3.913 -11.787 1.00 29.14 29 PHE D N 1
ATOM 5191 C CA . PHE D 2 29 ? -0.534 2.514 -11.366 1.00 29.13 29 PHE D CA 1
ATOM 5192 C C . PHE D 2 29 ? -1.449 1.620 -12.193 1.00 28.57 29 PHE D C 1
ATOM 5193 O O . PHE D 2 29 ? -1.068 0.544 -12.658 1.00 26.92 29 PHE D O 1
ATOM 5201 N N . SER D 2 30 ? -2.674 2.077 -12.410 1.00 28.72 30 SER D N 1
ATOM 5202 C CA . SER D 2 30 ? -3.684 1.288 -13.079 1.00 28.12 30 SER D CA 1
ATOM 5203 C C . SER D 2 30 ? -3.363 0.869 -14.520 1.00 27.79 30 SER D C 1
ATOM 5204 O O . SER D 2 30 ? -4.031 0.009 -15.055 1.00 28.78 30 SER D O 1
ATOM 5207 N N . ASN D 2 31 ? -2.339 1.466 -15.133 1.00 27.46 31 ASN D N 1
ATOM 5208 C CA . ASN D 2 31 ? -1.969 1.154 -16.513 1.00 26.11 31 ASN D CA 1
ATOM 5209 C C . ASN D 2 31 ? -0.896 0.100 -16.671 1.00 24.82 31 ASN D C 1
ATOM 5210 O O . ASN D 2 31 ? -0.490 -0.187 -17.800 1.00 24.65 31 ASN D O 1
ATOM 5215 N N . TYR D 2 32 ? -0.437 -0.464 -15.553 1.00 23.32 32 TYR D N 1
ATOM 5216 C CA . TYR D 2 32 ? 0.714 -1.390 -15.576 1.00 23.08 32 TYR D CA 1
ATOM 5217 C C . TYR D 2 32 ? 0.410 -2.772 -15.076 1.00 22.66 32 TYR D C 1
ATOM 5218 O O . TYR D 2 32 ? -0.289 -2.922 -14.095 1.00 23.23 32 TYR D O 1
ATOM 5227 N N . TRP D 2 33 ? 0.933 -3.776 -15.763 1.00 21.45 33 TRP D N 1
ATOM 5228 C CA . TRP D 2 33 ? 0.992 -5.145 -15.224 1.00 22.99 33 TRP D CA 1
ATOM 5229 C C . TRP D 2 33 ? 1.934 -5.137 -14.024 1.00 22.33 33 TRP D C 1
ATOM 5230 O O . TRP D 2 33 ? 2.933 -4.414 -14.005 1.00 21.37 33 TRP D O 1
ATOM 5241 N N . MET D 2 34 ? 1.608 -5.941 -13.024 1.00 20.68 34 MET D N 1
ATOM 5242 C CA . MET D 2 34 ? 2.319 -5.916 -11.742 1.00 22.11 34 MET D CA 1
ATOM 5243 C C . MET D 2 34 ? 2.587 -7.355 -11.345 1.00 20.75 34 MET D C 1
ATOM 5244 O O . MET D 2 34 ? 1.771 -8.208 -11.589 1.00 21.85 34 MET D O 1
ATOM 5249 N N . SER D 2 35 ? 3.704 -7.602 -10.691 1.00 19.48 35 SER D N 1
ATOM 5250 C CA . SER D 2 35 ? 4.034 -8.957 -10.255 1.00 19.58 35 SER D CA 1
ATOM 5251 C C . SER D 2 35 ? 4.707 -8.970 -8.880 1.00 18.51 35 SER D C 1
ATOM 5252 O O . SER D 2 35 ? 5.216 -7.975 -8.388 1.00 18.06 35 SER D O 1
ATOM 5255 N N . TRP D 2 36 ? 4.715 -10.151 -8.286 1.00 17.17 36 TRP D N 1
ATOM 5256 C CA . TRP D 2 36 ? 5.500 -10.419 -7.118 1.00 16.34 36 TRP D CA 1
ATOM 5257 C C . TRP D 2 36 ? 6.595 -11.410 -7.481 1.00 17.32 36 TRP D C 1
ATOM 5258 O O . TRP D 2 36 ? 6.341 -12.408 -8.116 1.00 17.57 36 TRP D O 1
ATOM 5269 N N . VAL D 2 37 ? 7.803 -11.083 -7.042 1.00 16.81 37 VAL D N 1
ATOM 5270 C CA . VAL D 2 37 ? 9.012 -11.892 -7.191 1.00 15.87 37 VAL D CA 1
ATOM 5271 C C . VAL D 2 37 ? 9.655 -11.998 -5.817 1.00 16.60 37 VAL D C 1
ATOM 5272 O O . VAL D 2 37 ? 9.915 -10.987 -5.184 1.00 18.91 37 VAL D O 1
ATOM 5276 N N . ARG D 2 38 ? 9.915 -13.213 -5.364 1.00 17.47 38 ARG D N 1
ATOM 5277 C CA . ARG D 2 38 ? 10.535 -13.399 -4.070 1.00 19.01 38 ARG D CA 1
ATOM 5278 C C . ARG D 2 38 ? 11.963 -13.859 -4.216 1.00 19.93 38 ARG D C 1
ATOM 5279 O O . ARG D 2 38 ? 12.342 -14.449 -5.221 1.00 21.05 38 ARG D O 1
ATOM 5287 N N . GLN D 2 39 ? 12.758 -13.588 -3.199 1.00 20.66 39 GLN D N 1
ATOM 5288 C CA . GLN D 2 39 ? 14.200 -13.878 -3.201 1.00 21.49 39 GLN D CA 1
ATOM 5289 C C . GLN D 2 39 ? 14.631 -14.634 -1.950 1.00 22.44 39 GLN D C 1
ATOM 5290 O O . GLN D 2 39 ? 14.393 -14.178 -0.829 1.00 20.27 39 GLN D O 1
ATOM 5296 N N . SER D 2 40 ? 15.316 -15.763 -2.156 1.00 25.27 40 SER D N 1
ATOM 5297 C CA . SER D 2 40 ? 15.892 -16.545 -1.053 1.00 26.46 40 SER D CA 1
ATOM 5298 C C . SER D 2 40 ? 17.312 -17.026 -1.372 1.00 28.74 40 SER D C 1
ATOM 5299 O O . SER D 2 40 ? 17.678 -17.122 -2.547 1.00 28.83 40 SER D O 1
ATOM 5302 N N . PRO D 2 41 ? 18.143 -17.305 -0.336 1.00 31.45 41 PRO D N 1
ATOM 5303 C CA . PRO D 2 41 ? 19.463 -17.908 -0.623 1.00 33.51 41 PRO D CA 1
ATOM 5304 C C . PRO D 2 41 ? 19.397 -19.184 -1.459 1.00 34.90 41 PRO D C 1
ATOM 5305 O O . PRO D 2 41 ? 20.155 -19.347 -2.405 1.00 36.25 41 PRO D O 1
ATOM 5309 N N . GLU D 2 42 ? 18.457 -20.056 -1.147 1.00 37.18 42 GLU D N 1
ATOM 5310 C CA . GLU D 2 42 ? 18.437 -21.384 -1.766 1.00 39.00 42 GLU D CA 1
ATOM 5311 C C . GLU D 2 42 ? 17.824 -21.392 -3.179 1.00 38.53 42 GLU D C 1
ATOM 5312 O O . GLU D 2 42 ? 18.180 -22.233 -4.014 1.00 39.36 42 GLU D O 1
ATOM 5318 N N . LYS D 2 43 ? 16.927 -20.454 -3.473 1.00 37.13 43 LYS D N 1
ATOM 5319 C CA . LYS D 2 43 ? 16.252 -20.445 -4.776 1.00 35.05 43 LYS D CA 1
ATOM 5320 C C . LYS D 2 43 ? 16.548 -19.207 -5.624 1.00 32.74 43 LYS D C 1
ATOM 5321 O O . LYS D 2 43 ? 16.186 -19.176 -6.785 1.00 32.92 43 LYS D O 1
ATOM 5327 N N . GLY D 2 44 ? 17.184 -18.190 -5.056 1.00 30.34 44 GLY D N 1
ATOM 5328 C CA . GLY D 2 44 ? 17.427 -16.929 -5.792 1.00 28.20 44 GLY D CA 1
ATOM 5329 C C . GLY D 2 44 ? 16.148 -16.151 -6.051 1.00 26.62 44 GLY D C 1
ATOM 5330 O O . GLY D 2 44 ? 15.212 -16.193 -5.250 1.00 24.69 44 GLY D O 1
ATOM 5331 N N . LEU D 2 45 ? 16.099 -15.450 -7.186 1.00 24.62 45 LEU D N 1
ATOM 5332 C CA . LEU D 2 45 ? 14.898 -14.740 -7.612 1.00 23.85 45 LEU D CA 1
ATOM 5333 C C . LEU D 2 45 ? 13.893 -15.670 -8.225 1.00 24.22 45 LEU D C 1
ATOM 5334 O O . LEU D 2 45 ? 14.218 -16.438 -9.150 1.00 22.96 45 LEU D O 1
ATOM 5339 N N . GLU D 2 46 ? 12.673 -15.577 -7.723 1.00 21.78 46 GLU D N 1
ATOM 5340 C CA . GLU D 2 46 ? 11.588 -16.496 -8.083 1.00 22.03 46 GLU D CA 1
ATOM 5341 C C . GLU D 2 46 ? 10.271 -15.748 -8.289 1.00 19.82 46 GLU D C 1
ATOM 5342 O O . GLU D 2 46 ? 9.655 -15.259 -7.344 1.00 21.41 46 GLU D O 1
ATOM 5348 N N . TRP D 2 47 ? 9.846 -15.641 -9.533 1.00 19.65 47 TRP D N 1
ATOM 5349 C CA . TRP D 2 47 ? 8.549 -15.060 -9.860 1.00 21.50 47 TRP D CA 1
ATOM 5350 C C . TRP D 2 47 ? 7.420 -15.921 -9.315 1.00 22.02 47 TRP D C 1
ATOM 5351 O O . TRP D 2 47 ? 7.435 -17.154 -9.471 1.00 21.21 47 TRP D O 1
ATOM 5362 N N . VAL D 2 48 ? 6.439 -15.297 -8.670 1.00 21.27 48 VAL D N 1
ATOM 5363 C CA . VAL D 2 48 ? 5.333 -16.086 -8.089 1.00 21.85 48 VAL D CA 1
ATOM 5364 C C . VAL D 2 48 ? 3.930 -15.748 -8.573 1.00 20.75 48 VAL D C 1
ATOM 5365 O O . VAL D 2 48 ? 3.108 -16.621 -8.630 1.00 24.24 48 VAL D O 1
ATOM 5369 N N . ALA D 2 49 ? 3.654 -14.498 -8.928 1.00 20.42 49 ALA D N 1
ATOM 5370 C CA . ALA D 2 49 ? 2.308 -14.091 -9.257 1.00 20.45 49 ALA D CA 1
ATOM 5371 C C . ALA D 2 49 ? 2.307 -12.811 -10.078 1.00 21.74 49 ALA D C 1
ATOM 5372 O O . ALA D 2 49 ? 3.165 -11.942 -9.884 1.00 20.94 49 ALA D O 1
ATOM 5374 N N . GLU D 2 50 ? 1.356 -12.713 -11.017 1.00 21.93 50 GLU D N 1
ATOM 5375 C CA . GLU D 2 50 ? 1.210 -11.508 -11.836 1.00 21.55 50 GLU D CA 1
ATOM 5376 C C . GLU D 2 50 ? -0.268 -11.195 -12.111 1.00 22.26 50 GLU D C 1
ATOM 5377 O O . GLU D 2 50 ? -1.103 -12.100 -12.190 1.00 24.01 50 GLU D O 1
ATOM 5383 N N . ILE D 2 51 ? -0.572 -9.903 -12.203 1.00 22.80 51 ILE D N 1
ATOM 5384 C CA . ILE D 2 51 ? -1.922 -9.403 -12.503 1.00 23.62 51 ILE D CA 1
ATOM 5385 C C . ILE D 2 51 ? -1.857 -8.351 -13.621 1.00 24.85 51 ILE D C 1
ATOM 5386 O O . ILE D 2 51 ? -0.959 -7.497 -13.649 1.00 24.85 51 ILE D O 1
ATOM 5391 N N . ARG D 2 52 ? -2.815 -8.426 -14.547 1.00 25.38 52 ARG D N 1
ATOM 5392 C CA . ARG D 2 52 ? -2.910 -7.474 -15.651 1.00 26.21 52 ARG D CA 1
ATOM 5393 C C . ARG D 2 52 ? -3.930 -6.380 -15.308 1.00 26.44 52 ARG D C 1
ATOM 5394 O O . ARG D 2 52 ? -4.138 -6.109 -14.154 1.00 24.54 52 ARG D O 1
ATOM 5402 N N . LEU D 2 53 A -4.547 -5.740 -16.304 1.00 28.93 52 LEU D N 1
ATOM 5403 C CA . LEU D 2 53 A -5.306 -4.499 -16.069 1.00 29.93 52 LEU D CA 1
ATOM 5404 C C . LEU D 2 53 A -6.817 -4.722 -15.937 1.00 31.29 52 LEU D C 1
ATOM 5405 O O . LEU D 2 53 A -7.314 -5.786 -16.252 1.00 30.74 52 LEU D O 1
ATOM 5410 N N . LYS D 2 54 B -7.537 -3.682 -15.516 1.00 33.85 52 LYS D N 1
ATOM 5411 C CA . LYS D 2 54 B -9.025 -3.705 -15.501 1.00 35.99 52 LYS D CA 1
ATOM 5412 C C . LYS D 2 54 B -9.586 -4.156 -16.842 1.00 36.61 52 LYS D C 1
ATOM 5413 O O . LYS D 2 54 B -10.504 -4.986 -16.905 1.00 38.15 52 LYS D O 1
ATOM 5419 N N . SER D 2 55 C -9.020 -3.612 -17.911 1.00 37.16 52 SER D N 1
ATOM 5420 C CA . SER D 2 55 C -9.435 -3.934 -19.274 1.00 37.57 52 SER D CA 1
ATOM 5421 C C . SER D 2 55 C -9.117 -5.366 -19.686 1.00 38.04 52 SER D C 1
ATOM 5422 O O . SER D 2 55 C -9.630 -5.861 -20.692 1.00 38.28 52 SER D O 1
ATOM 5425 N N . ASP D 2 56 ? -8.251 -6.028 -18.927 1.00 37.33 53 ASP D N 1
ATOM 5426 C CA . ASP D 2 56 ? -7.992 -7.448 -19.126 1.00 37.21 53 ASP D CA 1
ATOM 5427 C C . ASP D 2 56 ? -8.816 -8.227 -18.117 1.00 36.54 53 ASP D C 1
ATOM 5428 O O . ASP D 2 56 ? -8.600 -9.410 -17.909 1.00 38.40 53 ASP D O 1
ATOM 5433 N N . ASN D 2 57 ? -9.743 -7.542 -17.465 1.00 37.50 54 ASN D N 1
ATOM 5434 C CA . ASN D 2 57 ? -10.508 -8.117 -16.369 1.00 37.92 54 ASN D CA 1
ATOM 5435 C C . ASN D 2 57 ? -9.628 -8.668 -15.259 1.00 36.25 54 ASN D C 1
ATOM 5436 O O . ASN D 2 57 ? -9.893 -9.730 -14.670 1.00 34.69 54 ASN D O 1
ATOM 5441 N N . TYR D 2 58 ? -8.565 -7.927 -14.980 1.00 34.77 55 TYR D N 1
ATOM 5442 C CA . TYR D 2 58 ? -7.682 -8.262 -13.890 1.00 33.99 55 TYR D CA 1
ATOM 5443 C C . TYR D 2 58 ? -7.154 -9.704 -13.962 1.00 31.74 55 TYR D C 1
ATOM 5444 O O . TYR D 2 58 ? -7.044 -10.386 -12.940 1.00 31.69 55 TYR D O 1
ATOM 5453 N N . ALA D 2 59 ? -6.798 -10.151 -15.161 1.00 30.69 56 ALA D N 1
ATOM 5454 C CA . ALA D 2 59 ? -6.263 -11.502 -15.383 1.00 29.26 56 ALA D CA 1
ATOM 5455 C C . ALA D 2 59 ? -5.045 -11.751 -14.496 1.00 29.55 56 ALA D C 1
ATOM 5456 O O . ALA D 2 59 ? -4.171 -10.904 -14.417 1.00 27.07 56 ALA D O 1
ATOM 5458 N N . THR D 2 60 ? -5.006 -12.920 -13.861 1.00 28.66 57 THR D N 1
ATOM 5459 C CA . THR D 2 60 ? -3.966 -13.248 -12.894 1.00 27.28 57 THR D CA 1
ATOM 5460 C C . THR D 2 60 ? -3.224 -14.485 -13.403 1.00 27.34 57 THR D C 1
ATOM 5461 O O . THR D 2 60 ? -3.728 -15.227 -14.268 1.00 25.76 57 THR D O 1
ATOM 5465 N N . TYR D 2 61 ? -2.000 -14.655 -12.898 1.00 26.52 58 TYR D N 1
ATOM 5466 C CA . TYR D 2 61 ? -1.059 -15.672 -13.323 1.00 25.90 58 TYR D CA 1
ATOM 5467 C C . TYR D 2 61 ? -0.206 -16.040 -12.102 1.00 26.14 58 TYR D C 1
ATOM 5468 O O . TYR D 2 61 ? 0.152 -15.157 -11.305 1.00 24.56 58 TYR D O 1
ATOM 5477 N N . TYR D 2 62 ? 0.097 -17.329 -11.957 1.00 25.36 59 TYR D N 1
ATOM 5478 C CA . TYR D 2 62 ? 0.843 -17.847 -10.805 1.00 25.27 59 TYR D CA 1
ATOM 5479 C C . TYR D 2 62 ? 1.897 -18.869 -11.163 1.00 25.21 59 TYR D C 1
ATOM 5480 O O . TYR D 2 62 ? 1.736 -19.660 -12.085 1.00 26.26 59 TYR D O 1
ATOM 5489 N N . ALA D 2 63 ? 2.982 -18.881 -10.397 1.00 27.02 60 ALA D N 1
ATOM 5490 C CA . ALA D 2 63 ? 3.942 -19.962 -10.477 1.00 28.40 60 ALA D CA 1
ATOM 5491 C C . ALA D 2 63 ? 3.237 -21.217 -10.001 1.00 29.36 60 ALA D C 1
ATOM 5492 O O . ALA D 2 63 ? 2.434 -21.162 -9.079 1.00 29.19 60 ALA D O 1
ATOM 5494 N N . GLU D 2 64 ? 3.519 -22.340 -10.642 1.00 32.23 61 GLU D N 1
ATOM 5495 C CA . GLU D 2 64 ? 2.810 -23.579 -10.316 1.00 34.84 61 GLU D CA 1
ATOM 5496 C C . GLU D 2 64 ? 2.991 -23.910 -8.814 1.00 35.41 61 GLU D C 1
ATOM 5497 O O . GLU D 2 64 ? 2.048 -24.388 -8.160 1.00 35.52 61 GLU D O 1
ATOM 5503 N N . SER D 2 65 ? 4.176 -23.600 -8.273 1.00 35.14 62 SER D N 1
ATOM 5504 C CA . SER D 2 65 ? 4.516 -23.873 -6.871 1.00 34.93 62 SER D CA 1
ATOM 5505 C C . SER D 2 65 ? 3.667 -23.159 -5.824 1.00 34.46 62 SER D C 1
ATOM 5506 O O . SER D 2 65 ? 3.674 -23.558 -4.649 1.00 35.35 62 SER D O 1
ATOM 5509 N N . VAL D 2 66 ? 2.940 -22.120 -6.220 1.00 32.91 63 VAL D N 1
ATOM 5510 C CA . VAL D 2 66 ? 2.133 -21.366 -5.270 1.00 31.92 63 VAL D CA 1
ATOM 5511 C C . VAL D 2 66 ? 0.660 -21.318 -5.655 1.00 31.00 63 VAL D C 1
ATOM 5512 O O . VAL D 2 66 ? -0.128 -20.689 -4.973 1.00 28.18 63 VAL D O 1
ATOM 5516 N N . LYS D 2 67 ? 0.292 -21.981 -6.743 1.00 33.00 64 LYS D N 1
ATOM 5517 C CA . LYS D 2 67 ? -1.105 -22.053 -7.142 1.00 35.20 64 LYS D CA 1
ATOM 5518 C C . LYS D 2 67 ? -1.947 -22.588 -6.008 1.00 34.98 64 LYS D C 1
ATOM 5519 O O . LYS D 2 67 ? -1.610 -23.598 -5.405 1.00 35.66 64 LYS D O 1
ATOM 5525 N N . GLY D 2 68 ? -3.038 -21.898 -5.710 1.00 35.93 65 GLY D N 1
ATOM 5526 C CA . GLY D 2 68 ? -3.939 -22.330 -4.666 1.00 35.33 65 GLY D CA 1
ATOM 5527 C C . GLY D 2 68 ? -3.526 -22.011 -3.250 1.00 35.74 65 GLY D C 1
ATOM 5528 O O . GLY D 2 68 ? -4.294 -22.296 -2.321 1.00 38.42 65 GLY D O 1
ATOM 5529 N N . LYS D 2 69 ? -2.324 -21.461 -3.063 1.00 33.18 66 LYS D N 1
ATOM 5530 C CA . LYS D 2 69 ? -1.898 -20.889 -1.770 1.00 31.68 66 LYS D CA 1
ATOM 5531 C C . LYS D 2 69 ? -1.913 -19.362 -1.791 1.00 28.46 66 LYS D C 1
ATOM 5532 O O . LYS D 2 69 ? -2.178 -18.717 -0.772 1.00 28.83 66 LYS D O 1
ATOM 5538 N N . PHE D 2 70 ? -1.542 -18.799 -2.932 1.00 27.17 67 PHE D N 1
ATOM 5539 C CA . PHE D 2 70 ? -1.341 -17.363 -3.060 1.00 25.56 67 PHE D CA 1
ATOM 5540 C C . PHE D 2 70 ? -2.395 -16.784 -3.970 1.00 24.85 67 PHE D C 1
ATOM 5541 O O . PHE D 2 70 ? -2.729 -17.405 -4.981 1.00 24.15 67 PHE D O 1
ATOM 5549 N N . THR D 2 71 ? -2.850 -15.565 -3.643 1.00 24.82 68 THR D N 1
ATOM 5550 C CA . THR D 2 71 ? -3.746 -14.786 -4.491 1.00 25.50 68 THR D CA 1
ATOM 5551 C C . THR D 2 71 ? -3.254 -13.355 -4.623 1.00 22.90 68 THR D C 1
ATOM 5552 O O . THR D 2 71 ? -3.064 -12.640 -3.633 1.00 23.30 68 THR D O 1
ATOM 5556 N N . ILE D 2 72 ? -3.025 -12.951 -5.866 1.00 23.80 69 ILE D N 1
ATOM 5557 C CA . ILE D 2 72 ? -2.626 -11.568 -6.166 1.00 23.71 69 ILE D CA 1
ATOM 5558 C C . ILE D 2 72 ? -3.869 -10.719 -6.452 1.00 23.62 69 ILE D C 1
ATOM 5559 O O . ILE D 2 72 ? -4.840 -11.198 -7.009 1.00 25.02 69 ILE D O 1
ATOM 5564 N N . SER D 2 73 ? -3.849 -9.461 -6.051 1.00 24.57 70 SER D N 1
ATOM 5565 C CA . SER D 2 73 ? -4.948 -8.567 -6.350 1.00 25.28 70 SER D CA 1
ATOM 5566 C C . SER D 2 73 ? -4.424 -7.154 -6.354 1.00 25.73 70 SER D C 1
ATOM 5567 O O . SER D 2 73 ? -3.343 -6.877 -5.811 1.00 25.53 70 SER D O 1
ATOM 5570 N N . ARG D 2 74 ? -5.188 -6.251 -6.959 1.00 26.67 71 ARG D N 1
ATOM 5571 C CA . ARG D 2 74 ? -4.832 -4.851 -6.961 1.00 26.81 71 ARG D CA 1
ATOM 5572 C C . ARG D 2 74 ? -6.009 -3.974 -6.595 1.00 28.01 71 ARG D C 1
ATOM 5573 O O . ARG D 2 74 ? -7.151 -4.328 -6.853 1.00 29.01 71 ARG D O 1
ATOM 5581 N N . ASP D 2 75 ? -5.690 -2.840 -5.990 1.00 29.41 72 ASP D N 1
ATOM 5582 C CA . ASP D 2 75 ? -6.642 -1.771 -5.766 1.00 30.58 72 ASP D CA 1
ATOM 5583 C C . ASP D 2 75 ? -6.097 -0.518 -6.418 1.00 29.89 72 ASP D C 1
ATOM 5584 O O . ASP D 2 75 ? -5.316 0.225 -5.808 1.00 30.94 72 ASP D O 1
ATOM 5589 N N . ASP D 2 76 ? -6.541 -0.299 -7.643 1.00 31.01 73 ASP D N 1
ATOM 5590 C CA . ASP D 2 76 ? -6.155 0.845 -8.467 1.00 31.50 73 ASP D CA 1
ATOM 5591 C C . ASP D 2 76 ? -6.432 2.211 -7.835 1.00 33.91 73 ASP D C 1
ATOM 5592 O O . ASP D 2 76 ? -5.698 3.173 -8.093 1.00 32.65 73 ASP D O 1
ATOM 5597 N N . SER D 2 77 ? -7.452 2.289 -6.976 1.00 34.57 74 SER D N 1
ATOM 5598 C CA . SER D 2 77 ? -7.744 3.528 -6.260 1.00 35.18 74 SER D CA 1
ATOM 5599 C C . SER D 2 77 ? -6.684 3.884 -5.214 1.00 35.29 74 SER D C 1
ATOM 5600 O O . SER D 2 77 ? -6.485 5.054 -4.912 1.00 36.46 74 SER D O 1
ATOM 5603 N N . LYS D 2 78 ? -6.012 2.884 -4.633 1.00 33.64 75 LYS D N 1
ATOM 5604 C CA . LYS D 2 78 ? -4.961 3.144 -3.647 1.00 33.64 75 LYS D CA 1
ATOM 5605 C C . LYS D 2 78 ? -3.552 2.949 -4.227 1.00 32.14 75 LYS D C 1
ATOM 5606 O O . LYS D 2 78 ? -2.561 3.118 -3.518 1.00 33.26 75 LYS D O 1
ATOM 5612 N N . SER D 2 79 ? -3.472 2.608 -5.509 1.00 31.22 76 SER D N 1
ATOM 5613 C CA . SER D 2 79 ? -2.183 2.304 -6.167 1.00 30.46 76 SER D CA 1
ATOM 5614 C C . SER D 2 79 ? -1.472 1.194 -5.403 1.00 28.45 76 SER D C 1
ATOM 5615 O O . SER D 2 79 ? -0.265 1.248 -5.152 1.00 27.34 76 SER D O 1
ATOM 5618 N N . ARG D 2 80 ? -2.246 0.195 -5.016 1.00 28.17 77 ARG D N 1
ATOM 5619 C CA . ARG D 2 80 ? -1.748 -0.858 -4.156 1.00 27.97 77 ARG D CA 1
ATOM 5620 C C . ARG D 2 80 ? -1.886 -2.203 -4.838 1.00 26.73 77 ARG D C 1
ATOM 5621 O O . ARG D 2 80 ? -2.905 -2.503 -5.459 1.00 25.02 77 ARG D O 1
ATOM 5629 N N . LEU D 2 81 ? -0.823 -3.000 -4.724 1.00 25.10 78 LEU D N 1
ATOM 5630 C CA . LEU D 2 81 ? -0.842 -4.420 -5.080 1.00 23.77 78 LEU D CA 1
ATOM 5631 C C . LEU D 2 81 ? -0.782 -5.214 -3.820 1.00 22.77 78 LEU D C 1
ATOM 5632 O O . LEU D 2 81 ? -0.111 -4.808 -2.905 1.00 21.04 78 LEU D O 1
ATOM 5637 N N . TYR D 2 82 ? -1.433 -6.375 -3.827 1.00 22.85 79 TYR D N 1
ATOM 5638 C CA . TYR D 2 82 ? -1.526 -7.256 -2.653 1.00 23.48 79 TYR D CA 1
ATOM 5639 C C . TYR D 2 82 ? -1.128 -8.673 -3.024 1.00 21.19 79 TYR D C 1
ATOM 5640 O O . TYR D 2 82 ? -1.289 -9.116 -4.151 1.00 22.05 79 TYR D O 1
ATOM 5649 N N . LEU D 2 83 ? -0.620 -9.377 -2.045 1.00 21.15 80 LEU D N 1
ATOM 5650 C CA . LEU D 2 83 ? -0.493 -10.815 -2.127 1.00 21.03 80 LEU D CA 1
ATOM 5651 C C . LEU D 2 83 ? -0.951 -11.454 -0.815 1.00 22.50 80 LEU D C 1
ATOM 5652 O O . LEU D 2 83 ? -0.395 -11.201 0.246 1.00 22.01 80 LEU D O 1
ATOM 5657 N N . GLN D 2 84 ? -1.946 -12.319 -0.947 1.00 23.54 81 GLN D N 1
ATOM 5658 C CA . GLN D 2 84 ? -2.553 -13.052 0.149 1.00 24.32 81 GLN D CA 1
ATOM 5659 C C . GLN D 2 84 ? -1.938 -14.407 0.092 1.00 23.40 81 GLN D C 1
ATOM 5660 O O . GLN D 2 84 ? -1.987 -15.037 -0.926 1.00 22.89 81 GLN D O 1
ATOM 5666 N N . MET D 2 85 ? -1.344 -14.837 1.190 1.00 25.27 82 MET D N 1
ATOM 5667 C CA . MET D 2 85 ? -0.553 -16.047 1.218 1.00 24.97 82 MET D CA 1
ATOM 5668 C C . MET D 2 85 ? -1.141 -16.906 2.317 1.00 26.06 82 MET D C 1
ATOM 5669 O O . MET D 2 85 ? -1.199 -16.492 3.488 1.00 24.45 82 MET D O 1
ATOM 5674 N N . ASN D 2 86 A -1.605 -18.077 1.933 1.00 26.46 82 ASN D N 1
ATOM 5675 C CA . ASN D 2 86 A -2.204 -18.984 2.874 1.00 27.98 82 ASN D CA 1
ATOM 5676 C C . ASN D 2 86 A -1.386 -20.260 2.993 1.00 27.39 82 ASN D C 1
ATOM 5677 O O . ASN D 2 86 A -0.660 -20.649 2.089 1.00 26.09 82 ASN D O 1
ATOM 5682 N N . ASN D 2 87 B -1.523 -20.917 4.141 1.00 28.80 82 ASN D N 1
ATOM 5683 C CA . ASN D 2 87 B -0.852 -22.169 4.414 1.00 29.55 82 ASN D CA 1
ATOM 5684 C C . ASN D 2 87 B 0.635 -22.149 4.052 1.00 28.38 82 ASN D C 1
ATOM 5685 O O . ASN D 2 87 B 1.171 -23.048 3.390 1.00 27.39 82 ASN D O 1
ATOM 5690 N N . LEU D 2 88 C 1.292 -21.117 4.563 1.00 26.79 82 LEU D N 1
ATOM 5691 C CA . LEU D 2 88 C 2.698 -20.896 4.330 1.00 26.16 82 LEU D CA 1
ATOM 5692 C C . LEU D 2 88 C 3.559 -22.053 4.846 1.00 25.35 82 LEU D C 1
ATOM 5693 O O . LEU D 2 88 C 3.247 -22.674 5.864 1.00 26.39 82 LEU D O 1
ATOM 5698 N N . ARG D 2 89 ? 4.651 -22.315 4.149 1.00 26.67 83 ARG D N 1
ATOM 5699 C CA . ARG D 2 89 ? 5.646 -23.289 4.559 1.00 27.42 83 ARG D CA 1
ATOM 5700 C C . ARG D 2 89 ? 7.017 -22.631 4.751 1.00 27.29 83 ARG D C 1
ATOM 5701 O O . ARG D 2 89 ? 7.230 -21.497 4.341 1.00 23.86 83 ARG D O 1
ATOM 5709 N N . THR D 2 90 ? 7.948 -23.343 5.367 1.00 27.65 84 THR D N 1
ATOM 5710 C CA . THR D 2 90 ? 9.281 -22.763 5.635 1.00 27.00 84 THR D CA 1
ATOM 5711 C C . THR D 2 90 ? 9.931 -22.248 4.343 1.00 26.19 84 THR D C 1
ATOM 5712 O O . THR D 2 90 ? 10.539 -21.173 4.338 1.00 25.85 84 THR D O 1
ATOM 5716 N N . GLU D 2 91 ? 9.728 -22.963 3.245 1.00 25.94 85 GLU D N 1
ATOM 5717 C CA . GLU D 2 91 ? 10.333 -22.653 1.957 1.00 26.93 85 GLU D CA 1
ATOM 5718 C C . GLU D 2 91 ? 9.737 -21.428 1.269 1.00 25.12 85 GLU D C 1
ATOM 5719 O O . GLU D 2 91 ? 10.297 -20.945 0.288 1.00 26.38 85 GLU D O 1
ATOM 5725 N N . ASP D 2 92 ? 8.614 -20.927 1.780 1.00 24.26 86 ASP D N 1
ATOM 5726 C CA . ASP D 2 92 ? 8.086 -19.641 1.340 1.00 22.74 86 ASP D CA 1
ATOM 5727 C C . ASP D 2 92 ? 8.780 -18.428 1.992 1.00 22.42 86 ASP D C 1
ATOM 5728 O O . ASP D 2 92 ? 8.427 -17.276 1.701 1.00 21.66 86 ASP D O 1
ATOM 5733 N N . THR D 2 93 ? 9.718 -18.690 2.881 1.00 21.59 87 THR D N 1
ATOM 5734 C CA . THR D 2 93 ? 10.556 -17.667 3.486 1.00 21.13 87 THR D CA 1
ATOM 5735 C C . THR D 2 93 ? 11.316 -16.953 2.380 1.00 20.30 87 THR D C 1
ATOM 5736 O O . THR D 2 93 ? 11.872 -17.581 1.485 1.00 20.99 87 THR D O 1
ATOM 5740 N N . GLY D 2 94 ? 11.290 -15.626 2.416 1.00 20.84 88 GLY D N 1
ATOM 5741 C CA . GLY D 2 94 ? 12.189 -14.833 1.547 1.00 19.98 88 GLY D CA 1
ATOM 5742 C C . GLY D 2 94 ? 11.815 -13.369 1.528 1.00 19.14 88 GLY D C 1
ATOM 5743 O O . GLY D 2 94 ? 10.943 -12.941 2.282 1.00 18.23 88 GLY D O 1
ATOM 5744 N N . ILE D 2 95 ? 12.503 -12.606 0.689 1.00 19.21 89 ILE D N 1
ATOM 5745 C CA . ILE D 2 95 ? 12.191 -11.179 0.500 1.00 17.78 89 ILE D CA 1
ATOM 5746 C C . ILE D 2 95 ? 11.280 -11.095 -0.697 1.00 18.29 89 ILE D C 1
ATOM 5747 O O . ILE D 2 95 ? 11.619 -11.579 -1.762 1.00 19.97 89 ILE D O 1
ATOM 5752 N N . TYR D 2 96 ? 10.112 -10.489 -0.499 1.00 17.77 90 TYR D N 1
ATOM 5753 C CA . TYR D 2 96 ? 9.080 -10.394 -1.510 1.00 16.82 90 TYR D CA 1
ATOM 5754 C C . TYR D 2 96 ? 9.085 -9.001 -2.081 1.00 16.90 90 TYR D C 1
ATOM 5755 O O . TYR D 2 96 ? 8.863 -8.055 -1.340 1.00 18.67 90 TYR D O 1
ATOM 5764 N N . TYR D 2 97 ? 9.329 -8.928 -3.383 1.00 17.11 91 TYR D N 1
ATOM 5765 C CA . TYR D 2 97 ? 9.386 -7.673 -4.157 1.00 17.52 91 TYR D CA 1
ATOM 5766 C C . TYR D 2 97 ? 8.201 -7.539 -5.079 1.00 17.46 91 TYR D C 1
ATOM 5767 O O . TYR D 2 97 ? 7.787 -8.499 -5.738 1.00 17.32 91 TYR D O 1
ATOM 5776 N N . CYS D 2 98 ? 7.670 -6.322 -5.152 1.00 16.62 92 CYS D N 1
ATOM 5777 C CA . CYS D 2 98 ? 6.879 -5.924 -6.269 1.00 17.74 92 CYS D CA 1
ATOM 5778 C C . CYS D 2 98 ? 7.798 -5.599 -7.451 1.00 16.54 92 CYS D C 1
ATOM 5779 O O . CYS D 2 98 ? 8.836 -4.901 -7.322 1.00 16.62 92 CYS D O 1
ATOM 5782 N N . PHE D 2 99 ? 7.429 -6.136 -8.599 1.00 17.65 93 PHE D N 1
ATOM 5783 C CA . PHE D 2 99 ? 8.136 -5.956 -9.853 1.00 17.87 93 PHE D CA 1
ATOM 5784 C C . PHE D 2 99 ? 7.119 -5.557 -10.941 1.00 18.55 93 PHE D C 1
ATOM 5785 O O . PHE D 2 99 ? 6.189 -6.276 -11.242 1.00 19.20 93 PHE D O 1
ATOM 5793 N N . LEU D 2 100 ? 7.310 -4.359 -11.505 1.00 21.09 94 LEU D N 1
ATOM 5794 C CA . LEU D 2 100 ? 6.558 -3.928 -12.675 1.00 22.54 94 LEU D CA 1
ATOM 5795 C C . LEU D 2 100 ? 7.357 -4.314 -13.893 1.00 21.81 94 LEU D C 1
ATOM 5796 O O . LEU D 2 100 ? 8.359 -3.658 -14.189 1.00 21.07 94 LEU D O 1
ATOM 5801 N N . PRO D 2 101 ? 6.994 -5.423 -14.557 1.00 20.98 95 PRO D N 1
ATOM 5802 C CA . PRO D 2 101 ? 7.798 -5.879 -15.672 1.00 21.58 95 PRO D CA 1
ATOM 5803 C C . PRO D 2 101 ? 7.896 -4.796 -16.726 1.00 20.98 95 PRO D C 1
ATOM 5804 O O . PRO D 2 101 ? 6.868 -4.214 -17.078 1.00 21.93 95 PRO D O 1
ATOM 5808 N N . MET D 2 102 ? 9.092 -4.480 -17.220 1.00 23.09 96 MET D N 1
ATOM 5809 C CA . MET D 2 102 ? 10.359 -5.108 -16.810 1.00 22.46 96 MET D CA 1
ATOM 5810 C C . MET D 2 102 ? 11.215 -4.091 -16.108 1.00 21.54 96 MET D C 1
ATOM 5811 O O . MET D 2 102 ? 12.391 -4.331 -15.802 1.00 22.06 96 MET D O 1
ATOM 5816 N N . ASP D 2 103 ? 10.683 -2.777 -15.911 1.00 22.83 101 ASP D N 1
ATOM 5817 C CA . ASP D 2 103 ? 11.404 -1.563 -15.523 1.00 23.86 101 ASP D CA 1
ATOM 5818 C C . ASP D 2 103 ? 11.678 -1.397 -14.014 1.00 23.27 101 ASP D C 1
ATOM 5819 O O . ASP D 2 103 ? 12.632 -0.675 -13.703 1.00 25.19 101 ASP D O 1
ATOM 5824 N N . TYR D 2 104 ? 10.785 -1.838 -13.101 1.00 22.06 102 TYR D N 1
ATOM 5825 C CA . TYR D 2 104 ? 10.770 -1.206 -11.737 1.00 21.34 102 TYR D CA 1
ATOM 5826 C C . TYR D 2 104 ? 10.690 -2.323 -10.693 1.00 20.41 102 TYR D C 1
ATOM 5827 O O . TYR D 2 104 ? 9.896 -3.246 -10.827 1.00 21.11 102 TYR D O 1
ATOM 5836 N N . TRP D 2 105 ? 11.530 -2.227 -9.677 1.00 19.75 103 TRP D N 1
ATOM 5837 C CA . TRP D 2 105 ? 11.468 -3.086 -8.504 1.00 20.93 103 TRP D CA 1
ATOM 5838 C C . TRP D 2 105 ? 11.289 -2.264 -7.231 1.00 21.79 103 TRP D C 1
ATOM 5839 O O . TRP D 2 105 ? 11.804 -1.148 -7.133 1.00 22.19 103 TRP D O 1
ATOM 5850 N N . GLY D 2 106 ? 10.626 -2.836 -6.230 1.00 22.51 104 GLY D N 1
ATOM 5851 C CA . GLY D 2 106 ? 10.603 -2.231 -4.888 1.00 22.38 104 GLY D CA 1
ATOM 5852 C C . GLY D 2 106 ? 11.835 -2.572 -4.061 1.00 24.14 104 GLY D C 1
ATOM 5853 O O . GLY D 2 106 ? 12.826 -3.103 -4.570 1.00 24.61 104 GLY D O 1
ATOM 5854 N N . GLN D 2 107 ? 11.751 -2.228 -2.780 1.00 24.86 105 GLN D N 1
ATOM 5855 C CA . GLN D 2 107 ? 12.768 -2.474 -1.748 1.00 26.86 105 GLN D CA 1
ATOM 5856 C C . GLN D 2 107 ? 12.704 -3.898 -1.170 1.00 24.36 105 GLN D C 1
ATOM 5857 O O . GLN D 2 107 ? 13.686 -4.411 -0.625 1.00 26.24 105 GLN D O 1
ATOM 5863 N N . GLY D 2 108 ? 11.531 -4.495 -1.254 1.00 22.43 106 GLY D N 1
ATOM 5864 C CA . GLY D 2 108 ? 11.275 -5.792 -0.703 1.00 22.92 106 GLY D CA 1
ATOM 5865 C C . GLY D 2 108 ? 10.775 -5.771 0.718 1.00 22.33 106 GLY D C 1
ATOM 5866 O O . GLY D 2 108 ? 11.134 -4.891 1.500 1.00 23.91 106 GLY D O 1
ATOM 5867 N N . THR D 2 109 ? 9.968 -6.767 1.069 1.00 21.34 107 THR D N 1
ATOM 5868 C CA . THR D 2 109 ? 9.557 -6.968 2.442 1.00 21.18 107 THR D CA 1
ATOM 5869 C C . THR D 2 109 ? 9.848 -8.397 2.840 1.00 22.32 107 THR D C 1
ATOM 5870 O O . THR D 2 109 ? 9.558 -9.310 2.086 1.00 19.76 107 THR D O 1
ATOM 5874 N N . SER D 2 110 ? 10.421 -8.561 4.027 1.00 21.59 108 SER D N 1
ATOM 5875 C CA . SER D 2 110 ? 10.873 -9.867 4.446 1.00 22.00 108 SER D CA 1
ATOM 5876 C C . SER D 2 110 ? 9.743 -10.671 5.070 1.00 22.49 108 SER D C 1
ATOM 5877 O O . SER D 2 110 ? 9.071 -10.213 6.000 1.00 20.69 108 SER D O 1
ATOM 5880 N N . VAL D 2 111 ? 9.583 -11.891 4.563 1.00 22.38 109 VAL D N 1
ATOM 5881 C CA . VAL D 2 111 ? 8.617 -12.855 5.079 1.00 21.40 109 VAL D CA 1
ATOM 5882 C C . VAL D 2 111 ? 9.394 -14.017 5.672 1.00 22.64 109 VAL D C 1
ATOM 5883 O O . VAL D 2 111 ? 10.203 -14.635 4.983 1.00 20.86 109 VAL D O 1
ATOM 5887 N N . THR D 2 112 ? 9.181 -14.287 6.965 1.00 22.69 110 THR D N 1
ATOM 5888 C CA . THR D 2 112 ? 9.837 -15.409 7.624 1.00 21.55 110 THR D CA 1
ATOM 5889 C C . THR D 2 112 ? 8.780 -16.394 8.081 1.00 20.05 110 THR D C 1
ATOM 5890 O O . THR D 2 112 ? 7.892 -16.045 8.840 1.00 21.02 110 THR D O 1
ATOM 5894 N N . VAL D 2 113 ? 8.897 -17.620 7.597 1.00 19.60 111 VAL D N 1
ATOM 5895 C CA . VAL D 2 113 ? 7.995 -18.686 8.005 1.00 22.01 111 VAL D CA 1
ATOM 5896 C C . VAL D 2 113 ? 8.764 -19.699 8.838 1.00 23.19 111 VAL D C 1
ATOM 5897 O O . VAL D 2 113 ? 9.566 -20.473 8.322 1.00 24.94 111 VAL D O 1
ATOM 5901 N N . SER D 2 114 ? 8.491 -19.680 10.134 1.00 25.89 112 SER D N 1
ATOM 5902 C CA . SER D 2 114 ? 9.279 -20.445 11.110 1.00 27.23 112 SER D CA 1
ATOM 5903 C C . SER D 2 114 ? 8.445 -20.762 12.325 1.00 26.92 112 SER D C 1
ATOM 5904 O O . SER D 2 114 ? 7.629 -19.952 12.750 1.00 27.57 112 SER D O 1
ATOM 5907 N N . SER D 2 115 ? 8.701 -21.916 12.922 1.00 30.87 113 SER D N 1
ATOM 5908 C CA . SER D 2 115 ? 8.084 -22.224 14.211 1.00 31.51 113 SER D CA 1
ATOM 5909 C C . SER D 2 115 ? 8.884 -21.658 15.403 1.00 32.03 113 SER D C 1
ATOM 5910 O O . SER D 2 115 ? 8.407 -21.700 16.532 1.00 30.63 113 SER D O 1
ATOM 5913 N N . ALA D 2 116 ? 10.076 -21.105 15.146 1.00 31.04 114 ALA D N 1
ATOM 5914 C CA . ALA D 2 116 ? 10.893 -20.497 16.202 1.00 31.03 114 ALA D CA 1
ATOM 5915 C C . ALA D 2 116 ? 10.241 -19.289 16.852 1.00 30.80 114 ALA D C 1
ATOM 5916 O O . ALA D 2 116 ? 9.560 -18.497 16.209 1.00 33.30 114 ALA D O 1
ATOM 5918 N N . LYS D 2 117 ? 10.493 -19.112 18.141 1.00 30.40 115 LYS D N 1
ATOM 5919 C CA . LYS D 2 117 ? 9.805 -18.103 18.910 1.00 31.41 115 LYS D CA 1
ATOM 5920 C C . LYS D 2 117 ? 10.492 -16.743 18.804 1.00 30.39 115 LYS D C 1
ATOM 5921 O O . LYS D 2 117 ? 11.716 -16.673 18.828 1.00 30.48 115 LYS D O 1
ATOM 5927 N N . THR D 2 118 ? 9.707 -15.677 18.726 1.00 28.17 116 THR D N 1
ATOM 5928 C CA . THR D 2 118 ? 10.225 -14.327 18.797 1.00 27.42 116 THR D CA 1
ATOM 5929 C C . THR D 2 118 ? 10.944 -14.152 20.141 1.00 27.35 116 THR D C 1
ATOM 5930 O O . THR D 2 118 ? 10.385 -14.492 21.189 1.00 27.90 116 THR D O 1
ATOM 5934 N N . THR D 2 119 ? 12.175 -13.636 20.092 1.00 25.38 117 THR D N 1
ATOM 5935 C CA . THR D 2 119 ? 13.069 -13.542 21.260 1.00 23.70 117 THR D CA 1
ATOM 5936 C C . THR D 2 119 ? 13.842 -12.219 21.124 1.00 23.33 117 THR D C 1
ATOM 5937 O O . THR D 2 119 ? 14.403 -11.972 20.074 1.00 21.75 117 THR D O 1
ATOM 5941 N N . PRO D 2 120 ? 13.860 -11.380 22.159 1.00 22.45 118 PRO D N 1
ATOM 5942 C CA . PRO D 2 120 ? 14.646 -10.149 22.128 1.00 23.09 118 PRO D CA 1
ATOM 5943 C C . PRO D 2 120 ? 16.156 -10.405 22.256 1.00 22.17 118 PRO D C 1
ATOM 5944 O O . PRO D 2 120 ? 16.575 -11.404 22.872 1.00 21.74 118 PRO D O 1
ATOM 5948 N N . PRO D 2 121 ? 16.995 -9.526 21.669 1.00 22.13 119 PRO D N 1
ATOM 5949 C CA . PRO D 2 121 ? 18.417 -9.738 21.864 1.00 20.70 119 PRO D CA 1
ATOM 5950 C C . PRO D 2 121 ? 18.940 -9.265 23.202 1.00 19.30 119 PRO D C 1
ATOM 5951 O O . PRO D 2 121 ? 18.418 -8.331 23.816 1.00 18.14 119 PRO D O 1
ATOM 5955 N N . SER D 2 122 ? 20.012 -9.905 23.616 1.00 18.59 120 SER D N 1
ATOM 5956 C CA . SER D 2 122 ? 20.835 -9.441 24.692 1.00 17.12 120 SER D CA 1
ATOM 5957 C C . SER D 2 122 ? 21.959 -8.631 24.016 1.00 16.38 120 SER D C 1
ATOM 5958 O O . SER D 2 122 ? 22.686 -9.137 23.146 1.00 15.70 120 SER D O 1
ATOM 5961 N N . VAL D 2 123 ? 22.057 -7.357 24.371 1.00 17.11 121 VAL D N 1
ATOM 5962 C CA . VAL D 2 123 ? 23.012 -6.487 23.738 1.00 18.72 121 VAL D CA 1
ATOM 5963 C C . VAL D 2 123 ? 24.183 -6.188 24.682 1.00 18.44 121 VAL D C 1
ATOM 5964 O O . VAL D 2 123 ? 23.986 -5.617 25.767 1.00 18.52 121 VAL D O 1
ATOM 5968 N N . TYR D 2 124 ? 25.390 -6.590 24.274 1.00 18.47 122 TYR D N 1
ATOM 5969 C CA . TYR D 2 124 ? 26.578 -6.532 25.100 1.00 17.62 122 TYR D CA 1
ATOM 5970 C C . TYR D 2 124 ? 27.662 -5.635 24.529 1.00 17.42 122 TYR D C 1
ATOM 5971 O O . TYR D 2 124 ? 27.950 -5.688 23.334 1.00 15.84 122 TYR D O 1
ATOM 5980 N N . PRO D 2 125 ? 28.305 -4.850 25.403 1.00 19.44 123 PRO D N 1
ATOM 5981 C CA . PRO D 2 125 ? 29.374 -3.988 24.921 1.00 20.04 123 PRO D CA 1
ATOM 5982 C C . PRO D 2 125 ? 30.653 -4.755 24.695 1.00 19.24 123 PRO D C 1
ATOM 5983 O O . PRO D 2 125 ? 30.974 -5.716 25.436 1.00 18.98 123 PRO D O 1
ATOM 5987 N N . LEU D 2 126 ? 31.389 -4.356 23.671 1.00 18.29 124 LEU D N 1
ATOM 5988 C CA . LEU D 2 126 ? 32.704 -4.929 23.400 1.00 18.45 124 LEU D CA 1
ATOM 5989 C C . LEU D 2 126 ? 33.760 -3.849 23.576 1.00 19.54 124 LEU D C 1
ATOM 5990 O O . LEU D 2 126 ? 33.879 -2.937 22.728 1.00 19.21 124 LEU D O 1
ATOM 5995 N N . ALA D 2 127 ? 34.472 -3.949 24.703 1.00 21.31 125 ALA D N 1
ATOM 5996 C CA . ALA D 2 127 ? 35.558 -3.034 25.079 1.00 22.71 125 ALA D CA 1
ATOM 5997 C C . ALA D 2 127 ? 36.853 -3.818 25.256 1.00 22.16 125 ALA D C 1
ATOM 5998 O O . ALA D 2 127 ? 36.827 -4.976 25.676 1.00 21.58 125 ALA D O 1
ATOM 6000 N N . PRO D 2 128 ? 38.008 -3.214 24.925 1.00 23.74 126 PRO D N 1
ATOM 6001 C CA . PRO D 2 128 ? 39.306 -3.863 25.002 1.00 24.72 126 PRO D CA 1
ATOM 6002 C C . PRO D 2 128 ? 39.696 -4.338 26.397 1.00 26.11 126 PRO D C 1
ATOM 6003 O O . PRO D 2 128 ? 39.413 -3.652 27.385 1.00 26.81 126 PRO D O 1
ATOM 6007 N N . GLY D 2 129 ? 40.357 -5.484 26.444 1.00 27.93 127 GLY D N 1
ATOM 6008 C CA . GLY D 2 129 ? 40.943 -6.035 27.677 1.00 29.26 127 GLY D CA 1
ATOM 6009 C C . GLY D 2 129 ? 42.239 -5.301 28.011 1.00 32.82 127 GLY D C 1
ATOM 6010 O O . GLY D 2 129 ? 42.275 -4.057 27.949 1.00 35.57 127 GLY D O 1
ATOM 6011 N N . SER D 2 136 ? 47.377 3.988 16.887 1.00 38.10 136 SER D N 1
ATOM 6012 C CA . SER D 2 136 ? 46.685 5.138 16.329 1.00 37.55 136 SER D CA 1
ATOM 6013 C C . SER D 2 136 ? 45.167 5.048 16.457 1.00 36.15 136 SER D C 1
ATOM 6014 O O . SER D 2 136 ? 44.502 6.059 16.693 1.00 35.47 136 SER D O 1
ATOM 6017 N N . MET D 2 137 ? 44.638 3.839 16.265 1.00 33.64 137 MET D N 1
ATOM 6018 C CA . MET D 2 137 ? 43.201 3.614 16.208 1.00 33.26 137 MET D CA 1
ATOM 6019 C C . MET D 2 137 ? 42.766 2.653 17.291 1.00 30.76 137 MET D C 1
ATOM 6020 O O . MET D 2 137 ? 43.541 1.809 17.700 1.00 30.79 137 MET D O 1
ATOM 6025 N N . VAL D 2 138 ? 41.529 2.798 17.746 1.00 27.97 138 VAL D N 1
ATOM 6026 C CA . VAL D 2 138 ? 40.934 1.844 18.707 1.00 26.16 138 VAL D CA 1
ATOM 6027 C C . VAL D 2 138 ? 39.653 1.297 18.103 1.00 24.18 138 VAL D C 1
ATOM 6028 O O . VAL D 2 138 ? 38.867 2.014 17.527 1.00 20.34 138 VAL D O 1
ATOM 6032 N N . THR D 2 139 ? 39.458 -0.016 18.216 1.00 22.40 139 THR D N 1
ATOM 6033 C CA . THR D 2 139 ? 38.246 -0.617 17.744 1.00 20.22 139 THR D CA 1
ATOM 6034 C C . THR D 2 139 ? 37.413 -1.028 18.950 1.00 19.10 139 THR D C 1
ATOM 6035 O O . THR D 2 139 ? 37.934 -1.539 19.937 1.00 19.55 139 THR D O 1
ATOM 6039 N N . LEU D 2 140 ? 36.134 -0.716 18.870 1.00 19.51 140 LEU D N 1
ATOM 6040 C CA . LEU D 2 140 ? 35.137 -1.100 19.860 1.00 19.05 140 LEU D CA 1
ATOM 6041 C C . LEU D 2 140 ? 34.033 -1.875 19.158 1.00 18.19 140 LEU D C 1
ATOM 6042 O O . LEU D 2 140 ? 33.977 -1.911 17.963 1.00 18.57 140 LEU D O 1
ATOM 6047 N N . GLY D 2 141 ? 33.090 -2.437 19.904 1.00 16.93 141 GLY D N 1
ATOM 6048 C CA . GLY D 2 141 ? 31.936 -3.007 19.223 1.00 17.17 141 GLY D CA 1
ATOM 6049 C C . GLY D 2 141 ? 30.791 -3.359 20.148 1.00 14.44 141 GLY D C 1
ATOM 6050 O O . GLY D 2 141 ? 30.808 -3.052 21.338 1.00 15.49 141 GLY D O 1
ATOM 6051 N N . CYS D 2 142 ? 29.796 -3.959 19.515 1.00 16.25 142 CYS D N 1
ATOM 6052 C CA A CYS D 2 142 ? 28.606 -4.421 20.222 0.50 16.68 142 CYS D CA 1
ATOM 6053 C CA B CYS D 2 142 ? 28.489 -4.292 20.059 0.50 17.15 142 CYS D CA 1
ATOM 6054 C C . CYS D 2 142 ? 28.208 -5.774 19.669 1.00 16.38 142 CYS D C 1
ATOM 6055 O O . CYS D 2 142 ? 28.303 -6.059 18.498 1.00 16.89 142 CYS D O 1
ATOM 6060 N N . LEU D 2 143 ? 27.821 -6.627 20.606 1.00 16.50 143 LEU D N 1
ATOM 6061 C CA . LEU D 2 143 ? 27.413 -8.003 20.346 1.00 17.14 143 LEU D CA 1
ATOM 6062 C C . LEU D 2 143 ? 25.909 -8.066 20.624 1.00 15.26 143 LEU D C 1
ATOM 6063 O O . LEU D 2 143 ? 25.452 -7.719 21.694 1.00 17.85 143 LEU D O 1
ATOM 6068 N N . VAL D 2 144 ? 25.142 -8.494 19.647 1.00 14.34 144 VAL D N 1
ATOM 6069 C CA . VAL D 2 144 ? 23.706 -8.478 19.671 1.00 16.64 144 VAL D CA 1
ATOM 6070 C C . VAL D 2 144 ? 23.293 -9.925 19.552 1.00 17.55 144 VAL D C 1
ATOM 6071 O O . VAL D 2 144 ? 23.235 -10.456 18.474 1.00 16.83 144 VAL D O 1
ATOM 6075 N N . LYS D 2 145 ? 23.068 -10.561 20.691 1.00 18.30 145 LYS D N 1
ATOM 6076 C CA . LYS D 2 145 ? 23.063 -12.016 20.764 1.00 19.47 145 LYS D CA 1
ATOM 6077 C C . LYS D 2 145 ? 21.700 -12.611 21.092 1.00 19.34 145 LYS D C 1
ATOM 6078 O O . LYS D 2 145 ? 21.031 -12.149 21.985 1.00 19.42 145 LYS D O 1
ATOM 6084 N N . GLY D 2 146 ? 21.335 -13.680 20.397 1.00 18.19 146 GLY D N 1
ATOM 6085 C CA . GLY D 2 146 ? 20.192 -14.516 20.761 1.00 18.96 146 GLY D CA 1
ATOM 6086 C C . GLY D 2 146 ? 18.811 -13.966 20.517 1.00 18.78 146 GLY D C 1
ATOM 6087 O O . GLY D 2 146 ? 17.937 -14.106 21.373 1.00 17.83 146 GLY D O 1
ATOM 6088 N N . TYR D 2 147 ? 18.592 -13.403 19.328 1.00 19.69 147 TYR D N 1
ATOM 6089 C CA . TYR D 2 147 ? 17.278 -12.869 18.976 1.00 19.22 147 TYR D CA 1
ATOM 6090 C C . TYR D 2 147 ? 16.617 -13.616 17.810 1.00 19.44 147 TYR D C 1
ATOM 6091 O O . TYR D 2 147 ? 17.251 -14.382 17.073 1.00 19.55 147 TYR D O 1
ATOM 6100 N N . PHE D 2 148 ? 15.303 -13.390 17.698 1.00 21.08 148 PHE D N 1
ATOM 6101 C CA . PHE D 2 148 ? 14.501 -13.906 16.578 1.00 20.70 148 PHE D CA 1
ATOM 6102 C C . PHE D 2 148 ? 13.199 -13.116 16.489 1.00 21.14 148 PHE D C 1
ATOM 6103 O O . PHE D 2 148 ? 12.626 -12.739 17.515 1.00 22.28 148 PHE D O 1
ATOM 6111 N N . PRO D 2 149 ? 12.751 -12.783 15.271 1.00 21.03 149 PRO D N 1
ATOM 6112 C CA . PRO D 2 149 ? 13.331 -13.022 13.968 1.00 21.53 149 PRO D CA 1
ATOM 6113 C C . PRO D 2 149 ? 14.242 -11.851 13.585 1.00 20.97 149 PRO D C 1
ATOM 6114 O O . PRO D 2 149 ? 14.410 -10.911 14.381 1.00 22.88 149 PRO D O 1
ATOM 6118 N N . GLU D 2 150 ? 14.792 -11.921 12.380 1.00 24.48 150 GLU D N 1
ATOM 6119 C CA . GLU D 2 150 ? 15.433 -10.749 11.782 1.00 25.01 150 GLU D CA 1
ATOM 6120 C C . GLU D 2 150 ? 14.323 -9.765 11.445 1.00 27.55 150 GLU D C 1
ATOM 6121 O O . GLU D 2 150 ? 13.184 -10.172 11.220 1.00 26.09 150 GLU D O 1
ATOM 6127 N N . PRO D 2 151 ? 14.651 -8.479 11.344 1.00 28.39 151 PRO D N 1
ATOM 6128 C CA . PRO D 2 151 ? 15.937 -7.861 11.553 1.00 28.38 151 PRO D CA 1
ATOM 6129 C C . PRO D 2 151 ? 16.089 -6.995 12.808 1.00 27.88 151 PRO D C 1
ATOM 6130 O O . PRO D 2 151 ? 15.140 -6.786 13.571 1.00 26.17 151 PRO D O 1
ATOM 6134 N N . VAL D 2 152 ? 17.319 -6.512 12.996 1.00 26.63 152 VAL D N 1
ATOM 6135 C CA . VAL D 2 152 ? 17.659 -5.563 14.065 1.00 27.24 152 VAL D CA 1
ATOM 6136 C C . VAL D 2 152 ? 18.160 -4.341 13.286 1.00 27.99 152 VAL D C 1
ATOM 6137 O O . VAL D 2 152 ? 18.796 -4.511 12.244 1.00 29.17 152 VAL D O 1
ATOM 6141 N N . THR D 2 153 ? 17.994 -3.161 13.867 1.00 28.28 153 THR D N 1
ATOM 6142 C CA . THR D 2 153 ? 18.915 -2.049 13.509 1.00 29.82 153 THR D CA 1
ATOM 6143 C C . THR D 2 153 ? 20.006 -1.706 14.448 1.00 27.84 153 THR D C 1
ATOM 6144 O O . THR D 2 153 ? 19.778 -1.657 15.644 1.00 26.42 153 THR D O 1
ATOM 6148 N N . VAL D 2 154 ? 21.186 -1.444 13.878 1.00 27.40 154 VAL D N 1
ATOM 6149 C CA . VAL D 2 154 ? 22.347 -1.030 14.651 1.00 26.19 154 VAL D CA 1
ATOM 6150 C C . VAL D 2 154 ? 22.905 0.268 14.093 1.00 26.49 154 VAL D C 1
ATOM 6151 O O . VAL D 2 154 ? 23.185 0.356 12.914 1.00 26.38 154 VAL D O 1
ATOM 6155 N N . THR D 2 155 ? 23.018 1.270 14.956 1.00 26.13 155 THR D N 1
ATOM 6156 C CA . THR D 2 155 ? 23.803 2.472 14.653 1.00 26.84 155 THR D CA 1
ATOM 6157 C C . THR D 2 155 ? 24.747 2.804 15.799 1.00 26.49 155 THR D C 1
ATOM 6158 O O . THR D 2 155 ? 24.707 2.184 16.878 1.00 24.69 155 THR D O 1
ATOM 6162 N N . TRP D 2 156 ? 25.641 3.749 15.538 1.00 24.82 156 TRP D N 1
ATOM 6163 C CA . TRP D 2 156 ? 26.556 4.233 16.532 1.00 24.78 156 TRP D CA 1
ATOM 6164 C C . TRP D 2 156 ? 26.300 5.711 16.708 1.00 28.07 156 TRP D C 1
ATOM 6165 O O . TRP D 2 156 ? 26.097 6.423 15.713 1.00 28.23 156 TRP D O 1
ATOM 6176 N N . ASN D 2 157 ? 26.272 6.145 17.970 1.00 28.86 157 ASN D N 1
ATOM 6177 C CA . ASN D 2 157 ? 26.012 7.547 18.330 1.00 31.20 157 ASN D CA 1
ATOM 6178 C C . ASN D 2 157 ? 24.864 8.116 17.519 1.00 32.79 157 ASN D C 1
ATOM 6179 O O . ASN D 2 157 ? 24.967 9.223 16.974 1.00 34.85 157 ASN D O 1
ATOM 6184 N N . SER D 2 158 ? 23.791 7.327 17.430 1.00 34.27 158 SER D N 1
ATOM 6185 C CA . SER D 2 158 ? 22.545 7.697 16.749 1.00 35.72 158 SER D CA 1
ATOM 6186 C C . SER D 2 158 ? 22.699 7.954 15.246 1.00 36.82 158 SER D C 1
ATOM 6187 O O . SER D 2 158 ? 21.906 8.716 14.667 1.00 37.88 158 SER D O 1
ATOM 6190 N N . GLY D 2 159 ? 23.675 7.295 14.613 1.00 36.04 159 GLY D N 1
ATOM 6191 C CA . GLY D 2 159 ? 23.911 7.450 13.179 1.00 36.32 159 GLY D CA 1
ATOM 6192 C C . GLY D 2 159 ? 24.947 8.503 12.825 1.00 36.28 159 GLY D C 1
ATOM 6193 O O . GLY D 2 159 ? 25.399 8.565 11.686 1.00 36.62 159 GLY D O 1
ATOM 6194 N N . SER D 2 160 ? 25.353 9.300 13.810 1.00 36.44 160 SER D N 1
ATOM 6195 C CA . SER D 2 160 ? 26.358 10.354 13.627 1.00 37.25 160 SER D CA 1
ATOM 6196 C C . SER D 2 160 ? 27.750 9.790 13.420 1.00 36.65 160 SER D C 1
ATOM 6197 O O . SER D 2 160 ? 28.591 10.427 12.813 1.00 37.37 160 SER D O 1
ATOM 6200 N N . LEU D 2 161 ? 27.984 8.590 13.949 1.00 35.82 161 LEU D N 1
ATOM 6201 C CA . LEU D 2 161 ? 29.243 7.876 13.788 1.00 35.04 161 LEU D CA 1
ATOM 6202 C C . LEU D 2 161 ? 28.978 6.779 12.754 1.00 35.05 161 LEU D C 1
ATOM 6203 O O . LEU D 2 161 ? 28.418 5.749 13.085 1.00 33.92 161 LEU D O 1
ATOM 6208 N N . SER D 2 162 ? 29.340 7.019 11.492 1.00 34.38 162 SER D N 1
ATOM 6209 C CA . SER D 2 162 ? 29.038 6.070 10.395 1.00 34.25 162 SER D CA 1
ATOM 6210 C C . SER D 2 162 ? 30.273 5.516 9.709 1.00 33.41 162 SER D C 1
ATOM 6211 O O . SER D 2 162 ? 30.224 4.421 9.138 1.00 33.75 162 SER D O 1
ATOM 6214 N N . SER D 2 163 ? 31.385 6.254 9.769 1.00 32.31 163 SER D N 1
ATOM 6215 C CA . SER D 2 163 ? 32.618 5.815 9.138 1.00 31.91 163 SER D CA 1
ATOM 6216 C C . SER D 2 163 ? 33.347 4.868 10.061 1.00 29.97 163 SER D C 1
ATOM 6217 O O . SER D 2 163 ? 33.232 4.966 11.284 1.00 30.41 163 SER D O 1
ATOM 6220 N N . GLY D 2 164 ? 34.076 3.944 9.451 1.00 27.93 164 GLY D N 1
ATOM 6221 C CA . GLY D 2 164 ? 34.825 2.934 10.164 1.00 27.34 164 GLY D CA 1
ATOM 6222 C C . GLY D 2 164 ? 33.934 1.912 10.857 1.00 25.53 164 GLY D C 1
ATOM 6223 O O . GLY D 2 164 ? 34.382 1.241 11.809 1.00 26.73 164 GLY D O 1
ATOM 6224 N N . VAL D 2 165 ? 32.691 1.796 10.407 1.00 23.24 165 VAL D N 1
ATOM 6225 C CA . VAL D 2 165 ? 31.745 0.811 11.002 1.00 22.59 165 VAL D CA 1
ATOM 6226 C C . VAL D 2 165 ? 31.647 -0.422 10.140 1.00 22.87 165 VAL D C 1
ATOM 6227 O O . VAL D 2 165 ? 31.529 -0.309 8.926 1.00 24.00 165 VAL D O 1
ATOM 6231 N N . HIS D 2 166 ? 31.670 -1.608 10.775 1.00 22.82 166 HIS D N 1
ATOM 6232 C CA . HIS D 2 166 ? 31.291 -2.859 10.120 1.00 21.38 166 HIS D CA 1
ATOM 6233 C C . HIS D 2 166 ? 30.218 -3.572 10.905 1.00 21.28 166 HIS D C 1
ATOM 6234 O O . HIS D 2 166 ? 30.504 -4.098 11.984 1.00 20.00 166 HIS D O 1
ATOM 6241 N N . THR D 2 167 ? 29.007 -3.575 10.374 1.00 19.64 167 THR D N 1
ATOM 6242 C CA . THR D 2 167 ? 27.900 -4.328 10.963 1.00 19.96 167 THR D CA 1
ATOM 6243 C C . THR D 2 167 ? 27.708 -5.645 10.213 1.00 18.05 167 THR D C 1
ATOM 6244 O O . THR D 2 167 ? 27.380 -5.681 9.033 1.00 19.63 167 THR D O 1
ATOM 6248 N N . PHE D 2 168 ? 27.945 -6.751 10.906 1.00 19.23 168 PHE D N 1
ATOM 6249 C CA . PHE D 2 168 ? 28.041 -8.034 10.252 1.00 17.91 168 PHE D CA 1
ATOM 6250 C C . PHE D 2 168 ? 26.668 -8.676 10.019 1.00 18.44 168 PHE D C 1
ATOM 6251 O O . PHE D 2 168 ? 25.782 -8.546 10.846 1.00 19.70 168 PHE D O 1
ATOM 6259 N N . PRO D 2 169 ? 26.513 -9.409 8.907 1.00 19.50 169 PRO D N 1
ATOM 6260 C CA . PRO D 2 169 ? 25.275 -10.108 8.701 1.00 19.88 169 PRO D CA 1
ATOM 6261 C C . PRO D 2 169 ? 24.934 -11.020 9.885 1.00 18.97 169 PRO D C 1
ATOM 6262 O O . PRO D 2 169 ? 25.817 -11.599 10.452 1.00 20.89 169 PRO D O 1
ATOM 6266 N N . ALA D 2 170 ? 23.654 -11.140 10.235 1.00 19.44 170 ALA D N 1
ATOM 6267 C CA . ALA D 2 170 ? 23.257 -12.062 11.304 1.00 18.66 170 ALA D CA 1
ATOM 6268 C C . ALA D 2 170 ? 23.452 -13.491 10.829 1.00 18.46 170 ALA D C 1
ATOM 6269 O O . ALA D 2 170 ? 23.391 -13.788 9.639 1.00 18.70 170 ALA D O 1
ATOM 6271 N N . VAL D 2 171 ? 23.714 -14.374 11.780 1.00 18.51 171 VAL D N 1
ATOM 6272 C CA . VAL D 2 171 ? 23.875 -15.792 11.533 1.00 19.48 171 VAL D CA 1
ATOM 6273 C C . VAL D 2 171 ? 22.962 -16.519 12.506 1.00 19.43 171 VAL D C 1
ATOM 6274 O O . VAL D 2 171 ? 22.953 -16.221 13.696 1.00 18.13 171 VAL D O 1
ATOM 6278 N N . LEU D 2 172 ? 22.190 -17.478 11.990 1.00 20.37 172 LEU D N 1
ATOM 6279 C CA . LEU D 2 172 ? 21.235 -18.263 12.786 1.00 20.80 172 LEU D CA 1
ATOM 6280 C C . LEU D 2 172 ? 21.873 -19.557 13.272 1.00 21.79 172 LEU D C 1
ATOM 6281 O O . LEU D 2 172 ? 22.479 -20.316 12.510 1.00 21.31 172 LEU D O 1
ATOM 6286 N N . GLN D 2 173 ? 21.762 -19.778 14.571 1.00 22.21 173 GLN D N 1
ATOM 6287 C CA . GLN D 2 173 ? 22.224 -20.997 15.189 1.00 23.39 173 GLN D CA 1
ATOM 6288 C C . GLN D 2 173 ? 21.187 -21.395 16.206 1.00 25.10 173 GLN D C 1
ATOM 6289 O O . GLN D 2 173 ? 20.828 -20.623 17.092 1.00 24.84 173 GLN D O 1
ATOM 6295 N N . SER D 2 174 ? 20.746 -22.640 16.109 1.00 28.14 174 SER D N 1
ATOM 6296 C CA . SER D 2 174 ? 19.756 -23.167 17.053 1.00 29.43 174 SER D CA 1
ATOM 6297 C C . SER D 2 174 ? 18.606 -22.212 17.289 1.00 29.35 174 SER D C 1
ATOM 6298 O O . SER D 2 174 ? 18.258 -21.902 18.436 1.00 30.58 174 SER D O 1
ATOM 6301 N N . ASP D 2 175 ? 18.016 -21.750 16.186 1.00 29.01 175 ASP D N 1
ATOM 6302 C CA . ASP D 2 175 ? 16.785 -20.960 16.197 1.00 28.16 175 ASP D CA 1
ATOM 6303 C C . ASP D 2 175 ? 16.927 -19.551 16.755 1.00 24.76 175 ASP D C 1
ATOM 6304 O O . ASP D 2 175 ? 15.936 -18.902 17.062 1.00 22.30 175 ASP D O 1
ATOM 6309 N N . LEU D 2 176 ? 18.169 -19.088 16.894 1.00 22.57 176 LEU D N 1
ATOM 6310 C CA . LEU D 2 176 ? 18.444 -17.728 17.372 1.00 20.15 176 LEU D CA 1
ATOM 6311 C C . LEU D 2 176 ? 19.520 -17.092 16.534 1.00 19.72 176 LEU D C 1
ATOM 6312 O O . LEU D 2 176 ? 20.455 -17.734 16.152 1.00 17.09 176 LEU D O 1
ATOM 6317 N N . TYR D 2 177 ? 19.371 -15.801 16.259 1.00 18.06 177 TYR D N 1
ATOM 6318 C CA . TYR D 2 177 ? 20.373 -15.055 15.526 1.00 19.25 177 TYR D CA 1
ATOM 6319 C C . TYR D 2 177 ? 21.309 -14.349 16.475 1.00 18.61 177 TYR D C 1
ATOM 6320 O O . TYR D 2 177 ? 20.927 -13.950 17.579 1.00 18.95 177 TYR D O 1
ATOM 6329 N N . THR D 2 178 ? 22.523 -14.123 15.968 1.00 19.66 178 THR D N 1
ATOM 6330 C CA . THR D 2 178 ? 23.496 -13.256 16.582 1.00 18.58 178 THR D CA 1
ATOM 6331 C C . THR D 2 178 ? 24.129 -12.404 15.513 1.00 17.84 178 THR D C 1
ATOM 6332 O O . THR D 2 178 ? 24.385 -12.825 14.406 1.00 16.92 178 THR D O 1
ATOM 6336 N N . LEU D 2 179 ? 24.364 -11.163 15.873 1.00 17.95 179 LEU D N 1
ATOM 6337 C CA . LEU D 2 179 ? 25.212 -10.348 15.036 1.00 20.07 179 LEU D CA 1
ATOM 6338 C C . LEU D 2 179 ? 26.084 -9.479 15.859 1.00 18.67 179 LEU D C 1
ATOM 6339 O O . LEU D 2 179 ? 25.976 -9.430 17.067 1.00 17.30 179 LEU D O 1
ATOM 6344 N N . SER D 2 180 ? 26.984 -8.792 15.170 1.00 17.60 180 SER D N 1
ATOM 6345 C CA . SER D 2 180 ? 27.918 -7.945 15.845 1.00 16.01 180 SER D CA 1
ATOM 6346 C C . SER D 2 180 ? 28.218 -6.767 14.956 1.00 16.05 180 SER D C 1
ATOM 6347 O O . SER D 2 180 ? 27.957 -6.796 13.752 1.00 16.55 180 SER D O 1
ATOM 6350 N N . SER D 2 181 ? 28.777 -5.750 15.580 1.00 17.36 181 SER D N 1
ATOM 6351 C CA . SER D 2 181 ? 29.174 -4.522 14.849 1.00 18.01 181 SER D CA 1
ATOM 6352 C C . SER D 2 181 ? 30.408 -3.954 15.480 1.00 17.81 181 SER D C 1
ATOM 6353 O O . SER D 2 181 ? 30.485 -3.867 16.724 1.00 19.25 181 SER D O 1
ATOM 6356 N N . SER D 2 182 ? 31.393 -3.604 14.640 1.00 18.27 182 SER D N 1
ATOM 6357 C CA . SER D 2 182 ? 32.627 -2.985 15.100 1.00 17.88 182 SER D CA 1
ATOM 6358 C C . SER D 2 182 ? 32.632 -1.555 14.627 1.00 18.80 182 SER D C 1
ATOM 6359 O O . SER D 2 182 ? 32.091 -1.257 13.565 1.00 20.43 182 SER D O 1
ATOM 6362 N N . VAL D 2 183 ? 33.252 -0.710 15.425 1.00 20.94 183 VAL D N 1
ATOM 6363 C CA . VAL D 2 183 ? 33.454 0.692 15.043 1.00 20.94 183 VAL D CA 1
ATOM 6364 C C . VAL D 2 183 ? 34.874 1.040 15.393 1.00 21.42 183 VAL D C 1
ATOM 6365 O O . VAL D 2 183 ? 35.354 0.671 16.444 1.00 19.65 183 VAL D O 1
ATOM 6369 N N . THR D 2 184 ? 35.563 1.750 14.502 1.00 23.00 184 THR D N 1
ATOM 6370 C CA . THR D 2 184 ? 36.962 2.054 14.714 1.00 22.81 184 THR D CA 1
ATOM 6371 C C . THR D 2 184 ? 37.096 3.570 14.672 1.00 23.86 184 THR D C 1
ATOM 6372 O O . THR D 2 184 ? 36.561 4.209 13.772 1.00 24.61 184 THR D O 1
ATOM 6376 N N . VAL D 2 185 ? 37.768 4.096 15.688 1.00 23.88 185 VAL D N 1
ATOM 6377 C CA . VAL D 2 185 ? 37.954 5.539 15.888 1.00 26.13 185 VAL D CA 1
ATOM 6378 C C . VAL D 2 185 ? 39.415 5.831 16.246 1.00 26.76 185 VAL D C 1
ATOM 6379 O O . VAL D 2 185 ? 40.189 4.927 16.595 1.00 24.53 185 VAL D O 1
ATOM 6383 N N . PRO D 2 186 ? 39.830 7.119 16.137 1.00 26.97 186 PRO D N 1
ATOM 6384 C CA . PRO D 2 186 ? 41.167 7.472 16.616 1.00 27.92 186 PRO D CA 1
ATOM 6385 C C . PRO D 2 186 ? 41.319 7.204 18.101 1.00 27.13 186 PRO D C 1
ATOM 6386 O O . PRO D 2 186 ? 40.388 7.450 18.860 1.00 28.17 186 PRO D O 1
ATOM 6390 N N . SER D 2 187 ? 42.497 6.725 18.505 1.00 30.53 187 SER D N 1
ATOM 6391 C CA . SER D 2 187 ? 42.732 6.353 19.897 1.00 31.59 187 SER D CA 1
ATOM 6392 C C . SER D 2 187 ? 42.411 7.479 20.859 1.00 31.64 187 SER D C 1
ATOM 6393 O O . SER D 2 187 ? 41.816 7.256 21.917 1.00 30.63 187 SER D O 1
ATOM 6396 N N . SER D 2 188 ? 42.788 8.710 20.492 1.00 30.27 188 SER D N 1
ATOM 6397 C CA . SER D 2 188 ? 42.583 9.837 21.394 1.00 28.90 188 SER D CA 1
ATOM 6398 C C . SER D 2 188 ? 41.122 10.185 21.637 1.00 28.81 188 SER D C 1
ATOM 6399 O O . SER D 2 188 ? 40.815 10.895 22.592 1.00 27.74 188 SER D O 1
ATOM 6402 N N . THR D 2 189 ? 40.225 9.704 20.780 1.00 28.44 189 THR D N 1
ATOM 6403 C CA . THR D 2 189 ? 38.814 10.090 20.840 1.00 30.62 189 THR D CA 1
ATOM 6404 C C . THR D 2 189 ? 38.024 9.280 21.866 1.00 30.70 189 THR D C 1
ATOM 6405 O O . THR D 2 189 ? 37.030 9.764 22.388 1.00 31.43 189 THR D O 1
ATOM 6409 N N . TRP D 2 190 ? 38.456 8.050 22.143 1.00 29.75 190 TRP D N 1
ATOM 6410 C CA . TRP D 2 190 ? 37.777 7.248 23.130 1.00 29.67 190 TRP D CA 1
ATOM 6411 C C . TRP D 2 190 ? 38.686 6.957 24.302 1.00 30.89 190 TRP D C 1
ATOM 6412 O O . TRP D 2 190 ? 39.835 6.579 24.102 1.00 31.93 190 TRP D O 1
ATOM 6423 N N . PRO D 2 191 ? 38.158 7.055 25.533 1.00 32.49 191 PRO D N 1
ATOM 6424 C CA . PRO D 2 191 ? 36.801 7.369 25.985 1.00 33.27 191 PRO D CA 1
ATOM 6425 C C . PRO D 2 191 ? 36.400 8.833 26.118 1.00 34.78 191 PRO D C 1
ATOM 6426 O O . PRO D 2 191 ? 35.317 9.124 26.618 1.00 34.97 191 PRO D O 1
ATOM 6430 N N . SER D 2 192 ? 37.243 9.748 25.669 1.00 35.91 192 SER D N 1
ATOM 6431 C CA . SER D 2 192 ? 36.961 11.146 25.858 1.00 35.91 192 SER D CA 1
ATOM 6432 C C . SER D 2 192 ? 35.675 11.700 25.235 1.00 36.12 192 SER D C 1
ATOM 6433 O O . SER D 2 192 ? 34.876 12.336 25.934 1.00 37.46 192 SER D O 1
ATOM 6436 N N . GLU D 2 193 ? 35.421 11.360 23.967 1.00 35.08 193 GLU D N 1
ATOM 6437 C CA . GLU D 2 193 ? 34.020 11.151 23.505 1.00 34.16 193 GLU D CA 1
ATOM 6438 C C . GLU D 2 193 ? 33.307 9.849 23.808 1.00 33.07 193 GLU D C 1
ATOM 6439 O O . GLU D 2 193 ? 33.938 8.809 24.019 1.00 33.43 193 GLU D O 1
ATOM 6445 N N . THR D 2 194 ? 31.989 9.961 23.867 1.00 31.72 194 THR D N 1
ATOM 6446 C CA . THR D 2 194 ? 31.134 8.807 24.136 1.00 31.44 194 THR D CA 1
ATOM 6447 C C . THR D 2 194 ? 30.929 8.048 22.855 1.00 29.73 194 THR D C 1
ATOM 6448 O O . THR D 2 194 ? 30.769 8.647 21.783 1.00 28.41 194 THR D O 1
ATOM 6452 N N . VAL D 2 195 ? 30.949 6.718 22.971 1.00 27.70 195 VAL D N 1
ATOM 6453 C CA . VAL D 2 195 ? 30.687 5.831 21.842 1.00 24.97 195 VAL D CA 1
ATOM 6454 C C . VAL D 2 195 ? 29.609 4.876 22.328 1.00 23.86 195 VAL D C 1
ATOM 6455 O O . VAL D 2 195 ? 29.819 4.136 23.280 1.00 25.14 195 VAL D O 1
ATOM 6459 N N . THR D 2 196 ? 28.476 4.935 21.660 1.00 23.76 196 THR D N 1
ATOM 6460 C CA . THR D 2 196 ? 27.281 4.215 22.042 1.00 24.12 196 THR D CA 1
ATOM 6461 C C . THR D 2 196 ? 26.666 3.500 20.869 1.00 24.51 196 THR D C 1
ATOM 6462 O O . THR D 2 196 ? 26.386 4.105 19.846 1.00 24.49 196 THR D O 1
ATOM 6466 N N . CYS D 2 197 ? 26.382 2.208 21.033 1.00 23.96 197 CYS D N 1
ATOM 6467 C CA A CYS D 2 197 ? 25.680 1.482 19.977 0.50 23.14 197 CYS D CA 1
ATOM 6468 C CA B CYS D 2 197 ? 25.711 1.412 20.020 0.50 24.92 197 CYS D CA 1
ATOM 6469 C C . CYS D 2 197 ? 24.179 1.438 20.268 1.00 24.27 197 CYS D C 1
ATOM 6470 O O . CYS D 2 197 ? 23.740 1.202 21.400 1.00 26.07 197 CYS D O 1
ATOM 6475 N N . ASN D 2 198 ? 23.390 1.742 19.242 1.00 24.06 198 ASN D N 1
ATOM 6476 C CA . ASN D 2 198 ? 21.937 1.802 19.353 1.00 24.85 198 ASN D CA 1
ATOM 6477 C C . ASN D 2 198 ? 21.340 0.632 18.620 1.00 24.96 198 ASN D C 1
ATOM 6478 O O . ASN D 2 198 ? 21.528 0.493 17.411 1.00 25.33 198 ASN D O 1
ATOM 6483 N N . VAL D 2 199 ? 20.605 -0.201 19.344 1.00 24.40 199 VAL D N 1
ATOM 6484 C CA . VAL D 2 199 ? 20.097 -1.453 18.810 1.00 24.09 199 VAL D CA 1
ATOM 6485 C C . VAL D 2 199 ? 18.602 -1.570 19.047 1.00 25.06 199 VAL D C 1
ATOM 6486 O O . VAL D 2 199 ? 18.126 -1.495 20.188 1.00 27.10 199 VAL D O 1
ATOM 6490 N N . ALA D 2 200 ? 17.887 -1.766 17.955 1.00 25.65 200 ALA D N 1
ATOM 6491 C CA . ALA D 2 200 ? 16.448 -1.880 17.963 1.00 26.45 200 ALA D CA 1
ATOM 6492 C C . ALA D 2 200 ? 16.068 -3.184 17.323 1.00 26.00 200 ALA D C 1
ATOM 6493 O O . ALA D 2 200 ? 16.624 -3.572 16.297 1.00 25.25 200 ALA D O 1
ATOM 6495 N N . HIS D 2 201 ? 15.125 -3.857 17.956 1.00 26.66 201 HIS D N 1
ATOM 6496 C CA . HIS D 2 201 ? 14.542 -5.080 17.435 1.00 26.60 201 HIS D CA 1
ATOM 6497 C C . HIS D 2 201 ? 13.019 -4.920 17.538 1.00 29.28 201 HIS D C 1
ATOM 6498 O O . HIS D 2 201 ? 12.427 -5.293 18.540 1.00 28.47 201 HIS D O 1
ATOM 6505 N N . PRO D 2 202 ? 12.397 -4.313 16.514 1.00 31.99 202 PRO D N 1
ATOM 6506 C CA . PRO D 2 202 ? 10.959 -4.112 16.453 1.00 33.02 202 PRO D CA 1
ATOM 6507 C C . PRO D 2 202 ? 10.132 -5.323 16.877 1.00 32.78 202 PRO D C 1
ATOM 6508 O O . PRO D 2 202 ? 9.244 -5.192 17.708 1.00 33.03 202 PRO D O 1
ATOM 6512 N N . ALA D 2 203 ? 10.442 -6.498 16.348 1.00 32.01 203 ALA D N 1
ATOM 6513 C CA . ALA D 2 203 ? 9.577 -7.649 16.546 1.00 32.45 203 ALA D CA 1
ATOM 6514 C C . ALA D 2 203 ? 9.372 -8.032 18.009 1.00 32.38 203 ALA D C 1
ATOM 6515 O O . ALA D 2 203 ? 8.381 -8.687 18.328 1.00 34.94 203 ALA D O 1
ATOM 6517 N N . SER D 2 204 ? 10.313 -7.651 18.872 1.00 31.56 204 SER D N 1
ATOM 6518 C CA . SER D 2 204 ? 10.245 -7.910 20.318 1.00 31.39 204 SER D CA 1
ATOM 6519 C C . SER D 2 204 ? 10.007 -6.639 21.117 1.00 32.00 204 SER D C 1
ATOM 6520 O O . SER D 2 204 ? 9.957 -6.680 22.344 1.00 32.31 204 SER D O 1
ATOM 6523 N N . SER D 2 205 ? 9.864 -5.516 20.430 1.00 34.26 205 SER D N 1
ATOM 6524 C CA . SER D 2 205 ? 9.687 -4.209 21.077 1.00 36.45 205 SER D CA 1
ATOM 6525 C C . SER D 2 205 ? 10.903 -3.757 21.876 1.00 37.46 205 SER D C 1
ATOM 6526 O O . SER D 2 205 ? 10.764 -3.075 22.901 1.00 38.22 205 SER D O 1
ATOM 6529 N N . THR D 2 206 ? 12.085 -4.127 21.384 1.00 36.68 206 THR D N 1
ATOM 6530 C CA . THR D 2 206 ? 13.352 -3.850 22.046 1.00 37.24 206 THR D CA 1
ATOM 6531 C C . THR D 2 206 ? 14.059 -2.604 21.506 1.00 35.76 206 THR D C 1
ATOM 6532 O O . THR D 2 206 ? 14.199 -2.430 20.295 1.00 35.26 206 THR D O 1
ATOM 6536 N N . LYS D 2 207 ? 14.563 -1.778 22.412 1.00 35.38 207 LYS D N 1
ATOM 6537 C CA . LYS D 2 207 ? 15.382 -0.636 22.016 1.00 35.71 207 LYS D CA 1
ATOM 6538 C C . LYS D 2 207 ? 16.446 -0.444 23.100 1.00 34.65 207 LYS D C 1
ATOM 6539 O O . LYS D 2 207 ? 16.102 -0.234 24.264 1.00 34.90 207 LYS D O 1
ATOM 6545 N N . VAL D 2 208 ? 17.722 -0.550 22.736 1.00 32.19 208 VAL D N 1
ATOM 6546 C CA . VAL D 2 208 ? 18.822 -0.427 23.702 1.00 32.07 208 VAL D CA 1
ATOM 6547 C C . VAL D 2 208 ? 19.885 0.564 23.221 1.00 29.72 208 VAL D C 1
ATOM 6548 O O . VAL D 2 208 ? 20.266 0.534 22.065 1.00 28.73 208 VAL D O 1
ATOM 6552 N N . ASP D 2 209 ? 20.394 1.407 24.120 1.00 28.77 209 ASP D N 1
ATOM 6553 C CA . ASP D 2 209 ? 21.604 2.171 23.841 1.00 28.15 209 ASP D CA 1
ATOM 6554 C C . ASP D 2 209 ? 22.683 1.710 24.780 1.00 27.22 209 ASP D C 1
ATOM 6555 O O . ASP D 2 209 ? 22.581 1.883 25.995 1.00 28.91 209 ASP D O 1
ATOM 6560 N N . LYS D 2 210 ? 23.707 1.067 24.249 1.00 25.93 210 LYS D N 1
ATOM 6561 C CA . LYS D 2 210 ? 24.789 0.590 25.086 1.00 24.35 210 LYS D CA 1
ATOM 6562 C C . LYS D 2 210 ? 26.032 1.462 24.889 1.00 24.64 210 LYS D C 1
ATOM 6563 O O . LYS D 2 210 ? 26.592 1.498 23.823 1.00 23.73 210 LYS D O 1
ATOM 6569 N N . LYS D 2 211 ? 26.400 2.198 25.929 1.00 26.31 211 LYS D N 1
ATOM 6570 C CA . LYS D 2 211 ? 27.596 3.027 25.928 1.00 26.07 211 LYS D CA 1
ATOM 6571 C C . LYS D 2 211 ? 28.784 2.121 26.205 1.00 27.00 211 LYS D C 1
ATOM 6572 O O . LYS D 2 211 ? 28.721 1.279 27.101 1.00 28.68 211 LYS D O 1
ATOM 6578 N N . ILE D 2 212 ? 29.837 2.237 25.403 1.00 26.11 212 ILE D N 1
ATOM 6579 C CA . ILE D 2 212 ? 31.033 1.442 25.596 1.00 25.85 212 ILE D CA 1
ATOM 6580 C C . ILE D 2 212 ? 31.953 2.187 26.565 1.00 27.45 212 ILE D C 1
ATOM 6581 O O . ILE D 2 212 ? 32.399 3.308 26.277 1.00 27.62 212 ILE D O 1
ATOM 6586 N N . VAL D 2 213 ? 32.248 1.565 27.693 1.00 26.94 213 VAL D N 1
ATOM 6587 C CA . VAL D 2 213 ? 33.089 2.194 28.695 1.00 27.86 213 VAL D CA 1
ATOM 6588 C C . VAL D 2 213 ? 34.325 1.365 28.942 1.00 28.66 213 VAL D C 1
ATOM 6589 O O . VAL D 2 213 ? 34.323 0.135 28.793 1.00 27.44 213 VAL D O 1
ATOM 6593 N N . PRO D 2 214 ? 35.423 2.025 29.287 1.00 28.70 214 PRO D N 1
ATOM 6594 C CA . PRO D 2 214 ? 36.616 1.279 29.572 1.00 28.98 214 PRO D CA 1
ATOM 6595 C C . PRO D 2 214 ? 36.403 0.240 30.662 1.00 29.65 214 PRO D C 1
ATOM 6596 O O . PRO D 2 214 ? 35.659 0.483 31.582 1.00 29.03 214 PRO D O 1
ATOM 6600 N N . ARG D 2 215 ? 37.053 -0.916 30.551 1.00 30.73 215 ARG D N 1
ATOM 6601 C CA . ARG D 2 215 ? 36.991 -1.905 31.625 1.00 31.61 215 ARG D CA 1
ATOM 6602 C C . ARG D 2 215 ? 37.882 -1.434 32.779 1.00 32.18 215 ARG D C 1
ATOM 6603 O O . ARG D 2 215 ? 39.057 -1.142 32.548 1.00 33.98 215 ARG D O 1
ATOM 6611 N N . TYR E 3 1 ? 33.158 -15.271 72.412 1.00 26.90 1 TYR E N 1
ATOM 6612 C CA . TYR E 3 1 ? 32.376 -14.416 71.482 1.00 24.44 1 TYR E CA 1
ATOM 6613 C C . TYR E 3 1 ? 31.910 -13.111 72.121 1.00 24.25 1 TYR E C 1
ATOM 6614 O O . TYR E 3 1 ? 32.260 -12.036 71.646 1.00 24.31 1 TYR E O 1
ATOM 6623 N N . LEU E 3 2 ? 31.127 -13.217 73.193 1.00 24.57 2 LEU E N 1
ATOM 6624 C CA . LEU E 3 2 ? 30.520 -12.038 73.807 1.00 24.28 2 LEU E CA 1
ATOM 6625 C C . LEU E 3 2 ? 31.530 -11.034 74.294 1.00 24.27 2 LEU E C 1
ATOM 6626 O O . LEU E 3 2 ? 31.358 -9.826 74.120 1.00 25.62 2 LEU E O 1
ATOM 6631 N N . GLU E 3 3 ? 32.605 -11.525 74.875 1.00 25.40 3 GLU E N 1
ATOM 6632 C CA . GLU E 3 3 ? 33.665 -10.651 75.338 1.00 26.53 3 GLU E CA 1
ATOM 6633 C C . GLU E 3 3 ? 34.180 -9.832 74.159 1.00 25.20 3 GLU E C 1
ATOM 6634 O O . GLU E 3 3 ? 34.345 -8.615 74.276 1.00 26.30 3 GLU E O 1
ATOM 6640 N N . ASP E 3 4 ? 34.418 -10.501 73.026 1.00 23.12 4 ASP E N 1
ATOM 6641 C CA . ASP E 3 4 ? 34.902 -9.829 71.800 1.00 23.82 4 ASP E CA 1
ATOM 6642 C C . ASP E 3 4 ? 33.881 -8.826 71.274 1.00 23.26 4 ASP E C 1
ATOM 6643 O O . ASP E 3 4 ? 34.244 -7.704 70.913 1.00 23.77 4 ASP E O 1
ATOM 6648 N N . TRP E 3 5 ? 32.610 -9.243 71.218 1.00 22.29 5 TRP E N 1
ATOM 6649 C CA . TRP E 3 5 ?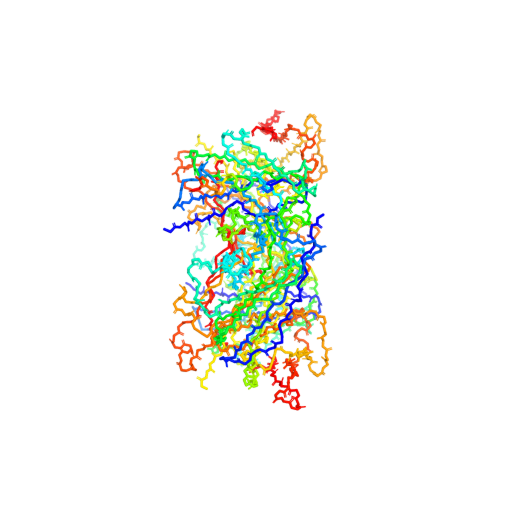 31.509 -8.379 70.765 1.00 21.54 5 TRP E CA 1
ATOM 6650 C C . TRP E 3 5 ? 31.390 -7.153 71.652 1.00 22.65 5 TRP E C 1
ATOM 6651 O O . TRP E 3 5 ? 31.271 -6.006 71.170 1.00 22.52 5 TRP E O 1
ATOM 6662 N N . ILE E 3 6 ? 31.393 -7.388 72.959 1.00 22.98 6 ILE E N 1
ATOM 6663 C CA . ILE E 3 6 ? 31.171 -6.294 73.903 1.00 25.74 6 ILE E CA 1
ATOM 6664 C C . ILE E 3 6 ? 32.288 -5.268 73.804 1.00 25.75 6 ILE E C 1
ATOM 6665 O O . ILE E 3 6 ? 32.020 -4.052 73.743 1.00 27.32 6 ILE E O 1
ATOM 6670 N N . LYS E 3 7 ? 33.524 -5.748 73.764 1.00 28.03 7 LYS E N 1
ATOM 6671 C CA . LYS E 3 7 ? 34.695 -4.887 73.570 1.00 29.46 7 LYS E CA 1
ATOM 6672 C C . LYS E 3 7 ? 34.528 -4.103 72.280 1.00 29.29 7 LYS E C 1
ATOM 6673 O O . LYS E 3 7 ? 34.557 -2.867 72.268 1.00 30.23 7 LYS E O 1
ATOM 6679 N N . TYR E 3 8 ? 34.304 -4.817 71.187 1.00 27.44 8 TYR E N 1
ATOM 6680 C CA . TYR E 3 8 ? 34.087 -4.174 69.889 1.00 27.66 8 TYR E CA 1
ATOM 6681 C C . TYR E 3 8 ? 32.979 -3.113 69.925 1.00 29.36 8 TYR E C 1
ATOM 6682 O O . TYR E 3 8 ? 33.180 -1.976 69.488 1.00 30.47 8 TYR E O 1
ATOM 6691 N N . ASN E 3 9 ? 31.819 -3.482 70.455 1.00 31.61 9 ASN E N 1
ATOM 6692 C CA . ASN E 3 9 ? 30.611 -2.656 70.417 1.00 33.92 9 ASN E CA 1
ATOM 6693 C C . ASN E 3 9 ? 30.706 -1.400 71.305 1.00 37.02 9 ASN E C 1
ATOM 6694 O O . ASN E 3 9 ? 30.043 -0.382 71.034 1.00 36.58 9 ASN E O 1
ATOM 6699 N N . ASN E 3 10 ? 31.510 -1.482 72.361 1.00 40.88 10 ASN E N 1
ATOM 6700 C CA . ASN E 3 10 ? 31.726 -0.330 73.244 1.00 43.49 10 ASN E CA 1
ATOM 6701 C C . ASN E 3 10 ? 32.601 0.698 72.552 1.00 45.74 10 ASN E C 1
ATOM 6702 O O . ASN E 3 10 ? 32.363 1.910 72.691 1.00 48.33 10 ASN E O 1
ATOM 6707 N N . GLN E 3 11 ? 33.599 0.214 71.806 1.00 46.93 11 GLN E N 1
ATOM 6708 C CA . GLN E 3 11 ? 34.481 1.072 71.004 1.00 47.49 11 GLN E CA 1
ATOM 6709 C C . GLN E 3 11 ? 33.673 1.693 69.866 1.00 47.97 11 GLN E C 1
ATOM 6710 O O . GLN E 3 11 ? 34.197 2.477 69.085 1.00 48.94 11 GLN E O 1
ATOM 6716 N N . TYR F 3 1 ? 2.204 -15.451 -25.292 1.00 33.37 1 TYR F N 1
ATOM 6717 C CA . TYR F 3 1 ? 2.588 -14.385 -24.317 1.00 33.31 1 TYR F CA 1
ATOM 6718 C C . TYR F 3 1 ? 3.094 -13.114 -25.024 1.00 33.21 1 TYR F C 1
ATOM 6719 O O . TYR F 3 1 ? 2.654 -12.000 -24.744 1.00 33.90 1 TYR F O 1
ATOM 6728 N N . LEU F 3 2 ? 4.042 -13.286 -25.934 1.00 34.81 2 LEU F N 1
ATOM 6729 C CA . LEU F 3 2 ? 4.702 -12.149 -26.567 1.00 35.09 2 LEU F CA 1
ATOM 6730 C C . LEU F 3 2 ? 3.795 -11.204 -27.346 1.00 35.88 2 LEU F C 1
ATOM 6731 O O . LEU F 3 2 ? 3.990 -9.995 -27.323 1.00 36.04 2 LEU F O 1
ATOM 6736 N N . GLU F 3 3 ? 2.816 -11.748 -28.053 1.00 37.21 3 GLU F N 1
ATOM 6737 C CA . GLU F 3 3 ? 1.869 -10.876 -28.764 1.00 37.52 3 GLU F CA 1
ATOM 6738 C C . GLU F 3 3 ? 1.107 -10.018 -27.743 1.00 35.84 3 GLU F C 1
ATOM 6739 O O . GLU F 3 3 ? 0.954 -8.825 -27.936 1.00 36.04 3 GLU F O 1
ATOM 6745 N N . ASP F 3 4 ? 0.698 -10.619 -26.634 1.00 35.10 4 ASP F N 1
ATOM 6746 C CA . ASP F 3 4 ? 0.150 -9.857 -25.510 1.00 33.58 4 ASP F CA 1
ATOM 6747 C C . ASP F 3 4 ? 1.138 -8.802 -24.995 1.00 32.59 4 ASP F C 1
ATOM 6748 O O . ASP F 3 4 ? 0.779 -7.620 -24.871 1.00 30.45 4 ASP F O 1
ATOM 6753 N N . TRP F 3 5 ? 2.373 -9.214 -24.706 1.00 31.37 5 TRP F N 1
ATOM 6754 C CA . TRP F 3 5 ? 3.388 -8.257 -24.233 1.00 31.45 5 TRP F CA 1
ATOM 6755 C C . TRP F 3 5 ? 3.605 -7.108 -25.230 1.00 31.43 5 TRP F C 1
ATOM 6756 O O . TRP F 3 5 ? 3.655 -5.934 -24.844 1.00 32.48 5 TRP F O 1
ATOM 6767 N N . ILE F 3 6 ? 3.726 -7.446 -26.509 1.00 32.66 6 ILE F N 1
ATOM 6768 C CA . ILE F 3 6 ? 3.995 -6.436 -27.540 1.00 34.04 6 ILE F CA 1
ATOM 6769 C C . ILE F 3 6 ? 2.888 -5.385 -27.635 1.00 34.68 6 ILE F C 1
ATOM 6770 O O . ILE F 3 6 ? 3.171 -4.191 -27.721 1.00 35.10 6 ILE F O 1
ATOM 6775 N N . LYS F 3 7 ? 1.638 -5.838 -27.606 1.00 36.09 7 LYS F N 1
ATOM 6776 C CA . LYS F 3 7 ? 0.486 -4.949 -27.625 1.00 36.19 7 LYS F CA 1
ATOM 6777 C C . LYS F 3 7 ? 0.507 -3.988 -26.426 1.00 36.11 7 LYS F C 1
ATOM 6778 O O . LYS F 3 7 ? 0.448 -2.764 -26.582 1.00 35.04 7 LYS F O 1
ATOM 6784 N N . TYR F 3 8 ? 0.622 -4.569 -25.237 1.00 33.40 8 TYR F N 1
ATOM 6785 C CA . TYR F 3 8 ? 0.693 -3.804 -23.982 1.00 32.76 8 TYR F CA 1
ATOM 6786 C C . TYR F 3 8 ? 1.816 -2.770 -23.994 1.00 33.12 8 TYR F C 1
ATOM 6787 O O . TYR F 3 8 ? 1.619 -1.581 -23.682 1.00 32.02 8 TYR F O 1
ATOM 6796 N N . ASN F 3 9 ? 3.006 -3.241 -24.342 1.00 35.36 9 ASN F N 1
ATOM 6797 C CA . ASN F 3 9 ? 4.184 -2.404 -24.387 1.00 37.24 9 ASN F CA 1
ATOM 6798 C C . ASN F 3 9 ? 4.057 -1.218 -25.350 1.00 39.56 9 ASN F C 1
ATOM 6799 O O . ASN F 3 9 ? 4.468 -0.112 -25.029 1.00 39.66 9 ASN F O 1
ATOM 6804 N N . ASN F 3 10 ? 3.475 -1.449 -26.518 1.00 42.44 10 ASN F N 1
ATOM 6805 C CA . ASN F 3 10 ? 3.290 -0.366 -27.489 1.00 43.98 10 ASN F CA 1
ATOM 6806 C C . ASN F 3 10 ? 2.394 0.744 -26.992 1.00 44.65 10 ASN F C 1
ATOM 6807 O O . ASN F 3 10 ? 2.644 1.913 -27.284 1.00 47.43 10 ASN F O 1
ATOM 6812 N N . GLN F 3 11 ? 1.368 0.407 -26.225 1.00 44.76 11 GLN F N 1
ATOM 6813 C CA . GLN F 3 11 ? 0.465 1.469 -25.771 1.00 44.86 11 GLN F CA 1
ATOM 6814 C C . GLN F 3 11 ? 0.785 2.052 -24.387 1.00 43.55 11 GLN F C 1
ATOM 6815 O O . GLN F 3 11 ? 0.057 2.904 -23.869 1.00 41.62 11 GLN F O 1
ATOM 6821 N N . LYS F 3 12 ? 1.928 1.632 -23.845 1.00 42.58 12 LYS F N 1
ATOM 6822 C CA . LYS F 3 12 ? 2.514 2.205 -22.627 1.00 42.32 12 LYS F CA 1
ATOM 6823 C C . LYS F 3 12 ? 2.801 3.700 -22.738 1.00 40.78 12 LYS F C 1
ATOM 6824 O O . LYS F 3 12 ? 2.808 4.396 -21.729 1.00 38.46 12 LYS F O 1
#

Radius of gyration: 34.25 Å; Cα contacts (8 Å, |Δi|>4): 2296; chains: 6; bounding box: 76×42×118 Å

Solvent-accessible surface area: 38567 Å² total; per-residue (Å²): 126,3,94,11,52,22,70,60,135,27,133,63,10,67,83,45,64,51,7,72,1,66,4,129,8,70,95,63,0,102,40,113,67,60,58,13,4,0,6,0,0,4,18,52,65,92,108,22,2,81,22,4,0,81,44,23,53,63,65,15,122,81,23,58,134,34,8,50,12,71,34,60,16,49,80,2,54,0,120,0,30,165,2,67,18,92,2,4,4,51,0,9,0,1,1,0,23,34,43,29,6,32,19,2,60,6,4,70,1,44,0,118,73,75,70,24,50,9,82,6,19,23,2,49,9,13,84,66,4,43,62,28,27,22,0,1,0,0,0,0,0,4,48,0,11,30,81,122,15,108,31,88,3,67,14,75,60,74,86,66,136,116,38,31,69,66,18,85,16,75,14,39,43,182,51,2,3,10,0,1,6,0,18,0,48,10,84,54,87,39,7,81,146,58,51,46,0,19,0,27,0,63,8,147,51,47,144,70,60,51,74,90,65,31,60,70,107,188,195,28,120,7,79,7,55,44,16,9,1,0,26,59,23,3,30,7,118,1,15,0,43,3,58,60,43,81,4,36,84,72,6,0,0,0,0,14,33,22,146,143,133,22,13,32,6,0,0,0,5,17,25,151,103,60,131,83,32,60,65,53,11,133,60,0,109,91,35,7,72,4,44,26,42,38,106,125,31,64,0,41,0,52,0,57,102,4,132,77,110,2,49,9,60,0,10,0,0,5,4,4,68,71,24,2,100,12,16,30,1,18,3,20,76,11,148,32,42,19,8,19,12,14,17,2,27,88,131,120,25,16,0,0,0,2,0,46,11,0,9,3,59,56,18,75,26,54,1,42,99,40,99,33,81,87,37,41,18,56,3,68,28,48,89,112,105,80,67,42,24,16,3,0,0,0,32,8,61,43,99,51,20,81,84,113,76,5,26,0,18,1,33,0,66,4,2,38,15,92,15,49,41,115,3,80,113,133,7,89,12,84,22,69,62,113,16,130,65,16,69,88,47,63,53,3,77,2,53,0,138,10,80,98,55,1,102,47,111,68,56,57,14,4,0,6,0,0,4,23,37,69,92,88,40,2,67,17,3,0,81,42,23,66,59,69,10,116,88,14,69,127,43,12,54,11,71,35,63,15,54,56,0,45,0,133,0,28,175,3,80,16,76,5,6,5,50,0,12,0,1,1,0,16,38,42,33,5,27,20,2,60,5,5,77,1,12,0,113,78,73,74,19,63,12,86,11,20,21,3,2,3,6,86,45,4,34,36,16,3,17,0,1,0,0,0,0,0,9,52,1,11,23,75,100,30,78,19,89,2,49,9,71,59,78,75,58,142,109,36,33,19,41,4,135,27,79,15,43,39,189,54,4,6,22,1,4,3,0,5,0,43,12,59,16,27,48,8,53,147,57,57,31,0,16,0,31,0,81,5,138,51,36,158,64,79,36,70,97,58,10,69,84,119,75,158,115,43,127,13,97,6,55,48,27,30,34,13,32,56,44,21,66,26,113,1,13,0,48,3,53,55,40,82,5,39,83,37,7,0,0,0,0,16,27,15,134,148,155,21,15,36,8,0,0,0,5,18,21,146,103,59,133,86,32,59,64,45,12,137,78,0,106,88,44,5,73,3,42,24,44,38,104,123,31,65,0,39,0,53,0,59,79,0,126,78,122,5,49,8,65,0,5,0,0,3,2,5,63,74,16,1,98,13,17,58,1,21,4,22,80,17,101,42,20,15,1,13,3,8,18,3,8,44,68,129,112,26,16,0,0,0,1,0,56,14,0,4,7,60,84,18,76,25,56,2,43,96,39,103,32,85,92,43,44,25,58,2,67,23,41,88,84,108,92,66,37,7,14,5,0,0,0,36,13,64,51,95,34,28,74,101,112,73,5,23,0,13,0,14,0,94,55,14,47,9,115,34,94,44,108,3,82,71,135,55,17,123,71,13,45,142,30,82,124,161,53,15,122,69,8,49,160,15,56,112,143,113

Sequence (876 aa):
DIVMTQAAFSNPVTLGTSASISCRSSKSLLHSDGITYLYWYLQKPGQSPHLLIYHLSNLASGVPDRFSSSGSGTDFTLRISRVEAEDVGIYYCAHNVELPRTFGGGTKLEIKRADAAPTVSIFPPSSEQLTSGGASVVCCFLNNFYPKDINVKWKIDGSERQNNGVLNSWTDQDSKDSTYSMSSTLTLTKDEYERHNSYTCCEATHKTSTSPIVKSFNRNEEVKVEESGGGLVQPGGSMKISCVVSGLTFSNYWMSWVRQSPEKGLEWVAEIRLKSDNYATYYAESVKGKFTISRDDSKSRLYLQMNNLRTEDTGIYYCFLPMDYWGQGTSVTVSSAKKTTPPSVYPLAPSMVTLGCCLVKGYFPEPVTVTWNSGSLSSGVHTFPAVLQSDLYTLSSSVTVPSSTWPSETVTCCNVAHPASSTKVDKKIVPDIVMTQAAFSNPVTLGTSASISCRSSKSLLHSDGITYLYWYLQKPGQSPHLLIYHLSNLASGVPDRFSSSGSGTDFTLRISRVEAEDVGIYYCAHNVELPRTFGGGTKLEIKRADAAPTVSIFPPSSEQLTSGGASVVCCFLNNFYPKDINVKWKIDGSERQNGVLNSWTDQDSKDSTYSMSSTLTLTKDEYERHNSYTCCEATHKTSTSPIVKSFNRNECEVKVEESGGGLVQPGGSMKISCVVSGLTFSNYWMSWVRQSPEKGLEWVAEIRLKSDNYATYYAESVKGKFTISRDDSKSRLYLQMNNLRTEDTGIYYCFLPMDYWGQGTSVTVSSAKTTPPSVYPLAPGSMVTLGCCLVKGYFPEPVTVTWNSGSLSSGVHTFPAVLQSDLYTLSSSVTVPSSTWPSETVTCCNVAHPASSTKVDKKIVPRYLEDWIKYNNQYLEDWIKYNNQK

CATH classification: 2.60.40.10 (+1 more: 2.60.40.10)

Foldseek 3Di:
DKAKAWDQEFPAAAAFAKDKTKIFIPDFQQDPVRFRAKWKWWDAPPGDTDTADGRFFHGDPPHDPLWTKHDDRTMIMIMRGGDALQRFTWMKMWGDDDPPTDIYPTYTHAHDDDFDFWDKDKDWADPVVLVPFKTKIKMKGDFGPDPDKDKWKAFPRRTDDPQKDKDKDDQDSHRRGIMMMIMRMDTSVVVVVTFKIKMWMDDPVDPGTDIDIDTPVD/DWAKAKDWAAEDAAQAKTKIKIAIDDDQLQQFKKWKWWADDPPGTGTAKIWHHVVVVGDMDGDPVQVVFWDWDDDSVRNMIMIIGGNDDQVVWTWMWMQGPPPDIHPTGTHGHHPDDFDAWDKAWAADCKDKTKIKTWWGDDDDKDKDKPVNPQDPQKDWDDWDDDPRTTITMMMHMDRPVCPPVPWIKMWMGDVNVRDIDIDIHDD/DKAKAWDAEFPAAEAQAKTKTKIFIPDFQQDPVRFRAKWKWWDAPPRDIDTAAGRFFHGDPPHDPQWGKHDGRTMIMIMRGRDALQSFTWMKMWGDDDPPTDIYPTYTHAHDDDFDFWDKDKDWFDPVVVVVQKIKIKIKGDFGPDPDKDKFKDFVRHTDDPQKDKDKDDQDSHRRGIMMMIMHMDGSVVVVVTFKIKIWMDDPVDPGTDIDIGGPPPD/DKAKAKDFADEDEAQAKTKIKIAIDDDQLQQFKKFKWWADPVPGTGTAKIWHHVVVVGDMDGDPVQVPQWDWDDDSVRNMIMIIGGRDDQVVWTWMWMQGPPPDIHPTDGHGHHPFDFDAWDKDWAAPCCKDKTKIKTWFGDDDDKDKDKPVPPQDPQKDKDDWDDDPRGTITMMMHMDRPVCPPVPWIWMWMGDVVVRDTDIGIHHHD/DVVVVVVVVVD/DVVVVVVVVVVD

Nearest PDB structures (foldseek):
  3ggw-assembly1_B  TM=1.005E+00  e=5.435E-40  Mus musculus
  2orb-assembly2_I  TM=9.672E-01  e=1.889E-31  Mus musculus
  7lki-assembly2_DDD  TM=8.448E-01  e=4.683E-33  Mus musculus
  5myx-assembly2_D  TM=9.491E-01  e=7.236E-30  Mus musculus
  2y6s-assembly2_H  TM=7.328E-01  e=2.357E-29  Mus musculus